Protein AF-A0A7R9LM58-F1 (afdb_monomer_lite)

pLDDT: mean 76.87, std 23.6, range [22.11, 98.81]

InterPro domains:
  IPR003010 Carbon-nitrogen hydrolase [PF00795] (322-573)
  IPR003010 Carbon-nitrogen hydrolase [PS50263] (308-575)
  IPR007281 Mre11, DNA-binding [PF04152] (4-121)
  IPR007281 Mre11, DNA-binding [SM01347] (1-124)
  IPR036526 Carbon-nitrogen hydrolase superfamily [G3DSA:3.60.110.10] (284-580)
  IPR036526 Carbon-nitrogen hydrolase superfamily [SSF56317] (322-577)
  IPR038487 Mre11, capping domain [G3DSA:3.30.110.110] (1-68)
  IPR040154 Biotinidase/VNN family [PTHR10609] (292-766)
  IPR043957 Vanin, C-terminal [PF19018] (619-766)

Organism: NCBI:txid334625

Secondary structure (DSSP, 8-state):
-HHHHHHT----TTS-SS----EEEEESSGGG---HHHHHHTTTTTSS-GGGSEEEEE---------S----HHHHHHHT-HHHHTT---HHHHHHHHHHH---TTTS-SSS-HHHHHHHHHHHHHH--TTHHHHHHHHHHHHHHHHHHTSTT--GGGHHHHHHHHHHT-TTSS-HHHHHHHHHHHHHHHHHTSS-PPP-----------------------------------------------------------------------------------------------PPPPPEEEEEE-PPPS-TTTS-HHHHHHHHHHHHHHHHHHHHHTT-SEEEPPTT-SS---S-HHHHHHH-B----TTSS---TTT-GGGSTT-HHHHHHHHHHHHHT-EEEEEEEEEEE--TTT-TT--TTSEEEEEEEEEE-TTS-EEEEEE-SS-SS-TTSPPPSS----EEEETTEEEEE--GGGGGSIIIIIHHHHHH---EEEEE-----EETTB-HHHHHHHHHHHHT-EEEEE---BGGGTB---EEEEGGG-EEEE--TT--EEEEEEEE--S-TT---TT--TT--EEEEEEEEEE-------SEEPP-TT-EEEE--SSEEEEEEEETTEEEEEEEEEPTT--STT-EEEEEEEEEEEE-TTTTTS-EEEEEEEEEEESSTT--S--S--S---EEEEEEEEE-SSS-EEEEEE-GGGPBPPGGGEEEE--S-TTPEEEEEE-S--S--SEEEEEEE-GGGPPPP--

Radius of gyration: 34.8 Å; chains: 1; bounding box: 100×109×94 Å

Foldseek 3Di:
DLVVVVVVDPPPPPDDPAAAAADEDEDADPVPDDQQLVCLVVCVVRHPCSNHNYDYDYDDPPPDPPDPPPDPVVVVVVLVDPVNCVVPDDPLVSLVVRLVPDPDPVPHDQQDDSVQCRVLVCCCPVVVLPCSNVLSSVVSVVVLVVVQVPDPPDDPVCSSVVSVVVVVVCPPPPPPVVSVVSVVVSVVVVVVVPDDDDDDDDDDDDDDDDDDDDDDDDDDDDDDDDDDDDDDDDDDDDDDDDDDDDDDDDDDDDDDDDDDDDDDDDDDDDDDDDDDDDDDDDDDDDDDDDDPPPDPFFAKEKFWAAAQDDDPPPDDLVVSLVVLLVVVLVVLQVCLVVVHAEYAAAFCNSHNLPDALVVLQVVAEADDACVPDKDQCCVPVVVCVVPCPLNSQLVSLQVSLHWYKYWGKHKAFADVVPDVPQPPVRIFIFTWIWIAGNNSITFWIDGAQDDDPNVSHDHDPDQDFIWGADPLGIETEHEAPCLQACTPNVVNCVPVVGAEYRYHYADFDAPDQRQPLQSQQLSCQLSQHWYQYHWYQDQQRSTAKGFTAGHLQTTQDIDFQVPQFIKMKMWRYHSGSVPDDNPPSPDIDIDIDGPVVRGDPDHGDGNAYFDLPQKWKDWDFDAWDWDWIDGPRWIKIKTFGWDPPDTCVPWTKMWIFHFDWQQDVPSHQFTFGKGKIKIATAPDPVRRHFDQADDDATTQKMKMKIQAQALAKGWFWAFHRRHGDRSVQWDWDDPSDHRDMTMIMGHRGPTHTRMTMIMDGPNVRHPDNDD

Structure (mmCIF, N/CA/C/O backbone):
data_AF-A0A7R9LM58-F1
#
_entry.id   AF-A0A7R9LM58-F1
#
loop_
_atom_site.group_PDB
_atom_site.id
_atom_site.type_symbol
_atom_site.label_atom_id
_atom_site.label_alt_id
_atom_site.label_comp_id
_atom_site.label_asym_id
_atom_site.label_entity_id
_atom_site.label_seq_id
_atom_site.pdbx_PDB_ins_code
_atom_site.Cartn_x
_atom_site.Cartn_y
_atom_site.Cartn_z
_atom_site.occupancy
_atom_site.B_iso_or_equiv
_atom_site.auth_seq_id
_atom_site.auth_comp_id
_atom_site.auth_asym_id
_atom_site.auth_atom_id
_atom_site.pdbx_PDB_model_num
ATOM 1 N N . MET A 1 1 ? -22.266 -0.598 -29.395 1.00 76.75 1 MET A N 1
ATOM 2 C CA . MET A 1 1 ? -23.190 -1.474 -28.628 1.00 76.75 1 MET A CA 1
ATOM 3 C C . MET A 1 1 ? -23.821 -2.577 -29.479 1.00 76.75 1 MET A C 1
ATOM 5 O O . MET A 1 1 ? -23.605 -3.734 -29.160 1.00 76.75 1 MET A O 1
ATOM 9 N N . ILE A 1 2 ? -24.512 -2.275 -30.590 1.00 85.25 2 ILE A N 1
ATOM 10 C CA . ILE A 1 2 ? -25.140 -3.308 -31.455 1.00 85.25 2 ILE A CA 1
ATOM 11 C C . ILE A 1 2 ? -24.127 -4.348 -31.979 1.00 85.25 2 ILE A C 1
ATOM 13 O O . ILE A 1 2 ? -24.399 -5.542 -31.936 1.00 85.25 2 ILE A O 1
ATOM 17 N N . GLN A 1 3 ? -22.949 -3.919 -32.451 1.00 80.81 3 GLN A N 1
ATOM 18 C CA . GLN A 1 3 ? -21.893 -4.842 -32.905 1.00 80.81 3 GLN A CA 1
ATOM 19 C C . GLN A 1 3 ? -21.351 -5.719 -31.765 1.00 80.81 3 GLN A C 1
ATOM 21 O O . GLN A 1 3 ? -21.170 -6.913 -31.959 1.00 80.81 3 GLN A O 1
ATOM 26 N N . LYS A 1 4 ? -21.174 -5.151 -30.566 1.00 81.44 4 LYS A N 1
ATOM 27 C CA . LYS A 1 4 ? -20.746 -5.884 -29.365 1.00 81.44 4 LYS A CA 1
ATOM 28 C C . LYS A 1 4 ? -21.762 -6.964 -28.972 1.00 81.44 4 LYS A C 1
ATOM 30 O O . LYS A 1 4 ? -21.387 -8.116 -28.818 1.00 81.44 4 LYS A O 1
ATOM 35 N N . ALA A 1 5 ? -23.053 -6.630 -28.955 1.00 82.25 5 ALA A N 1
ATOM 36 C CA . ALA A 1 5 ? -24.108 -7.599 -28.654 1.00 82.25 5 ALA A CA 1
ATOM 37 C C . ALA A 1 5 ? -24.200 -8.742 -29.685 1.00 82.25 5 ALA A C 1
ATOM 39 O O . ALA A 1 5 ? -24.588 -9.853 -29.341 1.00 82.25 5 ALA A O 1
ATOM 40 N N . ARG A 1 6 ? -23.814 -8.502 -30.948 1.00 79.56 6 ARG A N 1
ATOM 41 C CA . ARG A 1 6 ? -23.709 -9.571 -31.959 1.00 79.56 6 ARG A CA 1
ATOM 42 C C . ARG A 1 6 ? -22.559 -10.539 -31.679 1.00 79.56 6 ARG A C 1
ATOM 44 O O . ARG A 1 6 ? -22.700 -11.716 -31.985 1.00 79.56 6 ARG A O 1
ATOM 51 N N . LEU A 1 7 ? -21.451 -10.058 -31.114 1.00 79.94 7 LEU A N 1
ATOM 52 C CA . LEU A 1 7 ? -20.307 -10.896 -30.730 1.00 79.94 7 LEU A CA 1
ATOM 53 C C . LEU A 1 7 ? -20.609 -11.754 -29.491 1.00 79.94 7 LEU A C 1
ATOM 55 O O . LEU A 1 7 ? -20.027 -12.818 -29.328 1.00 79.94 7 LEU A O 1
ATOM 59 N N . GLU A 1 8 ? -21.543 -11.311 -28.650 1.00 78.19 8 GLU A N 1
ATOM 60 C CA . GLU A 1 8 ? -21.979 -11.997 -27.423 1.00 78.19 8 GLU A CA 1
ATOM 61 C C . GLU A 1 8 ? -23.139 -12.991 -27.663 1.00 78.19 8 GLU A C 1
ATOM 63 O O . GLU A 1 8 ? -23.679 -13.579 -26.722 1.00 78.19 8 GLU A O 1
ATOM 68 N N . HIS A 1 9 ? -23.549 -13.199 -28.920 1.00 79.50 9 HIS A N 1
ATOM 69 C CA . HIS A 1 9 ? -24.627 -14.121 -29.270 1.00 79.50 9 HIS A CA 1
ATOM 70 C C . HIS A 1 9 ? -24.141 -15.577 -29.168 1.00 79.50 9 HIS A C 1
ATOM 72 O O . HIS A 1 9 ? -23.249 -15.999 -29.902 1.00 79.50 9 HIS A O 1
ATOM 78 N N . THR A 1 10 ? -24.744 -16.370 -28.280 1.00 78.44 10 THR A N 1
ATOM 79 C CA . THR A 1 10 ? -24.301 -17.739 -27.959 1.00 78.44 10 THR A CA 1
ATOM 80 C C . THR A 1 10 ? -24.845 -18.782 -28.935 1.00 78.44 10 THR A C 1
ATOM 82 O O . THR A 1 10 ? -24.352 -19.906 -28.979 1.00 78.44 10 THR A O 1
ATOM 85 N N . GLY A 1 11 ? -25.853 -18.409 -29.734 1.00 76.94 11 GLY A N 1
ATOM 86 C CA . GLY A 1 11 ? -26.456 -19.271 -30.755 1.00 76.94 11 GLY A CA 1
ATOM 87 C C . GLY A 1 11 ? -27.589 -20.166 -30.240 1.00 76.94 11 GLY A C 1
ATOM 88 O O . GLY A 1 11 ? -28.092 -20.987 -31.005 1.00 76.94 11 GLY A O 1
ATOM 89 N N . ASP A 1 12 ? -28.018 -20.006 -28.980 1.00 82.19 12 ASP A N 1
ATOM 90 C CA . ASP A 1 12 ? -29.187 -20.712 -28.430 1.00 82.19 12 ASP A CA 1
ATOM 91 C C . ASP A 1 12 ? -30.472 -20.290 -29.187 1.00 82.19 12 ASP A C 1
ATOM 93 O O . ASP A 1 12 ? -30.725 -19.090 -29.333 1.00 82.19 12 ASP A O 1
ATOM 97 N N . PRO A 1 13 ? -31.321 -21.233 -29.647 1.00 78.00 13 PRO A N 1
ATOM 98 C CA . PRO A 1 13 ? -32.586 -20.932 -30.326 1.00 78.00 13 PRO A CA 1
ATOM 99 C C . PRO A 1 13 ? -33.567 -20.064 -29.524 1.00 78.00 13 PRO A C 1
ATOM 101 O O . PRO A 1 13 ? -34.447 -19.437 -30.115 1.00 78.00 13 PRO A O 1
ATOM 104 N N . ARG A 1 14 ? -33.447 -20.045 -28.191 1.00 80.56 14 ARG A N 1
ATOM 105 C CA . ARG A 1 14 ? -34.275 -19.244 -27.274 1.00 80.56 14 ARG A CA 1
ATOM 106 C C . ARG A 1 14 ? -33.698 -17.852 -27.012 1.00 80.56 14 ARG A C 1
ATOM 108 O O . ARG A 1 14 ? -34.366 -17.036 -26.379 1.00 80.56 14 ARG A O 1
ATOM 115 N N . GLN A 1 15 ? -32.477 -17.571 -27.471 1.00 80.00 15 GLN A N 1
ATOM 116 C CA . GLN A 1 15 ? -31.855 -16.264 -27.303 1.00 80.00 15 GLN A CA 1
ATOM 117 C C . GLN A 1 15 ? -32.515 -15.236 -28.245 1.00 80.00 15 GLN A C 1
ATOM 119 O O . GLN A 1 15 ? -32.692 -15.512 -29.437 1.00 80.00 15 GLN A O 1
ATOM 124 N N . PRO A 1 16 ? -32.890 -14.041 -27.748 1.00 80.06 16 PRO A N 1
ATOM 125 C CA . PRO A 1 16 ? -33.459 -12.991 -28.585 1.00 80.06 16 PRO A CA 1
ATOM 126 C C . PRO A 1 16 ? -32.496 -12.556 -29.695 1.00 80.06 16 PRO A C 1
ATOM 128 O O . PRO A 1 16 ? -31.330 -12.263 -29.443 1.00 80.06 16 PRO A O 1
ATOM 131 N N . ARG A 1 17 ? -33.005 -12.455 -30.929 1.00 81.94 17 ARG A N 1
ATOM 132 C CA . ARG A 1 17 ? -32.196 -12.112 -32.116 1.00 81.94 17 ARG A CA 1
ATOM 133 C C . ARG A 1 17 ? -31.783 -10.642 -32.187 1.00 81.94 17 ARG A C 1
ATOM 135 O O . ARG A 1 17 ? -30.836 -10.309 -32.896 1.00 81.94 17 ARG A O 1
ATOM 142 N N . LEU A 1 18 ? -32.519 -9.762 -31.510 1.00 87.19 18 LEU A N 1
ATOM 143 C CA . LEU A 1 18 ? -32.242 -8.329 -31.466 1.00 87.19 18 LEU A CA 1
ATOM 144 C C . LEU A 1 18 ? -31.850 -7.919 -30.043 1.00 87.19 18 LEU A C 1
ATOM 146 O O . LEU A 1 18 ? -32.532 -8.317 -29.096 1.00 87.19 18 LEU A O 1
ATOM 150 N N . PRO A 1 19 ? -30.786 -7.116 -29.878 1.00 89.56 19 PRO A N 1
ATOM 151 C CA . PRO A 1 19 ? -30.361 -6.649 -28.569 1.00 89.56 19 PRO A CA 1
ATOM 152 C C . PRO A 1 19 ? -31.311 -5.579 -28.028 1.00 89.56 19 PRO A C 1
ATOM 154 O O . PRO A 1 19 ? -31.780 -4.712 -28.768 1.00 89.56 19 PRO A O 1
ATOM 157 N N . LEU A 1 20 ? -31.545 -5.613 -26.719 1.00 89.88 20 LEU A N 1
ATOM 158 C CA . LEU A 1 20 ? -32.228 -4.550 -25.988 1.00 89.88 20 LEU A CA 1
ATOM 159 C C . LEU A 1 20 ? -31.186 -3.523 -25.529 1.00 89.88 20 LEU A C 1
ATOM 161 O O . LEU A 1 20 ? -30.249 -3.876 -24.815 1.00 89.88 20 LEU A O 1
ATOM 165 N N . ILE A 1 21 ? -31.314 -2.270 -25.967 1.00 88.12 21 ILE A N 1
ATOM 166 C CA . ILE A 1 21 ? -30.329 -1.209 -25.707 1.00 88.12 21 ILE A CA 1
ATOM 167 C C . ILE A 1 21 ? -31.039 -0.012 -25.086 1.00 88.12 21 ILE A C 1
ATOM 169 O O . ILE A 1 21 ? -31.927 0.563 -25.706 1.00 88.12 21 ILE A O 1
ATOM 173 N N . ARG A 1 22 ? -30.620 0.384 -23.882 1.00 89.44 22 ARG A N 1
ATOM 174 C CA . ARG A 1 22 ? -31.128 1.563 -23.170 1.00 89.44 22 ARG A CA 1
ATOM 175 C C . ARG A 1 22 ? -29.976 2.513 -22.869 1.00 89.44 22 ARG A C 1
ATOM 177 O O . ARG A 1 22 ? -29.008 2.130 -22.219 1.00 89.44 22 ARG A O 1
ATOM 184 N N . LEU A 1 23 ? -30.088 3.739 -23.354 1.00 86.81 23 LEU A N 1
ATOM 185 C CA . LEU A 1 23 ? -29.156 4.836 -23.156 1.00 86.81 23 LEU A CA 1
ATOM 186 C C . LEU A 1 23 ? -29.764 5.787 -22.134 1.00 86.81 23 LEU A C 1
ATOM 188 O O . LEU A 1 23 ? -30.860 6.300 -22.339 1.00 86.81 23 LEU A O 1
ATOM 192 N N . ARG A 1 24 ? -29.059 6.018 -21.030 1.00 88.06 24 ARG A N 1
ATOM 193 C CA . ARG A 1 24 ? -29.444 7.023 -20.042 1.00 88.06 24 ARG A CA 1
ATOM 194 C C . ARG A 1 24 ? -28.730 8.327 -20.385 1.00 88.06 24 ARG A C 1
ATOM 196 O O . ARG A 1 24 ? -27.505 8.356 -20.361 1.00 88.06 24 ARG A O 1
ATOM 203 N N . LEU A 1 25 ? -29.487 9.368 -20.721 1.00 84.06 25 LEU A N 1
ATOM 204 C CA . LEU A 1 25 ? -28.963 10.703 -21.009 1.00 84.06 25 LEU A CA 1
ATOM 205 C C . LEU A 1 25 ? -29.299 11.633 -19.847 1.00 84.06 25 LEU A C 1
ATOM 207 O O . LEU A 1 25 ? -30.469 11.826 -19.512 1.00 84.06 25 LEU A O 1
ATOM 211 N N . GLU A 1 26 ? -28.267 12.187 -19.222 1.00 84.50 26 GLU A N 1
ATOM 212 C CA . GLU A 1 26 ? -28.423 13.183 -18.167 1.00 84.50 26 GLU A CA 1
ATOM 213 C C . GLU A 1 26 ? -28.413 14.574 -18.791 1.00 84.50 26 GLU A C 1
ATOM 215 O O . GLU A 1 26 ? -27.547 14.879 -19.609 1.00 84.50 26 GLU A O 1
ATOM 220 N N . PHE A 1 27 ? -29.392 15.398 -18.429 1.00 79.56 27 PHE A N 1
ATOM 221 C CA . PHE A 1 27 ? -29.527 16.753 -18.953 1.00 79.56 27 PHE A CA 1
ATOM 222 C C . PHE A 1 27 ? -29.689 17.750 -17.802 1.00 79.56 27 PHE A C 1
ATOM 224 O O . PHE A 1 27 ? -30.278 17.433 -16.761 1.00 79.56 27 PHE A O 1
ATOM 231 N N . THR A 1 28 ? -29.131 18.942 -17.993 1.00 71.00 28 THR A N 1
ATOM 232 C CA . THR A 1 28 ? -29.251 20.099 -17.093 1.00 71.00 28 THR A CA 1
ATOM 233 C C . THR A 1 28 ? -30.390 21.016 -17.536 1.00 71.00 28 THR A C 1
ATOM 235 O O . THR A 1 28 ? -31.189 21.435 -16.706 1.00 71.00 28 THR A O 1
ATOM 238 N N . ASP A 1 29 ? -30.522 21.230 -18.847 1.00 72.00 29 ASP A N 1
ATOM 239 C CA . ASP A 1 29 ? -31.594 22.006 -19.472 1.00 72.00 29 ASP A CA 1
ATOM 240 C C . ASP A 1 29 ? -32.537 21.103 -20.290 1.00 72.00 29 ASP A C 1
ATOM 242 O O . ASP A 1 29 ? -32.104 20.221 -21.037 1.00 72.00 29 ASP A O 1
ATOM 246 N N . GLU A 1 30 ? -33.844 21.312 -20.130 1.00 76.56 30 GLU A N 1
ATOM 247 C CA . GLU A 1 30 ? -34.900 20.595 -20.850 1.00 76.56 30 GLU A CA 1
ATOM 248 C C . GLU A 1 30 ? -34.888 20.901 -22.355 1.00 76.56 30 GLU A C 1
ATOM 250 O O . GLU A 1 30 ? -35.333 20.060 -23.139 1.00 76.56 30 GLU A O 1
ATOM 255 N N . SER A 1 31 ? -34.308 22.033 -22.775 1.00 76.75 31 SER A N 1
ATOM 256 C CA . SER A 1 31 ? -34.149 22.404 -24.191 1.00 76.75 31 SER A CA 1
ATOM 257 C C . SER A 1 31 ? -33.254 21.440 -24.989 1.00 76.75 31 SER A C 1
ATOM 259 O O . SER A 1 31 ? -33.397 21.319 -26.205 1.00 76.75 31 SER A O 1
ATOM 261 N N . HIS A 1 32 ? -32.373 20.695 -24.311 1.00 75.94 32 HIS A N 1
ATOM 262 C CA . HIS A 1 32 ? -31.478 19.707 -24.924 1.00 75.94 32 HIS A CA 1
ATOM 263 C C . HIS A 1 32 ? -32.138 18.336 -25.155 1.00 75.94 32 HIS A C 1
ATOM 265 O O . HIS A 1 32 ? -31.503 17.416 -25.685 1.00 75.94 32 HIS A O 1
ATOM 271 N N . GLN A 1 33 ? -33.402 18.157 -24.760 1.00 82.38 33 GLN A N 1
ATOM 272 C CA . GLN A 1 33 ? -34.136 16.928 -25.045 1.00 82.38 33 GLN A CA 1
ATOM 273 C C . GLN A 1 33 ? -34.591 16.891 -26.504 1.00 82.38 33 GLN A C 1
ATOM 275 O O . GLN A 1 33 ? -35.115 17.857 -27.051 1.00 82.38 33 GLN A O 1
ATOM 280 N N . PHE A 1 34 ? -34.451 15.727 -27.130 1.00 85.31 34 PHE A N 1
ATOM 281 C CA . PHE A 1 34 ? -34.932 15.473 -28.481 1.00 85.31 34 PHE A CA 1
ATOM 282 C C . PHE A 1 34 ? -35.879 14.274 -28.488 1.00 85.31 34 PHE A C 1
ATOM 284 O O . PHE A 1 34 ? -35.971 13.502 -27.534 1.00 85.31 34 PHE A O 1
ATOM 291 N N . HIS A 1 35 ? -36.633 14.113 -29.575 1.00 82.50 35 HIS A N 1
ATOM 292 C CA . HIS A 1 35 ? -37.684 13.105 -29.626 1.00 82.50 35 HIS A CA 1
ATOM 293 C C . HIS A 1 35 ? -37.091 11.685 -29.691 1.00 82.50 35 HIS A C 1
ATOM 295 O O . HIS A 1 35 ? -36.671 11.220 -30.757 1.00 82.50 35 HIS A O 1
ATOM 301 N N . SER A 1 36 ? -37.101 10.963 -28.564 1.00 82.00 36 SER A N 1
ATOM 302 C CA . SER A 1 36 ? -36.499 9.625 -28.421 1.00 82.00 36 SER A CA 1
ATOM 303 C C . SER A 1 36 ? -36.954 8.634 -29.493 1.00 82.00 36 SER A C 1
ATOM 305 O O . SER A 1 36 ? -36.148 7.853 -29.998 1.00 82.00 36 SER A O 1
ATOM 307 N N . ALA A 1 37 ? -38.224 8.691 -29.907 1.00 79.56 37 ALA A N 1
ATOM 308 C CA . ALA A 1 37 ? -38.743 7.792 -30.936 1.00 79.56 37 ALA A CA 1
ATOM 309 C C . ALA A 1 37 ? -38.213 8.110 -32.349 1.00 79.56 37 ALA A C 1
ATOM 311 O O . ALA A 1 37 ? -38.087 7.197 -33.161 1.00 79.56 37 ALA A O 1
ATOM 312 N N . GLN A 1 38 ? -37.866 9.370 -32.653 1.00 83.31 38 GLN A N 1
ATOM 313 C CA . GLN A 1 38 ? -37.276 9.728 -33.953 1.00 83.31 38 GLN A CA 1
ATOM 314 C C . GLN A 1 38 ? -35.826 9.248 -34.043 1.00 83.31 38 GLN A C 1
ATOM 316 O O . GLN A 1 38 ? -35.422 8.688 -35.060 1.00 83.31 38 GLN A O 1
ATOM 321 N N . PHE A 1 39 ? -35.070 9.390 -32.952 1.00 86.75 39 PHE A N 1
ATOM 322 C CA . PHE A 1 39 ? -33.737 8.803 -32.836 1.00 86.75 39 PHE A CA 1
ATOM 323 C C . PHE A 1 39 ? -33.793 7.274 -32.949 1.00 86.75 39 PHE A C 1
ATOM 325 O O . PHE A 1 39 ? -33.058 6.657 -33.718 1.00 86.75 39 PHE A O 1
ATOM 332 N N . GLY A 1 40 ? -34.733 6.666 -32.229 1.00 84.62 40 GLY A N 1
ATOM 333 C CA . GLY A 1 40 ? -35.002 5.236 -32.236 1.00 84.62 40 GLY A CA 1
ATOM 334 C C . GLY A 1 40 ? -35.360 4.642 -33.598 1.00 84.62 40 GLY A C 1
ATOM 335 O O . GLY A 1 40 ? -34.926 3.535 -33.927 1.00 84.62 40 GLY A O 1
ATOM 336 N N . ALA A 1 41 ? -36.103 5.392 -34.419 1.00 84.94 41 ALA A N 1
ATOM 337 C CA . ALA A 1 41 ? -36.551 4.958 -35.741 1.00 84.94 41 ALA A CA 1
ATOM 338 C C . ALA A 1 41 ? -35.389 4.602 -36.685 1.00 84.94 41 ALA A C 1
ATOM 340 O O . ALA A 1 41 ? -35.525 3.689 -37.502 1.00 84.94 41 ALA A O 1
ATOM 341 N N . GLN A 1 42 ? -34.224 5.242 -36.526 1.00 86.00 42 GLN A N 1
ATOM 342 C CA . GLN A 1 42 ? -33.009 4.950 -37.303 1.00 86.00 42 GLN A CA 1
ATOM 343 C C . GLN A 1 42 ? -32.438 3.545 -37.028 1.00 86.00 42 GLN A C 1
ATOM 345 O O . GLN A 1 42 ? -31.606 3.036 -37.783 1.00 86.00 42 GLN A O 1
ATOM 350 N N . TYR A 1 43 ? -32.898 2.895 -35.956 1.00 87.56 43 TYR A N 1
ATOM 351 C CA . TYR A 1 43 ? -32.439 1.583 -35.504 1.00 87.56 43 TYR A CA 1
ATOM 352 C C . TYR A 1 43 ? -33.548 0.521 -35.520 1.00 87.56 43 TYR A C 1
ATOM 354 O O . TYR A 1 43 ? -33.372 -0.568 -34.961 1.00 87.56 43 TYR A O 1
ATOM 362 N N . ASN A 1 44 ? -34.666 0.791 -36.201 1.00 84.81 44 ASN A N 1
ATOM 363 C CA . ASN A 1 44 ? -35.736 -0.183 -36.397 1.00 84.81 44 ASN A CA 1
ATOM 364 C C . ASN A 1 44 ? -35.210 -1.481 -37.030 1.00 84.81 44 ASN A C 1
ATOM 366 O O . ASN A 1 44 ? -34.431 -1.470 -37.982 1.00 84.81 44 ASN A O 1
ATOM 370 N N . GLY A 1 45 ? -35.600 -2.620 -36.452 1.00 83.31 45 GLY A N 1
ATOM 371 C CA . GLY A 1 45 ? -35.120 -3.942 -36.870 1.00 83.31 45 GLY A CA 1
ATOM 372 C C . GLY A 1 45 ? -33.663 -4.251 -36.497 1.00 83.31 45 GLY A C 1
ATOM 373 O O . GLY A 1 45 ? -33.175 -5.331 -36.821 1.00 83.31 45 GLY A O 1
ATOM 374 N N . ARG A 1 46 ? -32.957 -3.340 -35.807 1.00 87.25 46 ARG A N 1
ATOM 375 C CA . ARG A 1 46 ? -31.590 -3.553 -35.291 1.00 87.25 46 ARG A CA 1
ATOM 376 C C . ARG A 1 46 ? -31.523 -3.636 -33.767 1.00 87.25 46 ARG A C 1
ATOM 378 O O . ARG A 1 46 ? -30.558 -4.199 -33.254 1.00 87.25 46 ARG A O 1
ATOM 385 N N . VAL A 1 47 ? -32.521 -3.100 -33.068 1.00 89.44 47 VAL A N 1
ATOM 386 C CA . VAL A 1 47 ? -32.687 -3.172 -31.608 1.00 89.44 47 VAL A CA 1
ATOM 387 C C . VAL A 1 47 ? -34.105 -3.622 -31.260 1.00 89.44 47 VAL A C 1
ATOM 389 O O . VAL A 1 47 ? -35.027 -3.428 -32.050 1.00 89.44 47 VAL A O 1
ATOM 392 N N . ALA A 1 48 ? -34.277 -4.237 -30.092 1.00 89.62 48 ALA A N 1
ATOM 393 C CA . ALA A 1 48 ? -35.567 -4.762 -29.641 1.00 89.62 48 ALA A CA 1
ATOM 394 C C . ALA A 1 48 ? -36.522 -3.679 -29.096 1.00 89.62 48 ALA A C 1
ATOM 396 O O . ALA A 1 48 ? -37.724 -3.909 -29.035 1.00 89.62 48 ALA A O 1
ATOM 397 N N . ASN A 1 49 ? -36.006 -2.505 -28.717 1.00 90.62 49 ASN A N 1
ATOM 398 C CA . ASN A 1 49 ? -36.756 -1.416 -28.078 1.00 90.62 49 ASN A CA 1
ATOM 399 C C . ASN A 1 49 ? -36.576 -0.058 -28.794 1.00 90.62 49 ASN A C 1
ATOM 401 O O . ASN A 1 49 ? -36.168 0.908 -28.153 1.00 90.62 49 ASN A O 1
ATOM 405 N N . PRO A 1 50 ? -36.857 0.059 -30.107 1.00 86.06 50 PRO A N 1
ATOM 406 C CA . PRO A 1 50 ? -36.548 1.268 -30.875 1.00 86.06 50 PRO A CA 1
ATOM 407 C C . PRO A 1 50 ? -37.218 2.527 -30.307 1.00 86.06 50 PRO A C 1
ATOM 409 O O . PRO A 1 50 ? -36.582 3.566 -30.241 1.00 86.06 50 PRO A O 1
ATOM 412 N N . SER A 1 51 ? -38.450 2.450 -29.803 1.00 82.50 51 SER A N 1
ATOM 413 C CA . SER A 1 51 ? -39.153 3.618 -29.244 1.00 82.50 51 SER A CA 1
ATOM 414 C C . SER A 1 51 ? -38.657 4.063 -27.861 1.00 82.50 51 SER A C 1
ATOM 416 O O . SER A 1 51 ? -38.975 5.168 -27.434 1.00 82.50 51 SER A O 1
ATOM 418 N N . GLU A 1 52 ? -37.868 3.234 -27.174 1.00 85.25 52 GLU A N 1
ATOM 419 C CA . GLU A 1 52 ? -37.419 3.444 -25.789 1.00 85.25 52 GLU A CA 1
ATOM 420 C C . GLU A 1 52 ? -35.896 3.292 -25.661 1.00 85.25 52 GLU A C 1
ATOM 422 O O . GLU A 1 52 ? -35.379 2.797 -24.658 1.00 85.25 52 GLU A O 1
ATOM 427 N N . VAL A 1 53 ? -35.148 3.653 -26.706 1.00 87.81 53 VAL A N 1
ATOM 428 C CA . VAL A 1 53 ? -33.680 3.573 -26.660 1.00 87.81 53 VAL A CA 1
ATOM 429 C C . VAL A 1 53 ? -33.105 4.612 -25.699 1.00 87.81 53 VAL A C 1
ATOM 431 O O . VAL A 1 53 ? -32.059 4.359 -25.118 1.00 87.81 53 VAL A O 1
ATOM 434 N N . ILE A 1 54 ? -33.768 5.754 -25.502 1.00 90.00 54 ILE A N 1
ATOM 435 C CA . ILE A 1 54 ? -33.261 6.870 -24.693 1.00 90.00 54 ILE A CA 1
ATOM 436 C C . ILE A 1 54 ? -34.142 7.098 -23.464 1.00 90.00 54 ILE A C 1
ATOM 438 O O . ILE A 1 54 ? -35.350 7.293 -23.585 1.00 90.00 54 ILE A O 1
ATOM 442 N N . HIS A 1 55 ? -33.503 7.151 -22.298 1.00 86.62 55 HIS A N 1
ATOM 443 C CA . HIS A 1 55 ? -34.082 7.533 -21.017 1.00 86.62 55 HIS A CA 1
ATOM 444 C C . HIS A 1 55 ? -33.427 8.820 -20.518 1.00 86.62 55 HIS A C 1
ATOM 446 O O . HIS A 1 55 ? -32.248 8.824 -20.162 1.00 86.62 55 HIS A O 1
ATOM 452 N N . TYR A 1 56 ? -34.199 9.901 -20.466 1.00 85.94 56 TYR A N 1
ATOM 453 C CA . TYR A 1 56 ? -33.739 11.173 -19.925 1.00 85.94 56 TYR A CA 1
ATOM 454 C C . TYR A 1 56 ? -33.815 11.178 -18.398 1.00 85.94 56 TYR A C 1
ATOM 456 O O . TYR A 1 56 ? -34.824 10.780 -17.815 1.00 85.94 56 TYR A O 1
ATOM 464 N N . VAL A 1 57 ? -32.753 11.646 -17.746 1.00 84.19 57 VAL A N 1
ATOM 465 C CA . VAL A 1 57 ? -32.712 11.847 -16.295 1.00 84.19 57 VAL A CA 1
ATOM 466 C C . VAL A 1 57 ? -32.314 13.290 -16.019 1.00 84.19 57 VAL A C 1
ATOM 468 O O . VAL A 1 57 ? -31.206 13.707 -16.352 1.00 84.19 57 VAL A O 1
ATOM 471 N N . LYS A 1 58 ? -33.231 14.055 -15.416 1.00 73.69 58 LYS A N 1
ATOM 472 C CA . LYS A 1 58 ? -32.968 15.440 -15.017 1.00 73.69 58 LYS A CA 1
ATOM 473 C C . LYS A 1 58 ? -31.922 15.433 -13.912 1.00 73.69 58 LYS A C 1
ATOM 475 O O . LYS A 1 58 ? -32.149 14.833 -12.855 1.00 73.69 58 LYS A O 1
ATOM 480 N N . ARG A 1 59 ? -30.788 16.090 -14.143 1.00 63.88 59 ARG A N 1
ATOM 481 C CA . ARG A 1 59 ? -29.799 16.308 -13.091 1.00 63.88 59 ARG A CA 1
ATOM 482 C C . ARG A 1 59 ? -30.434 17.265 -12.081 1.00 63.88 59 ARG A C 1
ATOM 484 O O . ARG A 1 59 ? -30.789 18.384 -12.430 1.00 63.88 59 ARG A O 1
ATOM 491 N N . LYS A 1 60 ? -30.660 16.809 -10.846 1.00 48.69 60 LYS A N 1
ATOM 492 C CA . LYS A 1 60 ? -30.970 17.734 -9.752 1.00 48.69 60 LYS A CA 1
ATOM 493 C C . LYS A 1 60 ? -29.693 18.519 -9.505 1.00 48.69 60 LYS A C 1
ATOM 495 O O . LYS A 1 60 ? -28.678 17.894 -9.201 1.00 48.69 60 LYS A O 1
ATOM 500 N N . ASP A 1 61 ? -29.741 19.837 -9.659 1.00 40.53 61 ASP A N 1
ATOM 501 C CA . ASP A 1 61 ? -28.682 20.679 -9.124 1.00 40.53 61 ASP A CA 1
ATOM 502 C C . ASP A 1 61 ? -28.554 20.342 -7.645 1.00 40.53 61 ASP A C 1
ATOM 504 O O . ASP A 1 61 ? -29.494 20.495 -6.855 1.00 40.53 61 ASP A O 1
ATOM 508 N N . ASN A 1 62 ? -27.400 19.786 -7.289 1.00 35.19 62 ASN A N 1
ATOM 509 C CA . ASN A 1 62 ? -26.998 19.722 -5.905 1.00 35.19 62 ASN A CA 1
ATOM 510 C C . ASN A 1 62 ? -26.990 21.172 -5.439 1.00 35.19 62 ASN A C 1
ATOM 512 O O . ASN A 1 62 ? -26.182 21.964 -5.919 1.00 35.19 62 ASN A O 1
ATOM 516 N N . ARG A 1 63 ? -27.899 21.518 -4.523 1.00 32.03 63 ARG A N 1
ATOM 517 C CA . ARG A 1 63 ? -27.683 22.669 -3.657 1.00 32.03 63 ARG A CA 1
ATOM 518 C C . ARG A 1 63 ? -26.329 22.436 -3.005 1.00 32.03 63 ARG A C 1
ATOM 520 O O . ARG A 1 63 ? -26.190 21.561 -2.152 1.00 32.03 63 ARG A O 1
ATOM 527 N N . ILE A 1 64 ? -25.333 23.147 -3.511 1.00 30.98 64 ILE A N 1
ATOM 528 C CA . ILE A 1 64 ? -24.059 23.337 -2.849 1.00 30.98 64 ILE A CA 1
ATOM 529 C C . ILE A 1 64 ? -24.440 23.959 -1.507 1.00 30.98 64 ILE A C 1
ATOM 531 O O . ILE A 1 64 ? -25.174 24.946 -1.470 1.00 30.98 64 ILE A O 1
ATOM 535 N N . TYR A 1 65 ? -24.054 23.305 -0.412 1.00 30.45 65 TYR A N 1
ATOM 536 C CA . TYR A 1 65 ? -24.029 23.982 0.874 1.00 30.45 65 TYR A CA 1
ATOM 537 C C . TYR A 1 65 ? -23.112 25.181 0.678 1.00 30.45 65 TYR A C 1
ATOM 539 O O . TYR A 1 65 ? -21.940 24.985 0.362 1.00 30.45 65 TYR A O 1
ATOM 547 N N . GLU A 1 66 ? -23.687 26.379 0.764 1.00 30.22 66 GLU A N 1
ATOM 548 C CA . GLU A 1 66 ? -22.955 27.634 0.856 1.00 30.22 66 GLU A CA 1
ATOM 549 C C . GLU A 1 66 ? -21.922 27.459 1.969 1.00 30.22 66 GLU A C 1
ATOM 551 O O . GLU A 1 66 ? -22.250 27.400 3.154 1.00 30.22 66 GLU A O 1
ATOM 556 N N . ASP A 1 67 ? -20.678 27.250 1.552 1.00 32.72 67 ASP A N 1
ATOM 557 C CA . ASP A 1 67 ? -19.524 27.505 2.387 1.00 32.72 67 ASP A CA 1
ATOM 558 C C . ASP A 1 67 ? -19.578 29.004 2.687 1.00 32.72 67 ASP A C 1
ATOM 560 O O . ASP A 1 67 ? -19.824 29.805 1.780 1.00 32.72 67 ASP A O 1
ATOM 564 N N . GLU A 1 68 ? -19.398 29.402 3.943 1.00 35.94 68 GLU A N 1
ATOM 565 C CA . GLU A 1 68 ? -19.327 30.813 4.344 1.00 35.94 68 GLU A CA 1
ATOM 566 C C . GLU A 1 68 ? -17.998 31.445 3.871 1.00 35.94 68 GLU A C 1
ATOM 568 O O . GLU A 1 68 ? -17.249 32.054 4.631 1.00 35.94 68 GLU A O 1
ATOM 573 N N . GLY A 1 69 ? -17.692 31.294 2.584 1.00 45.69 69 GLY A N 1
ATOM 574 C CA . GLY A 1 69 ? -16.669 32.003 1.843 1.00 45.69 69 GLY A CA 1
ATOM 575 C C . GLY A 1 69 ? -17.347 32.683 0.661 1.00 45.69 69 GLY A C 1
ATOM 576 O O . GLY A 1 69 ? -17.661 32.029 -0.327 1.00 45.69 69 GLY A O 1
ATOM 577 N N . ASN A 1 70 ? -17.587 33.991 0.786 1.00 50.06 70 ASN A N 1
ATOM 578 C CA . ASN A 1 70 ? -18.219 34.878 -0.200 1.00 50.06 70 ASN A CA 1
ATOM 579 C C . ASN A 1 70 ? -17.436 34.961 -1.540 1.00 50.06 70 ASN A C 1
ATOM 581 O O . ASN A 1 70 ? -17.001 36.031 -1.935 1.00 50.06 70 ASN A O 1
ATOM 585 N N . ILE A 1 71 ? -17.202 33.875 -2.266 1.00 56.25 71 ILE A N 1
ATOM 586 C CA . ILE A 1 71 ? -16.672 33.939 -3.634 1.00 56.25 71 ILE A CA 1
ATOM 587 C C . ILE A 1 71 ? -17.774 33.434 -4.554 1.00 56.25 71 ILE A C 1
ATOM 589 O O . ILE A 1 71 ? -18.178 32.275 -4.453 1.00 56.25 71 ILE A O 1
ATOM 593 N N . ASP A 1 72 ? -18.278 34.303 -5.434 1.00 60.72 72 ASP A N 1
ATOM 594 C CA . ASP A 1 72 ? -19.290 33.920 -6.417 1.00 60.72 72 ASP A CA 1
ATOM 595 C C . ASP A 1 72 ? -18.651 33.032 -7.495 1.00 60.72 72 ASP A C 1
ATOM 597 O O . ASP A 1 72 ? -18.151 33.471 -8.535 1.00 60.72 72 ASP A O 1
ATOM 601 N N . LEU A 1 73 ? -18.641 31.732 -7.202 1.00 57.16 73 LEU A N 1
ATOM 602 C CA . LEU A 1 73 ? -18.108 30.692 -8.071 1.00 57.16 73 LEU A CA 1
ATOM 603 C C . LEU A 1 73 ? -18.829 30.632 -9.422 1.00 57.16 73 LEU A C 1
ATOM 605 O O . LEU A 1 73 ? -18.254 30.097 -10.367 1.00 57.16 73 LEU A O 1
ATOM 609 N N . ASN A 1 74 ? -20.055 31.155 -9.541 1.00 59.59 74 ASN A N 1
ATOM 610 C CA . ASN A 1 74 ? -20.779 31.174 -10.811 1.00 59.59 74 ASN A CA 1
ATOM 611 C C . ASN A 1 74 ? -20.242 32.274 -11.729 1.00 59.59 74 ASN A C 1
ATOM 613 O O . ASN A 1 74 ? -20.088 32.046 -12.929 1.00 59.59 74 ASN A O 1
ATOM 617 N N . GLU A 1 75 ? -19.882 33.426 -11.167 1.00 61.28 75 GLU A N 1
ATOM 618 C CA . GLU A 1 75 ? -19.313 34.544 -11.918 1.00 61.28 75 GLU A CA 1
ATOM 619 C C . GLU A 1 75 ? -17.878 34.242 -12.387 1.00 61.28 75 GLU A C 1
ATOM 621 O O . GLU A 1 75 ? -17.542 34.470 -13.552 1.00 61.28 75 GLU A O 1
ATOM 626 N N . MET A 1 76 ? -17.060 33.591 -11.544 1.00 57.81 76 MET A N 1
ATOM 627 C CA . MET A 1 76 ? -15.749 33.059 -11.959 1.00 57.81 76 MET A CA 1
ATOM 628 C C . MET A 1 76 ? -15.864 32.033 -13.092 1.00 57.81 76 MET A C 1
ATOM 630 O O . MET A 1 76 ? -15.020 31.995 -13.985 1.00 57.81 76 MET A O 1
ATOM 634 N N . ARG A 1 77 ? -16.906 31.194 -13.072 1.00 61.28 77 ARG A N 1
ATOM 635 C CA . ARG A 1 77 ? -17.134 30.179 -14.108 1.00 61.28 77 ARG A CA 1
ATOM 636 C C . ARG A 1 77 ? -17.577 30.800 -15.429 1.00 61.28 77 ARG A C 1
ATOM 638 O O . ARG A 1 77 ? -17.146 30.330 -16.472 1.00 61.28 77 ARG A O 1
ATOM 645 N N . ALA A 1 78 ? -18.376 31.867 -15.376 1.00 63.16 78 ALA A N 1
ATOM 646 C CA . ALA A 1 78 ? -18.793 32.629 -16.551 1.00 63.16 78 ALA A CA 1
ATOM 647 C C . ALA A 1 78 ? -17.622 33.373 -17.223 1.00 63.16 78 ALA A C 1
ATOM 649 O O . ALA A 1 78 ? -17.621 33.557 -18.437 1.00 63.16 78 ALA A O 1
ATOM 650 N N . LEU A 1 79 ? -16.604 33.777 -16.454 1.00 58.34 79 LEU A N 1
ATOM 651 C CA . LEU A 1 79 ? -15.377 34.392 -16.981 1.00 58.34 79 LEU A CA 1
ATOM 652 C C . LEU A 1 79 ? -14.401 33.383 -17.616 1.00 58.34 79 LEU A C 1
ATOM 654 O O . LEU A 1 79 ? -13.511 33.795 -18.358 1.00 58.34 79 LEU A O 1
ATOM 658 N N . LEU A 1 80 ? -14.562 32.088 -17.329 1.00 57.97 80 LEU A N 1
ATOM 659 C CA . LEU A 1 80 ? -13.707 30.990 -17.799 1.00 57.97 80 LEU A CA 1
ATOM 660 C C . LEU A 1 80 ? -14.402 30.097 -18.846 1.00 57.97 80 LEU A C 1
ATOM 662 O O . LEU A 1 80 ? -13.917 29.004 -19.123 1.00 57.97 80 LEU A O 1
ATOM 666 N N . ASP A 1 81 ? -15.540 30.533 -19.394 1.00 64.25 81 ASP A N 1
ATOM 667 C CA . ASP A 1 81 ? -16.284 29.787 -20.412 1.00 64.25 81 ASP A CA 1
ATOM 668 C C . ASP A 1 81 ? -15.565 29.833 -21.778 1.00 64.25 81 ASP A C 1
ATOM 670 O O . ASP A 1 81 ? -15.113 30.892 -22.229 1.00 64.25 81 ASP A O 1
ATOM 674 N N . ASP A 1 82 ? -15.462 28.682 -22.446 1.00 52.25 82 ASP A N 1
ATOM 675 C CA . ASP A 1 82 ? -14.629 28.472 -23.642 1.00 52.25 82 ASP A CA 1
ATOM 676 C C . ASP A 1 82 ? -15.115 29.286 -24.861 1.00 52.25 82 ASP A C 1
ATOM 678 O O . ASP A 1 82 ? -14.304 29.697 -25.694 1.00 52.25 82 ASP A O 1
ATOM 682 N N . GLU A 1 83 ? -16.418 29.593 -24.957 1.00 53.44 83 GLU A N 1
ATOM 683 C CA . GLU A 1 83 ? -16.965 30.493 -25.995 1.00 53.44 83 GLU A CA 1
ATOM 684 C C . GLU A 1 83 ? -16.539 31.958 -25.793 1.00 53.44 83 GLU A C 1
ATOM 686 O O . GLU A 1 83 ? -16.417 32.711 -26.759 1.00 53.44 83 GLU A O 1
ATOM 691 N N . VAL A 1 84 ? -16.275 32.365 -24.548 1.00 50.97 84 VAL A N 1
ATOM 692 C CA . VAL A 1 84 ? -15.925 33.741 -24.161 1.00 50.97 84 VAL A CA 1
ATOM 693 C C . VAL A 1 84 ? -14.406 33.966 -24.181 1.00 50.97 84 VAL A C 1
ATOM 695 O O . VAL A 1 84 ? -13.942 35.082 -24.435 1.00 50.97 84 VAL A O 1
ATOM 698 N N . LEU A 1 85 ? -13.618 32.909 -23.963 1.00 51.53 85 LEU A N 1
ATOM 699 C CA . LEU A 1 85 ? -12.151 32.925 -24.012 1.00 51.53 85 LEU A CA 1
ATOM 700 C C . LEU A 1 85 ? -11.589 33.063 -25.439 1.00 51.53 85 LEU A C 1
ATOM 702 O O . LEU A 1 85 ? -10.495 33.600 -25.608 1.00 51.53 85 LEU A O 1
ATOM 706 N N . GLY A 1 86 ? -12.347 32.666 -26.468 1.00 52.47 86 GLY A N 1
ATOM 707 C CA . GLY A 1 86 ? -11.935 32.763 -27.877 1.00 52.47 86 GLY A CA 1
ATOM 708 C C . GLY A 1 86 ? -11.648 34.190 -28.374 1.00 52.47 86 GLY A C 1
ATOM 709 O O . GLY A 1 86 ? -10.841 34.365 -29.286 1.00 52.47 86 GLY A O 1
ATOM 710 N N . GLU A 1 87 ? -12.242 35.215 -27.752 1.00 50.34 87 GLU A N 1
ATOM 711 C CA . GLU A 1 87 ? -11.956 36.634 -28.035 1.00 50.34 87 GLU A CA 1
ATOM 712 C C . GLU A 1 87 ? -10.962 37.274 -27.035 1.00 50.34 87 GLU A C 1
ATOM 714 O O . GLU A 1 87 ? -10.469 38.380 -27.272 1.00 50.34 87 GLU A O 1
ATOM 719 N N . ARG A 1 88 ? -10.623 36.606 -25.919 1.00 51.88 88 ARG A N 1
ATOM 720 C CA . ARG A 1 88 ? -9.872 37.189 -24.786 1.00 51.88 88 ARG A CA 1
ATOM 721 C C . ARG A 1 88 ? -8.461 36.611 -24.679 1.00 51.88 88 ARG A C 1
ATOM 723 O O . ARG A 1 88 ? -8.203 35.652 -23.966 1.00 51.88 88 ARG A O 1
ATOM 730 N N . VAL A 1 89 ? -7.512 37.256 -25.349 1.00 52.97 89 VAL A N 1
ATOM 731 C CA . VAL A 1 89 ? -6.146 36.729 -25.551 1.00 52.97 89 VAL A CA 1
ATOM 732 C C . VAL A 1 89 ? -5.181 36.966 -24.363 1.00 52.97 89 VAL A C 1
ATOM 734 O O . VAL A 1 89 ? -4.011 36.617 -24.457 1.00 52.97 89 VAL A O 1
ATOM 737 N N . ASN A 1 90 ? -5.593 37.537 -23.220 1.00 59.50 90 ASN A N 1
ATOM 738 C CA . ASN A 1 90 ? -4.637 37.808 -22.129 1.00 59.50 90 ASN A CA 1
ATOM 739 C C . ASN A 1 90 ? -5.241 37.712 -20.712 1.00 59.50 90 ASN A C 1
ATOM 741 O O . ASN A 1 90 ? -6.204 38.414 -20.399 1.00 59.50 90 ASN A O 1
ATOM 745 N N . ILE A 1 91 ? -4.611 36.908 -19.838 1.00 60.34 91 ILE A N 1
ATOM 746 C CA . ILE A 1 91 ? -4.948 36.720 -18.407 1.00 60.34 91 ILE A CA 1
ATOM 747 C C . ILE A 1 91 ? -5.009 38.054 -17.639 1.00 60.34 91 ILE A C 1
ATOM 749 O O . ILE A 1 91 ? -5.780 38.210 -16.693 1.00 60.34 91 ILE A O 1
ATOM 753 N N . THR A 1 92 ? -4.261 39.048 -18.131 1.00 59.34 92 THR A N 1
ATOM 754 C CA . THR A 1 92 ? -4.223 40.441 -17.664 1.00 59.34 92 THR A CA 1
ATOM 755 C C . THR A 1 92 ? -5.603 41.105 -17.653 1.00 59.34 92 THR A C 1
ATOM 757 O O . THR A 1 92 ? -5.903 41.888 -16.753 1.00 59.34 92 THR A O 1
ATOM 760 N N . ASN A 1 93 ? -6.461 40.791 -18.629 1.00 62.22 93 ASN A N 1
ATOM 761 C CA . ASN A 1 93 ? -7.792 41.393 -18.734 1.00 62.22 93 ASN A CA 1
ATOM 762 C C . ASN A 1 93 ? -8.806 40.698 -17.816 1.00 62.22 93 ASN A C 1
ATOM 764 O O . ASN A 1 93 ? -9.716 41.348 -17.315 1.00 62.22 93 ASN A O 1
ATOM 768 N N . ILE A 1 94 ? -8.612 39.404 -17.540 1.00 69.06 94 ILE A N 1
ATOM 769 C CA . ILE A 1 94 ? -9.535 38.583 -16.743 1.00 69.06 94 ILE A CA 1
ATOM 770 C C . ILE A 1 94 ? -9.487 38.984 -15.263 1.00 69.06 94 ILE A C 1
ATOM 772 O O . ILE A 1 94 ? -10.531 39.138 -14.635 1.00 69.06 94 ILE A O 1
ATOM 776 N N . ILE A 1 95 ? -8.287 39.203 -14.710 1.00 70.12 95 ILE A N 1
ATOM 777 C CA . ILE A 1 95 ? -8.110 39.570 -13.292 1.00 70.12 95 ILE A CA 1
ATOM 778 C C . ILE A 1 95 ? -8.714 40.949 -13.002 1.00 70.12 95 ILE A C 1
ATOM 780 O O . ILE A 1 95 ? -9.420 41.112 -12.009 1.00 70.12 95 ILE A O 1
ATOM 784 N N . LYS A 1 96 ? -8.474 41.930 -13.879 1.00 66.62 96 LYS A N 1
ATOM 785 C CA . LYS A 1 96 ? -9.051 43.276 -13.743 1.00 66.62 96 LYS A CA 1
ATOM 786 C C . LYS A 1 96 ? -10.569 43.251 -13.856 1.00 66.62 96 LYS A C 1
ATOM 788 O O . LYS A 1 96 ? -11.259 43.757 -12.984 1.00 66.62 96 LYS A O 1
ATOM 793 N N . GLU A 1 97 ? -11.095 42.583 -14.879 1.00 68.88 97 GLU A N 1
ATOM 794 C CA . GLU A 1 97 ? -12.537 42.520 -15.117 1.00 68.88 97 GLU A CA 1
ATOM 795 C C . GLU A 1 97 ? -13.292 41.792 -13.994 1.00 68.88 97 GLU A C 1
ATOM 797 O O . GLU A 1 97 ? -14.422 42.163 -13.682 1.00 68.88 97 GLU A O 1
ATOM 802 N N . TYR A 1 98 ? -12.663 40.805 -13.348 1.00 74.62 98 TYR A N 1
ATOM 803 C CA . TYR A 1 98 ? -13.208 40.161 -12.154 1.00 74.62 98 TYR A CA 1
ATOM 804 C C . TYR A 1 98 ? -13.358 41.152 -10.987 1.00 74.62 98 TYR A C 1
ATOM 806 O O . TYR A 1 98 ? -14.450 41.301 -10.443 1.00 74.62 98 TYR A O 1
ATOM 814 N N . PHE A 1 99 ? -12.299 41.883 -10.621 1.00 73.06 99 PHE A N 1
ATOM 815 C CA . PHE A 1 99 ? -12.351 42.816 -9.484 1.00 73.06 99 PHE A CA 1
ATOM 816 C C . PHE A 1 99 ? -13.106 44.126 -9.778 1.00 73.06 99 PHE A C 1
ATOM 818 O O . PHE A 1 99 ? -13.631 44.752 -8.845 1.00 73.06 99 PHE A O 1
ATOM 825 N N . ASP A 1 100 ? -13.236 44.506 -11.051 1.00 70.00 100 ASP A N 1
ATOM 826 C CA . ASP A 1 100 ? -14.069 45.628 -11.492 1.00 70.00 100 ASP A CA 1
ATOM 827 C C . ASP A 1 100 ? -15.568 45.316 -11.378 1.00 70.00 100 ASP A C 1
ATOM 829 O O . ASP A 1 100 ? -16.332 46.181 -10.942 1.00 70.00 100 ASP A O 1
ATOM 833 N N . LYS A 1 101 ? -15.991 44.087 -11.711 1.00 68.56 101 LYS A N 1
ATOM 834 C CA . LYS A 1 101 ? -17.407 43.668 -11.682 1.00 68.56 101 LYS A CA 1
ATOM 835 C C . LYS A 1 101 ? -17.948 43.362 -10.290 1.00 68.56 101 LYS A C 1
ATOM 837 O O . LYS A 1 101 ? -19.149 43.480 -10.071 1.00 68.56 101 LYS A O 1
ATOM 842 N N . ILE A 1 102 ? -17.079 43.022 -9.341 1.00 73.81 102 ILE A N 1
ATOM 843 C CA . ILE A 1 102 ? -17.485 42.783 -7.955 1.00 73.81 102 ILE A CA 1
ATOM 844 C C . ILE A 1 102 ? -18.028 44.081 -7.335 1.00 73.81 102 ILE A C 1
ATOM 846 O O . ILE A 1 102 ? -17.289 45.049 -7.129 1.00 73.81 102 ILE A O 1
ATOM 850 N N . GLU A 1 103 ? -19.315 44.085 -6.983 1.00 61.00 103 GLU A N 1
ATOM 851 C CA . GLU A 1 103 ? -19.963 45.204 -6.281 1.00 61.00 103 GLU A CA 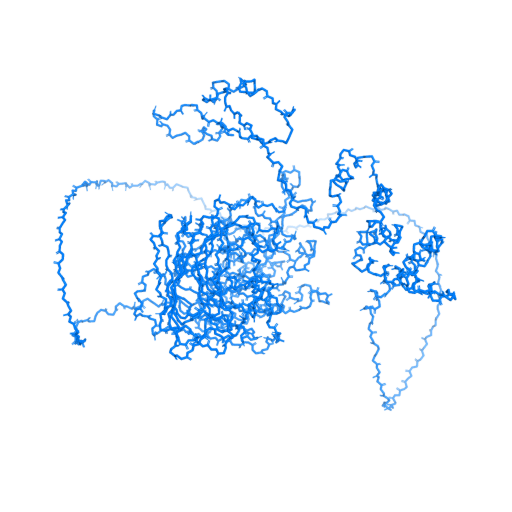1
ATOM 852 C C . GLU A 1 103 ? -19.679 45.189 -4.763 1.00 61.00 103 GLU A C 1
ATOM 854 O O . GLU A 1 103 ? -19.633 46.247 -4.126 1.00 61.00 103 GLU A O 1
ATOM 859 N N . ASP A 1 104 ? -19.425 44.012 -4.171 1.00 68.25 104 ASP A N 1
ATOM 860 C CA . ASP A 1 104 ? -19.134 43.880 -2.738 1.00 68.25 104 ASP A CA 1
ATOM 861 C C . ASP A 1 104 ? -17.703 44.339 -2.394 1.00 68.25 104 ASP A C 1
ATOM 863 O O . ASP A 1 104 ? -16.695 43.696 -2.697 1.00 68.25 104 ASP A O 1
ATOM 867 N N . GLN A 1 105 ? -17.617 45.447 -1.659 1.00 63.34 105 GLN A N 1
ATOM 868 C CA . GLN A 1 105 ? -16.370 46.033 -1.157 1.00 63.34 105 GLN A CA 1
ATOM 869 C C . GLN A 1 105 ? -15.561 45.109 -0.229 1.00 63.34 105 GLN A C 1
ATOM 871 O O . GLN A 1 105 ? -14.384 45.380 0.013 1.00 63.34 105 GLN A O 1
ATOM 876 N N . LYS A 1 106 ? -16.153 44.042 0.323 1.00 63.44 106 LYS A N 1
ATOM 877 C CA . LYS A 1 106 ? -15.433 43.046 1.137 1.00 63.44 106 LYS A CA 1
ATOM 878 C C . LYS A 1 106 ? -14.636 42.043 0.303 1.00 63.44 106 LYS A C 1
ATOM 880 O O . LYS A 1 106 ? -13.734 41.412 0.846 1.00 63.44 106 LYS A O 1
ATOM 885 N N . LEU A 1 107 ? -14.968 41.907 -0.980 1.00 64.94 107 LEU A N 1
ATOM 886 C CA . LEU A 1 107 ? -14.369 40.942 -1.907 1.00 64.94 107 LEU A CA 1
ATOM 887 C C . LEU A 1 107 ? -13.321 41.555 -2.826 1.00 64.94 107 LEU A C 1
ATOM 889 O O . LEU A 1 107 ? -12.543 40.838 -3.456 1.00 64.94 107 LEU A O 1
ATOM 893 N N . LYS A 1 108 ? -13.249 42.886 -2.859 1.00 70.19 108 LYS A N 1
ATOM 894 C CA . LYS A 1 108 ? -12.135 43.588 -3.487 1.00 70.19 108 LYS A CA 1
ATOM 895 C C . LYS A 1 108 ? -10.863 43.388 -2.670 1.00 70.19 108 LYS A C 1
ATOM 897 O O . LYS A 1 108 ? -10.886 43.353 -1.438 1.00 70.19 108 LYS A O 1
ATOM 902 N N . LEU A 1 109 ? -9.731 43.300 -3.365 1.00 74.62 109 LEU A N 1
ATOM 903 C CA . LEU A 1 109 ? -8.422 43.197 -2.724 1.00 74.62 109 LEU A CA 1
ATOM 904 C C . LEU A 1 109 ? -8.236 44.367 -1.744 1.00 74.62 109 LEU A C 1
ATOM 906 O O . LEU A 1 109 ? -8.422 45.525 -2.114 1.00 74.62 109 LEU A O 1
ATOM 910 N N . GLY A 1 110 ? -7.879 44.085 -0.492 1.00 71.06 110 GLY A N 1
ATOM 911 C CA . GLY A 1 110 ? -7.704 45.130 0.523 1.00 71.06 110 GLY A CA 1
ATOM 912 C C . GLY A 1 110 ? -6.356 45.839 0.407 1.00 71.06 110 GLY A C 1
ATOM 913 O O . GLY A 1 110 ? -6.297 47.048 0.211 1.00 71.06 110 GLY A O 1
ATOM 914 N N . LEU A 1 111 ? -5.276 45.063 0.517 1.00 73.31 111 LEU A N 1
ATOM 915 C CA . LEU A 1 111 ? -3.897 45.557 0.526 1.00 73.31 111 LEU A CA 1
ATOM 916 C C . LEU A 1 111 ? -3.239 45.477 -0.856 1.00 73.31 111 LEU A C 1
ATOM 918 O O . LEU A 1 111 ? -2.567 46.415 -1.271 1.00 73.31 111 LEU A O 1
ATOM 922 N N . LEU A 1 112 ? -3.459 44.368 -1.569 1.00 73.56 112 LEU A N 1
ATOM 923 C CA . LEU A 1 112 ? -2.816 44.112 -2.853 1.00 73.56 112 LEU A CA 1
ATOM 924 C C . LEU A 1 112 ? -3.473 44.932 -3.979 1.00 73.56 112 LEU A C 1
ATOM 926 O O . LEU A 1 112 ? -4.705 45.042 -4.034 1.00 73.56 112 LEU A O 1
ATOM 930 N N . SER A 1 113 ? -2.677 45.508 -4.882 1.00 75.81 113 SER A N 1
ATOM 931 C CA . SER A 1 113 ? -3.202 46.140 -6.101 1.00 75.81 113 SER A CA 1
ATOM 932 C C . SER A 1 113 ? -3.423 45.110 -7.213 1.00 75.81 113 SER A C 1
ATOM 934 O O . SER A 1 113 ? -2.689 44.131 -7.333 1.00 75.81 113 SER A O 1
ATOM 936 N N . GLU A 1 114 ? -4.431 45.333 -8.055 1.00 74.94 114 GLU A N 1
ATOM 937 C CA . GLU A 1 114 ? -4.778 44.414 -9.152 1.00 74.94 114 GLU A CA 1
ATOM 938 C C . GLU A 1 114 ? -3.635 44.273 -10.165 1.00 74.94 114 GLU A C 1
ATOM 940 O O . GLU A 1 114 ? -3.345 43.173 -10.635 1.00 74.94 114 GLU A O 1
ATOM 945 N N . ASN A 1 115 ? -2.918 45.368 -10.442 1.00 72.31 115 ASN A N 1
ATOM 946 C CA . ASN A 1 115 ? -1.728 45.349 -11.294 1.00 72.31 115 ASN A CA 1
ATOM 947 C C . ASN A 1 115 ? -0.598 44.503 -10.684 1.00 72.31 115 ASN A C 1
ATOM 949 O O . ASN A 1 115 ? 0.049 43.747 -11.403 1.00 72.31 115 ASN A O 1
ATOM 953 N N . ALA A 1 116 ? -0.371 44.595 -9.371 1.00 73.19 116 ALA A N 1
ATOM 954 C CA . ALA A 1 116 ? 0.680 43.829 -8.710 1.00 73.19 116 ALA A CA 1
ATOM 955 C C . ALA A 1 116 ? 0.345 42.338 -8.632 1.00 73.19 116 ALA A C 1
ATOM 957 O O . ALA A 1 116 ? 1.213 41.507 -8.885 1.00 73.19 116 ALA A O 1
ATOM 958 N N . LEU A 1 117 ? -0.923 41.999 -8.377 1.00 79.12 117 LEU A N 1
ATOM 959 C CA . LEU A 1 117 ? -1.396 40.619 -8.470 1.00 79.12 117 LEU A CA 1
ATOM 960 C C . LEU A 1 117 ? -1.200 40.064 -9.882 1.00 79.12 117 LEU A C 1
ATOM 962 O O . LEU A 1 117 ? -0.721 38.947 -10.047 1.00 79.12 117 LEU A O 1
ATOM 966 N N . THR A 1 118 ? -1.524 40.863 -10.898 1.00 74.31 118 THR A N 1
ATOM 967 C CA . THR A 1 118 ? -1.371 40.465 -12.299 1.00 74.31 118 THR A CA 1
ATOM 968 C C . THR A 1 118 ? 0.090 40.172 -12.641 1.00 74.31 118 THR A C 1
ATOM 970 O O . THR A 1 118 ? 0.385 39.120 -13.200 1.00 74.31 118 THR A O 1
ATOM 973 N N . LEU A 1 119 ? 1.021 41.049 -12.254 1.00 72.38 119 LEU A N 1
ATOM 974 C CA . LEU A 1 119 ? 2.454 40.845 -12.494 1.00 72.38 119 LEU A CA 1
ATOM 975 C C . LEU A 1 119 ? 3.015 39.647 -11.718 1.00 72.38 119 LEU A C 1
ATOM 977 O O . LEU A 1 119 ? 3.810 38.886 -12.265 1.00 72.38 119 LEU A O 1
ATOM 981 N N . ALA A 1 120 ? 2.570 39.439 -10.478 1.00 76.75 120 ALA A N 1
ATOM 982 C CA . ALA A 1 120 ? 2.981 38.289 -9.680 1.00 76.75 120 ALA A CA 1
ATOM 983 C C . ALA A 1 120 ? 2.507 36.960 -10.288 1.00 76.75 120 ALA A C 1
ATOM 985 O O . ALA A 1 120 ? 3.252 35.984 -10.287 1.00 76.75 120 ALA A O 1
ATOM 986 N N . VAL A 1 121 ? 1.288 36.927 -10.837 1.00 77.06 121 VAL A N 1
ATOM 987 C CA . VAL A 1 121 ? 0.740 35.747 -11.521 1.00 77.06 121 VAL A CA 1
ATOM 988 C C . VAL A 1 121 ? 1.454 35.498 -12.848 1.00 77.06 121 VAL A C 1
ATOM 990 O O . VAL A 1 121 ? 1.773 34.352 -13.145 1.00 77.06 121 VAL A O 1
ATOM 993 N N . ILE A 1 122 ? 1.758 36.543 -13.622 1.00 72.75 122 ILE A N 1
ATOM 994 C CA . ILE A 1 122 ? 2.549 36.402 -14.854 1.00 72.75 122 ILE A CA 1
ATOM 995 C C . ILE A 1 122 ? 3.938 35.839 -14.531 1.00 72.75 122 ILE A C 1
ATOM 997 O O . ILE A 1 122 ? 4.363 34.889 -15.173 1.00 72.75 122 ILE A O 1
ATOM 1001 N N . GLU A 1 123 ? 4.633 36.350 -13.511 1.00 71.94 123 GLU A N 1
ATOM 1002 C CA . GLU A 1 123 ? 5.955 35.829 -13.133 1.00 71.94 123 GLU A CA 1
ATOM 1003 C C . GLU A 1 123 ? 5.882 34.394 -12.578 1.00 71.94 123 GLU A C 1
ATOM 1005 O O . GLU A 1 123 ? 6.762 33.580 -12.861 1.00 71.94 123 GLU A O 1
ATOM 1010 N N . LEU A 1 124 ? 4.825 34.061 -11.830 1.00 76.31 124 LEU A N 1
ATOM 1011 C CA . LEU A 1 124 ? 4.568 32.698 -11.367 1.00 76.31 124 LEU A CA 1
ATOM 1012 C C . LEU A 1 124 ? 4.368 31.736 -12.545 1.00 76.31 124 LEU A C 1
ATOM 1014 O O . LEU A 1 124 ? 4.916 30.644 -12.527 1.00 76.31 124 LEU A O 1
ATOM 1018 N N . VAL A 1 125 ? 3.590 32.130 -13.555 1.00 72.81 125 VAL A N 1
ATOM 1019 C CA . VAL A 1 125 ? 3.192 31.243 -14.660 1.00 72.81 125 VAL A CA 1
ATOM 1020 C C . VAL A 1 125 ? 4.243 31.191 -15.768 1.00 72.81 125 VAL A C 1
ATOM 1022 O O . VAL A 1 125 ? 4.570 30.113 -16.253 1.00 72.81 125 VAL A O 1
ATOM 1025 N N . GLU A 1 126 ? 4.785 32.333 -16.189 1.00 72.69 126 GLU A N 1
ATOM 1026 C CA . GLU A 1 126 ? 5.753 32.394 -17.290 1.00 72.69 126 GLU A CA 1
ATOM 1027 C C . GLU A 1 126 ? 7.180 32.056 -16.846 1.00 72.69 126 GLU A C 1
ATOM 1029 O O . GLU A 1 126 ? 7.979 31.598 -17.665 1.00 72.69 126 GLU A O 1
ATOM 1034 N N . LYS A 1 127 ? 7.528 32.307 -15.575 1.00 66.06 127 LYS A N 1
ATOM 1035 C CA . LYS A 1 127 ? 8.899 32.135 -15.058 1.00 66.06 127 LYS A CA 1
ATOM 1036 C C . LYS A 1 127 ? 9.010 31.174 -13.873 1.00 66.06 127 LYS A C 1
ATOM 1038 O O . LYS A 1 127 ? 10.093 31.078 -13.297 1.00 66.06 127 LYS A O 1
ATOM 1043 N N . ASP A 1 128 ? 7.929 30.465 -13.541 1.00 61.97 128 ASP A N 1
ATOM 1044 C CA . ASP A 1 128 ? 7.870 29.394 -12.530 1.00 61.97 128 ASP A CA 1
ATOM 1045 C C . ASP A 1 128 ? 8.357 29.826 -11.127 1.00 61.97 128 ASP A C 1
ATOM 1047 O O . ASP A 1 128 ? 8.851 29.029 -10.327 1.00 61.97 128 ASP A O 1
ATOM 1051 N N . SER A 1 129 ? 8.241 31.123 -10.808 1.00 75.81 129 SER A N 1
ATOM 1052 C CA . SER A 1 129 ? 8.667 31.672 -9.517 1.00 75.81 129 SER A CA 1
ATOM 1053 C C . SER A 1 129 ? 7.579 31.473 -8.460 1.00 75.81 129 SER A C 1
ATOM 1055 O O . SER A 1 129 ? 6.669 32.293 -8.318 1.00 75.81 129 SER A O 1
ATOM 1057 N N . THR A 1 130 ? 7.681 30.388 -7.688 1.00 73.19 130 THR A N 1
ATOM 1058 C CA . THR A 1 130 ? 6.695 30.006 -6.657 1.00 73.19 130 THR A CA 1
ATOM 1059 C C . THR A 1 130 ? 6.533 31.037 -5.539 1.00 73.19 130 THR A C 1
ATOM 1061 O O . THR A 1 130 ? 5.499 31.065 -4.875 1.00 73.19 130 THR A O 1
ATOM 1064 N N . GLU A 1 131 ? 7.533 31.899 -5.331 1.00 77.00 131 GLU A N 1
ATOM 1065 C CA . GLU A 1 131 ? 7.534 32.931 -4.286 1.00 77.00 131 GLU A CA 1
ATOM 1066 C C . GLU A 1 131 ? 7.065 34.308 -4.787 1.00 77.00 131 GLU A C 1
ATOM 1068 O O . GLU A 1 131 ? 6.865 35.213 -3.977 1.00 77.00 131 GLU A O 1
ATOM 1073 N N . ALA A 1 132 ? 6.800 34.475 -6.092 1.00 78.38 132 ALA A N 1
ATOM 1074 C CA . ALA A 1 132 ? 6.484 35.775 -6.696 1.00 78.38 132 ALA A CA 1
ATOM 1075 C C . ALA A 1 132 ? 5.277 36.478 -6.051 1.00 78.38 132 ALA A C 1
ATOM 1077 O O . ALA A 1 132 ? 5.305 37.686 -5.821 1.00 78.38 132 ALA A O 1
ATO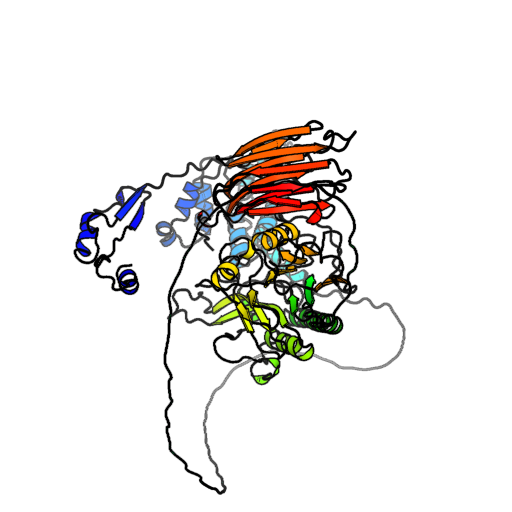M 1078 N N . ILE A 1 133 ? 4.223 35.729 -5.715 1.00 80.81 133 ILE A N 1
ATOM 1079 C CA . ILE A 1 133 ? 3.027 36.288 -5.065 1.00 80.81 133 ILE A CA 1
ATOM 1080 C C . ILE A 1 133 ? 3.330 36.713 -3.622 1.00 80.81 133 ILE A C 1
ATOM 1082 O O . ILE A 1 133 ? 2.875 37.772 -3.189 1.00 80.81 133 ILE A O 1
ATOM 1086 N N . ALA A 1 134 ? 4.114 35.920 -2.888 1.00 80.25 134 ALA A N 1
ATOM 1087 C CA . ALA A 1 134 ? 4.477 36.216 -1.504 1.00 80.25 134 ALA A CA 1
ATOM 1088 C C . ALA A 1 134 ? 5.414 37.433 -1.410 1.00 80.25 134 ALA A C 1
ATOM 1090 O O . ALA A 1 134 ? 5.176 38.324 -0.595 1.00 80.25 134 ALA A O 1
ATOM 1091 N N . ASP A 1 135 ? 6.420 37.511 -2.285 1.00 78.62 135 ASP A N 1
ATOM 1092 C CA . ASP A 1 135 ? 7.353 38.639 -2.369 1.00 78.62 135 ASP A CA 1
ATOM 1093 C C . ASP A 1 135 ? 6.624 39.952 -2.694 1.00 78.62 135 ASP A C 1
ATOM 1095 O O . ASP A 1 135 ? 6.837 40.975 -2.038 1.00 78.62 135 ASP A O 1
ATOM 1099 N N . VAL A 1 136 ? 5.721 39.928 -3.681 1.00 79.19 136 VAL A N 1
ATOM 1100 C CA . VAL A 1 136 ? 4.938 41.110 -4.071 1.00 79.19 136 VAL A CA 1
ATOM 1101 C C . VAL A 1 136 ? 3.985 41.539 -2.952 1.00 79.19 136 VAL A C 1
ATOM 1103 O O . VAL A 1 136 ? 3.833 42.737 -2.697 1.00 79.19 136 VAL A O 1
ATOM 1106 N N . TYR A 1 137 ? 3.378 40.584 -2.244 1.00 82.12 137 TYR A N 1
ATOM 1107 C CA . TYR A 1 137 ? 2.532 40.872 -1.089 1.00 82.12 137 TYR A CA 1
ATOM 1108 C C . TYR A 1 137 ? 3.312 41.538 0.052 1.00 82.12 137 TYR A C 1
ATOM 1110 O O . TYR A 1 137 ? 2.891 42.585 0.551 1.00 82.12 137 TYR A O 1
ATOM 1118 N N . GLU A 1 138 ? 4.457 40.978 0.452 1.00 79.00 138 GLU A N 1
ATOM 1119 C CA . GLU A 1 138 ? 5.267 41.541 1.539 1.00 79.00 138 GLU A CA 1
ATOM 1120 C C . GLU A 1 138 ? 5.844 42.914 1.171 1.00 79.00 138 GLU A C 1
ATOM 1122 O O . GLU A 1 138 ? 5.859 43.821 2.006 1.00 79.00 138 GLU A O 1
ATOM 1127 N N . ALA A 1 139 ? 6.217 43.130 -0.092 1.00 75.81 139 ALA A N 1
ATOM 1128 C CA . ALA A 1 139 ? 6.650 44.440 -0.563 1.00 75.81 139 ALA A CA 1
ATOM 1129 C C . ALA A 1 139 ? 5.546 45.504 -0.456 1.00 75.81 139 ALA A C 1
ATOM 1131 O O . ALA A 1 139 ? 5.781 46.598 0.064 1.00 75.81 139 ALA A O 1
ATOM 1132 N N . GLN A 1 140 ? 4.324 45.193 -0.904 1.00 76.38 140 GLN A N 1
ATOM 1133 C CA . GLN A 1 140 ? 3.206 46.136 -0.799 1.00 76.38 140 GLN A CA 1
ATOM 1134 C C . GLN A 1 140 ? 2.795 46.383 0.651 1.00 76.38 140 GLN A C 1
ATOM 1136 O O . GLN A 1 140 ? 2.467 47.513 1.017 1.00 76.38 140 GLN A O 1
ATOM 1141 N N . LYS A 1 141 ? 2.878 45.358 1.500 1.00 80.31 141 LYS A N 1
ATOM 1142 C CA . LYS A 1 141 ? 2.643 45.470 2.939 1.00 80.31 141 LYS A CA 1
ATOM 1143 C C . LYS A 1 141 ? 3.639 46.405 3.618 1.00 80.31 141 LYS A C 1
ATOM 1145 O O . LYS A 1 141 ? 3.215 47.282 4.370 1.00 80.31 141 LYS A O 1
ATOM 1150 N N . GLU A 1 142 ? 4.935 46.265 3.347 1.00 74.00 142 GLU A N 1
ATOM 1151 C CA . GLU A 1 142 ? 5.952 47.106 3.986 1.00 74.00 142 GLU A CA 1
ATOM 1152 C C . GLU A 1 142 ? 5.894 48.553 3.481 1.00 74.00 142 GLU A C 1
ATOM 1154 O O . GLU A 1 142 ? 6.008 49.492 4.269 1.00 74.00 142 GLU A O 1
ATOM 1159 N N . SER A 1 143 ? 5.629 48.759 2.191 1.00 72.94 143 SER A N 1
ATOM 1160 C CA . SER A 1 143 ? 5.405 50.095 1.632 1.00 72.94 143 SER A CA 1
ATOM 1161 C C . SER A 1 143 ? 4.147 50.759 2.201 1.00 72.94 143 SER A C 1
ATOM 1163 O O . SER A 1 143 ? 4.209 51.916 2.615 1.00 72.94 143 SER A O 1
ATOM 1165 N N . MET A 1 144 ? 3.034 50.025 2.330 1.00 75.38 144 MET A N 1
ATOM 1166 C CA . MET A 1 144 ? 1.815 50.533 2.973 1.00 75.38 144 MET A CA 1
ATOM 1167 C C . MET A 1 144 ? 2.079 50.919 4.433 1.00 75.38 144 MET A C 1
ATOM 1169 O O . MET A 1 144 ? 1.668 51.983 4.887 1.00 75.38 144 MET A O 1
ATOM 1173 N N . LYS A 1 145 ? 2.829 50.091 5.164 1.00 76.19 145 LYS A N 1
ATOM 1174 C CA . LYS A 1 145 ? 3.230 50.368 6.546 1.00 76.19 145 LYS A CA 1
ATOM 1175 C C . LYS A 1 145 ? 4.085 51.633 6.660 1.00 76.19 145 LYS A C 1
ATOM 1177 O O . LYS A 1 145 ? 3.849 52.421 7.570 1.00 76.19 145 LYS A O 1
ATOM 1182 N N . ARG A 1 146 ? 5.031 51.872 5.741 1.00 74.69 146 ARG A N 1
ATOM 1183 C CA . ARG A 1 146 ? 5.804 53.130 5.710 1.00 74.69 146 ARG A CA 1
ATOM 1184 C C . ARG A 1 146 ? 4.912 54.345 5.469 1.00 74.69 146 ARG A C 1
ATOM 1186 O O . ARG A 1 146 ? 5.075 55.337 6.169 1.00 74.69 146 ARG A O 1
ATOM 1193 N N . CYS A 1 147 ? 3.968 54.263 4.530 1.00 73.00 147 CYS A N 1
ATOM 1194 C CA . CYS A 1 147 ? 3.026 55.354 4.267 1.00 73.00 147 CYS A CA 1
ATOM 1195 C C . CYS A 1 147 ? 2.157 55.664 5.492 1.00 73.00 147 CYS A C 1
ATOM 1197 O O . CYS A 1 147 ? 2.005 56.827 5.845 1.00 73.00 147 CYS A O 1
ATOM 1199 N N . LEU A 1 148 ? 1.655 54.637 6.184 1.00 75.62 148 LEU A N 1
ATOM 1200 C CA . LEU A 1 148 ? 0.859 54.816 7.402 1.00 75.62 148 LEU A CA 1
ATOM 1201 C C . LEU A 1 148 ? 1.670 55.428 8.554 1.00 75.62 148 LEU A C 1
ATOM 1203 O O . LEU A 1 148 ? 1.141 56.243 9.299 1.00 75.62 148 LEU A O 1
ATOM 1207 N N . LEU A 1 149 ? 2.951 55.067 8.690 1.00 76.62 149 LEU A N 1
ATOM 1208 C CA . LEU A 1 149 ? 3.848 55.628 9.710 1.00 76.62 149 LEU A CA 1
ATOM 1209 C C . LEU A 1 149 ? 4.281 57.074 9.419 1.00 76.62 149 LEU A C 1
ATOM 1211 O O . LEU A 1 149 ? 4.769 57.745 10.324 1.00 76.62 149 LEU A O 1
ATOM 1215 N N . ALA A 1 150 ? 4.131 57.545 8.178 1.00 75.38 150 ALA A N 1
ATOM 1216 C CA . ALA A 1 150 ? 4.441 58.918 7.779 1.00 75.38 150 ALA A CA 1
ATOM 1217 C C . ALA A 1 150 ? 3.279 59.901 8.022 1.00 75.38 150 ALA A C 1
ATOM 1219 O O . ALA A 1 150 ? 3.452 61.104 7.831 1.00 75.38 150 ALA A O 1
ATOM 1220 N N . LEU A 1 151 ? 2.104 59.406 8.422 1.00 79.38 151 LEU A N 1
ATOM 1221 C CA . LEU A 1 151 ? 0.953 60.233 8.773 1.00 79.38 151 LEU A CA 1
ATOM 1222 C C . LEU A 1 151 ? 1.030 60.629 10.252 1.00 79.38 151 LEU A C 1
ATOM 1224 O O . LEU A 1 151 ? 1.070 59.770 11.133 1.00 79.38 151 LEU A O 1
ATOM 1228 N N . GLU A 1 152 ? 1.030 61.932 10.528 1.00 68.12 152 GLU A N 1
ATOM 1229 C CA . GLU A 1 152 ? 0.885 62.447 11.892 1.00 68.12 152 GLU A CA 1
ATOM 1230 C C . GLU A 1 152 ? -0.588 62.311 12.340 1.00 68.12 152 GLU A C 1
ATOM 1232 O O . GLU A 1 152 ? -1.506 62.573 11.563 1.00 68.12 152 GLU A O 1
ATOM 1237 N N . ASP A 1 153 ? -0.807 61.868 13.584 1.00 66.56 153 ASP A N 1
ATOM 1238 C CA . ASP A 1 153 ? -2.119 61.707 14.244 1.00 66.56 153 ASP A CA 1
ATOM 1239 C C . ASP A 1 153 ? -3.078 60.619 13.699 1.00 66.56 153 ASP A C 1
ATOM 1241 O O . ASP A 1 153 ? -4.302 60.770 13.740 1.00 66.56 153 ASP A O 1
ATOM 1245 N N . LEU A 1 154 ? -2.559 59.461 13.268 1.00 76.00 154 LEU A N 1
ATOM 1246 C CA . LEU A 1 154 ? -3.394 58.321 12.858 1.00 76.00 154 LEU A CA 1
ATOM 1247 C C . LEU A 1 154 ? -4.008 57.570 14.061 1.00 76.00 154 LEU A C 1
ATOM 1249 O O . LEU A 1 154 ? -3.297 56.964 14.866 1.00 76.00 154 LEU A O 1
ATOM 1253 N N . GLN A 1 155 ? -5.340 57.552 14.162 1.00 74.38 155 GLN A N 1
ATOM 1254 C CA . GLN A 1 155 ? -6.072 56.747 15.148 1.00 74.38 155 GLN A CA 1
ATOM 1255 C C . GLN A 1 155 ? -6.262 55.301 14.660 1.00 74.38 155 GLN A C 1
ATOM 1257 O O . GLN A 1 155 ? -6.416 55.044 13.466 1.00 74.38 155 GLN A O 1
ATOM 1262 N N . VAL A 1 156 ? -6.287 54.337 15.590 1.00 69.38 156 VAL A N 1
ATOM 1263 C CA . VAL A 1 156 ? -6.343 52.890 15.280 1.00 69.38 156 VAL A CA 1
ATOM 1264 C C . VAL A 1 156 ? -7.581 52.509 14.458 1.00 69.38 156 VAL A C 1
ATOM 1266 O O . VAL A 1 156 ? -7.497 51.655 13.573 1.00 69.38 156 VAL A O 1
ATOM 1269 N N . ASP A 1 157 ? -8.709 53.174 14.705 1.00 72.75 157 ASP A N 1
ATOM 1270 C CA . ASP A 1 157 ? -9.976 52.899 14.020 1.00 72.75 157 ASP A CA 1
ATOM 1271 C C . ASP A 1 157 ? -10.001 53.420 12.569 1.00 72.75 157 ASP A C 1
ATOM 1273 O O . ASP A 1 157 ? -10.744 52.896 11.734 1.00 72.75 157 ASP A O 1
ATOM 1277 N N . ASP A 1 158 ? -9.124 54.371 12.230 1.00 75.69 158 ASP A N 1
ATOM 1278 C CA . ASP A 1 158 ? -9.057 55.001 10.906 1.00 75.69 158 ASP A CA 1
ATOM 1279 C C . ASP A 1 158 ? -8.084 54.300 9.945 1.00 75.69 158 ASP A C 1
ATOM 1281 O O . ASP A 1 158 ? -8.152 54.504 8.730 1.00 75.69 158 ASP A O 1
ATOM 1285 N N . ILE A 1 159 ? -7.244 53.384 10.449 1.00 76.38 159 ILE A N 1
ATOM 1286 C CA . ILE A 1 159 ? -6.217 52.664 9.672 1.00 76.38 159 ILE A CA 1
ATOM 1287 C C . ILE A 1 159 ? -6.809 51.985 8.427 1.00 76.38 159 ILE A C 1
ATOM 1289 O O . ILE A 1 159 ? -6.229 52.037 7.345 1.00 76.38 159 ILE A O 1
ATOM 1293 N N . LYS A 1 160 ? -7.982 51.347 8.544 1.00 75.56 160 LYS A N 1
ATOM 1294 C CA . LYS A 1 160 ? -8.610 50.638 7.411 1.00 75.56 160 LYS A CA 1
ATOM 1295 C C . LYS A 1 160 ? -9.094 51.585 6.314 1.00 75.56 160 LYS A C 1
ATOM 1297 O O . LYS A 1 160 ? -9.037 51.227 5.137 1.00 75.56 160 LYS A O 1
ATOM 1302 N N . ASN A 1 161 ? -9.588 52.760 6.693 1.00 75.44 161 ASN A N 1
ATOM 1303 C CA . ASN A 1 161 ? -10.042 53.770 5.741 1.00 75.44 161 ASN A CA 1
ATOM 1304 C C . ASN A 1 161 ? -8.843 54.422 5.053 1.00 75.44 161 ASN A C 1
ATOM 1306 O O . ASN A 1 161 ? -8.870 54.635 3.842 1.00 75.44 161 ASN A O 1
ATOM 1310 N N . GLU A 1 162 ? -7.762 54.623 5.801 1.00 76.31 162 GLU A N 1
ATOM 1311 C CA . GLU A 1 162 ? -6.525 55.195 5.295 1.00 76.31 162 GLU A CA 1
ATOM 1312 C C . GLU A 1 162 ? -5.803 54.259 4.314 1.00 76.31 162 GLU A C 1
ATOM 1314 O O . GLU A 1 162 ? -5.407 54.690 3.236 1.00 76.31 162 GLU A O 1
ATOM 1319 N N . ILE A 1 163 ? -5.752 52.948 4.592 1.00 76.56 163 ILE A N 1
ATOM 1320 C CA . ILE A 1 163 ? -5.245 51.935 3.643 1.00 76.56 163 ILE A CA 1
ATOM 1321 C C . ILE A 1 163 ? -6.008 51.988 2.313 1.00 76.56 163 ILE A C 1
ATOM 1323 O O . ILE A 1 163 ? -5.403 51.899 1.244 1.00 76.56 163 ILE A O 1
ATOM 1327 N N . ARG A 1 164 ? -7.338 52.152 2.357 1.00 73.56 164 ARG A N 1
ATOM 1328 C CA . ARG A 1 164 ? -8.169 52.267 1.147 1.00 73.56 164 ARG A CA 1
ATOM 1329 C C . ARG A 1 164 ? -7.912 53.572 0.399 1.00 73.56 164 ARG A C 1
ATOM 1331 O O . ARG A 1 164 ? -7.844 53.548 -0.827 1.00 73.56 164 ARG A O 1
ATOM 1338 N N . ARG A 1 165 ? -7.754 54.687 1.120 1.00 75.69 165 ARG A N 1
ATOM 1339 C CA . ARG A 1 165 ? -7.418 55.992 0.536 1.00 75.69 165 ARG A CA 1
ATOM 1340 C C . ARG A 1 165 ? -6.069 55.934 -0.175 1.00 75.69 165 ARG A C 1
ATOM 1342 O O . ARG A 1 165 ? -6.019 56.185 -1.374 1.00 75.69 165 ARG A O 1
ATOM 1349 N N . ILE A 1 166 ? -5.028 55.485 0.528 1.00 71.25 166 ILE A N 1
ATOM 1350 C CA . ILE A 1 166 ? -3.672 55.322 -0.006 1.00 71.25 166 ILE A CA 1
ATOM 1351 C C . ILE A 1 166 ? -3.694 54.374 -1.205 1.00 71.25 166 ILE A C 1
ATOM 1353 O O . ILE A 1 166 ? -3.114 54.689 -2.230 1.00 71.25 166 ILE A O 1
ATOM 1357 N N . LYS A 1 167 ? -4.411 53.245 -1.150 1.00 71.75 167 LYS A N 1
ATOM 1358 C CA . LYS A 1 167 ? -4.530 52.340 -2.304 1.00 71.75 167 LYS A CA 1
ATOM 1359 C C . LYS A 1 167 ? -5.155 53.024 -3.535 1.00 71.75 167 LYS A C 1
ATOM 1361 O O . LYS A 1 167 ? -4.667 52.817 -4.645 1.00 71.75 167 LYS A O 1
ATOM 1366 N N . ASN A 1 168 ? -6.206 53.825 -3.351 1.00 66.50 168 ASN A N 1
ATOM 1367 C CA . ASN A 1 168 ? -6.935 54.482 -4.445 1.00 66.50 168 ASN A CA 1
ATOM 1368 C C . ASN A 1 168 ? -6.214 55.717 -5.010 1.00 66.50 168 ASN A C 1
ATOM 1370 O O . ASN A 1 168 ? -6.363 56.019 -6.190 1.00 66.50 168 ASN A O 1
ATOM 1374 N N . GLU A 1 169 ? -5.407 56.405 -4.199 1.00 64.00 169 GLU A N 1
ATOM 1375 C CA . GLU A 1 169 ? -4.541 57.518 -4.627 1.00 64.00 169 GLU A CA 1
ATOM 1376 C C . GLU A 1 169 ? -3.310 57.044 -5.428 1.00 64.00 169 GLU A C 1
ATOM 1378 O O . GLU A 1 169 ? -2.540 57.850 -5.945 1.00 64.00 169 GLU A O 1
ATOM 1383 N N . ASN A 1 170 ? -3.177 55.726 -5.608 1.00 59.19 170 ASN A N 1
ATOM 1384 C CA . ASN A 1 170 ? -2.242 55.053 -6.505 1.00 59.19 170 ASN A CA 1
ATOM 1385 C C . ASN A 1 170 ? -0.731 55.349 -6.296 1.00 59.19 170 ASN A C 1
ATOM 1387 O O . ASN A 1 170 ? -0.003 55.484 -7.280 1.00 59.19 170 ASN A O 1
ATOM 1391 N N . PRO A 1 171 ? -0.191 55.350 -5.060 1.00 52.50 171 PRO A N 1
ATOM 1392 C CA . PRO A 1 171 ? 1.246 55.483 -4.804 1.00 52.50 171 PRO A CA 1
ATOM 1393 C C . PRO A 1 171 ? 2.043 54.255 -5.276 1.00 52.50 171 PRO A C 1
ATOM 1395 O O . PRO A 1 171 ? 3.262 54.301 -5.359 1.00 52.50 171 PRO A O 1
ATOM 1398 N N . PHE A 1 172 ? 1.355 53.159 -5.613 1.00 53.09 172 PHE A N 1
ATOM 1399 C CA . PHE A 1 172 ? 1.930 51.919 -6.144 1.00 53.09 172 PHE A CA 1
ATOM 1400 C C . PHE A 1 172 ? 1.872 51.823 -7.676 1.00 53.09 172 PHE A C 1
ATOM 1402 O O . PHE A 1 172 ? 2.268 50.803 -8.238 1.00 53.09 172 PHE A O 1
ATOM 1409 N N . GLY A 1 173 ? 1.311 52.833 -8.352 1.00 48.97 173 GLY A N 1
ATOM 1410 C CA . GLY A 1 173 ? 0.936 52.760 -9.765 1.00 48.97 173 GLY A CA 1
ATOM 1411 C C . GLY A 1 173 ? 1.757 53.601 -10.734 1.00 48.97 173 GLY A C 1
ATOM 1412 O O . GLY A 1 173 ? 1.354 53.698 -11.891 1.00 48.97 173 GLY A O 1
ATOM 1413 N N . SER A 1 174 ? 2.885 54.179 -10.317 1.00 42.81 174 SER A N 1
ATOM 1414 C CA . SER A 1 174 ? 3.817 54.855 -11.237 1.00 42.81 174 SER A CA 1
ATOM 1415 C C . SER A 1 174 ? 5.255 54.336 -11.209 1.00 42.81 174 SER A C 1
ATOM 1417 O O . SER A 1 174 ? 5.967 54.571 -12.181 1.00 42.81 174 SER A O 1
ATOM 1419 N N . ASP A 1 175 ? 5.662 53.546 -10.212 1.00 50.50 175 ASP A N 1
ATOM 1420 C CA . ASP A 1 175 ? 7.013 52.971 -10.177 1.00 50.50 175 ASP A CA 1
ATOM 1421 C C . ASP A 1 175 ? 6.964 51.474 -10.505 1.00 50.50 175 ASP A C 1
ATOM 1423 O O . ASP A 1 175 ? 7.215 50.615 -9.660 1.00 50.50 175 ASP A O 1
ATOM 1427 N N . SER A 1 176 ? 6.669 51.135 -11.772 1.00 53.72 176 SER A N 1
ATOM 1428 C CA . SER A 1 176 ? 6.864 49.754 -12.271 1.00 53.72 176 SER A CA 1
ATOM 1429 C C . SER A 1 176 ? 8.299 49.271 -12.019 1.00 53.72 176 SER A C 1
ATOM 1431 O O . SER A 1 176 ? 8.529 48.079 -11.851 1.00 53.72 176 SER A O 1
ATOM 1433 N N . GLN A 1 177 ? 9.244 50.209 -11.902 1.00 55.41 177 GLN A N 1
ATOM 1434 C CA . GLN A 1 177 ? 10.649 49.956 -11.611 1.00 55.41 177 GLN A CA 1
ATOM 1435 C C . GLN A 1 177 ? 10.886 49.306 -10.244 1.00 55.41 177 GLN A C 1
ATOM 1437 O O . GLN A 1 177 ? 11.762 48.453 -10.157 1.00 55.41 177 GLN A O 1
ATOM 1442 N N . ASP A 1 178 ? 10.119 49.642 -9.200 1.00 60.31 178 ASP A N 1
ATOM 1443 C CA . ASP A 1 178 ? 10.308 49.039 -7.873 1.00 60.31 178 ASP A CA 1
ATOM 1444 C C . ASP A 1 178 ? 9.756 47.612 -7.825 1.00 60.31 178 ASP A C 1
ATOM 1446 O O . ASP A 1 178 ? 10.401 46.722 -7.273 1.00 60.31 178 ASP A O 1
ATOM 1450 N N . LEU A 1 179 ? 8.611 47.354 -8.468 1.00 63.06 179 LEU A N 1
ATOM 1451 C CA . LEU A 1 179 ? 8.049 46.003 -8.551 1.00 63.06 179 LEU A CA 1
ATOM 1452 C C . LEU A 1 179 ? 8.918 45.089 -9.430 1.00 63.06 179 LEU A C 1
ATOM 1454 O O . LEU A 1 179 ? 9.214 43.962 -9.036 1.00 63.06 179 LEU A O 1
ATOM 1458 N N . ASP A 1 180 ? 9.394 45.594 -10.573 1.00 63.22 180 ASP A N 1
ATOM 1459 C CA . ASP A 1 180 ? 10.335 44.881 -11.444 1.00 63.22 180 ASP A CA 1
ATOM 1460 C C . ASP A 1 180 ? 11.677 44.640 -10.748 1.00 63.22 180 ASP A C 1
ATOM 1462 O O . ASP A 1 180 ? 12.285 43.583 -10.927 1.00 63.22 180 ASP A O 1
ATOM 1466 N N . ARG A 1 181 ? 12.131 45.584 -9.915 1.00 66.25 181 ARG A N 1
ATOM 1467 C CA . ARG A 1 181 ? 13.336 45.437 -9.097 1.00 66.25 181 ARG A CA 1
ATOM 1468 C C . ARG A 1 181 ? 13.153 44.410 -7.987 1.00 66.25 181 ARG A C 1
ATOM 1470 O O . ARG A 1 181 ? 14.045 43.594 -7.818 1.00 66.25 181 ARG A O 1
ATOM 1477 N N . ILE A 1 182 ? 12.025 44.386 -7.280 1.00 65.25 182 ILE A N 1
ATOM 1478 C CA . ILE A 1 182 ? 11.725 43.372 -6.252 1.00 65.25 182 ILE A CA 1
ATOM 1479 C C . ILE A 1 182 ? 11.654 41.977 -6.879 1.00 65.25 182 ILE A C 1
ATOM 1481 O O . ILE A 1 182 ? 12.258 41.030 -6.370 1.00 65.25 182 ILE A O 1
ATOM 1485 N N . LEU A 1 183 ? 10.988 41.859 -8.030 1.00 66.12 183 LEU A N 1
ATOM 1486 C CA . LEU A 1 183 ? 10.941 40.617 -8.798 1.00 66.12 183 LEU A CA 1
ATOM 1487 C C . LEU A 1 183 ? 12.337 40.242 -9.333 1.00 66.12 183 LEU A C 1
ATOM 1489 O O . LEU A 1 183 ? 12.705 39.071 -9.316 1.00 66.12 183 LEU A O 1
ATOM 1493 N N . ALA A 1 184 ? 13.177 41.206 -9.729 1.00 65.19 184 ALA A N 1
ATOM 1494 C CA . ALA A 1 184 ? 14.568 40.959 -10.125 1.00 65.19 184 ALA A CA 1
ATOM 1495 C C . ALA A 1 184 ? 15.494 40.601 -8.944 1.00 65.19 184 ALA A C 1
ATOM 1497 O O . ALA A 1 184 ? 16.383 39.764 -9.093 1.00 65.19 184 ALA A O 1
ATOM 1498 N N . GLU A 1 185 ? 15.281 41.178 -7.764 1.00 62.19 185 GLU A N 1
ATOM 1499 C CA . GLU A 1 185 ? 16.010 40.866 -6.534 1.00 62.19 185 GLU A CA 1
ATOM 1500 C C . GLU A 1 185 ? 15.633 39.466 -6.025 1.00 62.19 185 GLU A C 1
ATOM 1502 O O . GLU A 1 185 ? 16.505 38.708 -5.593 1.00 62.19 185 GLU A O 1
ATOM 1507 N N . SER A 1 186 ? 14.365 39.067 -6.181 1.00 57.59 186 SER A N 1
ATOM 1508 C CA . SER A 1 186 ? 13.898 37.684 -6.009 1.00 57.59 186 SER A CA 1
ATOM 1509 C C . SER A 1 186 ? 14.635 36.718 -6.957 1.00 57.59 186 SER A C 1
ATOM 1511 O O . SER A 1 186 ? 15.203 35.716 -6.512 1.00 57.59 186 SER A O 1
ATOM 1513 N N . ARG A 1 187 ? 14.820 37.090 -8.239 1.00 60.41 187 ARG A N 1
ATOM 1514 C CA . ARG A 1 187 ? 15.671 36.327 -9.185 1.00 60.41 187 ARG A CA 1
ATOM 1515 C C . ARG A 1 187 ? 17.131 36.222 -8.725 1.00 60.41 187 ARG A C 1
ATOM 1517 O O . ARG A 1 187 ? 17.769 35.197 -8.966 1.00 60.41 187 ARG A O 1
ATOM 1524 N N . THR A 1 188 ? 17.687 37.252 -8.075 1.00 56.00 188 THR A N 1
ATOM 1525 C CA . THR A 1 188 ? 19.061 37.198 -7.539 1.00 56.00 188 THR A CA 1
ATOM 1526 C C . THR A 1 188 ? 19.181 36.407 -6.244 1.00 56.00 188 THR A C 1
ATOM 1528 O O . THR A 1 188 ? 20.195 35.746 -6.077 1.00 56.00 188 THR A O 1
ATOM 1531 N N . ARG A 1 189 ? 18.168 36.373 -5.369 1.00 58.28 189 ARG A N 1
ATOM 1532 C CA . ARG A 1 189 ? 18.154 35.470 -4.203 1.00 58.28 189 ARG A CA 1
ATOM 1533 C C . ARG A 1 189 ? 18.164 34.002 -4.646 1.00 58.28 189 ARG A C 1
ATOM 1535 O O . ARG A 1 189 ? 18.961 33.224 -4.128 1.00 58.28 189 ARG A O 1
ATOM 1542 N N . ASN A 1 190 ? 17.437 33.683 -5.718 1.00 49.69 190 ASN A N 1
ATOM 1543 C CA . ASN A 1 190 ? 17.475 32.361 -6.351 1.00 49.69 190 ASN A CA 1
ATOM 1544 C C . ASN A 1 190 ? 18.786 32.057 -7.108 1.00 49.69 190 ASN A C 1
ATOM 1546 O O . ASN A 1 190 ? 19.158 30.893 -7.234 1.00 49.69 190 ASN A O 1
ATOM 1550 N N . ARG A 1 191 ? 19.534 33.071 -7.578 1.00 43.16 191 ARG A N 1
ATOM 1551 C CA . ARG A 1 191 ? 20.875 32.888 -8.185 1.00 43.16 191 ARG A CA 1
ATOM 1552 C C . ARG A 1 191 ? 22.025 32.867 -7.170 1.00 43.16 191 ARG A C 1
ATOM 1554 O O . ARG A 1 191 ? 23.014 32.185 -7.412 1.00 43.16 191 ARG A O 1
ATOM 1561 N N . SER A 1 192 ? 21.917 33.582 -6.054 1.00 38.47 192 SER A N 1
ATOM 1562 C CA . SER A 1 192 ? 22.948 33.673 -5.006 1.00 38.47 192 SER A CA 1
ATOM 1563 C C . SER A 1 192 ? 22.971 32.458 -4.077 1.00 38.47 192 SER A C 1
ATOM 1565 O O . SER A 1 192 ? 23.971 32.238 -3.405 1.00 38.47 192 SER A O 1
ATOM 1567 N N . ALA A 1 193 ? 21.934 31.616 -4.102 1.00 40.34 193 ALA A N 1
ATOM 1568 C CA . ALA A 1 193 ? 21.988 30.264 -3.540 1.00 40.34 193 ALA A CA 1
ATOM 1569 C C . ALA A 1 193 ? 22.903 29.312 -4.348 1.00 40.34 193 ALA A C 1
ATOM 1571 O O . ALA A 1 193 ? 23.160 28.188 -3.923 1.00 40.34 193 ALA A O 1
ATOM 1572 N N . VAL A 1 194 ? 23.433 29.764 -5.496 1.00 40.34 194 VAL A N 1
ATOM 1573 C CA . VAL A 1 194 ? 24.415 29.050 -6.322 1.00 40.34 194 VAL A CA 1
ATOM 1574 C C . VAL A 1 194 ? 25.651 29.936 -6.522 1.00 40.34 194 VAL A C 1
ATOM 1576 O O . VAL A 1 194 ? 25.880 30.475 -7.603 1.00 40.34 194 VAL A O 1
ATOM 1579 N N . LYS A 1 195 ? 26.465 30.105 -5.473 1.00 28.58 195 LYS A N 1
ATOM 1580 C CA . LYS A 1 195 ? 27.917 30.346 -5.583 1.00 28.58 195 LYS A CA 1
ATOM 1581 C C . LYS A 1 195 ? 28.625 30.019 -4.260 1.00 28.58 195 LYS A C 1
ATOM 1583 O O . LYS A 1 195 ? 28.289 30.548 -3.212 1.00 28.58 195 LYS A O 1
ATOM 1588 N N . THR A 1 196 ? 29.597 29.122 -4.388 1.00 32.84 196 THR A N 1
ATOM 1589 C CA . THR A 1 196 ? 30.627 28.658 -3.444 1.00 32.84 196 THR A CA 1
ATOM 1590 C C . THR A 1 196 ? 31.185 29.730 -2.505 1.00 32.84 196 THR A C 1
ATOM 1592 O O . THR A 1 196 ? 31.632 30.777 -2.978 1.00 32.84 196 THR A O 1
ATOM 1595 N N . GLU A 1 197 ? 31.256 29.416 -1.207 1.00 26.08 197 GLU A N 1
ATOM 1596 C CA . GLU A 1 197 ? 32.105 30.140 -0.253 1.00 26.08 197 GLU A CA 1
ATOM 1597 C C . GLU A 1 197 ? 33.604 29.920 -0.559 1.00 26.08 197 GLU A C 1
ATOM 1599 O O . GLU A 1 197 ? 33.975 28.840 -1.035 1.00 26.08 197 GLU A O 1
ATOM 1604 N N . PRO A 1 198 ? 34.477 30.916 -0.308 1.00 27.16 198 PRO A N 1
ATOM 1605 C CA . PRO A 1 198 ? 35.922 30.755 -0.388 1.00 27.16 198 PRO A CA 1
ATOM 1606 C C . PRO A 1 198 ? 36.497 30.115 0.883 1.00 27.16 198 PRO A C 1
ATOM 1608 O O . PRO A 1 198 ? 36.011 30.320 1.991 1.00 27.16 198 PRO A O 1
ATOM 1611 N N . ILE A 1 199 ? 37.573 29.359 0.683 1.00 30.59 199 ILE A N 1
ATOM 1612 C CA . ILE A 1 199 ? 38.419 28.753 1.712 1.00 30.59 199 ILE A CA 1
ATOM 1613 C C . ILE A 1 199 ? 39.310 29.848 2.319 1.00 30.59 199 ILE A C 1
ATOM 1615 O O . ILE A 1 199 ? 40.086 30.465 1.589 1.00 30.59 199 ILE A O 1
ATOM 1619 N N . ASP A 1 200 ? 39.227 30.048 3.635 1.00 26.73 200 ASP A N 1
ATOM 1620 C CA . ASP A 1 200 ? 40.247 30.741 4.429 1.00 26.73 200 ASP A CA 1
ATOM 1621 C C . ASP A 1 200 ? 41.307 29.718 4.876 1.00 26.73 200 ASP A C 1
ATOM 1623 O O . ASP A 1 200 ? 41.017 28.819 5.667 1.00 26.73 200 ASP A O 1
ATOM 1627 N N . GLU A 1 201 ? 42.544 29.858 4.392 1.00 28.50 201 GLU A N 1
ATOM 1628 C CA . GLU A 1 201 ? 43.727 29.247 5.011 1.00 28.50 201 GLU A CA 1
ATOM 1629 C C . GLU A 1 201 ? 44.627 30.349 5.581 1.00 28.50 201 GLU A C 1
ATOM 1631 O O . GLU A 1 201 ? 45.121 31.222 4.866 1.00 28.50 201 GLU A O 1
ATOM 1636 N N . ASP A 1 202 ? 44.810 30.292 6.900 1.00 27.34 202 ASP A N 1
ATOM 1637 C CA . ASP A 1 202 ? 45.741 31.113 7.665 1.00 27.34 202 ASP A CA 1
ATOM 1638 C C . ASP A 1 202 ? 47.197 30.649 7.461 1.00 27.34 202 ASP A C 1
ATOM 1640 O O . ASP A 1 202 ? 47.502 29.498 7.146 1.00 27.34 202 ASP A O 1
ATOM 1644 N N . ASN A 1 203 ? 48.093 31.608 7.655 1.00 28.44 203 ASN A N 1
ATOM 1645 C CA . ASN A 1 203 ? 49.507 31.645 7.328 1.00 28.44 203 ASN A CA 1
ATOM 1646 C C . ASN A 1 203 ? 50.346 30.465 7.849 1.00 28.44 203 ASN A C 1
ATOM 1648 O O . ASN A 1 203 ? 50.477 30.241 9.053 1.00 28.44 203 ASN A O 1
ATOM 1652 N N . GLY A 1 204 ? 51.090 29.843 6.931 1.00 26.41 204 GLY A N 1
ATOM 1653 C CA . GLY A 1 204 ? 52.204 28.942 7.217 1.00 26.41 204 GLY A CA 1
ATOM 1654 C C . GLY A 1 204 ? 53.362 29.161 6.244 1.00 26.41 204 GLY A C 1
ATOM 1655 O O . GLY A 1 204 ? 53.385 28.609 5.154 1.00 26.41 204 GLY A O 1
ATOM 1656 N N . ASN A 1 205 ? 54.304 30.003 6.663 1.00 26.00 205 ASN A N 1
ATOM 1657 C CA . ASN A 1 205 ? 55.654 30.243 6.147 1.00 26.00 205 ASN A CA 1
ATOM 1658 C C . ASN A 1 205 ? 56.279 29.217 5.157 1.00 26.00 205 ASN A C 1
ATOM 1660 O O . ASN A 1 205 ? 56.525 28.069 5.515 1.00 26.00 205 ASN A O 1
ATOM 1664 N N . GLN A 1 206 ? 56.769 29.771 4.033 1.00 26.17 206 GLN A N 1
ATOM 1665 C CA . GLN A 1 206 ? 58.183 29.767 3.593 1.00 26.17 206 GLN A CA 1
ATOM 1666 C C . GLN A 1 206 ? 58.571 29.000 2.312 1.00 26.17 206 GLN A C 1
ATOM 1668 O O . GLN A 1 206 ? 58.458 27.782 2.224 1.00 26.17 206 GLN A O 1
ATOM 1673 N N . SER A 1 207 ? 59.209 29.784 1.420 1.00 26.45 207 SER A N 1
ATOM 1674 C CA . SER A 1 207 ? 60.152 29.458 0.327 1.00 26.45 207 SER A CA 1
ATOM 1675 C C . SER A 1 207 ? 59.617 28.638 -0.857 1.00 26.45 207 SER A C 1
ATOM 1677 O O . SER A 1 207 ? 59.001 27.605 -0.666 1.00 26.45 207 SER A O 1
ATOM 1679 N N . ASP A 1 208 ? 59.864 28.961 -2.125 1.00 26.42 208 ASP A N 1
ATOM 1680 C CA . ASP A 1 208 ? 60.723 29.970 -2.747 1.00 26.42 208 ASP A CA 1
ATOM 1681 C C . ASP A 1 208 ? 60.411 30.009 -4.266 1.00 26.42 208 ASP A C 1
ATOM 1683 O O . ASP A 1 208 ? 60.169 28.963 -4.863 1.00 26.42 208 ASP A O 1
ATOM 1687 N N . ILE A 1 209 ? 60.514 31.210 -4.861 1.00 26.20 209 ILE A N 1
ATOM 1688 C CA . ILE A 1 209 ? 61.204 31.490 -6.148 1.00 26.20 209 ILE A CA 1
ATOM 1689 C C . ILE A 1 209 ? 60.495 31.005 -7.438 1.00 26.20 209 ILE A C 1
ATOM 1691 O O . ILE A 1 209 ? 60.523 29.836 -7.797 1.00 26.20 209 ILE A O 1
ATOM 1695 N N . GLU A 1 210 ? 59.775 31.904 -8.136 1.00 24.67 210 GLU A N 1
ATOM 1696 C CA . GLU A 1 210 ? 60.209 32.634 -9.364 1.00 24.67 210 GLU A CA 1
ATOM 1697 C C . GLU A 1 210 ? 59.544 32.026 -10.624 1.00 24.67 210 GLU A C 1
ATOM 1699 O O . GLU A 1 210 ? 59.327 30.828 -10.687 1.00 24.67 210 GLU A O 1
ATOM 1704 N N . PHE A 1 211 ? 59.176 32.718 -11.705 1.00 22.77 211 PHE A N 1
ATOM 1705 C CA . PHE A 1 211 ? 59.203 34.123 -12.093 1.00 22.77 211 PHE A CA 1
ATOM 1706 C C . PHE A 1 211 ? 58.456 34.241 -13.439 1.00 22.77 211 PHE A C 1
ATOM 1708 O O . PHE A 1 211 ? 58.589 33.391 -14.312 1.00 22.77 211 PHE A O 1
ATOM 1715 N N . MET A 1 212 ? 57.741 35.356 -13.570 1.00 26.48 212 MET A N 1
ATOM 1716 C CA . MET A 1 212 ? 57.408 36.137 -14.769 1.00 26.48 212 MET A CA 1
ATOM 1717 C C . MET A 1 212 ? 56.539 35.641 -15.934 1.00 26.48 212 MET A C 1
ATOM 1719 O O . MET A 1 212 ? 56.898 34.772 -16.718 1.00 26.48 212 MET A O 1
ATOM 1723 N N . GLY A 1 213 ? 55.554 36.517 -16.189 1.00 25.70 213 GLY A N 1
ATOM 1724 C CA . GLY A 1 213 ? 55.403 37.236 -17.462 1.00 25.70 213 GLY A CA 1
ATOM 1725 C C . GLY A 1 213 ? 54.144 36.807 -18.199 1.00 25.70 213 GLY A C 1
ATOM 1726 O O . GLY A 1 213 ? 54.114 35.719 -18.749 1.00 25.70 213 GLY A O 1
ATOM 1727 N N . GLY A 1 214 ? 53.035 37.553 -18.158 1.00 25.98 214 GLY A N 1
ATOM 1728 C CA . GLY A 1 214 ? 52.887 38.895 -18.746 1.00 25.98 214 GLY A CA 1
ATOM 1729 C C . GLY A 1 214 ? 52.598 38.736 -20.248 1.00 25.98 214 GLY A C 1
ATOM 1730 O O . GLY A 1 214 ? 53.251 37.942 -20.904 1.00 25.98 214 GLY A O 1
ATOM 1731 N N . SER A 1 215 ? 51.663 39.397 -20.917 1.00 26.22 215 SER A N 1
ATOM 1732 C CA . SER A 1 215 ? 50.699 40.448 -20.615 1.00 26.22 215 SER A CA 1
ATOM 1733 C C . SER A 1 215 ? 49.752 40.530 -21.828 1.00 26.22 215 SER A C 1
ATOM 1735 O O . SER A 1 215 ? 50.151 40.184 -22.933 1.00 26.22 215 SER A O 1
ATOM 1737 N N . ASN A 1 216 ? 48.570 41.109 -21.602 1.00 25.98 216 ASN A N 1
ATOM 1738 C CA . ASN A 1 216 ? 47.788 41.956 -22.516 1.00 25.98 216 ASN A CA 1
ATOM 1739 C C . ASN A 1 216 ? 47.257 41.415 -23.860 1.00 25.98 216 ASN A C 1
ATOM 1741 O O . ASN A 1 216 ? 48.006 41.067 -24.761 1.00 25.98 216 ASN A O 1
ATOM 1745 N N . GLY A 1 217 ? 45.961 41.683 -24.072 1.00 25.39 217 GLY A N 1
ATOM 1746 C CA . GLY A 1 217 ? 45.584 42.579 -25.174 1.00 25.39 217 GLY A CA 1
ATOM 1747 C C . GLY A 1 217 ? 44.531 42.076 -26.164 1.00 25.39 217 GLY A C 1
ATOM 1748 O O . GLY A 1 217 ? 44.874 41.442 -27.146 1.00 25.39 217 GLY A O 1
ATOM 1749 N N . MET A 1 218 ? 43.280 42.481 -25.913 1.00 26.73 218 MET A N 1
ATOM 1750 C CA . MET A 1 218 ? 42.322 43.115 -26.844 1.00 26.73 218 MET A CA 1
ATOM 1751 C C . MET A 1 218 ? 42.022 42.544 -28.253 1.00 26.73 218 MET A C 1
ATOM 1753 O O . MET A 1 218 ? 42.877 42.482 -29.122 1.00 26.73 218 MET A O 1
ATOM 1757 N N . ASN A 1 219 ? 40.705 42.389 -28.468 1.00 25.00 219 ASN A N 1
ATOM 1758 C CA . ASN A 1 219 ? 39.871 42.780 -29.622 1.00 25.00 219 ASN A CA 1
ATOM 1759 C C . ASN A 1 219 ? 40.176 42.284 -31.053 1.00 25.00 219 ASN A C 1
ATOM 1761 O O . ASN A 1 219 ? 41.093 42.767 -31.701 1.00 25.00 219 ASN A O 1
ATOM 1765 N N . GLY A 1 220 ? 39.186 41.570 -31.611 1.00 24.83 220 GLY A N 1
ATOM 1766 C CA . GLY A 1 220 ? 38.252 42.166 -32.585 1.00 24.83 220 GLY A CA 1
ATOM 1767 C C . GLY A 1 220 ? 38.404 41.801 -34.070 1.00 24.83 220 GLY A C 1
ATOM 1768 O O . GLY A 1 220 ? 39.502 41.865 -34.609 1.00 24.83 220 GLY A O 1
ATOM 1769 N N . SER A 1 221 ? 37.239 41.590 -34.714 1.00 27.12 221 SER A N 1
ATOM 1770 C CA . SER A 1 221 ? 36.930 41.623 -36.169 1.00 27.12 221 SER A CA 1
ATOM 1771 C C . SER A 1 221 ? 37.563 40.532 -37.050 1.00 27.12 221 SER A C 1
ATOM 1773 O O . SER A 1 221 ? 38.659 40.074 -36.767 1.00 27.12 221 SER A O 1
ATOM 1775 N N . ASP A 1 222 ? 37.003 40.071 -38.168 1.00 26.47 222 ASP A N 1
ATOM 1776 C CA . ASP A 1 222 ? 35.686 40.128 -38.826 1.00 26.47 222 ASP A CA 1
ATOM 1777 C C . ASP A 1 222 ? 35.753 39.132 -40.014 1.00 26.47 222 ASP A C 1
ATOM 1779 O O . ASP A 1 222 ? 36.851 38.815 -40.466 1.00 26.47 222 ASP A O 1
ATOM 1783 N N . ALA A 1 223 ? 34.579 38.700 -40.500 1.00 27.67 223 ALA A N 1
ATOM 1784 C CA . ALA A 1 223 ? 34.202 38.351 -41.889 1.00 27.67 223 ALA A CA 1
ATOM 1785 C C . ALA A 1 223 ? 35.063 37.358 -42.724 1.00 27.67 223 ALA A C 1
ATOM 1787 O O . ALA A 1 223 ? 36.246 37.554 -42.963 1.00 27.67 223 ALA A O 1
ATOM 1788 N N . GLU A 1 224 ? 34.505 36.194 -43.090 1.00 26.09 224 GLU A N 1
ATOM 1789 C CA . GLU A 1 224 ? 33.818 35.876 -44.374 1.00 26.09 224 GLU A CA 1
ATOM 1790 C C . GLU A 1 224 ? 34.764 35.322 -45.462 1.00 26.09 224 GLU A C 1
ATOM 1792 O O . GLU A 1 224 ? 35.698 35.992 -45.876 1.00 26.09 224 GLU A O 1
ATOM 1797 N N . GLU A 1 225 ? 34.532 34.082 -45.919 1.00 25.44 225 GLU A N 1
ATOM 1798 C CA . GLU A 1 225 ? 34.094 33.769 -47.298 1.00 25.44 225 GLU A CA 1
ATOM 1799 C C . GLU A 1 225 ? 34.097 32.256 -47.601 1.00 25.44 225 GLU A C 1
ATOM 1801 O O . GLU A 1 225 ? 34.821 31.446 -47.018 1.00 25.44 225 GLU A O 1
ATOM 1806 N N . GLU A 1 226 ? 33.192 31.909 -48.513 1.00 25.20 226 GLU A N 1
ATOM 1807 C CA . GLU A 1 226 ? 32.801 30.600 -49.025 1.00 25.20 226 GLU A CA 1
ATOM 1808 C C . GLU A 1 226 ? 33.886 29.914 -49.887 1.00 25.20 226 GLU A C 1
ATOM 1810 O O . GLU A 1 226 ? 34.717 30.560 -50.509 1.00 25.20 226 GLU A O 1
ATOM 1815 N N . GLU A 1 227 ? 33.852 28.580 -50.002 1.00 27.20 227 GLU A N 1
ATOM 1816 C CA . GLU A 1 227 ? 33.244 27.871 -51.150 1.00 27.20 227 GLU A CA 1
ATOM 1817 C C . GLU A 1 227 ? 33.811 26.440 -51.359 1.00 27.20 227 GLU A C 1
ATOM 1819 O O . GLU A 1 227 ? 35.007 26.178 -51.427 1.00 27.20 227 GLU A O 1
ATOM 1824 N N . SER A 1 228 ? 32.862 25.508 -51.468 1.00 26.36 228 SER A N 1
ATOM 1825 C CA . SER A 1 228 ? 32.786 24.228 -52.197 1.00 26.36 228 SER A CA 1
ATOM 1826 C C . SER A 1 228 ? 34.023 23.531 -52.839 1.00 26.36 228 SER A C 1
ATOM 1828 O O . SER A 1 228 ? 34.730 24.089 -53.668 1.00 26.36 228 SER A O 1
ATOM 1830 N N . ARG A 1 229 ? 34.146 22.197 -52.641 1.00 25.89 229 ARG A N 1
ATOM 1831 C CA . ARG A 1 229 ? 33.827 21.126 -53.640 1.00 25.89 229 ARG A CA 1
ATOM 1832 C C . ARG A 1 229 ? 34.387 19.729 -53.290 1.00 25.89 229 ARG A C 1
ATOM 1834 O O . ARG A 1 229 ? 35.579 19.468 -53.326 1.00 25.89 229 ARG A O 1
ATOM 1841 N N . GLN A 1 230 ? 33.449 18.820 -53.025 1.00 28.45 230 GLN A N 1
ATOM 1842 C CA . GLN A 1 230 ? 33.213 17.502 -53.648 1.00 28.45 230 GLN A CA 1
ATOM 1843 C C . GLN A 1 230 ? 34.356 16.578 -54.171 1.00 28.45 230 GLN A C 1
ATOM 1845 O O . GLN A 1 230 ? 34.994 16.833 -55.184 1.00 28.45 230 GLN A O 1
ATOM 1850 N N . THR A 1 231 ? 34.319 15.350 -53.615 1.00 26.88 231 THR A N 1
ATOM 1851 C CA . THR A 1 231 ? 34.278 14.001 -54.260 1.00 26.88 231 THR A CA 1
ATOM 1852 C C . THR A 1 231 ? 35.518 13.329 -54.875 1.00 26.88 231 THR A C 1
ATOM 1854 O O . THR A 1 231 ? 36.118 13.850 -55.804 1.00 26.88 231 THR A O 1
ATOM 1857 N N . ALA A 1 232 ? 35.759 12.067 -54.455 1.00 26.81 232 ALA A N 1
ATOM 1858 C CA . ALA A 1 232 ? 35.735 10.807 -55.254 1.00 26.81 232 ALA A CA 1
ATOM 1859 C C . ALA A 1 232 ? 36.606 9.708 -54.575 1.00 26.81 232 ALA A C 1
ATOM 1861 O O . ALA A 1 232 ? 37.796 9.895 -54.379 1.00 26.81 232 ALA A O 1
ATOM 1862 N N . THR A 1 233 ? 36.058 8.638 -53.977 1.00 27.81 233 THR A N 1
ATOM 1863 C CA . THR A 1 233 ? 35.706 7.286 -54.503 1.00 27.81 233 THR A CA 1
ATOM 1864 C C . THR A 1 233 ? 36.810 6.351 -55.057 1.00 27.81 233 THR A C 1
ATOM 1866 O O . THR A 1 233 ? 37.428 6.662 -56.066 1.00 27.81 233 THR A O 1
ATOM 1869 N N . ARG A 1 234 ? 36.776 5.099 -54.526 1.00 31.42 234 ARG A N 1
ATOM 1870 C CA . ARG A 1 234 ? 37.193 3.753 -55.051 1.00 31.42 234 ARG A CA 1
ATOM 1871 C C . ARG A 1 234 ? 38.698 3.389 -55.053 1.00 31.42 234 ARG A C 1
ATOM 1873 O O . ARG A 1 234 ? 39.510 4.182 -55.482 1.00 31.42 234 ARG A O 1
ATOM 1880 N N . GLY A 1 235 ? 39.142 2.163 -54.715 1.00 29.27 235 GLY A N 1
ATOM 1881 C CA . GLY A 1 235 ? 38.481 0.927 -54.248 1.00 29.27 235 GLY A CA 1
ATOM 1882 C C . GLY A 1 235 ? 39.362 -0.350 -54.363 1.00 29.27 235 GLY A C 1
ATOM 1883 O O . GLY A 1 235 ? 40.435 -0.286 -54.943 1.00 29.27 235 GLY A O 1
ATOM 1884 N N . ARG A 1 236 ? 38.805 -1.505 -53.915 1.00 34.44 236 ARG A N 1
ATOM 1885 C CA . ARG A 1 236 ? 39.114 -2.947 -54.226 1.00 34.44 236 ARG A CA 1
ATOM 1886 C C . ARG A 1 236 ? 40.494 -3.537 -53.816 1.00 34.44 236 ARG A C 1
ATOM 1888 O O . ARG A 1 236 ? 41.503 -2.885 -53.978 1.00 34.44 236 ARG A O 1
ATOM 1895 N N . GLY A 1 237 ? 40.638 -4.808 -53.392 1.00 30.12 237 GLY A N 1
ATOM 1896 C CA . GLY A 1 237 ? 39.698 -5.935 -53.231 1.00 30.12 237 GLY A CA 1
ATOM 1897 C C . GLY A 1 237 ? 40.365 -7.318 -52.949 1.00 30.12 237 GLY A C 1
ATOM 1898 O O . GLY A 1 237 ? 41.570 -7.440 -53.096 1.00 30.12 237 GLY A O 1
ATOM 1899 N N . ARG A 1 238 ? 39.512 -8.340 -52.671 1.00 36.59 238 ARG A N 1
ATOM 1900 C CA . ARG A 1 238 ? 39.612 -9.833 -52.867 1.00 36.59 238 ARG A CA 1
ATOM 1901 C C . ARG A 1 238 ? 40.700 -10.678 -52.140 1.00 36.59 238 ARG A C 1
ATOM 1903 O O . ARG A 1 238 ? 41.838 -10.266 -52.078 1.00 36.59 238 ARG A O 1
ATOM 1910 N N . GLY A 1 239 ? 40.456 -11.934 -51.701 1.00 30.75 239 GLY A N 1
ATOM 1911 C CA . GLY A 1 239 ? 39.272 -12.824 -51.785 1.00 30.75 239 GLY A CA 1
ATOM 1912 C C . GLY A 1 239 ? 39.475 -14.291 -51.273 1.00 30.75 239 GLY A C 1
ATOM 1913 O O . GLY A 1 239 ? 40.591 -14.652 -50.936 1.00 30.75 239 GLY A O 1
ATOM 1914 N N . ARG A 1 240 ? 38.386 -15.108 -51.352 1.00 36.72 240 ARG A N 1
ATOM 1915 C CA . ARG A 1 240 ? 38.215 -16.609 -51.475 1.00 36.72 240 ARG A CA 1
ATOM 1916 C C . ARG A 1 240 ? 38.687 -17.556 -50.333 1.00 36.72 240 ARG A C 1
ATOM 1918 O O . ARG A 1 240 ? 39.775 -17.376 -49.831 1.00 36.72 240 ARG A O 1
ATOM 1925 N N . GLY A 1 241 ? 38.004 -18.660 -49.953 1.00 30.31 241 GLY A N 1
ATOM 1926 C CA . GLY A 1 241 ? 36.719 -19.294 -50.340 1.00 30.31 241 GLY A CA 1
ATOM 1927 C C . GLY A 1 241 ? 36.511 -20.744 -49.786 1.00 30.31 241 GLY A C 1
ATOM 1928 O O . GLY A 1 241 ? 37.441 -21.301 -49.221 1.00 30.31 241 GLY A O 1
ATOM 1929 N N . ARG A 1 242 ? 35.324 -21.344 -50.085 1.00 35.28 242 ARG A N 1
ATOM 1930 C CA . ARG A 1 242 ? 34.843 -22.779 -50.030 1.00 35.28 242 ARG A CA 1
ATOM 1931 C C . ARG A 1 242 ? 34.542 -23.424 -48.645 1.00 35.28 242 ARG A C 1
ATOM 1933 O O . ARG A 1 242 ? 35.327 -23.246 -47.739 1.00 35.28 242 ARG A O 1
ATOM 1940 N N . GLY A 1 243 ? 33.505 -24.253 -48.395 1.00 28.84 243 GLY A N 1
ATOM 1941 C CA . GLY A 1 243 ? 32.343 -24.782 -49.148 1.00 28.84 243 GLY A CA 1
ATOM 1942 C C . GLY A 1 243 ? 31.717 -26.063 -48.501 1.00 28.84 243 GLY A C 1
ATOM 1943 O O . GLY A 1 243 ? 32.404 -26.751 -47.757 1.00 28.84 243 GLY A O 1
ATOM 1944 N N . SER A 1 244 ? 30.457 -26.391 -48.871 1.00 33.12 244 SER A N 1
ATOM 1945 C CA . SER A 1 244 ? 29.643 -27.653 -48.735 1.00 33.12 244 SER A CA 1
ATOM 1946 C C . SER A 1 244 ? 28.408 -27.513 -47.808 1.00 33.12 244 SER A C 1
ATOM 1948 O O . SER A 1 244 ? 28.549 -27.107 -46.669 1.00 33.12 244 SER A O 1
ATOM 1950 N N . ARG A 1 245 ? 27.137 -27.515 -48.267 1.00 33.06 245 ARG A N 1
ATOM 1951 C CA . ARG A 1 245 ? 26.224 -28.521 -48.888 1.00 33.06 245 ARG A CA 1
ATOM 1952 C C . ARG A 1 245 ? 25.805 -29.694 -47.978 1.00 33.06 245 ARG A C 1
ATOM 1954 O O . ARG A 1 245 ? 26.551 -30.648 -47.831 1.00 33.06 245 ARG A O 1
ATOM 1961 N N . GLY A 1 246 ? 24.531 -29.682 -47.562 1.00 28.66 246 GLY A N 1
ATOM 1962 C CA . GLY A 1 246 ? 23.752 -30.848 -47.125 1.00 28.66 246 GLY A CA 1
ATOM 1963 C C . GLY A 1 246 ? 22.246 -30.538 -47.110 1.00 28.66 246 GLY A C 1
ATOM 1964 O O . GLY A 1 246 ? 21.795 -29.707 -46.335 1.00 28.66 246 GLY A O 1
ATOM 1965 N N . ARG A 1 247 ? 21.481 -31.162 -48.017 1.00 34.75 247 ARG A N 1
ATOM 1966 C CA . ARG A 1 247 ? 20.005 -31.144 -48.121 1.00 34.75 247 ARG A CA 1
ATOM 1967 C C . ARG A 1 247 ? 19.419 -32.316 -47.319 1.00 34.75 247 ARG A C 1
ATOM 1969 O O . ARG A 1 247 ? 19.976 -33.405 -47.390 1.00 34.75 247 ARG A O 1
ATOM 1976 N N . GLY A 1 248 ? 18.229 -32.143 -46.739 1.00 26.66 248 GLY A N 1
ATOM 1977 C CA . GLY A 1 248 ? 17.348 -33.240 -46.315 1.00 26.66 248 GLY A CA 1
ATOM 1978 C C . GLY A 1 248 ? 15.934 -32.742 -45.992 1.00 26.66 248 GLY A C 1
ATOM 1979 O O . GLY A 1 248 ? 15.772 -31.864 -45.155 1.00 26.66 248 GLY A O 1
ATOM 1980 N N . ARG A 1 249 ? 14.920 -33.268 -46.692 1.00 28.48 249 ARG A N 1
ATOM 1981 C CA . ARG A 1 249 ? 13.478 -32.967 -46.570 1.00 28.48 249 ARG A CA 1
ATOM 1982 C C . ARG A 1 249 ? 12.720 -34.280 -46.313 1.00 28.48 249 ARG A C 1
ATOM 1984 O O . ARG A 1 249 ? 13.098 -35.288 -46.900 1.00 28.48 249 ARG A O 1
ATOM 1991 N N . ALA A 1 250 ? 11.594 -34.170 -45.590 1.00 26.97 250 ALA A N 1
ATOM 1992 C CA . ALA A 1 250 ? 10.514 -35.155 -45.346 1.00 26.97 250 ALA A CA 1
ATOM 1993 C C . ALA A 1 250 ? 10.817 -36.192 -44.234 1.00 26.97 250 ALA A C 1
ATOM 1995 O O . ALA A 1 250 ? 11.950 -36.623 -44.109 1.00 26.97 250 ALA A O 1
ATOM 1996 N N . THR A 1 251 ? 9.899 -36.596 -43.342 1.00 26.89 251 THR A N 1
ATOM 1997 C CA . THR A 1 251 ? 8.466 -36.927 -43.504 1.00 26.89 251 THR A CA 1
ATOM 1998 C C . THR A 1 251 ? 7.655 -36.849 -42.195 1.00 26.89 251 THR A C 1
ATOM 2000 O O . THR A 1 251 ? 8.152 -37.125 -41.110 1.00 26.89 251 THR A O 1
ATOM 2003 N N . VAL A 1 252 ? 6.356 -36.593 -42.374 1.00 27.73 252 VAL A N 1
ATOM 2004 C CA . VAL A 1 252 ? 5.198 -36.791 -41.480 1.00 27.73 252 VAL A CA 1
ATOM 2005 C C . VAL A 1 252 ? 5.045 -38.242 -40.980 1.00 27.73 252 VAL A C 1
ATOM 2007 O O . VAL A 1 252 ? 5.211 -39.163 -41.775 1.00 27.73 252 VAL A O 1
ATOM 2010 N N . LYS A 1 253 ? 4.597 -38.428 -39.724 1.00 24.17 253 LYS A N 1
ATOM 2011 C CA . LYS A 1 253 ? 3.714 -39.520 -39.22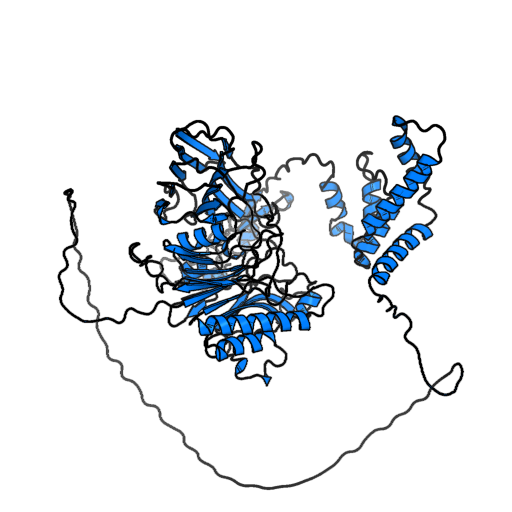3 1.00 24.17 253 LYS A CA 1
ATOM 2012 C C . LYS A 1 253 ? 3.129 -39.072 -37.866 1.00 24.17 253 LYS A C 1
ATOM 2014 O O . LYS A 1 253 ? 3.889 -38.787 -36.955 1.00 24.17 253 LYS A O 1
ATOM 2019 N N . ARG A 1 254 ? 1.859 -38.656 -37.802 1.00 24.42 254 ARG A N 1
ATOM 2020 C CA . ARG A 1 254 ? 0.628 -39.428 -37.497 1.00 24.42 254 ARG A CA 1
ATOM 2021 C C . ARG A 1 254 ? 0.613 -40.104 -36.112 1.00 24.42 254 ARG A C 1
ATOM 2023 O O . ARG A 1 254 ? 1.470 -40.919 -35.800 1.00 24.42 254 ARG A O 1
ATOM 2030 N N . SER A 1 255 ? -0.425 -39.727 -35.368 1.00 26.06 255 SER A N 1
ATOM 2031 C CA . SER A 1 255 ? -0.932 -40.160 -34.060 1.00 26.06 255 SER A CA 1
ATOM 2032 C C . SER A 1 255 ? -1.220 -41.670 -33.946 1.00 26.06 255 SER A C 1
ATOM 2034 O O . SER A 1 255 ? -1.126 -42.402 -34.934 1.00 26.06 255 SER A O 1
ATOM 2036 N N . PRO A 1 256 ? -1.619 -42.136 -32.747 1.00 28.78 256 PRO A N 1
ATOM 2037 C CA . PRO A 1 256 ? -3.048 -42.414 -32.588 1.00 28.78 256 PRO A CA 1
ATOM 2038 C C . PRO A 1 256 ? -3.656 -41.959 -31.252 1.00 28.78 256 PRO A C 1
ATOM 2040 O O . PRO A 1 256 ? -3.055 -42.050 -30.186 1.00 28.78 256 PRO A O 1
ATOM 2043 N N . GLU A 1 257 ? -4.906 -41.513 -31.357 1.00 25.61 257 GLU A N 1
ATOM 2044 C CA . GLU A 1 257 ? -5.889 -41.443 -30.279 1.00 25.61 257 GLU A CA 1
ATOM 2045 C C . GLU A 1 257 ? -6.287 -42.847 -29.788 1.00 25.61 257 GLU A C 1
ATOM 2047 O O . GLU A 1 257 ? -6.453 -43.773 -30.585 1.00 25.61 257 GLU A O 1
ATOM 2052 N N . SER A 1 258 ? -6.616 -42.953 -28.500 1.00 25.28 258 SER A N 1
ATOM 2053 C CA . SER A 1 258 ? -7.641 -43.873 -27.983 1.00 25.28 258 SER A CA 1
ATOM 2054 C C . SER A 1 258 ? -8.341 -43.180 -26.802 1.00 25.28 258 SER A C 1
ATOM 2056 O O . SER A 1 258 ? -7.691 -42.884 -25.808 1.00 25.28 258 SER A O 1
ATOM 2058 N N . LYS A 1 259 ? -9.551 -42.628 -26.951 1.00 24.22 259 LYS A N 1
ATOM 2059 C CA . LYS A 1 259 ? -10.889 -43.256 -26.917 1.00 24.22 259 LYS A CA 1
ATOM 2060 C C . LYS A 1 259 ? -11.334 -43.818 -25.547 1.00 24.22 259 LYS A C 1
ATOM 2062 O O . LYS A 1 259 ? -10.845 -44.856 -25.128 1.00 24.22 259 LYS A O 1
ATOM 2067 N N . TYR A 1 260 ? -12.427 -43.203 -25.051 1.00 22.11 260 TYR A N 1
ATOM 2068 C CA . TYR A 1 260 ? -13.508 -43.723 -24.178 1.00 22.11 260 TYR A CA 1
ATOM 2069 C C . TYR A 1 260 ? -13.155 -43.882 -22.677 1.00 22.11 260 TYR A C 1
ATOM 2071 O O . TYR A 1 260 ? -12.064 -44.308 -22.348 1.00 22.11 260 TYR A O 1
ATOM 2079 N N . ARG A 1 261 ? -14.010 -43.584 -21.683 1.00 23.75 261 ARG A N 1
ATOM 2080 C CA . ARG A 1 261 ? -15.479 -43.460 -21.624 1.00 23.75 261 ARG A CA 1
ATOM 2081 C C . ARG A 1 261 ? -15.897 -42.760 -20.315 1.00 23.75 261 ARG A C 1
ATOM 2083 O O . ARG A 1 261 ? -15.225 -42.903 -19.302 1.00 23.75 261 ARG A O 1
ATOM 2090 N N . ALA A 1 262 ? -17.046 -42.091 -20.345 1.00 25.53 262 ALA A N 1
ATOM 2091 C CA . ALA A 1 262 ? -17.789 -41.606 -19.183 1.00 25.53 262 ALA A CA 1
ATOM 2092 C C . ALA A 1 262 ? -18.661 -42.708 -18.533 1.00 25.53 262 ALA A C 1
ATOM 2094 O O . ALA A 1 262 ? -19.155 -43.588 -19.242 1.00 25.53 262 ALA A O 1
ATOM 2095 N N . SER A 1 263 ? -18.918 -42.593 -17.223 1.00 25.11 263 SER A N 1
ATOM 2096 C CA . SER A 1 263 ? -20.146 -43.043 -16.526 1.00 25.11 263 SER A CA 1
ATOM 2097 C C . SER A 1 263 ? -20.297 -42.214 -15.234 1.00 25.11 263 SER A C 1
ATOM 2099 O O . SER A 1 263 ? -19.367 -42.189 -14.435 1.00 25.11 263 SER A O 1
ATOM 2101 N N . THR A 1 264 ? -21.253 -41.291 -15.110 1.00 26.55 264 THR A N 1
ATOM 2102 C CA . THR A 1 264 ? -22.668 -41.430 -14.681 1.00 26.55 264 THR A CA 1
ATOM 2103 C C . THR A 1 264 ? -22.881 -41.743 -13.186 1.00 26.55 264 THR A C 1
ATOM 2105 O O . THR A 1 264 ? -22.626 -42.851 -12.739 1.00 26.55 264 THR A O 1
ATOM 2108 N N . GLN A 1 265 ? -23.366 -40.706 -12.481 1.00 27.61 265 GLN A N 1
ATOM 2109 C CA . GLN A 1 265 ? -24.342 -40.593 -11.370 1.00 27.61 265 GLN A CA 1
ATOM 2110 C C . GLN A 1 265 ? -24.680 -41.775 -10.434 1.00 27.61 265 GLN A C 1
ATOM 2112 O O . GLN A 1 265 ? -25.077 -42.835 -10.901 1.00 27.61 265 GLN A O 1
ATOM 2117 N N . GLN A 1 266 ? -24.752 -41.462 -9.126 1.00 24.72 266 GLN A N 1
ATOM 2118 C CA . GLN A 1 266 ? -25.890 -41.671 -8.185 1.00 24.72 266 GLN A CA 1
ATOM 2119 C C . GLN A 1 266 ? -25.491 -41.082 -6.804 1.00 24.72 266 GLN A C 1
ATOM 2121 O O . GLN A 1 266 ? -24.447 -41.444 -6.279 1.00 24.72 266 GLN A O 1
ATOM 2126 N N . THR A 1 267 ? -26.048 -39.960 -6.321 1.00 24.91 267 THR A N 1
ATOM 2127 C CA . THR A 1 267 ? -27.246 -39.779 -5.451 1.00 24.91 267 THR A CA 1
ATOM 2128 C C . THR A 1 267 ? -27.377 -40.735 -4.258 1.00 24.91 267 THR A C 1
ATOM 2130 O O . THR A 1 267 ? -27.577 -41.924 -4.488 1.00 24.91 267 THR A O 1
ATOM 2133 N N . LEU A 1 268 ? -27.377 -40.186 -3.027 1.00 24.98 268 LEU A N 1
ATOM 2134 C CA . LEU A 1 268 ? -28.431 -40.319 -1.991 1.00 24.98 268 LEU A CA 1
ATOM 2135 C C . LEU A 1 268 ? -28.041 -39.589 -0.673 1.00 24.98 268 LEU A C 1
ATOM 2137 O O . LEU A 1 268 ? -27.052 -39.933 -0.034 1.00 24.98 268 LEU A O 1
ATOM 2141 N N . ASP A 1 269 ? -28.799 -38.532 -0.357 1.00 23.52 269 ASP A N 1
ATOM 2142 C CA . ASP A 1 269 ? -29.503 -38.168 0.900 1.00 23.52 269 ASP A CA 1
ATOM 2143 C C . ASP A 1 269 ? -29.330 -39.060 2.168 1.00 23.52 269 ASP A C 1
ATOM 2145 O O . ASP A 1 269 ? -29.133 -40.259 2.030 1.00 23.52 269 ASP A O 1
ATOM 2149 N N . VAL A 1 270 ? -29.505 -38.675 3.454 1.00 25.89 270 VAL A N 1
ATOM 2150 C CA . VAL A 1 270 ? -29.931 -37.476 4.233 1.00 25.89 270 VAL A CA 1
ATOM 2151 C C . VAL A 1 270 ? -29.921 -37.871 5.750 1.00 25.89 270 VAL A C 1
ATOM 2153 O O . VAL A 1 270 ? -30.117 -39.044 6.047 1.00 25.89 270 VAL A O 1
ATOM 2156 N N . MET A 1 271 ? -29.809 -36.891 6.682 1.00 24.92 271 MET A N 1
ATOM 2157 C CA . MET A 1 271 ? -30.149 -36.904 8.148 1.00 24.92 271 MET A CA 1
ATOM 2158 C C . MET A 1 271 ? -29.353 -37.843 9.100 1.00 24.92 271 MET A C 1
ATOM 2160 O O . MET A 1 271 ? -29.019 -38.957 8.745 1.00 24.92 271 MET A O 1
ATOM 2164 N N . GLY A 1 272 ? -29.034 -37.535 10.368 1.00 23.28 272 GLY A N 1
ATOM 2165 C CA . GLY A 1 272 ? -29.304 -36.420 11.285 1.00 23.28 272 GLY A CA 1
ATOM 2166 C C . GLY A 1 272 ? -28.938 -36.815 12.744 1.00 23.28 272 GLY A C 1
ATOM 2167 O O . GLY A 1 272 ? -28.806 -37.997 13.043 1.00 23.28 272 GLY A O 1
ATOM 2168 N N . ALA A 1 273 ? -28.850 -35.808 13.627 1.00 23.64 273 ALA A N 1
ATOM 2169 C CA . ALA A 1 273 ? -28.953 -35.832 15.106 1.00 23.64 273 ALA A CA 1
ATOM 2170 C C . ALA A 1 273 ? -27.732 -36.140 16.030 1.00 23.64 273 ALA A C 1
ATOM 2172 O O . ALA A 1 273 ? -27.257 -37.260 16.168 1.00 23.64 273 ALA A O 1
ATOM 2173 N N . SER A 1 274 ? -27.323 -35.060 16.721 1.00 24.08 274 SER A N 1
ATOM 2174 C CA . SER A 1 274 ? -26.896 -34.854 18.126 1.00 24.08 274 SER A CA 1
ATOM 2175 C C . SER A 1 274 ? -26.441 -36.007 19.040 1.00 24.08 274 SER A C 1
ATOM 2177 O O . SER A 1 274 ? -27.217 -36.919 19.289 1.00 24.08 274 SER A O 1
ATOM 2179 N N . THR A 1 275 ? -25.339 -35.775 19.772 1.00 26.39 275 THR A N 1
ATOM 2180 C CA . THR A 1 275 ? -25.302 -35.766 21.259 1.00 26.39 275 THR A CA 1
ATOM 2181 C C . THR A 1 275 ? -24.043 -35.060 21.777 1.00 26.39 275 THR A C 1
ATOM 2183 O O . THR A 1 275 ? -22.960 -35.207 21.216 1.00 26.39 275 THR A O 1
ATOM 2186 N N . ALA A 1 276 ? -24.203 -34.305 22.865 1.00 25.17 276 ALA A N 1
ATOM 2187 C CA . ALA A 1 276 ? -23.140 -33.681 23.642 1.00 25.17 276 ALA A CA 1
ATOM 2188 C C . ALA A 1 276 ? -22.441 -34.694 24.566 1.00 25.17 276 ALA A C 1
ATOM 2190 O O . ALA A 1 276 ? -23.110 -35.524 25.175 1.00 25.17 276 ALA A O 1
ATOM 2191 N N . SER A 1 277 ? -21.127 -34.553 24.756 1.00 24.77 277 SER A N 1
ATOM 2192 C CA . SER A 1 277 ? -20.455 -34.996 25.984 1.00 24.77 277 SER A CA 1
ATOM 2193 C C . SER A 1 277 ? -19.115 -34.286 26.172 1.00 24.77 277 SER A C 1
ATOM 2195 O O . SER A 1 277 ? -18.196 -34.400 25.363 1.00 24.77 277 SER A O 1
ATOM 2197 N N . THR A 1 278 ? -19.028 -33.566 27.280 1.00 26.89 278 THR A N 1
ATOM 2198 C CA . THR A 1 278 ? -17.832 -33.065 27.953 1.00 26.89 278 THR A CA 1
ATOM 2199 C C . THR A 1 278 ? -16.908 -34.219 28.355 1.00 26.89 278 THR A C 1
ATOM 2201 O O . THR A 1 278 ? -17.354 -35.137 29.035 1.00 26.89 278 THR A O 1
ATOM 2204 N N . SER A 1 279 ? -15.610 -34.134 28.048 1.00 26.05 279 SER A N 1
ATOM 2205 C CA . SER A 1 279 ? -14.566 -34.758 28.876 1.00 26.05 279 SER A CA 1
ATOM 2206 C C . SER A 1 279 ? -13.188 -34.176 28.572 1.00 26.05 279 SER A C 1
ATOM 2208 O O . SER A 1 279 ? -12.703 -34.200 27.441 1.00 26.05 279 SER A O 1
ATOM 2210 N N . SER A 1 280 ? -12.572 -33.667 29.628 1.00 25.17 280 SER A N 1
ATOM 2211 C CA . SER A 1 280 ? -11.165 -33.330 29.752 1.00 25.17 280 SER A CA 1
ATOM 2212 C C . SER A 1 280 ? -10.256 -34.562 29.624 1.00 25.17 280 SER A C 1
ATOM 2214 O O . SER A 1 280 ? -10.687 -35.698 29.808 1.00 25.17 280 SER A O 1
ATOM 2216 N N . SER A 1 281 ? -8.964 -34.273 29.438 1.00 25.19 281 SER A N 1
ATOM 2217 C CA . SER A 1 281 ? -7.778 -35.079 29.777 1.00 25.19 281 SER A CA 1
ATOM 2218 C C . SER A 1 281 ? -7.002 -35.797 28.652 1.00 25.19 281 SER A C 1
ATOM 2220 O O . SER A 1 281 ? -7.506 -36.610 27.887 1.00 25.19 281 SER A O 1
ATOM 2222 N N . THR A 1 282 ? -5.710 -35.428 28.645 1.00 24.47 282 THR A N 1
ATOM 2223 C CA . THR A 1 282 ? -4.493 -36.230 28.421 1.00 24.47 282 THR A CA 1
ATOM 2224 C C . THR A 1 282 ? -4.197 -36.818 27.034 1.00 24.47 282 THR A C 1
ATOM 2226 O O . THR A 1 282 ? -4.681 -37.861 26.608 1.00 24.47 282 THR A O 1
ATOM 2229 N N . CYS A 1 283 ? -3.224 -36.180 26.371 1.00 22.88 283 CYS A N 1
ATOM 2230 C CA . CYS A 1 283 ? -2.537 -36.700 25.194 1.00 22.88 283 CYS A CA 1
ATOM 2231 C C . CYS A 1 283 ? -1.611 -37.857 25.609 1.00 22.88 283 CYS A C 1
ATOM 2233 O O . CYS A 1 283 ? -0.564 -37.639 26.220 1.00 22.88 283 CYS A O 1
ATOM 2235 N N . SER A 1 284 ? -2.002 -39.093 25.298 1.00 26.75 284 SER A N 1
ATOM 2236 C CA . SER A 1 284 ? -1.150 -40.275 25.428 1.00 26.75 284 SER A CA 1
ATOM 2237 C C . SER A 1 284 ? -0.477 -40.578 24.088 1.00 26.75 284 SER A C 1
ATOM 2239 O O . SER A 1 284 ? -1.113 -40.689 23.041 1.00 26.75 284 SER A O 1
ATOM 2241 N N . SER A 1 285 ? 0.851 -40.693 24.115 1.00 34.25 285 SER A N 1
ATOM 2242 C CA . SER A 1 285 ? 1.673 -41.010 22.952 1.00 34.25 285 SER A CA 1
ATOM 2243 C C . SER A 1 285 ? 1.467 -42.461 22.507 1.00 34.25 285 SER A C 1
ATOM 2245 O O . SER A 1 285 ? 1.803 -43.386 23.250 1.00 34.25 285 SER A O 1
ATOM 2247 N N . ARG A 1 286 ? 1.033 -42.685 21.263 1.00 27.30 286 ARG A N 1
ATOM 2248 C CA . ARG A 1 286 ? 1.250 -43.962 20.567 1.00 27.30 286 ARG A CA 1
ATOM 2249 C C . ARG A 1 286 ? 2.207 -43.761 19.395 1.00 27.30 286 ARG A C 1
ATOM 2251 O O . ARG A 1 286 ? 1.896 -43.086 18.422 1.00 27.30 286 ARG A O 1
ATOM 2258 N N . ARG A 1 287 ? 3.397 -44.351 19.541 1.00 33.72 287 ARG A N 1
ATOM 2259 C CA . ARG A 1 287 ? 4.418 -44.535 18.503 1.00 33.72 287 ARG A CA 1
ATOM 2260 C C . ARG A 1 287 ? 4.015 -45.672 17.558 1.00 33.72 287 ARG A C 1
ATOM 2262 O O . ARG A 1 287 ? 3.604 -46.722 18.042 1.00 33.72 287 ARG A O 1
ATOM 2269 N N . ASN A 1 288 ? 4.196 -45.429 16.255 1.00 30.11 288 ASN A N 1
ATOM 2270 C CA . ASN A 1 288 ? 4.538 -46.329 15.127 1.00 30.11 288 ASN A CA 1
ATOM 2271 C C . ASN A 1 288 ? 3.856 -45.748 13.870 1.00 30.11 288 ASN A C 1
ATOM 2273 O O . ASN A 1 288 ? 2.646 -45.586 13.867 1.00 30.11 288 ASN A O 1
ATOM 2277 N N . SER A 1 289 ? 4.512 -45.362 12.774 1.00 29.56 289 SER A N 1
ATOM 2278 C CA . SER A 1 289 ? 5.688 -45.906 12.078 1.00 29.56 289 SER A CA 1
ATOM 2279 C C . SER A 1 289 ? 6.260 -44.850 11.090 1.00 29.56 289 SER A C 1
ATOM 2281 O O . SER A 1 289 ? 5.578 -43.867 10.788 1.00 29.56 289 SER A O 1
ATOM 2283 N N . PRO A 1 290 ? 7.511 -44.985 10.596 1.00 37.56 290 PRO A N 1
ATOM 2284 C CA . PRO A 1 290 ? 8.216 -43.908 9.909 1.00 37.56 290 PRO A CA 1
ATOM 2285 C C . PRO A 1 290 ? 8.007 -43.949 8.387 1.00 37.56 290 PRO A C 1
ATOM 2287 O O . PRO A 1 290 ? 8.728 -44.619 7.655 1.00 37.56 290 PRO A O 1
ATOM 2290 N N . ARG A 1 291 ? 7.088 -43.125 7.886 1.00 31.61 291 ARG A N 1
ATOM 2291 C CA . ARG A 1 291 ? 7.289 -42.427 6.610 1.00 31.61 291 ARG A CA 1
ATOM 2292 C C . ARG A 1 291 ? 7.397 -40.947 6.939 1.00 31.61 291 ARG A C 1
ATOM 2294 O O . ARG A 1 291 ? 6.395 -40.247 7.024 1.00 31.61 291 ARG A O 1
ATOM 2301 N N . ARG A 1 292 ? 8.627 -40.478 7.174 1.00 33.72 292 ARG A N 1
ATOM 2302 C CA . ARG A 1 292 ? 8.948 -39.047 7.123 1.00 33.72 292 ARG A CA 1
ATOM 2303 C C . ARG A 1 292 ? 8.671 -38.598 5.686 1.00 33.72 292 ARG A C 1
ATOM 2305 O O . ARG A 1 292 ? 9.547 -38.674 4.833 1.00 33.72 292 ARG A O 1
ATOM 2312 N N . ALA A 1 293 ? 7.443 -38.165 5.409 1.00 33.75 293 ALA A N 1
ATOM 2313 C CA . ALA A 1 293 ? 7.245 -37.151 4.390 1.00 33.75 293 ALA A CA 1
ATOM 2314 C C . ALA A 1 293 ? 8.134 -35.985 4.832 1.00 33.75 293 ALA A C 1
ATOM 2316 O O . ALA A 1 293 ? 7.955 -35.461 5.934 1.00 33.75 293 ALA A O 1
ATOM 2317 N N . ALA A 1 294 ? 9.178 -35.682 4.061 1.00 33.72 294 ALA A N 1
ATOM 2318 C CA . ALA A 1 294 ? 9.962 -34.481 4.286 1.00 33.72 294 ALA A CA 1
ATOM 2319 C C . ALA A 1 294 ? 8.961 -33.321 4.322 1.00 33.72 294 ALA A C 1
ATOM 2321 O O . ALA A 1 294 ? 8.257 -33.094 3.340 1.00 33.72 294 ALA A O 1
ATOM 2322 N N . ALA A 1 295 ? 8.808 -32.676 5.481 1.00 43.41 295 ALA A N 1
ATOM 2323 C CA . ALA A 1 295 ? 7.942 -31.516 5.597 1.00 43.41 295 ALA A CA 1
ATOM 2324 C C . ALA A 1 295 ? 8.402 -30.516 4.531 1.00 43.41 295 ALA A C 1
ATOM 2326 O O . ALA A 1 295 ? 9.577 -30.144 4.522 1.00 43.41 295 ALA A O 1
ATOM 2327 N N . ALA A 1 296 ? 7.519 -30.161 3.594 1.00 52.72 296 ALA A N 1
ATOM 2328 C CA . ALA A 1 296 ? 7.839 -29.196 2.552 1.00 52.72 296 ALA A CA 1
ATOM 2329 C C . ALA A 1 296 ? 8.372 -27.928 3.231 1.00 52.72 296 ALA A C 1
ATOM 2331 O O . ALA A 1 296 ? 7.699 -27.346 4.087 1.00 52.72 296 ALA A O 1
ATOM 2332 N N . LYS A 1 297 ? 9.622 -27.563 2.926 1.00 64.62 297 LYS A N 1
ATOM 2333 C CA . LYS A 1 297 ? 10.280 -26.399 3.518 1.00 64.62 297 LYS A CA 1
ATOM 2334 C C . LYS A 1 297 ? 9.470 -25.167 3.110 1.00 64.62 297 LYS A C 1
ATOM 2336 O O . LYS A 1 297 ? 9.267 -24.945 1.919 1.00 64.62 297 LYS A O 1
ATOM 2341 N N . LYS A 1 298 ? 8.955 -24.423 4.091 1.00 81.69 298 LYS A N 1
ATOM 2342 C CA . LYS A 1 298 ? 8.228 -23.176 3.835 1.00 81.69 298 LYS A CA 1
ATOM 2343 C C . LYS A 1 298 ? 9.185 -22.187 3.160 1.00 81.69 298 LYS A C 1
ATOM 2345 O O . LYS A 1 298 ? 10.334 -22.108 3.603 1.00 81.69 298 LYS A O 1
ATOM 2350 N N . PRO A 1 299 ? 8.759 -21.478 2.105 1.00 90.38 299 PRO A N 1
ATOM 2351 C CA . PRO A 1 299 ? 9.595 -20.455 1.503 1.00 90.38 299 PRO A CA 1
ATOM 2352 C C . PRO A 1 299 ? 9.853 -19.303 2.473 1.00 90.38 299 PRO A C 1
ATOM 2354 O O . PRO A 1 299 ? 8.949 -18.869 3.190 1.00 90.38 299 PRO A O 1
ATOM 2357 N N . LYS A 1 300 ? 11.086 -18.796 2.469 1.00 94.81 300 LYS A N 1
ATOM 2358 C CA . LYS A 1 300 ? 11.447 -17.566 3.179 1.00 94.81 300 LYS A CA 1
ATOM 2359 C C . LYS A 1 300 ? 11.233 -16.367 2.269 1.00 94.81 300 LYS A C 1
ATOM 2361 O O . LYS A 1 300 ? 11.819 -16.302 1.189 1.00 94.81 300 LYS A O 1
ATOM 2366 N N . ALA A 1 301 ? 10.428 -15.422 2.724 1.00 97.12 301 ALA A N 1
ATOM 2367 C CA . ALA A 1 301 ? 10.207 -14.147 2.063 1.00 97.12 301 ALA A CA 1
ATOM 2368 C C . ALA A 1 301 ? 10.860 -13.018 2.851 1.00 97.12 301 ALA A C 1
ATOM 2370 O O . ALA A 1 301 ? 11.036 -13.131 4.068 1.00 97.12 301 ALA A O 1
ATOM 2371 N N . ALA A 1 302 ? 11.185 -11.934 2.155 1.00 98.38 302 ALA A N 1
ATOM 2372 C CA . ALA A 1 302 ? 11.658 -10.719 2.776 1.00 98.38 302 ALA A CA 1
ATOM 2373 C C . ALA A 1 302 ? 11.044 -9.460 2.157 1.00 98.38 302 ALA A C 1
ATOM 2375 O O . ALA A 1 302 ? 10.746 -9.417 0.963 1.00 98.38 302 ALA A O 1
ATOM 2376 N N . VAL A 1 303 ? 10.889 -8.437 2.990 1.00 98.50 303 VAL A N 1
ATOM 2377 C CA . VAL A 1 303 ? 10.489 -7.081 2.599 1.00 98.50 303 VAL A CA 1
ATOM 2378 C C . VAL A 1 303 ? 11.501 -6.098 3.173 1.00 98.50 303 VAL A C 1
ATOM 2380 O O . VAL A 1 303 ? 11.994 -6.296 4.291 1.00 98.50 303 VAL A O 1
ATOM 2383 N N . PHE A 1 304 ? 11.850 -5.076 2.401 1.00 97.12 304 PHE A N 1
ATOM 2384 C CA . PHE A 1 304 ? 12.797 -4.049 2.819 1.00 97.12 304 PHE A CA 1
ATOM 2385 C C . PHE A 1 304 ? 12.071 -2.731 3.062 1.00 97.12 304 PHE A C 1
ATOM 2387 O O . PHE A 1 304 ? 11.324 -2.290 2.198 1.00 97.12 304 PHE A O 1
ATOM 2394 N N . GLN A 1 305 ? 12.309 -2.119 4.222 1.00 94.31 305 GLN A N 1
ATOM 2395 C CA . GLN A 1 305 ? 11.797 -0.797 4.572 1.00 94.31 305 GLN A CA 1
ATOM 2396 C C . GLN A 1 305 ? 12.940 0.215 4.516 1.00 94.31 305 GLN A C 1
ATOM 2398 O O . GLN A 1 305 ? 13.923 0.065 5.247 1.00 94.31 305 GLN A O 1
ATOM 2403 N N . HIS A 1 306 ? 12.838 1.207 3.626 1.00 89.75 306 HIS A N 1
ATOM 2404 C CA . HIS A 1 306 ? 13.944 2.117 3.297 1.00 89.75 306 HIS A CA 1
ATOM 2405 C C . HIS A 1 306 ? 13.462 3.447 2.736 1.00 89.75 306 HIS A C 1
ATOM 2407 O O . HIS A 1 306 ? 12.450 3.485 2.045 1.00 89.75 306 HIS A O 1
ATOM 2413 N N . LEU A 1 307 ? 14.212 4.514 3.003 1.00 88.56 307 LEU A N 1
ATOM 2414 C CA . LEU A 1 307 ? 14.066 5.804 2.336 1.00 88.56 307 LEU A CA 1
ATOM 2415 C C . LEU A 1 307 ? 15.197 5.957 1.306 1.00 88.56 307 LEU A C 1
ATOM 2417 O O . LEU A 1 307 ? 16.362 5.866 1.699 1.00 88.56 307 LEU A O 1
ATOM 2421 N N . PRO A 1 308 ? 14.907 6.220 0.019 1.00 88.31 308 PRO A N 1
ATOM 2422 C CA . PRO A 1 308 ? 15.925 6.421 -0.998 1.00 88.31 308 PRO A CA 1
ATOM 2423 C C . PRO A 1 308 ? 16.909 7.511 -0.571 1.00 88.31 308 PRO A C 1
ATOM 2425 O O . PRO A 1 308 ? 16.531 8.598 -0.141 1.00 88.31 308 PRO A O 1
ATOM 2428 N N . LEU A 1 309 ? 18.193 7.210 -0.722 1.00 90.44 309 LEU A N 1
ATOM 2429 C CA . LEU A 1 309 ? 19.288 8.117 -0.428 1.00 90.44 309 LEU A CA 1
ATOM 2430 C C . LEU A 1 309 ? 19.467 9.125 -1.558 1.00 90.44 309 LEU A C 1
ATOM 2432 O O . LEU A 1 309 ? 19.494 8.740 -2.726 1.00 90.44 309 LEU A O 1
ATOM 2436 N N . GLY A 1 310 ? 19.751 10.370 -1.197 1.00 88.50 310 GLY A N 1
ATOM 2437 C CA . GLY A 1 310 ? 20.134 11.432 -2.123 1.00 88.50 310 GLY A CA 1
ATOM 2438 C C . GLY A 1 310 ? 19.185 12.622 -2.078 1.00 88.50 310 GLY A C 1
ATOM 2439 O O . GLY A 1 310 ? 18.006 12.487 -1.755 1.00 88.50 310 GLY A O 1
ATOM 2440 N N . ASN A 1 311 ? 19.711 13.798 -2.400 1.00 86.56 311 ASN A N 1
ATOM 2441 C CA . ASN A 1 311 ? 18.940 15.030 -2.443 1.00 86.56 311 ASN A CA 1
ATOM 2442 C C . ASN A 1 311 ? 18.500 15.349 -3.878 1.00 86.56 311 ASN A C 1
ATOM 2444 O O . ASN A 1 311 ? 19.324 15.652 -4.740 1.00 86.56 311 ASN A O 1
ATOM 2448 N N . LEU A 1 312 ? 17.185 15.330 -4.115 1.00 85.12 312 LEU A N 1
ATOM 2449 C CA . LEU A 1 312 ? 16.594 15.550 -5.437 1.00 85.12 312 LEU A CA 1
ATOM 2450 C C . LEU A 1 312 ? 16.879 16.942 -6.026 1.00 85.12 312 LEU A C 1
ATOM 2452 O O . LEU A 1 312 ? 16.777 17.098 -7.243 1.00 85.12 312 LEU A O 1
ATOM 2456 N N . THR A 1 313 ? 17.197 17.942 -5.193 1.00 85.31 313 THR A N 1
ATOM 2457 C CA . THR A 1 313 ? 17.429 19.327 -5.639 1.00 85.31 313 THR A CA 1
ATOM 2458 C C . THR A 1 313 ? 18.891 19.627 -5.950 1.00 85.31 313 THR A C 1
ATOM 2460 O O . THR A 1 313 ? 19.158 20.494 -6.778 1.00 85.31 313 THR A O 1
ATOM 2463 N N . SER A 1 314 ? 19.834 18.930 -5.310 1.00 88.56 314 SER A N 1
ATOM 2464 C CA . SER A 1 314 ? 21.268 19.232 -5.417 1.00 88.56 314 SER A CA 1
ATOM 2465 C C . SER A 1 314 ? 22.094 18.154 -6.114 1.00 88.56 314 SER A C 1
ATOM 2467 O O . SER A 1 314 ? 23.246 18.410 -6.454 1.00 88.56 314 SER A O 1
ATOM 2469 N N . GLU A 1 315 ? 21.553 16.952 -6.315 1.00 91.25 315 GLU A N 1
ATOM 2470 C CA . GLU A 1 315 ? 22.276 15.838 -6.930 1.00 91.25 315 GLU A CA 1
ATOM 2471 C C . GLU A 1 315 ? 21.663 15.406 -8.264 1.00 91.25 315 GLU A C 1
ATOM 2473 O O . GLU A 1 315 ? 20.448 15.419 -8.461 1.00 91.25 315 GLU A O 1
ATOM 2478 N N . GLU A 1 316 ? 22.521 14.956 -9.182 1.00 92.56 316 GLU A N 1
ATOM 2479 C CA . GLU A 1 316 ? 22.072 14.392 -10.452 1.00 92.56 316 GLU A CA 1
ATOM 2480 C C . GLU A 1 316 ? 21.327 13.060 -10.240 1.00 92.56 316 GLU A C 1
ATOM 2482 O O . GLU A 1 316 ? 21.834 12.175 -9.535 1.00 92.56 316 GLU A O 1
ATOM 2487 N N . PRO A 1 317 ? 20.177 12.836 -10.907 1.00 93.12 317 PRO A N 1
ATOM 2488 C CA . PRO A 1 317 ? 19.386 11.617 -10.732 1.00 93.12 317 PRO A CA 1
ATOM 2489 C C . PRO A 1 317 ? 20.152 10.319 -10.987 1.00 93.12 317 PRO A C 1
ATOM 2491 O O . PRO A 1 317 ? 19.906 9.316 -10.325 1.00 93.12 317 PRO A O 1
ATOM 2494 N N . SER A 1 318 ? 21.108 10.320 -11.919 1.00 93.44 318 SER A N 1
ATOM 2495 C CA . SER A 1 318 ? 21.930 9.142 -12.221 1.00 93.44 318 SER A CA 1
ATOM 2496 C C . SER A 1 318 ? 22.793 8.707 -11.030 1.00 93.44 318 SER A C 1
ATOM 2498 O O . SER A 1 318 ? 22.981 7.508 -10.810 1.00 93.44 318 SER A O 1
ATOM 2500 N N . VAL A 1 319 ? 23.273 9.663 -10.227 1.00 95.31 319 VAL A N 1
ATOM 2501 C CA . VAL A 1 319 ? 24.051 9.409 -9.007 1.00 95.31 319 VAL A CA 1
ATOM 2502 C C . VAL A 1 319 ? 23.150 8.820 -7.923 1.00 95.31 319 VAL A C 1
ATOM 2504 O O . VAL A 1 319 ? 23.509 7.811 -7.314 1.00 95.31 319 VAL A O 1
ATOM 2507 N N . ILE A 1 320 ? 21.961 9.400 -7.740 1.00 95.19 320 ILE A N 1
ATOM 2508 C CA . ILE A 1 320 ? 20.936 8.927 -6.798 1.00 95.19 320 ILE A CA 1
ATOM 2509 C C . ILE A 1 320 ? 20.520 7.487 -7.132 1.00 95.19 320 ILE A C 1
ATOM 2511 O O . ILE A 1 320 ? 20.602 6.602 -6.279 1.00 95.19 320 ILE A O 1
ATOM 2515 N N . ILE A 1 321 ? 20.156 7.227 -8.393 1.00 96.25 321 ILE A N 1
ATOM 2516 C CA . ILE A 1 321 ? 19.754 5.901 -8.884 1.00 96.25 321 ILE A CA 1
ATOM 2517 C C . ILE A 1 321 ? 20.858 4.878 -8.620 1.00 96.25 321 ILE A C 1
ATOM 2519 O O . ILE A 1 321 ? 20.593 3.806 -8.077 1.00 96.25 321 ILE A O 1
ATOM 2523 N N . LYS A 1 322 ? 22.109 5.198 -8.977 1.00 96.81 322 LYS A N 1
ATOM 2524 C CA . LYS A 1 322 ? 23.236 4.284 -8.766 1.00 96.81 322 LYS A CA 1
ATOM 2525 C C . LYS A 1 322 ? 23.413 3.951 -7.285 1.00 96.81 322 LYS A C 1
ATOM 2527 O O . LYS A 1 322 ? 23.526 2.774 -6.952 1.00 96.81 322 LYS A O 1
ATOM 2532 N N . ARG A 1 323 ? 23.378 4.964 -6.416 1.00 96.25 323 ARG A N 1
ATOM 2533 C CA . ARG A 1 323 ? 23.532 4.809 -4.965 1.00 96.25 323 ARG A CA 1
ATOM 2534 C C . ARG A 1 323 ? 22.444 3.919 -4.363 1.00 96.25 323 ARG A C 1
ATOM 2536 O O . ARG A 1 323 ? 22.759 3.022 -3.588 1.00 96.25 323 ARG A O 1
ATOM 2543 N N . ASN A 1 324 ? 21.180 4.121 -4.731 1.00 96.31 324 ASN A N 1
ATOM 2544 C CA . ASN A 1 324 ? 20.090 3.285 -4.221 1.00 96.31 324 ASN A CA 1
ATOM 2545 C C . ASN A 1 324 ? 20.131 1.859 -4.785 1.00 96.31 324 ASN A C 1
ATOM 2547 O O . ASN A 1 324 ? 19.868 0.907 -4.052 1.00 96.31 324 ASN A O 1
ATOM 2551 N N . LEU A 1 325 ? 20.557 1.674 -6.039 1.00 97.94 325 LEU A N 1
ATOM 2552 C CA . LEU A 1 325 ? 20.801 0.336 -6.588 1.00 97.94 325 LEU A CA 1
ATOM 2553 C C . LEU A 1 325 ? 21.959 -0.388 -5.876 1.00 97.94 325 LEU A C 1
ATOM 2555 O O . LEU A 1 325 ? 21.876 -1.601 -5.696 1.00 97.94 325 LEU A O 1
ATOM 2559 N N . ASP A 1 326 ? 22.997 0.326 -5.423 1.00 97.38 326 ASP A N 1
ATOM 2560 C CA . ASP A 1 326 ? 24.077 -0.253 -4.604 1.00 97.38 326 ASP A CA 1
ATOM 2561 C C . ASP A 1 326 ? 23.546 -0.736 -3.241 1.00 97.38 326 ASP A C 1
ATOM 2563 O O . ASP A 1 326 ? 23.909 -1.819 -2.768 1.00 97.38 326 ASP A O 1
ATOM 2567 N N . VAL A 1 327 ? 22.630 0.026 -2.626 1.00 96.44 327 VAL A N 1
ATOM 2568 C CA . VAL A 1 327 ? 21.911 -0.413 -1.418 1.00 96.44 327 VAL A CA 1
ATOM 2569 C C . VAL A 1 327 ? 21.096 -1.668 -1.724 1.00 96.44 327 VAL A C 1
ATOM 2571 O O . VAL A 1 327 ? 21.214 -2.658 -1.003 1.00 96.44 327 VAL A O 1
ATOM 2574 N N . PHE A 1 328 ? 20.318 -1.678 -2.809 1.00 97.88 328 PHE A N 1
ATOM 2575 C CA . PHE A 1 328 ? 19.493 -2.830 -3.175 1.00 97.88 328 PHE A CA 1
ATOM 2576 C C . PHE A 1 328 ? 20.349 -4.087 -3.367 1.00 97.88 328 PHE A C 1
ATOM 2578 O O . PHE A 1 328 ? 20.036 -5.121 -2.780 1.00 97.88 328 PHE A O 1
ATOM 2585 N N . GLU A 1 329 ? 21.467 -3.999 -4.087 1.00 98.19 329 GLU A N 1
ATOM 2586 C CA . GLU A 1 329 ? 22.407 -5.110 -4.288 1.00 98.19 329 GLU A CA 1
ATOM 2587 C C . GLU A 1 329 ? 22.938 -5.686 -2.967 1.00 98.19 329 GLU A C 1
ATOM 2589 O O . GLU A 1 329 ? 22.973 -6.909 -2.760 1.00 98.19 329 GLU A O 1
ATOM 2594 N N . ARG A 1 330 ? 23.311 -4.804 -2.031 1.00 97.44 330 ARG A N 1
ATOM 2595 C CA . ARG A 1 330 ? 23.751 -5.201 -0.691 1.00 97.44 330 ARG A CA 1
ATOM 2596 C C . ARG A 1 330 ? 22.637 -5.925 0.064 1.00 97.44 330 ARG A C 1
ATOM 2598 O O . ARG A 1 330 ? 22.902 -6.968 0.665 1.00 97.44 330 ARG A O 1
ATOM 2605 N N . ILE A 1 331 ? 21.406 -5.416 0.027 1.00 97.88 331 ILE A N 1
ATOM 2606 C CA . ILE A 1 331 ? 20.260 -6.049 0.698 1.00 97.88 331 ILE A CA 1
ATOM 2607 C C . ILE A 1 331 ? 19.927 -7.405 0.069 1.00 97.88 331 ILE A C 1
ATOM 2609 O O . ILE A 1 331 ? 19.709 -8.365 0.808 1.00 97.88 331 ILE A O 1
ATOM 2613 N N . ALA A 1 332 ? 19.982 -7.535 -1.259 1.00 98.50 332 ALA A N 1
ATOM 2614 C CA . ALA A 1 332 ? 19.815 -8.814 -1.949 1.00 98.50 332 ALA A CA 1
ATOM 2615 C C . ALA A 1 332 ? 20.870 -9.837 -1.491 1.00 98.50 332 ALA A C 1
ATOM 2617 O O . ALA A 1 332 ? 20.544 -10.986 -1.186 1.00 98.50 332 ALA A O 1
ATOM 2618 N N . SER A 1 333 ? 22.120 -9.396 -1.330 1.00 98.38 333 SER A N 1
ATOM 2619 C CA . SER A 1 333 ? 23.213 -10.230 -0.815 1.00 98.38 333 SER A CA 1
ATOM 2620 C C . SER A 1 333 ? 22.988 -10.681 0.632 1.00 98.38 333 SER A C 1
ATOM 2622 O O . SER A 1 333 ? 23.274 -11.829 0.982 1.00 98.38 333 SER A O 1
ATOM 2624 N N . ILE A 1 334 ? 22.470 -9.800 1.495 1.00 97.94 334 ILE A N 1
ATOM 2625 C CA . ILE A 1 334 ? 22.116 -10.140 2.883 1.00 97.94 334 ILE A CA 1
ATOM 2626 C C . ILE A 1 334 ? 20.946 -11.134 2.903 1.00 97.94 334 ILE A C 1
ATOM 2628 O O . ILE A 1 334 ? 21.027 -12.160 3.577 1.00 97.94 334 ILE A O 1
ATOM 2632 N N . ALA A 1 335 ? 19.893 -10.875 2.128 1.00 98.00 335 ALA A N 1
ATOM 2633 C CA . ALA A 1 335 ? 18.722 -11.740 2.030 1.00 98.00 335 ALA A CA 1
ATOM 2634 C C . ALA A 1 335 ? 19.096 -13.153 1.544 1.00 98.00 335 ALA A C 1
ATOM 2636 O O . ALA A 1 335 ? 18.678 -14.150 2.142 1.00 98.00 335 ALA A O 1
ATOM 2637 N N . SER A 1 336 ? 19.949 -13.252 0.521 1.00 97.81 336 SER A N 1
ATOM 2638 C CA . SER A 1 336 ? 20.447 -14.531 -0.000 1.00 97.81 336 SER A CA 1
ATOM 2639 C C . SER A 1 336 ? 21.177 -15.352 1.068 1.00 97.81 336 SER A C 1
ATOM 2641 O O . SER A 1 336 ? 20.894 -16.539 1.244 1.00 97.81 336 SER A O 1
ATOM 2643 N N . LYS A 1 337 ? 22.038 -14.713 1.877 1.00 97.56 337 LYS A N 1
ATOM 2644 C CA . LYS A 1 337 ? 22.749 -15.367 2.996 1.00 97.56 337 LYS A CA 1
ATOM 2645 C C . LYS A 1 337 ? 21.807 -15.920 4.071 1.00 97.56 337 LYS A C 1
ATOM 2647 O O . LYS A 1 337 ? 22.125 -16.929 4.696 1.00 97.56 337 LYS A O 1
ATOM 2652 N N . GLU A 1 338 ? 20.638 -15.311 4.265 1.00 96.69 338 GLU A N 1
ATOM 2653 C CA . GLU A 1 338 ? 19.601 -15.796 5.193 1.00 96.69 338 GLU A CA 1
ATOM 2654 C C . GLU A 1 338 ? 18.695 -16.889 4.584 1.00 96.69 338 GLU A C 1
ATOM 2656 O O . GLU A 1 338 ? 17.810 -17.443 5.260 1.00 96.69 338 GLU A O 1
ATOM 2661 N N . GLY A 1 339 ? 18.932 -17.241 3.315 1.00 96.00 339 GLY A N 1
ATOM 2662 C CA . GLY A 1 339 ? 18.172 -18.233 2.561 1.00 96.00 339 GLY A CA 1
ATOM 2663 C C . GLY A 1 339 ? 16.795 -17.740 2.127 1.00 96.00 339 GLY A C 1
ATOM 2664 O O . GLY A 1 339 ? 15.879 -18.556 2.005 1.00 96.00 339 GLY A O 1
ATOM 2665 N N . VAL A 1 340 ? 16.633 -16.425 1.957 1.00 97.44 340 VAL A N 1
ATOM 2666 C CA . VAL A 1 340 ? 15.439 -15.819 1.355 1.00 97.44 340 VAL A CA 1
ATOM 2667 C C . VAL A 1 340 ? 15.291 -16.321 -0.080 1.00 97.44 340 VAL A C 1
ATOM 2669 O O . VAL A 1 340 ? 16.278 -16.590 -0.755 1.00 97.44 340 VAL A O 1
ATOM 2672 N N . GLN A 1 341 ? 14.052 -16.483 -0.533 1.00 97.31 341 GLN A N 1
ATOM 2673 C CA . GLN A 1 341 ? 13.728 -16.866 -1.907 1.00 97.31 341 GLN A CA 1
ATOM 2674 C C . GLN A 1 341 ? 13.087 -15.722 -2.687 1.00 97.31 341 GLN A C 1
ATOM 2676 O O . GLN A 1 341 ? 13.239 -15.680 -3.900 1.00 97.31 341 GLN A O 1
ATOM 2681 N N . ILE A 1 342 ? 12.382 -14.809 -2.016 1.00 98.25 342 ILE A N 1
ATOM 2682 C CA . ILE A 1 342 ? 11.754 -13.643 -2.641 1.00 98.25 342 ILE A CA 1
ATOM 2683 C C . ILE A 1 342 ? 11.957 -12.393 -1.789 1.00 98.25 342 ILE A C 1
ATOM 2685 O O . ILE A 1 342 ? 11.780 -12.449 -0.572 1.00 98.25 342 ILE A O 1
ATOM 2689 N N . LEU A 1 343 ? 12.328 -11.291 -2.434 1.00 98.75 343 LEU A N 1
ATOM 2690 C CA . LEU A 1 343 ? 12.589 -9.997 -1.815 1.00 98.75 343 LEU A CA 1
ATOM 2691 C C . LEU A 1 343 ? 11.784 -8.903 -2.523 1.00 98.75 343 LEU A C 1
ATOM 2693 O O . LEU A 1 343 ? 11.865 -8.777 -3.745 1.00 98.75 343 LEU A O 1
ATOM 2697 N N . VAL A 1 344 ? 11.029 -8.122 -1.750 1.00 98.81 344 VAL A N 1
ATOM 2698 C CA . VAL A 1 344 ? 10.247 -6.977 -2.238 1.00 98.81 344 VAL A CA 1
ATOM 2699 C C . VAL A 1 344 ? 10.861 -5.676 -1.723 1.00 98.81 344 VAL A C 1
ATOM 2701 O O . VAL A 1 344 ? 11.121 -5.546 -0.523 1.00 98.81 344 VAL A O 1
ATOM 2704 N N . TYR A 1 345 ? 11.088 -4.738 -2.639 1.00 98.44 345 TYR A N 1
ATOM 2705 C CA . TYR A 1 345 ? 11.512 -3.367 -2.360 1.00 98.44 345 TYR A CA 1
ATOM 2706 C C . TYR A 1 345 ? 10.321 -2.396 -2.418 1.00 98.44 345 TYR A C 1
ATOM 2708 O O . TYR A 1 345 ? 9.323 -2.725 -3.066 1.00 98.44 345 TYR A O 1
ATOM 2716 N N . PRO A 1 346 ? 10.409 -1.220 -1.767 1.00 97.62 346 PRO A N 1
ATOM 2717 C CA . PRO A 1 346 ? 9.330 -0.240 -1.799 1.00 97.62 346 PRO A CA 1
ATOM 2718 C C . PRO A 1 346 ? 9.130 0.439 -3.151 1.00 97.62 346 PRO A C 1
ATOM 2720 O O . PRO A 1 346 ? 10.007 0.415 -4.016 1.00 97.62 346 PRO A O 1
ATOM 2723 N N . GLU A 1 347 ? 7.961 1.063 -3.284 1.00 97.31 347 GLU A N 1
ATOM 2724 C CA . GLU A 1 347 ? 7.644 2.010 -4.356 1.00 97.31 347 GLU A CA 1
ATOM 2725 C C . GLU A 1 347 ? 8.577 3.221 -4.279 1.00 97.31 347 GLU A C 1
ATOM 2727 O O . GLU A 1 347 ? 8.925 3.654 -3.178 1.00 97.31 347 GLU A O 1
ATOM 2732 N N . ASP A 1 348 ? 9.006 3.754 -5.426 1.00 93.88 348 ASP A N 1
ATOM 2733 C CA . ASP A 1 348 ? 9.856 4.954 -5.509 1.00 93.88 348 ASP A CA 1
ATOM 2734 C C . ASP A 1 348 ? 11.213 4.871 -4.768 1.00 93.88 348 ASP A C 1
ATOM 2736 O O . ASP A 1 348 ? 11.957 5.852 -4.663 1.00 93.88 348 ASP A O 1
ATOM 2740 N N . ALA A 1 349 ? 11.611 3.688 -4.290 1.00 93.56 349 ALA A N 1
ATOM 2741 C CA . ALA A 1 349 ? 12.799 3.520 -3.449 1.00 93.56 349 ALA A CA 1
ATOM 2742 C C . ALA A 1 349 ? 14.137 3.505 -4.214 1.00 93.56 349 ALA A C 1
ATOM 2744 O O . ALA A 1 349 ? 15.201 3.503 -3.591 1.00 93.56 349 ALA A O 1
ATOM 2745 N N . ILE A 1 350 ? 14.117 3.510 -5.552 1.00 94.62 350 ILE A N 1
ATOM 2746 C CA . ILE A 1 350 ? 15.322 3.743 -6.372 1.00 94.62 350 ILE A CA 1
ATOM 2747 C C . ILE A 1 350 ? 15.576 5.247 -6.517 1.00 94.62 350 ILE A C 1
ATOM 2749 O O . ILE A 1 350 ? 16.711 5.715 -6.392 1.00 94.62 350 ILE A O 1
ATOM 2753 N N . ILE A 1 351 ? 14.515 5.997 -6.798 1.00 89.25 351 ILE A N 1
ATOM 2754 C CA . ILE A 1 351 ? 14.514 7.450 -6.878 1.00 89.25 351 ILE A CA 1
ATOM 2755 C C . ILE A 1 351 ? 13.076 7.934 -6.705 1.00 89.25 351 ILE A C 1
ATOM 2757 O O . ILE A 1 351 ? 12.181 7.494 -7.418 1.00 89.25 351 ILE A O 1
ATOM 2761 N N . ASN A 1 352 ? 12.877 8.846 -5.759 1.00 74.56 352 ASN A N 1
ATOM 2762 C CA . ASN A 1 352 ? 11.580 9.458 -5.507 1.00 74.56 352 ASN A CA 1
ATOM 2763 C C . ASN A 1 352 ? 11.129 10.266 -6.737 1.00 74.56 352 ASN A C 1
ATOM 2765 O O . ASN A 1 352 ? 11.911 11.028 -7.313 1.00 74.56 352 ASN A O 1
ATOM 2769 N N . THR A 1 353 ? 9.864 10.112 -7.126 1.00 67.75 353 THR A N 1
ATOM 2770 C CA . THR A 1 353 ? 9.296 10.687 -8.351 1.00 67.75 353 THR A CA 1
ATOM 2771 C C . THR A 1 353 ? 8.773 12.122 -8.206 1.00 67.75 353 THR A C 1
ATOM 2773 O O . THR A 1 353 ? 8.038 12.616 -9.061 1.00 67.75 353 THR A O 1
ATOM 2776 N N . ARG A 1 354 ? 9.196 12.873 -7.179 1.00 78.25 354 ARG A N 1
ATOM 2777 C CA . ARG A 1 354 ? 8.916 14.321 -7.024 1.00 78.25 354 ARG A CA 1
ATOM 2778 C C . ARG A 1 354 ? 9.684 15.209 -8.017 1.00 78.25 354 ARG A C 1
ATOM 2780 O O . ARG A 1 354 ? 10.273 16.222 -7.649 1.00 78.25 354 ARG A O 1
ATOM 2787 N N . TYR A 1 355 ? 9.652 14.842 -9.289 1.00 86.06 355 TYR A N 1
ATOM 2788 C CA . TYR A 1 355 ? 10.168 15.614 -10.407 1.00 86.06 355 TYR A CA 1
ATOM 2789 C C . TYR A 1 355 ? 9.038 15.994 -11.370 1.00 86.06 355 TYR A C 1
ATOM 2791 O O . TYR A 1 355 ? 8.018 15.302 -11.444 1.00 86.06 355 TYR A O 1
ATOM 2799 N N . PRO A 1 356 ? 9.214 17.067 -12.163 1.00 90.44 356 PRO A N 1
ATOM 2800 C CA . PRO A 1 356 ? 8.314 17.338 -13.272 1.00 90.44 356 PRO A CA 1
ATOM 2801 C C . PRO A 1 356 ? 8.367 16.193 -14.288 1.00 90.44 356 PRO A C 1
ATOM 2803 O O . PRO A 1 356 ? 9.393 15.525 -14.455 1.00 90.44 356 PRO A O 1
ATOM 2806 N N . ARG A 1 357 ? 7.267 16.010 -15.024 1.00 93.69 357 ARG A N 1
ATOM 2807 C CA . ARG A 1 357 ? 7.101 14.936 -16.014 1.00 93.69 357 ARG A CA 1
ATOM 2808 C C . ARG A 1 357 ? 8.268 14.833 -17.001 1.00 93.69 357 ARG A C 1
ATOM 2810 O O . ARG A 1 357 ? 8.752 13.737 -17.259 1.00 93.69 357 ARG A O 1
ATOM 2817 N N . SER A 1 358 ? 8.775 15.966 -17.485 1.00 93.44 358 SER A N 1
ATOM 2818 C CA . SER A 1 358 ? 9.916 16.023 -18.409 1.00 93.44 358 SER A CA 1
ATOM 2819 C C . SER A 1 358 ? 11.196 15.409 -17.835 1.00 93.44 358 SER A C 1
ATOM 2821 O O . SER A 1 358 ? 11.958 14.778 -18.565 1.00 93.44 358 SER A O 1
ATOM 2823 N N . LYS A 1 359 ? 11.435 15.560 -16.529 1.00 91.69 359 LYS A N 1
ATOM 2824 C CA . LYS A 1 359 ? 12.595 14.986 -15.845 1.00 91.69 359 LYS A CA 1
ATOM 2825 C C . LYS A 1 359 ? 12.355 13.514 -15.498 1.00 91.69 359 LYS A C 1
ATOM 2827 O O . LYS A 1 359 ? 13.277 12.722 -15.667 1.00 91.69 359 LYS A O 1
ATOM 2832 N N . ILE A 1 360 ? 11.124 13.123 -15.140 1.00 93.56 360 ILE A N 1
ATOM 2833 C CA . ILE A 1 360 ? 10.738 11.702 -15.016 1.00 93.56 360 ILE A CA 1
ATOM 2834 C C . ILE A 1 360 ? 10.971 10.962 -16.341 1.00 93.56 360 ILE A C 1
ATOM 2836 O O . ILE A 1 360 ? 11.583 9.898 -16.348 1.00 93.56 360 ILE A O 1
ATOM 2840 N N . ALA A 1 361 ? 10.596 11.559 -17.473 1.00 94.75 361 ALA A N 1
ATOM 2841 C CA . ALA A 1 361 ? 10.792 10.981 -18.803 1.00 94.75 361 ALA A CA 1
ATOM 2842 C C . ALA A 1 361 ? 12.264 10.744 -19.187 1.00 94.75 361 ALA A C 1
ATOM 2844 O O . ALA A 1 361 ? 12.535 9.920 -20.061 1.00 94.75 361 ALA A O 1
ATOM 2845 N N . GLN A 1 362 ? 13.204 11.473 -18.572 1.00 93.25 362 GLN A N 1
ATOM 2846 C CA . GLN A 1 362 ? 14.649 11.301 -18.782 1.00 93.25 362 GLN A CA 1
ATOM 2847 C C . GLN A 1 362 ? 15.237 10.166 -17.940 1.00 93.25 362 GLN A C 1
ATOM 2849 O O . GLN A 1 362 ? 16.278 9.624 -18.296 1.00 93.25 362 GLN A O 1
ATOM 2854 N N . ILE A 1 363 ? 14.607 9.841 -16.808 1.00 94.25 363 ILE A N 1
ATOM 2855 C CA . ILE A 1 363 ? 15.107 8.829 -15.869 1.00 94.25 363 ILE A CA 1
ATOM 2856 C C . ILE A 1 363 ? 14.330 7.512 -15.946 1.00 94.25 363 ILE A C 1
ATOM 2858 O O . ILE A 1 363 ? 14.836 6.489 -15.484 1.00 94.25 363 ILE A O 1
ATOM 2862 N N . ALA A 1 364 ? 13.122 7.517 -16.513 1.00 95.88 364 ALA A N 1
ATOM 2863 C CA . ALA A 1 364 ? 12.346 6.321 -16.813 1.00 95.88 364 ALA A CA 1
ATOM 2864 C C . ALA A 1 364 ? 13.056 5.452 -17.864 1.00 95.88 364 ALA A C 1
ATOM 2866 O O . ALA A 1 364 ? 13.778 5.953 -18.724 1.00 95.88 364 ALA A O 1
ATOM 2867 N N . GLU A 1 365 ? 12.862 4.139 -17.784 1.00 96.62 365 GLU A N 1
ATOM 2868 C CA . GLU A 1 365 ? 13.415 3.181 -18.749 1.00 96.62 365 GLU A CA 1
ATOM 2869 C C . GLU A 1 365 ? 12.307 2.627 -19.638 1.00 96.62 365 GLU A C 1
ATOM 2871 O O . GLU A 1 365 ? 11.174 2.501 -19.197 1.00 96.62 365 GLU A O 1
ATOM 2876 N N . GLN A 1 366 ? 12.634 2.255 -20.876 1.00 96.62 366 GLN A N 1
ATOM 2877 C CA . GLN A 1 366 ? 11.722 1.460 -21.699 1.00 96.62 366 GLN A CA 1
ATOM 2878 C C . GLN A 1 366 ? 11.802 -0.001 -21.248 1.00 96.62 366 GLN A C 1
ATOM 2880 O O . GLN A 1 366 ? 12.736 -0.723 -21.619 1.00 96.62 366 GLN A O 1
ATOM 2885 N N . ILE A 1 367 ? 10.850 -0.432 -20.421 1.00 97.12 367 ILE A N 1
ATOM 2886 C CA . ILE A 1 367 ? 10.834 -1.785 -19.865 1.00 97.12 367 ILE A CA 1
ATOM 2887 C C . ILE A 1 367 ? 10.144 -2.724 -20.867 1.00 97.12 367 ILE A C 1
ATOM 2889 O O . ILE A 1 367 ? 8.987 -2.483 -21.241 1.00 97.12 367 ILE A O 1
ATOM 2893 N N . PRO A 1 368 ? 10.792 -3.821 -21.303 1.00 94.75 368 PRO A N 1
ATOM 2894 C CA . PRO A 1 368 ? 10.174 -4.744 -22.248 1.00 94.75 368 PRO A CA 1
ATOM 2895 C C . PRO A 1 368 ? 8.937 -5.434 -21.655 1.00 94.75 368 PRO A C 1
ATOM 2897 O O . PRO A 1 368 ? 8.807 -5.586 -20.440 1.00 94.75 368 PRO A O 1
ATOM 2900 N N . ASP A 1 369 ? 8.022 -5.867 -22.522 1.00 93.69 369 ASP A N 1
ATOM 2901 C CA . ASP A 1 369 ? 6.866 -6.665 -22.113 1.00 93.69 369 ASP A CA 1
ATOM 2902 C C . ASP A 1 369 ? 7.284 -8.140 -21.948 1.00 93.69 369 ASP A C 1
ATOM 2904 O O . ASP A 1 369 ? 7.625 -8.785 -22.944 1.00 93.69 369 ASP A O 1
ATOM 2908 N N . PRO A 1 370 ? 7.236 -8.716 -20.731 1.00 93.81 370 PRO A N 1
ATOM 2909 C CA . PRO A 1 370 ? 7.613 -10.112 -20.504 1.00 93.81 370 PRO A CA 1
ATOM 2910 C C . PRO A 1 370 ? 6.695 -11.127 -21.207 1.00 93.81 370 PRO A C 1
ATOM 2912 O O . PRO A 1 370 ? 7.045 -12.302 -21.304 1.00 93.81 370 PRO A O 1
ATOM 2915 N N . LEU A 1 371 ? 5.526 -10.712 -21.710 1.00 89.31 371 LEU A N 1
ATOM 2916 C CA . LEU A 1 371 ? 4.658 -11.561 -22.529 1.00 89.31 371 LEU A CA 1
ATOM 2917 C C . LEU A 1 371 ? 5.121 -11.639 -23.992 1.00 89.31 371 LEU A C 1
ATOM 2919 O O . LEU A 1 371 ? 4.694 -12.540 -24.721 1.00 89.31 371 LEU A O 1
ATOM 2923 N N . ILE A 1 372 ? 5.988 -10.721 -24.433 1.00 90.25 372 ILE A N 1
ATOM 2924 C CA . ILE A 1 372 ? 6.449 -10.596 -25.820 1.00 90.25 372 ILE A CA 1
ATOM 2925 C C . ILE A 1 372 ? 7.941 -10.926 -25.907 1.00 90.25 372 ILE A C 1
ATOM 2927 O O . ILE A 1 372 ? 8.781 -10.084 -26.199 1.00 90.25 372 ILE A O 1
ATOM 2931 N N . GLY A 1 373 ? 8.259 -12.207 -25.737 1.00 86.94 373 GLY A N 1
ATOM 2932 C CA . GLY A 1 373 ? 9.628 -12.715 -25.830 1.00 86.94 373 GLY A CA 1
ATOM 2933 C C . GLY A 1 373 ? 10.207 -13.085 -24.470 1.00 86.94 373 GLY A C 1
ATOM 2934 O O . GLY A 1 373 ? 9.563 -12.942 -23.438 1.00 86.94 373 GLY A O 1
ATOM 2935 N N . ASN A 1 374 ? 11.419 -13.638 -24.481 1.00 90.75 374 ASN A N 1
ATOM 2936 C CA . ASN A 1 374 ? 12.131 -13.969 -23.252 1.00 90.75 374 ASN A CA 1
ATOM 2937 C C . ASN A 1 374 ? 13.190 -12.900 -22.992 1.00 90.75 374 ASN A C 1
ATOM 2939 O O . ASN A 1 374 ? 14.169 -12.813 -23.733 1.00 90.75 374 ASN A O 1
ATOM 2943 N N . HIS A 1 375 ? 12.991 -12.107 -21.945 1.00 96.25 375 HIS A N 1
ATOM 2944 C CA . HIS A 1 375 ? 13.873 -11.004 -21.591 1.00 96.25 375 HIS A CA 1
ATOM 2945 C C . HIS A 1 375 ? 14.725 -11.394 -20.389 1.00 96.25 375 HIS A C 1
ATOM 2947 O O . HIS A 1 375 ? 14.219 -11.523 -19.277 1.00 96.25 375 HIS A O 1
ATOM 2953 N N . ASN A 1 376 ? 16.031 -11.556 -20.602 1.00 97.25 376 ASN A N 1
ATOM 2954 C CA . ASN A 1 376 ? 17.002 -11.719 -19.523 1.00 97.25 376 ASN A CA 1
ATOM 2955 C C . ASN A 1 376 ? 18.066 -10.619 -19.637 1.00 97.25 376 ASN A C 1
ATOM 2957 O O . ASN A 1 376 ? 19.047 -10.799 -20.364 1.00 97.25 376 ASN A O 1
ATOM 2961 N N . PRO A 1 377 ? 17.855 -9.466 -18.977 1.00 97.50 377 PRO A N 1
ATOM 2962 C CA . PRO A 1 377 ? 18.777 -8.341 -19.061 1.00 97.50 377 PRO A CA 1
ATOM 2963 C C . PRO A 1 377 ? 20.206 -8.689 -18.635 1.00 97.50 377 PRO A C 1
ATOM 2965 O O . PRO A 1 377 ? 21.152 -8.262 -19.291 1.00 97.50 377 PRO A O 1
ATOM 2968 N N . CYS A 1 378 ? 20.380 -9.510 -17.594 1.00 97.62 378 CYS A N 1
ATOM 2969 C CA . CYS A 1 378 ? 21.710 -9.861 -17.099 1.00 97.62 378 CYS A CA 1
ATOM 2970 C C . CYS A 1 378 ? 22.525 -10.707 -18.089 1.00 97.62 378 CYS A C 1
ATOM 2972 O O . CYS A 1 378 ? 23.741 -10.552 -18.178 1.00 97.62 378 CYS A O 1
ATOM 2974 N N . ASP A 1 379 ? 21.867 -11.581 -18.856 1.00 97.50 379 ASP A N 1
ATOM 2975 C CA . ASP A 1 379 ? 22.533 -12.394 -19.882 1.00 97.50 379 ASP A CA 1
ATOM 2976 C C . ASP A 1 379 ? 22.772 -11.652 -21.201 1.00 97.50 379 ASP A C 1
ATOM 2978 O O . ASP A 1 379 ? 23.552 -12.121 -22.031 1.00 97.50 379 ASP A O 1
ATOM 2982 N N . ASN A 1 380 ? 22.134 -10.495 -21.397 1.00 96.44 380 ASN A N 1
ATOM 2983 C CA . ASN A 1 380 ? 22.192 -9.731 -22.644 1.00 96.44 380 ASN A CA 1
ATOM 2984 C C . ASN A 1 380 ? 22.590 -8.262 -22.395 1.00 96.44 380 ASN A C 1
ATOM 2986 O O . ASN A 1 380 ? 21.869 -7.360 -22.818 1.00 96.44 380 ASN A O 1
ATOM 2990 N N . PRO A 1 381 ? 23.737 -7.978 -21.745 1.00 95.25 381 PRO A N 1
ATOM 2991 C CA . PRO A 1 381 ? 24.099 -6.629 -21.293 1.00 95.25 381 PRO A CA 1
ATOM 2992 C C . PRO A 1 381 ? 24.093 -5.572 -22.407 1.00 95.25 381 PRO A C 1
ATOM 2994 O O . PRO A 1 381 ? 23.719 -4.431 -22.162 1.00 95.25 381 PRO A O 1
ATOM 2997 N N . SER A 1 382 ? 24.450 -5.942 -23.641 1.00 94.75 382 SER A N 1
ATOM 2998 C CA . SER A 1 382 ? 24.474 -5.019 -24.783 1.00 94.75 382 SER A CA 1
ATOM 2999 C C . SER A 1 382 ? 23.096 -4.481 -25.188 1.00 94.75 382 SER A C 1
ATOM 3001 O O . SER A 1 382 ? 23.021 -3.424 -25.798 1.00 94.75 382 SER A O 1
ATOM 3003 N N . GLU A 1 383 ? 22.003 -5.189 -24.883 1.00 93.44 383 GLU A N 1
ATOM 3004 C CA . GLU A 1 383 ? 20.632 -4.732 -25.189 1.00 93.44 383 GLU A CA 1
ATOM 3005 C C . GLU A 1 383 ? 20.065 -3.784 -24.112 1.00 93.44 383 GLU A C 1
ATOM 3007 O O . GLU A 1 383 ? 19.055 -3.103 -24.330 1.00 93.44 383 GLU A O 1
ATOM 3012 N N . TYR A 1 384 ? 20.718 -3.734 -22.946 1.00 94.81 384 TYR A N 1
ATOM 3013 C CA . TYR A 1 384 ? 20.268 -3.012 -21.752 1.00 94.81 384 TYR A CA 1
ATOM 3014 C C . TYR A 1 384 ? 21.334 -2.036 -21.227 1.00 94.81 384 TYR A C 1
ATOM 3016 O O . TYR A 1 384 ? 21.274 -1.636 -20.066 1.00 94.81 384 TYR A O 1
ATOM 3024 N N . GLU A 1 385 ? 22.297 -1.637 -22.064 1.00 90.00 385 GLU A N 1
ATOM 3025 C CA . GLU A 1 385 ? 23.386 -0.717 -21.695 1.00 90.00 385 GLU A CA 1
ATOM 3026 C C . GLU A 1 385 ? 22.855 0.637 -21.185 1.00 90.00 385 GLU A C 1
ATOM 3028 O O . GLU A 1 385 ? 23.402 1.214 -20.247 1.00 90.00 385 GLU A O 1
ATOM 3033 N N . ASP A 1 386 ? 21.733 1.098 -21.741 1.00 91.56 386 ASP A N 1
ATOM 3034 C CA . ASP A 1 386 ? 21.016 2.319 -21.364 1.00 91.56 386 ASP A CA 1
ATOM 3035 C C . ASP A 1 386 ? 19.929 2.103 -20.290 1.00 91.56 386 ASP A C 1
ATOM 3037 O O . ASP A 1 386 ? 19.302 3.060 -19.839 1.00 91.56 386 ASP A O 1
ATOM 3041 N N . LYS A 1 387 ? 19.707 0.858 -19.846 1.00 95.75 387 LYS A N 1
ATOM 3042 C CA . LYS A 1 387 ? 18.635 0.463 -18.913 1.00 95.75 387 LYS A CA 1
ATOM 3043 C C . LYS A 1 387 ? 19.215 -0.037 -17.593 1.00 95.75 387 LYS A C 1
ATOM 3045 O O . LYS A 1 387 ? 19.078 -1.206 -17.222 1.00 95.75 387 LYS A O 1
ATOM 3050 N N . VAL A 1 388 ? 19.913 0.857 -16.893 1.00 96.62 388 VAL A N 1
ATOM 3051 C CA . VAL A 1 388 ? 20.700 0.526 -15.695 1.00 96.62 388 VAL A CA 1
ATOM 3052 C C . VAL A 1 388 ? 19.871 -0.129 -14.585 1.00 96.62 388 VAL A C 1
ATOM 3054 O O . VAL A 1 388 ? 20.361 -1.063 -13.951 1.00 96.62 388 VAL A O 1
ATOM 3057 N N . LYS A 1 389 ? 18.627 0.311 -14.351 1.00 97.75 389 LYS A N 1
ATOM 3058 C CA . LYS A 1 389 ? 17.741 -0.249 -13.317 1.00 97.75 389 LYS A CA 1
ATOM 3059 C C . LYS A 1 389 ? 17.347 -1.672 -13.694 1.00 97.75 389 LYS A C 1
ATOM 3061 O O . LYS A 1 389 ? 17.596 -2.598 -12.921 1.00 97.75 389 LYS A O 1
ATOM 3066 N N . THR A 1 390 ? 16.824 -1.854 -14.906 1.00 98.06 390 THR A N 1
ATOM 3067 C CA . THR A 1 390 ? 16.402 -3.153 -15.449 1.00 98.06 390 THR A CA 1
ATOM 3068 C C . THR A 1 390 ? 17.553 -4.166 -15.453 1.00 98.06 390 THR A C 1
ATOM 3070 O O . THR A 1 390 ? 17.404 -5.290 -14.969 1.00 98.06 390 THR A O 1
ATOM 3073 N N . TYR A 1 391 ? 18.723 -3.759 -15.955 1.00 98.31 391 TYR A N 1
ATOM 3074 C CA . TYR A 1 391 ? 19.920 -4.597 -16.024 1.00 98.31 391 TYR A CA 1
ATOM 3075 C C . TYR A 1 391 ? 20.415 -5.014 -14.636 1.00 98.31 391 TYR A C 1
ATOM 3077 O O . TYR A 1 391 ? 20.597 -6.205 -14.363 1.00 98.31 391 TYR A O 1
ATOM 3085 N N . ARG A 1 392 ? 20.604 -4.047 -13.729 1.00 98.25 392 ARG A N 1
ATOM 3086 C CA . ARG A 1 392 ? 21.154 -4.324 -12.399 1.00 98.25 392 ARG A CA 1
ATOM 3087 C C . ARG A 1 392 ? 20.221 -5.202 -11.570 1.00 98.25 392 ARG A C 1
ATOM 3089 O O . ARG A 1 392 ? 20.688 -6.191 -11.015 1.00 98.25 392 ARG A O 1
ATOM 3096 N N . LEU A 1 393 ? 18.916 -4.922 -11.552 1.00 98.50 393 LEU A N 1
ATOM 3097 C CA . LEU A 1 393 ? 17.934 -5.739 -10.825 1.00 98.50 393 LEU A CA 1
ATOM 3098 C C . LEU A 1 393 ? 17.909 -7.195 -11.315 1.00 98.50 393 LEU A C 1
ATOM 3100 O O . LEU A 1 393 ? 17.923 -8.117 -10.496 1.00 98.50 393 LEU A O 1
ATOM 3104 N N . SER A 1 394 ? 17.955 -7.408 -12.635 1.00 98.69 394 SER A N 1
ATOM 3105 C CA . SER A 1 394 ? 18.090 -8.740 -13.238 1.00 98.69 394 SER A CA 1
ATOM 3106 C C . SER A 1 394 ? 19.360 -9.456 -12.758 1.00 98.69 394 SER A C 1
ATOM 3108 O O . SER A 1 394 ? 19.306 -10.615 -12.336 1.00 98.69 394 SER A O 1
ATOM 3110 N N . CYS A 1 395 ? 20.503 -8.763 -12.733 1.00 98.56 395 CYS A N 1
ATOM 3111 C CA . CYS A 1 395 ? 21.753 -9.352 -12.257 1.00 98.56 395 CYS A CA 1
ATOM 3112 C C . CYS A 1 395 ? 21.778 -9.620 -10.755 1.00 98.56 395 CYS A C 1
ATOM 3114 O O . CYS A 1 395 ? 22.342 -10.633 -10.333 1.00 98.56 395 CYS A O 1
ATOM 3116 N N . PHE A 1 396 ? 21.149 -8.775 -9.939 1.00 96.81 396 PHE A N 1
ATOM 3117 C CA . PHE A 1 396 ? 21.026 -9.019 -8.503 1.00 96.81 396 PHE A CA 1
ATOM 3118 C C . PHE A 1 396 ? 20.201 -10.273 -8.242 1.00 96.81 396 PHE A C 1
ATOM 3120 O O . PHE A 1 396 ? 20.609 -11.098 -7.425 1.00 96.81 396 PHE A O 1
ATOM 3127 N N . ALA A 1 397 ? 19.088 -10.435 -8.964 1.00 98.69 397 ALA A N 1
ATOM 3128 C CA . ALA A 1 397 ? 18.213 -11.596 -8.861 1.00 98.69 397 ALA A CA 1
ATOM 3129 C C . ALA A 1 397 ? 18.977 -12.878 -9.211 1.00 98.69 397 ALA A C 1
ATOM 3131 O O . ALA A 1 397 ? 19.008 -13.821 -8.416 1.00 98.69 397 ALA A O 1
ATOM 3132 N N . LYS A 1 398 ? 19.696 -12.861 -10.341 1.00 98.62 398 LYS A N 1
ATOM 3133 C CA . LYS A 1 398 ? 20.508 -13.987 -10.810 1.00 98.62 398 LYS A CA 1
ATOM 3134 C C . LYS A 1 398 ? 21.651 -14.347 -9.863 1.00 98.62 398 LYS A C 1
ATOM 3136 O O . LYS A 1 398 ? 21.795 -15.498 -9.461 1.00 98.62 398 LYS A O 1
ATOM 3141 N N . THR A 1 399 ? 22.461 -13.361 -9.484 1.00 98.38 399 THR A N 1
ATOM 3142 C CA . THR A 1 399 ? 23.665 -13.563 -8.656 1.00 98.38 399 THR A CA 1
ATOM 3143 C C . THR A 1 399 ? 23.314 -14.089 -7.269 1.00 98.38 399 THR A C 1
ATOM 3145 O O . THR A 1 399 ? 24.039 -14.907 -6.707 1.00 98.38 399 THR A O 1
ATOM 3148 N N . ASN A 1 400 ? 22.179 -13.646 -6.727 1.00 98.50 400 ASN A N 1
ATOM 3149 C CA . ASN A 1 400 ? 21.731 -14.011 -5.390 1.00 98.50 400 ASN A CA 1
ATOM 3150 C C . ASN A 1 400 ? 20.735 -15.178 -5.371 1.00 98.50 400 ASN A C 1
ATOM 3152 O O . ASN A 1 400 ? 20.357 -15.612 -4.280 1.00 98.50 400 ASN A O 1
ATOM 3156 N N . ASN A 1 401 ? 20.339 -15.699 -6.542 1.00 98.12 401 ASN A N 1
ATOM 3157 C CA . ASN A 1 401 ? 19.323 -16.742 -6.705 1.00 98.12 401 ASN A CA 1
ATOM 3158 C C . ASN A 1 401 ? 18.002 -16.375 -5.991 1.00 98.12 401 ASN A C 1
ATOM 3160 O O . ASN A 1 401 ? 17.455 -17.153 -5.205 1.00 98.12 401 ASN A O 1
ATOM 3164 N N . LEU A 1 402 ? 17.517 -15.157 -6.251 1.00 98.00 402 LEU A N 1
ATOM 3165 C CA . LEU A 1 402 ? 16.329 -14.561 -5.638 1.00 98.00 402 LEU A CA 1
ATOM 3166 C C . LEU A 1 402 ? 15.278 -14.215 -6.689 1.00 98.00 402 LEU A C 1
ATOM 3168 O O . LEU A 1 402 ? 15.607 -13.755 -7.776 1.00 98.00 402 LEU A O 1
ATOM 3172 N N . TYR A 1 403 ? 14.008 -14.328 -6.311 1.00 98.69 403 TYR A N 1
ATOM 3173 C CA . TYR A 1 403 ? 12.968 -13.519 -6.935 1.00 98.69 403 TYR A CA 1
ATOM 3174 C C . TYR A 1 403 ? 13.066 -12.097 -6.374 1.00 98.69 403 TYR A C 1
ATOM 3176 O O . TYR A 1 403 ? 13.031 -11.919 -5.155 1.00 98.69 403 TYR A O 1
ATOM 3184 N N . ILE A 1 404 ? 13.197 -11.092 -7.236 1.00 98.69 404 ILE A N 1
ATOM 3185 C CA . ILE A 1 404 ? 13.274 -9.681 -6.829 1.00 98.69 404 ILE A CA 1
ATOM 3186 C C . ILE A 1 404 ? 12.076 -8.931 -7.387 1.00 98.69 404 ILE A C 1
ATOM 3188 O O . ILE A 1 404 ? 11.769 -9.062 -8.568 1.00 98.69 404 ILE A O 1
ATOM 3192 N N . VAL A 1 405 ? 11.434 -8.132 -6.538 1.00 98.75 405 VAL A N 1
ATOM 3193 C CA . VAL A 1 405 ? 10.350 -7.221 -6.909 1.00 98.75 405 VAL A CA 1
ATOM 3194 C C . VAL A 1 405 ? 10.776 -5.805 -6.572 1.00 98.75 405 VAL A C 1
ATOM 3196 O O . VAL A 1 405 ? 11.155 -5.540 -5.433 1.00 98.75 405 VAL A O 1
ATOM 3199 N N . ALA A 1 406 ? 10.717 -4.913 -7.550 1.00 98.38 406 ALA A N 1
ATOM 3200 C CA . ALA A 1 406 ? 11.078 -3.511 -7.392 1.00 98.38 406 ALA A CA 1
ATOM 3201 C C . ALA A 1 406 ? 10.165 -2.636 -8.249 1.00 98.38 406 ALA A C 1
ATOM 3203 O O . ALA A 1 406 ? 9.466 -3.143 -9.126 1.00 98.38 406 ALA A O 1
ATOM 3204 N N . ASP A 1 407 ? 10.211 -1.337 -7.993 1.00 98.00 407 ASP A N 1
ATOM 3205 C CA . ASP A 1 407 ? 9.362 -0.337 -8.622 1.00 98.00 407 ASP A CA 1
ATOM 3206 C C . ASP A 1 407 ? 10.195 0.831 -9.178 1.00 98.00 407 ASP A C 1
ATOM 3208 O O . ASP A 1 407 ? 11.188 1.237 -8.562 1.00 98.00 407 ASP A O 1
ATOM 3212 N N . TYR A 1 408 ? 9.854 1.290 -10.387 1.00 97.12 408 TYR A N 1
ATOM 3213 C CA . TYR A 1 408 ? 10.427 2.473 -11.042 1.00 97.12 408 TYR A CA 1
ATOM 3214 C C . TYR A 1 408 ? 9.610 2.892 -12.278 1.00 97.12 408 TYR A C 1
ATOM 3216 O O . TYR A 1 408 ? 8.741 2.167 -12.749 1.00 97.12 408 TYR A O 1
ATOM 3224 N N . GLY A 1 409 ? 9.910 4.065 -12.846 1.00 96.75 409 GLY A N 1
ATOM 3225 C CA . GLY A 1 409 ? 9.211 4.579 -14.029 1.00 96.75 409 GLY A CA 1
ATOM 3226 C C . GLY A 1 409 ? 9.478 3.798 -15.325 1.00 96.75 409 GLY A C 1
ATOM 3227 O O . GLY A 1 409 ? 10.638 3.655 -15.726 1.00 96.75 409 GLY A O 1
ATOM 3228 N N . ASP A 1 410 ? 8.404 3.391 -16.008 1.00 97.56 410 ASP A N 1
ATOM 3229 C CA . ASP A 1 410 ? 8.408 2.889 -17.392 1.00 97.56 410 ASP A CA 1
ATOM 3230 C C . ASP A 1 410 ? 8.080 4.026 -18.362 1.00 97.56 410 ASP A C 1
ATOM 3232 O O . ASP A 1 410 ? 7.241 4.886 -18.075 1.00 97.56 410 ASP A O 1
ATOM 3236 N N . ARG A 1 411 ? 8.730 4.015 -19.522 1.00 96.44 411 ARG A N 1
ATOM 3237 C CA . ARG A 1 411 ? 8.480 4.934 -20.629 1.00 96.44 411 ARG A CA 1
ATOM 3238 C C . ARG A 1 411 ? 8.065 4.140 -21.857 1.00 96.44 411 ARG A C 1
ATOM 3240 O O . ARG A 1 411 ? 8.796 3.268 -22.317 1.00 96.44 411 ARG A O 1
ATOM 3247 N N . VAL A 1 412 ? 6.919 4.487 -22.432 1.00 96.25 412 VAL A N 1
ATOM 3248 C CA . VAL A 1 412 ? 6.387 3.828 -23.629 1.00 96.25 412 VAL A CA 1
ATOM 3249 C C . VAL A 1 412 ? 6.140 4.879 -24.701 1.00 96.25 412 VAL A C 1
ATOM 3251 O O . VAL A 1 412 ? 5.244 5.705 -24.555 1.00 96.25 412 VAL A O 1
ATOM 3254 N N . GLU A 1 413 ? 6.930 4.861 -25.776 1.00 96.00 413 GLU A N 1
ATOM 3255 C CA . GLU A 1 413 ? 6.712 5.776 -26.904 1.00 96.00 413 GLU A CA 1
ATOM 3256 C C . GLU A 1 413 ? 5.350 5.513 -27.557 1.00 96.00 413 GLU A C 1
ATOM 3258 O O . GLU A 1 413 ? 4.931 4.362 -27.719 1.00 96.00 413 GLU A O 1
ATOM 3263 N N . CYS A 1 414 ? 4.682 6.584 -27.972 1.00 95.12 414 CYS A N 1
ATOM 3264 C CA . CYS A 1 414 ? 3.429 6.523 -28.709 1.00 95.12 414 CYS A CA 1
ATOM 3265 C C . CYS A 1 414 ? 3.416 7.555 -29.840 1.00 95.12 414 CYS A C 1
ATOM 3267 O O . CYS A 1 414 ? 4.135 8.550 -29.829 1.00 95.12 414 CYS A O 1
ATOM 3269 N N . ASP A 1 415 ? 2.609 7.295 -30.864 1.00 94.94 415 ASP A N 1
ATOM 3270 C CA . ASP A 1 415 ? 2.458 8.197 -32.000 1.00 94.94 415 ASP A CA 1
ATOM 3271 C C . ASP A 1 415 ? 1.183 9.023 -31.822 1.00 94.94 415 ASP A C 1
ATOM 3273 O O . ASP A 1 415 ? 0.073 8.490 -31.871 1.00 94.94 415 ASP A O 1
ATOM 3277 N N . THR A 1 416 ? 1.352 10.334 -31.651 1.00 92.62 416 THR A N 1
ATOM 3278 C CA . THR A 1 416 ? 0.262 11.296 -31.430 1.00 92.62 416 THR A CA 1
ATOM 3279 C C . THR A 1 416 ? -0.716 11.391 -32.601 1.00 92.62 416 THR A C 1
ATOM 3281 O O . THR A 1 416 ? -1.813 11.922 -32.442 1.00 92.62 416 THR A O 1
ATOM 3284 N N . THR A 1 417 ? -0.354 10.873 -33.779 1.00 93.25 417 THR A N 1
ATOM 3285 C CA . THR A 1 417 ? -1.235 10.862 -34.953 1.00 93.25 417 THR A CA 1
ATOM 3286 C C . THR A 1 417 ? -2.126 9.624 -35.030 1.00 93.25 417 THR A C 1
ATOM 3288 O O . THR A 1 417 ? -3.205 9.690 -35.624 1.00 93.25 417 THR A O 1
ATOM 3291 N N . SER A 1 418 ? -1.703 8.501 -34.443 1.00 93.50 418 SER A N 1
ATOM 3292 C CA . SER A 1 418 ? -2.401 7.214 -34.552 1.00 93.50 418 SER A CA 1
ATOM 3293 C C . SER A 1 418 ? -3.014 6.730 -33.238 1.00 93.50 418 SER A C 1
ATOM 3295 O O . SER A 1 418 ? -4.055 6.065 -33.267 1.00 93.50 418 SER A O 1
ATOM 3297 N N . ASP A 1 419 ? -2.436 7.094 -32.095 1.00 92.44 419 ASP A N 1
ATOM 3298 C CA . ASP A 1 419 ? -2.990 6.835 -30.770 1.00 92.44 419 ASP A CA 1
ATOM 3299 C C . ASP A 1 419 ? -3.659 8.096 -30.210 1.00 92.44 419 ASP A C 1
ATOM 3301 O O . ASP A 1 419 ? -3.007 9.044 -29.782 1.00 92.44 419 ASP A O 1
ATOM 3305 N N . VAL A 1 420 ? -4.994 8.073 -30.183 1.00 90.38 420 VAL A N 1
ATOM 3306 C CA . VAL A 1 420 ? -5.844 9.181 -29.714 1.00 90.38 420 VAL A CA 1
ATOM 3307 C C . VAL A 1 420 ? -5.587 9.542 -28.246 1.00 90.38 420 VAL A C 1
ATOM 3309 O O . VAL A 1 420 ? -5.863 10.670 -27.848 1.00 90.38 420 VAL A O 1
ATOM 3312 N N . ASN A 1 421 ? -5.077 8.607 -27.441 1.00 90.94 421 ASN A N 1
ATOM 3313 C CA . ASN A 1 421 ? -4.789 8.844 -26.027 1.00 90.94 421 ASN A CA 1
ATOM 3314 C C . ASN A 1 421 ? -3.315 9.181 -25.769 1.00 90.94 421 ASN A C 1
ATOM 3316 O O . ASN A 1 421 ? -2.954 9.423 -24.615 1.00 90.94 421 ASN A O 1
ATOM 3320 N N . CYS A 1 422 ? -2.470 9.186 -26.807 1.00 94.44 422 CYS A N 1
ATOM 3321 C CA . CYS A 1 422 ? -1.055 9.486 -26.658 1.00 94.44 422 CYS A CA 1
ATOM 3322 C C . CYS A 1 422 ? -0.885 10.914 -26.122 1.00 94.44 422 CYS A C 1
ATOM 3324 O O . CYS A 1 422 ? -1.414 11.858 -26.720 1.00 94.44 422 CYS A O 1
ATOM 3326 N N . PRO A 1 423 ? -0.159 11.096 -25.006 1.00 94.25 423 PRO A N 1
ATOM 3327 C CA . PRO A 1 423 ? 0.153 12.418 -24.492 1.00 94.25 423 PRO A CA 1
ATOM 3328 C C . PRO A 1 423 ? 0.843 13.295 -25.543 1.00 94.25 423 PRO A C 1
ATOM 3330 O O . PRO A 1 423 ? 1.530 12.808 -26.441 1.00 94.25 423 PRO A O 1
ATOM 3333 N N . THR A 1 424 ? 0.690 14.614 -25.420 1.00 94.06 424 THR A N 1
ATOM 3334 C CA . THR A 1 424 ? 1.227 15.583 -26.393 1.00 94.06 424 THR A CA 1
ATOM 3335 C C . THR A 1 424 ? 2.753 15.562 -26.502 1.00 94.06 424 THR A C 1
ATOM 3337 O O . THR A 1 424 ? 3.295 16.003 -27.513 1.00 94.06 424 THR A O 1
ATOM 3340 N N . ASP A 1 425 ? 3.443 15.023 -25.496 1.00 94.69 425 ASP A N 1
ATOM 3341 C CA . ASP A 1 425 ? 4.889 14.802 -25.476 1.00 94.69 425 ASP A CA 1
ATOM 3342 C C . ASP A 1 425 ? 5.325 13.459 -26.101 1.00 94.69 425 ASP A C 1
ATOM 3344 O O . ASP A 1 425 ? 6.507 13.114 -26.055 1.00 94.69 425 ASP A O 1
ATOM 3348 N N . GLY A 1 426 ? 4.404 12.718 -26.728 1.00 96.19 426 GLY A N 1
ATOM 3349 C CA . GLY A 1 426 ? 4.702 11.559 -27.578 1.00 96.19 426 GLY A CA 1
ATOM 3350 C C . GLY A 1 426 ? 5.049 10.272 -26.831 1.00 96.19 426 GLY A C 1
ATOM 3351 O O . GLY A 1 426 ? 5.580 9.337 -27.427 1.00 96.19 426 GLY A O 1
ATOM 3352 N N . HIS A 1 427 ? 4.793 10.201 -25.527 1.00 96.56 427 HIS A N 1
ATOM 3353 C CA . HIS A 1 427 ? 5.067 8.998 -24.750 1.00 96.56 427 HIS A CA 1
ATOM 3354 C C . HIS A 1 427 ? 4.150 8.890 -23.534 1.00 96.56 427 HIS A C 1
ATOM 3356 O O . HIS A 1 427 ? 3.697 9.884 -22.976 1.00 96.56 427 HIS A O 1
ATOM 3362 N N . TYR A 1 428 ? 3.913 7.667 -23.080 1.00 97.25 428 TYR A N 1
ATOM 3363 C CA . TYR A 1 428 ? 3.354 7.400 -21.765 1.00 97.25 428 TYR A CA 1
ATOM 3364 C C . TYR A 1 428 ? 4.472 7.224 -20.742 1.00 97.25 428 TYR A C 1
ATOM 3366 O O . TYR A 1 428 ? 5.538 6.685 -21.053 1.00 97.25 428 TYR A O 1
ATOM 3374 N N . LEU A 1 429 ? 4.198 7.641 -19.511 1.00 97.25 429 LEU A N 1
ATOM 3375 C CA . LEU A 1 429 ? 5.011 7.327 -18.344 1.00 97.25 429 LEU A CA 1
ATOM 3376 C C . LEU A 1 429 ? 4.141 6.576 -17.348 1.00 97.25 429 LEU A C 1
ATOM 3378 O O . LEU A 1 429 ? 3.039 7.036 -17.053 1.00 97.25 429 LEU A O 1
ATOM 3382 N N . PHE A 1 430 ? 4.646 5.488 -16.781 1.00 97.25 430 PHE A N 1
ATOM 3383 C CA . PHE A 1 430 ? 3.912 4.693 -15.798 1.00 97.25 430 PHE A CA 1
ATOM 3384 C C . PHE A 1 430 ? 4.751 4.440 -14.545 1.00 97.25 430 PHE A C 1
ATOM 3386 O O . PHE A 1 430 ? 5.928 4.088 -14.648 1.00 97.25 430 PHE A O 1
ATOM 3393 N N . ASN A 1 431 ? 4.130 4.552 -13.369 1.00 97.69 431 ASN A N 1
ATOM 3394 C CA . ASN A 1 431 ? 4.636 3.921 -12.149 1.00 97.69 431 ASN A CA 1
ATOM 3395 C C . ASN A 1 431 ? 4.556 2.399 -12.357 1.00 97.69 431 ASN A C 1
ATOM 3397 O O . ASN A 1 431 ? 3.491 1.896 -12.736 1.00 97.69 431 ASN A O 1
ATOM 3401 N N . THR A 1 432 ? 5.682 1.694 -12.215 1.00 98.31 432 THR A N 1
ATOM 3402 C CA . THR A 1 432 ? 5.815 0.322 -12.712 1.00 98.31 432 THR A CA 1
ATOM 3403 C C . THR A 1 432 ? 6.548 -0.600 -11.752 1.00 98.31 432 THR A C 1
ATOM 3405 O O . THR A 1 432 ? 7.766 -0.520 -11.587 1.00 98.31 432 THR A O 1
ATOM 3408 N N . ALA A 1 433 ? 5.826 -1.608 -11.261 1.00 98.38 433 ALA A N 1
ATOM 3409 C CA . ALA A 1 433 ? 6.414 -2.726 -10.544 1.00 98.38 433 ALA A CA 1
ATOM 3410 C C . ALA A 1 433 ? 6.843 -3.825 -11.518 1.00 98.38 433 ALA A C 1
ATOM 3412 O O . ALA A 1 433 ? 6.091 -4.246 -12.403 1.00 98.38 433 ALA A O 1
ATOM 3413 N N . VAL A 1 434 ? 8.043 -4.356 -11.303 1.00 98.56 434 VAL A N 1
ATOM 3414 C CA . VAL A 1 434 ? 8.600 -5.475 -12.065 1.00 98.56 434 VAL A CA 1
ATOM 3415 C C . VAL A 1 434 ? 8.996 -6.623 -11.149 1.00 98.56 434 VAL A C 1
ATOM 3417 O O . VAL A 1 434 ? 9.382 -6.410 -9.999 1.00 98.56 434 VAL A O 1
ATOM 3420 N N . ALA A 1 435 ? 8.945 -7.851 -11.670 1.00 98.62 435 ALA A N 1
ATOM 3421 C CA . ALA A 1 435 ? 9.496 -9.023 -10.995 1.00 98.62 435 ALA A CA 1
ATOM 3422 C C . ALA A 1 435 ? 10.559 -9.708 -11.852 1.00 98.62 435 ALA A C 1
ATOM 3424 O O . ALA A 1 435 ? 10.312 -10.011 -13.019 1.00 98.62 435 ALA A O 1
ATOM 3425 N N . PHE A 1 436 ? 11.701 -10.022 -11.245 1.00 98.75 436 PHE A N 1
ATOM 3426 C CA . PHE A 1 436 ? 12.763 -10.823 -11.845 1.00 98.75 436 PHE A CA 1
ATOM 3427 C C . PHE A 1 436 ? 12.846 -12.201 -11.193 1.00 98.75 436 PHE A C 1
ATOM 3429 O O . PHE A 1 436 ? 12.669 -12.340 -9.980 1.00 98.75 436 PHE A O 1
ATOM 3436 N N . GLY A 1 437 ? 13.120 -13.219 -12.004 1.00 98.31 437 GLY A N 1
ATOM 3437 C CA . GLY A 1 437 ? 13.364 -14.585 -11.564 1.00 98.31 437 GLY A CA 1
ATOM 3438 C C . GLY A 1 437 ? 14.795 -14.808 -11.068 1.00 98.31 437 GLY A C 1
ATOM 3439 O O . GLY A 1 437 ? 15.689 -14.014 -11.362 1.00 98.31 437 GLY A O 1
ATOM 3440 N N . PRO A 1 438 ? 15.046 -15.929 -10.366 1.00 98.19 438 PRO A N 1
ATOM 3441 C CA . PRO A 1 438 ? 16.373 -16.286 -9.856 1.00 98.19 438 PRO A CA 1
ATOM 3442 C C . PRO A 1 438 ? 17.401 -16.594 -10.956 1.00 98.19 438 PRO A C 1
ATOM 3444 O O . PRO A 1 438 ? 18.578 -16.767 -10.665 1.00 98.19 438 PRO A O 1
ATOM 3447 N N . ASP A 1 439 ? 16.973 -16.688 -12.213 1.00 98.00 439 ASP A N 1
ATOM 3448 C CA . ASP A 1 439 ? 17.818 -16.803 -13.401 1.00 98.00 439 ASP A CA 1
ATOM 3449 C C . ASP A 1 439 ? 18.106 -15.446 -14.072 1.00 98.00 439 ASP A C 1
ATOM 3451 O O . ASP A 1 439 ? 18.864 -15.396 -15.041 1.00 98.00 439 ASP A O 1
ATOM 3455 N N . GLY A 1 440 ? 17.528 -14.355 -13.559 1.00 98.12 440 GLY A N 1
ATOM 3456 C CA . GLY A 1 440 ? 17.609 -13.004 -14.111 1.00 98.12 440 GLY A CA 1
ATOM 3457 C C . GLY A 1 440 ? 16.512 -12.660 -15.123 1.00 98.12 440 GLY A C 1
ATOM 3458 O O . GLY A 1 440 ? 16.487 -11.530 -15.609 1.00 98.12 440 GLY A O 1
ATOM 3459 N N . ALA A 1 441 ? 15.594 -13.574 -15.448 1.00 98.19 441 ALA A N 1
ATOM 3460 C CA . ALA A 1 441 ? 14.531 -13.293 -16.412 1.00 98.19 441 ALA A CA 1
ATOM 3461 C C . ALA A 1 441 ? 13.506 -12.288 -15.857 1.00 98.19 441 ALA A C 1
ATOM 3463 O O . ALA A 1 441 ? 13.134 -12.365 -14.687 1.00 98.19 441 ALA A O 1
ATOM 3464 N N . LEU A 1 442 ? 13.020 -11.366 -16.691 1.00 98.50 442 LEU A N 1
ATOM 3465 C CA . LEU A 1 442 ? 11.883 -10.502 -16.366 1.00 98.50 442 LEU A CA 1
ATOM 3466 C C . LEU A 1 442 ? 10.592 -11.332 -16.448 1.00 98.50 442 LEU A C 1
ATOM 3468 O O . LEU A 1 442 ? 10.228 -11.816 -17.516 1.00 98.50 442 LEU A O 1
ATOM 3472 N N . LEU A 1 443 ? 9.912 -11.512 -15.316 1.00 98.19 443 LEU A N 1
ATOM 3473 C CA . LEU A 1 443 ? 8.732 -12.375 -15.178 1.00 98.19 443 LEU A CA 1
ATOM 3474 C C . LEU A 1 443 ? 7.412 -11.606 -15.226 1.00 98.19 443 LEU A C 1
ATOM 3476 O O . LEU A 1 443 ? 6.389 -12.163 -15.617 1.00 98.19 443 LEU A O 1
ATOM 3480 N N . ALA A 1 444 ? 7.418 -10.355 -14.771 1.00 97.75 444 ALA A N 1
ATOM 3481 C CA . ALA A 1 444 ? 6.224 -9.529 -14.688 1.00 97.75 444 ALA A CA 1
ATOM 3482 C C . ALA A 1 444 ? 6.575 -8.048 -14.818 1.00 97.75 444 ALA A C 1
ATOM 3484 O O . ALA A 1 444 ? 7.625 -7.613 -14.345 1.00 97.75 444 ALA A O 1
ATOM 3485 N N . LYS A 1 445 ? 5.650 -7.302 -15.420 1.00 97.75 445 LYS A N 1
ATOM 3486 C CA . LYS A 1 445 ? 5.617 -5.845 -15.500 1.00 97.75 445 LYS A CA 1
ATOM 3487 C C . LYS A 1 445 ? 4.176 -5.414 -15.250 1.00 97.75 445 LYS A C 1
ATOM 3489 O O . LYS A 1 445 ? 3.291 -5.947 -15.912 1.00 97.75 445 LYS A O 1
ATOM 3494 N N . TYR A 1 446 ? 3.954 -4.536 -14.282 1.00 98.25 446 TYR A N 1
ATOM 3495 C CA . TYR A 1 446 ? 2.636 -4.037 -13.895 1.00 98.25 446 TYR A CA 1
ATOM 3496 C C . TYR A 1 446 ? 2.670 -2.519 -13.772 1.00 98.25 446 TYR A C 1
ATOM 3498 O O . TYR A 1 446 ? 3.489 -1.996 -13.018 1.00 98.25 446 TYR A O 1
ATOM 3506 N N . HIS A 1 447 ? 1.767 -1.837 -14.470 1.00 97.88 447 HIS A N 1
ATOM 3507 C CA . HIS A 1 447 ? 1.580 -0.395 -14.355 1.00 97.88 447 HIS A CA 1
ATOM 3508 C C . HIS A 1 447 ? 0.510 -0.058 -13.313 1.00 97.88 447 HIS A C 1
ATOM 3510 O O . HIS A 1 447 ? -0.601 -0.589 -13.359 1.00 97.88 447 HIS A O 1
ATOM 3516 N N . LYS A 1 448 ? 0.827 0.855 -12.388 1.00 97.12 448 LYS A N 1
ATOM 3517 C CA . LYS A 1 448 ? -0.082 1.284 -11.316 1.00 97.1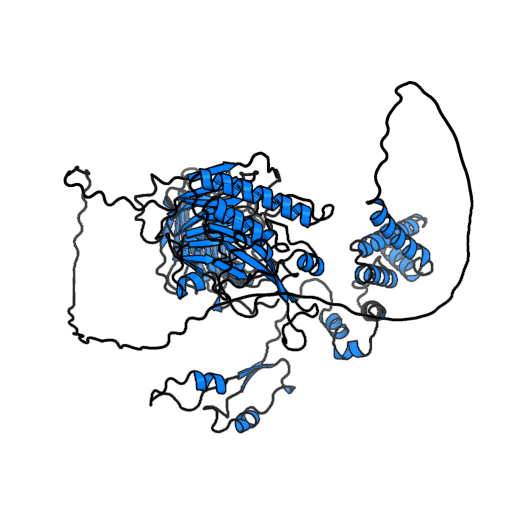2 448 LYS A CA 1
ATOM 3518 C C . LYS A 1 448 ? -1.403 1.803 -11.881 1.00 97.12 448 LYS A C 1
ATOM 3520 O O . LYS A 1 448 ? -1.433 2.736 -12.682 1.00 97.12 448 LYS A O 1
ATOM 3525 N N . MET A 1 449 ? -2.508 1.216 -11.430 1.00 92.75 449 MET A N 1
ATOM 3526 C CA . MET A 1 449 ? -3.850 1.557 -11.905 1.00 92.75 449 MET A CA 1
ATOM 3527 C C . MET A 1 449 ? -4.459 2.734 -11.141 1.00 92.75 449 MET A C 1
ATOM 3529 O O . MET A 1 449 ? -5.268 3.473 -11.701 1.00 92.75 449 MET A O 1
ATOM 3533 N N . GLN A 1 450 ? -4.111 2.890 -9.862 1.00 91.75 450 GLN A N 1
ATOM 3534 C CA . GLN A 1 450 ? -4.688 3.892 -8.967 1.00 91.75 450 GLN A CA 1
ATOM 3535 C C . GLN A 1 450 ? -3.596 4.852 -8.495 1.00 91.75 450 GLN A C 1
ATOM 3537 O O . GLN A 1 450 ? -2.927 4.599 -7.497 1.00 91.75 450 GLN A O 1
ATOM 3542 N N . LEU A 1 451 ? -3.396 5.954 -9.221 1.00 91.75 451 LEU A N 1
ATOM 3543 C CA . LEU A 1 451 ? -2.371 6.947 -8.882 1.00 91.75 451 LEU A CA 1
ATOM 3544 C C . LEU A 1 451 ? -2.757 7.760 -7.639 1.00 91.75 451 LEU A C 1
ATOM 3546 O O . LEU A 1 451 ? -3.928 8.109 -7.461 1.00 91.75 451 LEU A O 1
ATOM 3550 N N . PHE A 1 452 ? -1.764 8.121 -6.824 1.00 88.94 452 PHE A N 1
ATOM 3551 C CA . PHE A 1 452 ? -1.927 8.940 -5.620 1.00 88.94 452 PHE A CA 1
ATOM 3552 C C . PHE A 1 452 ? -0.950 10.122 -5.630 1.00 88.94 452 PHE A C 1
ATOM 3554 O O . PHE A 1 452 ? 0.177 10.032 -5.162 1.00 88.94 452 PHE A O 1
ATOM 3561 N N . HIS A 1 453 ? -1.403 11.255 -6.173 1.00 86.56 453 HIS A N 1
ATOM 3562 C CA . HIS A 1 453 ? -0.630 12.495 -6.352 1.00 86.56 453 HIS A CA 1
ATOM 3563 C C . HIS A 1 453 ? 0.562 12.386 -7.326 1.00 86.56 453 HIS A C 1
ATOM 3565 O O . HIS A 1 453 ? 1.408 13.275 -7.384 1.00 86.56 453 HIS A O 1
ATOM 3571 N N . GLU A 1 454 ? 0.581 11.351 -8.164 1.00 89.81 454 GLU A N 1
ATOM 3572 C CA . GLU A 1 454 ? 1.617 11.096 -9.172 1.00 89.81 454 GLU A CA 1
ATOM 3573 C C . GLU A 1 454 ? 1.241 11.694 -10.535 1.00 89.81 454 GLU A C 1
ATOM 3575 O O . GLU A 1 454 ? 1.094 10.997 -11.536 1.00 89.81 454 GLU A O 1
ATOM 3580 N N . PHE A 1 455 ? 1.042 13.012 -10.591 1.00 87.94 455 PHE A N 1
ATOM 3581 C CA . PHE A 1 455 ? 0.516 13.692 -11.789 1.00 87.94 455 PHE A CA 1
ATOM 3582 C C . PHE A 1 455 ? 1.425 13.607 -13.023 1.00 87.94 455 PHE A C 1
ATOM 3584 O O . PHE A 1 455 ? 0.996 13.905 -14.135 1.00 87.94 455 PHE A O 1
ATOM 3591 N N . HIS A 1 456 ? 2.683 13.217 -12.836 1.00 90.75 456 HIS A N 1
ATOM 3592 C CA . HIS A 1 456 ? 3.622 12.979 -13.924 1.00 90.75 456 HIS A CA 1
ATOM 3593 C C . HIS A 1 456 ? 3.395 11.625 -14.620 1.00 90.75 456 HIS A C 1
ATOM 3595 O O . HIS A 1 456 ? 3.876 11.462 -15.742 1.00 90.75 456 HIS A O 1
ATOM 3601 N N . TYR A 1 457 ? 2.672 10.683 -14.005 1.00 94.12 457 TYR A N 1
ATOM 3602 C CA . TYR A 1 457 ? 2.351 9.378 -14.581 1.00 94.12 457 TYR A CA 1
ATOM 3603 C C . TYR A 1 457 ? 0.962 9.338 -15.226 1.00 94.12 457 TYR A C 1
ATOM 3605 O O . TYR A 1 457 ? 0.039 10.080 -14.890 1.00 94.12 457 TYR A O 1
ATOM 3613 N N . ASN A 1 458 ? 0.823 8.442 -16.196 1.00 94.75 458 ASN A N 1
ATOM 3614 C CA . ASN A 1 458 ? -0.417 8.123 -16.877 1.00 94.75 458 ASN A CA 1
ATOM 3615 C C . ASN A 1 458 ? -1.079 6.914 -16.207 1.00 94.75 458 ASN A C 1
ATOM 3617 O O . ASN A 1 458 ? -0.398 6.034 -15.687 1.00 94.75 458 ASN A O 1
ATOM 3621 N N . VAL A 1 459 ? -2.409 6.849 -16.255 1.00 92.56 459 VAL A N 1
ATOM 3622 C CA . VAL A 1 459 ? -3.148 5.633 -15.894 1.00 92.56 459 VAL A CA 1
ATOM 3623 C C . VAL A 1 459 ? -3.188 4.696 -17.105 1.00 92.56 459 VAL A C 1
ATOM 3625 O O . VAL A 1 459 ? -3.464 5.161 -18.218 1.00 92.56 459 VAL A O 1
ATOM 3628 N N . PRO A 1 460 ? -2.949 3.384 -16.935 1.00 91.38 460 PRO A N 1
ATOM 3629 C CA . PRO A 1 460 ? -3.046 2.429 -18.031 1.00 91.38 460 PRO A CA 1
ATOM 3630 C C . PRO A 1 460 ? -4.435 2.450 -18.684 1.00 91.38 460 PRO A C 1
ATOM 3632 O O . PRO A 1 460 ? -5.457 2.431 -17.991 1.00 91.38 460 PRO A O 1
ATOM 3635 N N . PRO A 1 461 ? -4.523 2.421 -20.027 1.00 85.12 461 PRO A N 1
ATOM 3636 C CA . PRO A 1 461 ? -5.804 2.502 -20.732 1.00 85.12 461 PRO A CA 1
ATOM 3637 C C . PRO A 1 461 ? -6.673 1.251 -20.538 1.00 85.12 461 PRO A C 1
ATOM 3639 O O . PRO A 1 461 ? -7.863 1.250 -20.869 1.00 85.12 461 PRO A O 1
ATOM 3642 N N . LYS A 1 462 ? -6.085 0.152 -20.054 1.00 86.12 462 LYS A N 1
ATOM 3643 C CA . LYS A 1 462 ? -6.770 -1.110 -19.782 1.00 86.12 462 LYS A CA 1
ATOM 3644 C C . LYS A 1 462 ? -6.353 -1.636 -18.413 1.00 86.12 462 LYS A C 1
ATOM 3646 O O . LYS A 1 462 ? -5.179 -1.542 -18.083 1.00 86.12 462 LYS A O 1
ATOM 3651 N N . PRO A 1 463 ? -7.279 -2.262 -17.668 1.00 86.50 463 PRO A N 1
ATOM 3652 C CA . PRO A 1 463 ? -6.940 -2.958 -16.437 1.00 86.50 463 PRO A CA 1
ATOM 3653 C C . PRO A 1 463 ? -5.873 -4.034 -16.638 1.00 86.50 463 PRO A C 1
ATOM 3655 O O . PRO A 1 463 ? -6.068 -4.959 -17.434 1.00 86.50 463 PRO A O 1
ATOM 3658 N N . GLU A 1 464 ? -4.798 -3.950 -15.863 1.00 92.25 464 GLU A N 1
ATOM 3659 C CA . GLU A 1 464 ? -3.717 -4.932 -15.860 1.00 92.25 464 GLU A CA 1
ATOM 3660 C C . GLU A 1 464 ? -3.856 -5.884 -14.666 1.00 92.25 464 GLU A C 1
ATOM 3662 O O . GLU A 1 464 ? -3.855 -5.474 -13.510 1.00 92.25 464 GLU A O 1
ATOM 3667 N N . LEU A 1 465 ? -4.003 -7.186 -14.936 1.00 94.88 465 LEU A N 1
ATOM 3668 C CA . LEU A 1 465 ? -4.106 -8.234 -13.910 1.00 94.88 465 LEU A CA 1
ATOM 3669 C C . LEU A 1 465 ? -2.880 -9.150 -13.988 1.00 94.88 465 LEU A C 1
ATOM 3671 O O . LEU A 1 465 ? -2.949 -10.300 -14.437 1.00 94.88 465 LEU A O 1
ATOM 3675 N N . ILE A 1 466 ? -1.742 -8.606 -13.565 1.00 96.38 466 ILE A N 1
ATOM 3676 C CA . ILE A 1 466 ? -0.424 -9.216 -13.738 1.00 96.38 466 ILE A CA 1
ATOM 3677 C C . ILE A 1 466 ? -0.117 -10.217 -12.624 1.00 96.38 466 ILE A C 1
ATOM 3679 O O . ILE A 1 466 ? -0.242 -9.939 -11.429 1.00 96.38 466 ILE A O 1
ATOM 3683 N N . HIS A 1 467 ? 0.292 -11.414 -13.036 1.00 96.69 467 HIS A N 1
ATOM 3684 C CA . HIS A 1 467 ? 0.648 -12.515 -12.154 1.00 96.69 467 HIS A CA 1
ATOM 3685 C C . HIS A 1 467 ? 1.670 -13.433 -12.826 1.00 96.69 467 HIS A C 1
ATOM 3687 O O . HIS A 1 467 ? 1.738 -13.509 -14.051 1.00 96.69 467 HIS A O 1
ATOM 3693 N N . PHE A 1 468 ? 2.433 -14.163 -12.017 1.00 96.44 468 PHE A N 1
ATOM 3694 C CA . PHE A 1 468 ? 3.396 -15.158 -12.486 1.00 96.44 468 PHE A CA 1
ATOM 3695 C C . PHE A 1 468 ? 3.491 -16.329 -11.503 1.00 96.44 468 PHE A C 1
ATOM 3697 O O . PHE A 1 468 ? 3.116 -16.218 -10.333 1.00 96.44 468 PHE A O 1
ATOM 3704 N N . ASP A 1 469 ? 3.971 -17.475 -11.980 1.00 95.31 469 ASP A N 1
ATOM 3705 C CA . ASP A 1 469 ? 4.071 -18.695 -11.181 1.00 95.31 469 ASP A CA 1
ATOM 3706 C C . ASP A 1 469 ? 5.498 -18.898 -10.647 1.00 95.31 469 ASP A C 1
ATOM 3708 O O . ASP A 1 469 ? 6.488 -18.671 -11.340 1.00 95.31 469 ASP A O 1
ATOM 3712 N N . THR A 1 470 ? 5.600 -19.361 -9.400 1.00 94.88 470 THR A N 1
ATOM 3713 C CA . THR A 1 470 ? 6.859 -19.755 -8.748 1.00 94.88 470 THR A CA 1
ATOM 3714 C C . THR A 1 470 ? 6.737 -21.179 -8.190 1.00 94.88 470 THR A C 1
ATOM 3716 O O . THR A 1 470 ? 5.617 -21.673 -8.009 1.00 94.88 470 THR A O 1
ATOM 3719 N N . PRO A 1 471 ? 7.846 -21.846 -7.808 1.00 92.38 471 PRO A N 1
ATOM 3720 C CA . PRO A 1 471 ? 7.793 -23.150 -7.141 1.00 92.38 471 PRO A CA 1
ATOM 3721 C C . PRO A 1 471 ? 6.996 -23.174 -5.828 1.00 92.38 471 PRO A C 1
ATOM 3723 O O . PRO A 1 471 ? 6.666 -24.250 -5.334 1.00 92.38 471 PRO A O 1
ATOM 3726 N N . PHE A 1 472 ? 6.709 -22.010 -5.242 1.00 89.38 472 PHE A N 1
ATOM 3727 C CA . PHE A 1 472 ? 5.986 -21.874 -3.980 1.00 89.38 472 PHE A CA 1
ATOM 3728 C C . PHE A 1 472 ? 4.655 -21.120 -4.121 1.00 89.38 472 PHE A C 1
ATOM 3730 O O . PHE A 1 472 ? 4.083 -20.684 -3.1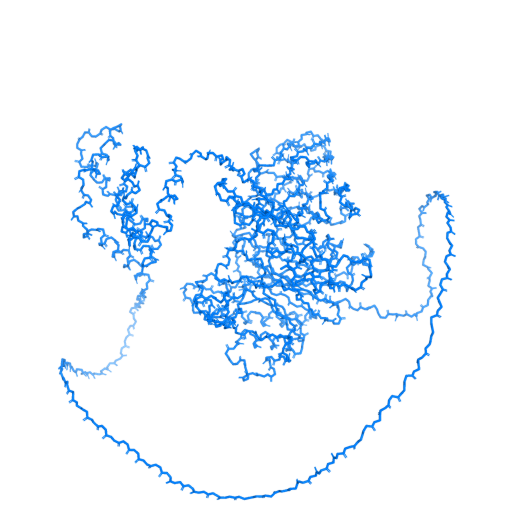23 1.00 89.38 472 PHE A O 1
ATOM 3737 N N . GLY A 1 473 ? 4.127 -21.032 -5.345 1.00 90.88 473 GLY A N 1
ATOM 3738 C CA . GLY A 1 473 ? 2.773 -20.563 -5.623 1.00 90.88 473 GLY A CA 1
ATOM 3739 C C . GLY A 1 473 ? 2.708 -19.444 -6.655 1.00 90.88 473 GLY A C 1
ATOM 3740 O O . GLY A 1 473 ? 3.725 -18.909 -7.103 1.00 90.88 473 GLY A O 1
ATOM 3741 N N . ARG A 1 474 ? 1.474 -19.101 -7.024 1.00 94.75 474 ARG A N 1
ATOM 3742 C CA . ARG A 1 474 ? 1.172 -17.988 -7.919 1.00 94.75 474 ARG A CA 1
ATOM 3743 C C . ARG A 1 474 ? 1.248 -16.658 -7.181 1.00 94.75 474 ARG A C 1
ATOM 3745 O O . ARG A 1 474 ? 0.595 -16.492 -6.144 1.00 94.75 474 ARG A O 1
ATOM 3752 N N . MET A 1 475 ? 1.991 -15.735 -7.773 1.00 96.44 475 MET A N 1
ATOM 3753 C CA . MET A 1 475 ? 2.242 -14.386 -7.287 1.00 96.44 475 MET A CA 1
ATOM 3754 C C . MET A 1 475 ? 1.429 -13.380 -8.095 1.00 96.44 475 MET A C 1
ATOM 3756 O O . MET A 1 475 ? 1.330 -13.522 -9.311 1.00 96.44 475 MET A O 1
ATOM 3760 N N . GLY A 1 476 ? 0.867 -12.372 -7.437 1.00 97.44 476 GLY A N 1
ATOM 3761 C CA . GLY A 1 476 ? 0.254 -11.208 -8.083 1.00 97.44 476 GLY A CA 1
ATOM 3762 C C . GLY A 1 476 ? 0.946 -9.929 -7.634 1.00 97.44 476 GLY A C 1
ATOM 3763 O O . GLY A 1 476 ? 1.511 -9.901 -6.540 1.00 97.44 476 GLY A O 1
ATOM 3764 N N . LEU A 1 477 ? 0.903 -8.893 -8.468 1.00 96.50 477 LEU A N 1
ATOM 3765 C CA . LEU A 1 477 ? 1.497 -7.590 -8.171 1.00 96.50 477 LEU A CA 1
ATOM 3766 C C . LEU A 1 477 ? 0.425 -6.499 -8.198 1.00 96.50 477 LEU A C 1
ATOM 3768 O O . LEU A 1 477 ? -0.466 -6.529 -9.045 1.00 96.50 477 LEU A O 1
ATOM 3772 N N . PHE A 1 478 ? 0.527 -5.556 -7.268 1.00 97.81 478 PHE A N 1
ATOM 3773 C CA . PHE A 1 478 ? -0.128 -4.248 -7.320 1.00 97.81 478 PHE A CA 1
ATOM 3774 C C . PHE A 1 478 ? 0.677 -3.256 -6.476 1.00 97.81 478 PHE A C 1
ATOM 3776 O O . PHE A 1 478 ? 1.566 -3.679 -5.734 1.00 97.81 478 PHE A O 1
ATOM 3783 N N . ILE A 1 479 ? 0.384 -1.960 -6.585 1.00 98.31 479 ILE A N 1
ATOM 3784 C CA . ILE A 1 479 ? 1.230 -0.908 -6.014 1.00 98.31 479 ILE A CA 1
ATOM 3785 C C . ILE A 1 479 ? 0.398 0.043 -5.157 1.00 98.31 479 ILE A C 1
ATOM 3787 O O . ILE A 1 479 ? -0.639 0.547 -5.589 1.00 98.31 479 ILE A O 1
ATOM 3791 N N . CYS A 1 480 ? 0.867 0.285 -3.932 1.00 97.06 480 CYS A N 1
ATOM 3792 C CA . CYS A 1 480 ? 0.313 1.237 -2.966 1.00 97.06 480 CYS A CA 1
ATOM 3793 C C . CYS A 1 480 ? -1.226 1.380 -3.003 1.00 97.06 480 CYS A C 1
ATOM 3795 O O . CYS A 1 480 ? -1.979 0.486 -2.608 1.00 97.06 480 CYS A O 1
ATOM 3797 N N . PHE A 1 481 ? -1.713 2.506 -3.515 1.00 95.12 481 PHE A N 1
ATOM 3798 C CA . PHE A 1 481 ? -3.114 2.897 -3.460 1.00 95.12 481 PHE A CA 1
ATOM 3799 C C . PHE A 1 481 ? -4.080 1.892 -4.114 1.00 95.12 481 PHE A C 1
ATOM 3801 O O . PHE A 1 481 ? -5.242 1.826 -3.709 1.00 95.12 481 PHE A O 1
ATOM 3808 N N . ASP A 1 482 ? -3.596 1.023 -5.012 1.00 96.31 482 ASP A N 1
ATOM 3809 C CA . ASP A 1 482 ? -4.356 -0.087 -5.601 1.00 96.31 482 ASP A CA 1
ATOM 3810 C C . ASP A 1 482 ? -5.047 -0.986 -4.557 1.00 96.31 482 ASP A C 1
ATOM 3812 O O . ASP A 1 482 ? -6.111 -1.545 -4.836 1.00 96.31 482 ASP A O 1
ATOM 3816 N N . ILE A 1 483 ? -4.487 -1.122 -3.345 1.00 96.88 483 ILE A N 1
ATOM 3817 C CA . ILE A 1 483 ? -5.038 -1.984 -2.281 1.00 96.88 483 ILE A CA 1
ATOM 3818 C C . ILE A 1 483 ? -6.472 -1.601 -1.880 1.00 96.88 483 ILE A C 1
ATOM 3820 O O . ILE A 1 483 ? -7.259 -2.457 -1.461 1.00 96.88 483 ILE A O 1
ATOM 3824 N N . LEU A 1 484 ? -6.833 -0.320 -2.031 1.00 94.12 484 LEU A N 1
ATOM 3825 C CA . LEU A 1 484 ? -8.152 0.216 -1.689 1.00 94.12 484 LEU A CA 1
ATOM 3826 C C . LEU A 1 484 ? -9.194 0.031 -2.793 1.00 94.12 484 LEU A C 1
ATOM 3828 O O . LEU A 1 484 ? -10.345 0.443 -2.603 1.00 94.12 484 LEU A O 1
ATOM 3832 N N . PHE A 1 485 ? -8.830 -0.595 -3.913 1.00 92.44 485 PHE A N 1
ATOM 3833 C CA . PHE A 1 485 ? -9.687 -0.769 -5.078 1.00 92.44 485 PHE A CA 1
ATOM 3834 C C . PHE A 1 485 ? -9.855 -2.240 -5.439 1.00 92.44 485 PHE A C 1
ATOM 3836 O O . PHE A 1 485 ? -9.029 -3.107 -5.153 1.00 92.44 485 PHE A O 1
ATOM 3843 N N . LYS A 1 486 ? -10.975 -2.538 -6.099 1.00 91.06 486 LYS A N 1
ATOM 3844 C CA . LYS A 1 486 ? -11.276 -3.902 -6.536 1.00 91.06 486 LYS A CA 1
ATOM 3845 C C . LYS A 1 486 ? -10.267 -4.391 -7.574 1.00 91.06 486 LYS A C 1
ATOM 3847 O O . LYS A 1 486 ? -9.837 -5.546 -7.519 1.00 91.06 486 LYS A O 1
ATOM 3852 N N . ASN A 1 487 ? -9.924 -3.507 -8.509 1.00 90.25 487 ASN A N 1
ATOM 3853 C CA . ASN A 1 487 ? -9.028 -3.763 -9.621 1.00 90.25 487 ASN A CA 1
ATOM 3854 C C . ASN A 1 487 ? -7.724 -2.957 -9.440 1.00 90.25 487 ASN A C 1
ATOM 3856 O O . ASN A 1 487 ? -7.822 -1.741 -9.277 1.00 90.25 487 ASN A O 1
ATOM 3860 N N . PRO A 1 488 ? -6.551 -3.615 -9.466 1.00 92.00 488 PRO A N 1
ATOM 3861 C CA . PRO A 1 488 ? -6.348 -5.052 -9.708 1.00 92.00 488 PRO A CA 1
ATOM 3862 C C . PRO A 1 488 ? -6.475 -5.945 -8.459 1.00 92.00 488 PRO A C 1
ATOM 3864 O O . PRO A 1 488 ? -6.607 -7.164 -8.596 1.00 92.00 488 PRO A O 1
ATOM 3867 N N . ALA A 1 489 ? -6.436 -5.370 -7.253 1.00 90.69 489 ALA A N 1
ATOM 3868 C CA . ALA A 1 489 ? -6.073 -6.086 -6.028 1.00 90.69 489 ALA A CA 1
ATOM 3869 C C . ALA A 1 489 ? -6.926 -7.342 -5.750 1.00 90.69 489 ALA A C 1
ATOM 3871 O O . ALA A 1 489 ? -6.408 -8.458 -5.675 1.00 90.69 489 ALA A O 1
ATOM 3872 N N . THR A 1 490 ? -8.247 -7.199 -5.626 1.00 89.75 490 THR A N 1
ATOM 3873 C CA . THR A 1 490 ? -9.141 -8.340 -5.328 1.00 89.75 490 THR A CA 1
ATOM 3874 C C . THR A 1 490 ? -9.462 -9.197 -6.563 1.00 89.75 490 THR A C 1
ATOM 3876 O O . THR A 1 490 ? -9.751 -10.397 -6.454 1.00 89.75 490 THR A O 1
ATOM 3879 N N . ASP A 1 491 ? -9.387 -8.607 -7.757 1.00 93.38 491 ASP A N 1
ATOM 3880 C CA . ASP A 1 491 ? -9.617 -9.293 -9.030 1.00 93.38 491 ASP A CA 1
ATOM 3881 C C . ASP A 1 491 ? -8.524 -10.336 -9.319 1.00 93.38 491 ASP A C 1
ATOM 3883 O O . ASP A 1 491 ? -8.836 -11.430 -9.793 1.00 93.38 491 ASP A O 1
ATOM 3887 N N . LEU A 1 492 ? -7.264 -10.051 -8.969 1.00 95.12 492 LEU A N 1
ATOM 3888 C CA . LEU A 1 492 ? -6.148 -10.999 -9.083 1.00 95.12 492 LEU A CA 1
ATOM 3889 C C . LEU A 1 492 ? -6.414 -12.299 -8.310 1.00 95.12 492 LEU A C 1
ATOM 3891 O O . LEU A 1 492 ? -6.189 -13.405 -8.807 1.00 95.12 492 LEU A O 1
ATOM 3895 N N . ILE A 1 493 ? -6.973 -12.179 -7.110 1.00 93.62 493 ILE A N 1
ATOM 3896 C CA . ILE A 1 493 ? -7.268 -13.324 -6.247 1.00 93.62 493 ILE A CA 1
ATOM 3897 C C . ILE A 1 493 ? -8.457 -14.110 -6.793 1.00 93.62 493 ILE A C 1
ATOM 3899 O O . ILE A 1 493 ? -8.375 -15.327 -6.971 1.00 93.62 493 ILE A O 1
ATOM 3903 N N . SER A 1 494 ? -9.566 -13.421 -7.064 1.00 91.31 494 SER A N 1
ATOM 3904 C CA . SER A 1 494 ? -10.821 -14.067 -7.455 1.00 91.31 494 SER A CA 1
ATOM 3905 C C . SER A 1 494 ? -10.773 -14.686 -8.855 1.00 91.31 494 SER A C 1
ATOM 3907 O O . SER A 1 494 ? -11.352 -15.754 -9.056 1.00 91.31 494 SER A O 1
ATOM 3909 N N . LYS A 1 495 ? -10.065 -14.067 -9.811 1.00 94.44 495 LYS A N 1
ATOM 3910 C CA . LYS A 1 495 ? -10.008 -14.529 -11.209 1.00 94.44 495 LYS A CA 1
ATOM 3911 C C . LYS A 1 495 ? -8.838 -15.468 -11.494 1.00 94.44 495 LYS A C 1
ATOM 3913 O O . LYS A 1 495 ? -8.996 -16.382 -12.299 1.00 94.44 495 LYS A O 1
ATOM 3918 N N . TYR A 1 496 ? -7.689 -15.275 -10.840 1.00 94.88 496 TYR A N 1
ATOM 3919 C CA . TYR A 1 496 ? -6.462 -16.029 -11.146 1.00 94.88 496 TYR A CA 1
ATOM 3920 C C . TYR A 1 496 ? -5.980 -16.932 -10.011 1.00 94.88 496 TYR A C 1
ATOM 3922 O O . TYR A 1 496 ? -4.997 -17.656 -10.189 1.00 94.88 496 TYR A O 1
ATOM 3930 N N . GLY A 1 497 ? -6.672 -16.935 -8.867 1.00 92.06 497 GLY A N 1
ATOM 3931 C CA . GLY A 1 497 ? -6.355 -17.809 -7.739 1.00 92.06 497 GLY A CA 1
ATOM 3932 C C . GLY A 1 497 ? -5.026 -17.475 -7.062 1.00 92.06 497 GLY A C 1
ATOM 3933 O O . GLY A 1 497 ? -4.429 -18.366 -6.454 1.00 92.06 497 GLY A O 1
ATOM 3934 N N . VAL A 1 498 ? -4.563 -16.224 -7.181 1.00 94.25 498 VAL A N 1
ATOM 3935 C CA . VAL A 1 498 ? -3.325 -15.743 -6.558 1.00 94.25 498 VAL A CA 1
ATOM 3936 C C . VAL A 1 498 ? -3.356 -16.002 -5.049 1.00 94.25 498 VAL A C 1
ATOM 3938 O O . VAL A 1 498 ? -4.380 -15.807 -4.390 1.00 94.25 498 VAL A O 1
ATOM 3941 N N . LYS A 1 499 ? -2.232 -16.485 -4.509 1.00 89.69 499 LYS A N 1
ATOM 3942 C CA . LYS A 1 499 ? -2.087 -16.845 -3.086 1.00 89.69 499 LYS A CA 1
ATOM 3943 C C . LYS A 1 499 ? -1.167 -15.917 -2.314 1.00 89.69 499 LYS A C 1
ATOM 3945 O O . LYS A 1 499 ? -1.291 -15.835 -1.094 1.00 89.69 499 LYS A O 1
ATOM 3950 N N . THR A 1 500 ? -0.284 -15.226 -3.021 1.00 96.06 500 THR A N 1
ATOM 3951 C CA . THR A 1 500 ? 0.671 -14.291 -2.446 1.00 96.06 500 THR A CA 1
ATOM 3952 C C . THR A 1 500 ? 0.682 -13.027 -3.292 1.00 96.06 500 THR A C 1
ATOM 3954 O O . THR A 1 500 ? 0.887 -13.093 -4.503 1.00 96.06 500 THR A O 1
ATOM 3957 N N . MET A 1 501 ? 0.448 -11.890 -2.649 1.00 97.88 501 MET A N 1
ATOM 3958 C CA . MET A 1 501 ? 0.522 -10.572 -3.265 1.00 97.88 501 MET A CA 1
ATOM 3959 C C . MET A 1 501 ? 1.859 -9.923 -2.921 1.00 97.88 501 MET A C 1
ATOM 3961 O O . MET A 1 501 ? 2.289 -9.946 -1.765 1.00 97.88 501 MET A O 1
ATOM 3965 N N . LEU A 1 502 ? 2.503 -9.365 -3.936 1.00 98.50 502 LEU A N 1
ATOM 3966 C CA . LEU A 1 502 ? 3.748 -8.617 -3.856 1.00 98.50 502 LEU A CA 1
ATOM 3967 C C . LEU A 1 502 ? 3.379 -7.141 -3.936 1.00 98.50 502 LEU A C 1
ATOM 3969 O O . LEU A 1 502 ? 2.729 -6.736 -4.900 1.00 98.50 502 LEU A O 1
ATOM 3973 N N . TYR A 1 503 ? 3.737 -6.380 -2.908 1.00 98.62 503 TYR A N 1
ATOM 3974 C CA . TYR A 1 503 ? 3.174 -5.056 -2.688 1.00 98.62 503 TYR A CA 1
ATOM 3975 C C . TYR A 1 503 ? 4.271 -4.039 -2.342 1.00 98.62 503 TYR A C 1
ATOM 3977 O O . TYR A 1 503 ? 4.538 -3.797 -1.163 1.00 98.62 503 TYR A O 1
ATOM 3985 N N . PRO A 1 504 ? 4.946 -3.475 -3.360 1.00 98.50 504 PRO A N 1
ATOM 3986 C CA . PRO A 1 504 ? 5.691 -2.228 -3.223 1.00 98.50 504 PRO A CA 1
ATOM 3987 C C . PRO A 1 504 ? 4.726 -1.092 -2.879 1.00 98.50 504 PRO A C 1
ATOM 3989 O O . PRO A 1 504 ? 3.648 -0.984 -3.474 1.00 98.50 504 PRO A O 1
ATOM 3992 N N . LEU A 1 505 ? 5.085 -0.256 -1.908 1.00 96.44 505 LEU A N 1
ATOM 3993 C CA . LEU A 1 505 ? 4.257 0.883 -1.540 1.00 96.44 505 LEU A CA 1
ATOM 3994 C C . LEU A 1 505 ? 5.064 2.051 -0.973 1.00 96.44 505 LEU A C 1
ATOM 3996 O O . LEU A 1 505 ? 6.110 1.863 -0.357 1.00 96.44 505 LEU A O 1
ATOM 4000 N N . TRP A 1 506 ? 4.519 3.247 -1.153 1.00 94.88 506 TRP A N 1
ATOM 4001 C CA . TRP A 1 506 ? 4.815 4.442 -0.386 1.00 94.88 506 TRP A CA 1
ATOM 4002 C C . TRP A 1 506 ? 3.496 4.965 0.188 1.00 94.88 506 TRP A C 1
ATOM 4004 O O . TRP A 1 506 ? 2.788 5.776 -0.409 1.00 94.88 506 TRP A O 1
ATOM 4014 N N . TRP A 1 507 ? 3.122 4.407 1.336 1.00 94.69 507 TRP A N 1
ATOM 4015 C CA . TRP A 1 507 ? 1.845 4.690 1.987 1.00 94.69 507 TRP A CA 1
ATOM 4016 C C . TRP A 1 507 ? 1.934 5.878 2.932 1.00 94.69 507 TRP A C 1
ATOM 4018 O O . TRP A 1 507 ? 2.950 6.049 3.589 1.00 94.69 507 TRP A O 1
ATOM 4028 N N . PHE A 1 508 ? 0.842 6.625 3.069 1.00 92.69 508 PHE A N 1
ATOM 4029 C CA . PHE A 1 508 ? 0.722 7.765 3.972 1.00 92.69 508 PHE A CA 1
ATOM 4030 C C . PHE A 1 508 ? -0.388 7.488 4.990 1.00 92.69 508 PHE A C 1
ATOM 4032 O O . PHE A 1 508 ? -1.555 7.369 4.613 1.00 92.69 508 PHE A O 1
ATOM 4039 N N . ASP A 1 509 ? -0.037 7.366 6.270 1.00 93.44 509 ASP A N 1
ATOM 4040 C CA . ASP A 1 509 ? -0.996 6.988 7.311 1.00 93.44 509 ASP A CA 1
ATOM 4041 C C . ASP A 1 509 ? -2.121 8.027 7.491 1.00 93.44 509 ASP A C 1
ATOM 4043 O O . ASP A 1 509 ? -1.874 9.193 7.818 1.00 93.44 509 ASP A O 1
ATOM 4047 N N . GLU A 1 510 ? -3.372 7.570 7.341 1.00 92.06 510 GLU A N 1
ATOM 4048 C CA . GLU A 1 510 ? -4.588 8.282 7.759 1.00 92.06 510 GLU A CA 1
ATOM 4049 C C . GLU A 1 510 ? -5.156 7.615 9.019 1.00 92.06 510 GLU A C 1
ATOM 4051 O O . GLU A 1 510 ? -5.719 6.515 8.978 1.00 92.06 510 GLU A O 1
ATOM 4056 N N . LEU A 1 511 ? -4.999 8.269 10.169 1.00 92.69 511 LEU A N 1
ATOM 4057 C CA . LEU A 1 511 ? -5.453 7.716 11.446 1.00 92.69 511 LEU A CA 1
ATOM 4058 C C . LEU A 1 511 ? -6.951 7.944 11.664 1.00 92.69 511 LEU A C 1
ATOM 4060 O O . LEU A 1 511 ? -7.475 8.962 11.228 1.00 92.69 511 LEU A O 1
ATOM 4064 N N . PRO A 1 512 ? -7.658 7.031 12.350 1.00 90.12 512 PRO A N 1
ATOM 4065 C CA . PRO A 1 512 ? -7.143 5.867 13.075 1.00 90.12 512 PRO A CA 1
ATOM 4066 C C . PRO A 1 512 ? -7.400 4.538 12.348 1.00 90.12 512 PRO A C 1
ATOM 4068 O O . PRO A 1 512 ? -7.258 3.480 12.950 1.00 90.12 512 PRO A O 1
ATOM 4071 N N . PHE A 1 513 ? -7.866 4.575 11.097 1.00 87.81 513 PHE A N 1
ATOM 4072 C CA . PHE A 1 513 ? -8.346 3.393 10.369 1.00 87.81 513 PHE A CA 1
ATOM 4073 C C . PHE A 1 513 ? -7.402 2.915 9.269 1.00 87.81 513 PHE A C 1
ATOM 4075 O O . PHE A 1 513 ? -7.466 1.750 8.876 1.00 87.81 513 PHE A O 1
ATOM 4082 N N . LYS A 1 514 ? -6.582 3.815 8.725 1.00 91.94 514 LYS A N 1
ATOM 4083 C CA . LYS A 1 514 ? -5.788 3.578 7.520 1.00 91.94 514 LYS A CA 1
ATOM 4084 C C . LYS A 1 514 ? -4.304 3.838 7.757 1.00 91.94 514 LYS A C 1
ATOM 4086 O O . LYS A 1 514 ? -3.622 4.378 6.884 1.00 91.94 514 LYS A O 1
ATOM 4091 N N . SER A 1 515 ? -3.793 3.419 8.917 1.00 94.56 515 SER A N 1
ATOM 4092 C CA . SER A 1 515 ? -2.354 3.162 8.996 1.00 94.56 515 SER A CA 1
ATOM 4093 C C . SER A 1 515 ? -1.985 1.997 8.074 1.00 94.56 515 SER A C 1
ATOM 4095 O O . SER A 1 515 ? -2.802 1.094 7.846 1.00 94.56 515 SER A O 1
ATOM 4097 N N . ALA A 1 516 ? -0.766 2.002 7.543 1.00 95.31 516 ALA A N 1
ATOM 4098 C CA . ALA A 1 516 ? -0.315 1.023 6.564 1.00 95.31 516 ALA A CA 1
ATOM 4099 C C . ALA A 1 516 ? -0.519 -0.412 7.084 1.00 95.31 516 ALA A C 1
ATOM 4101 O O . ALA A 1 516 ? -1.134 -1.235 6.404 1.00 95.31 516 ALA A O 1
ATOM 4102 N N . ASN A 1 517 ? -0.119 -0.676 8.333 1.00 94.12 517 ASN A N 1
ATOM 4103 C CA . ASN A 1 517 ? -0.275 -1.980 8.981 1.00 94.12 517 ASN A CA 1
ATOM 4104 C C . ASN A 1 517 ? -1.745 -2.426 9.080 1.00 94.12 517 ASN A C 1
ATOM 4106 O O . ASN A 1 517 ? -2.045 -3.587 8.802 1.00 94.12 517 ASN A O 1
ATOM 4110 N N . GLN A 1 518 ? -2.673 -1.523 9.430 1.00 95.19 518 GLN A N 1
ATOM 4111 C CA . GLN A 1 518 ? -4.100 -1.860 9.541 1.00 95.19 518 GLN A CA 1
ATOM 4112 C C . GLN A 1 518 ? -4.695 -2.263 8.195 1.00 95.19 518 GLN A C 1
ATOM 4114 O O . GLN A 1 518 ? -5.405 -3.268 8.100 1.00 95.19 518 GLN A O 1
ATOM 4119 N N . VAL A 1 519 ? -4.402 -1.486 7.147 1.00 96.62 519 VAL A N 1
ATOM 4120 C CA . VAL A 1 519 ? -4.907 -1.766 5.797 1.00 96.62 519 VAL A CA 1
ATOM 4121 C C . VAL A 1 519 ? -4.324 -3.082 5.294 1.00 96.62 519 VAL A C 1
ATOM 4123 O O . VAL A 1 519 ? -5.064 -3.931 4.800 1.00 96.62 519 VAL A O 1
ATOM 4126 N N . GLN A 1 520 ? -3.017 -3.282 5.459 1.00 97.38 520 GLN A N 1
ATOM 4127 C CA . GLN A 1 520 ? -2.316 -4.476 4.994 1.00 97.38 520 GLN A CA 1
ATOM 4128 C C . GLN A 1 520 ? -2.795 -5.750 5.703 1.00 97.38 520 GLN A C 1
ATOM 4130 O O . GLN A 1 520 ? -3.143 -6.727 5.031 1.00 97.38 520 GLN A O 1
ATOM 4135 N N . GLU A 1 521 ? -2.869 -5.748 7.039 1.00 95.69 521 GLU A N 1
ATOM 4136 C CA . GLU A 1 521 ? -3.327 -6.908 7.808 1.00 95.69 521 GLU A CA 1
ATOM 4137 C C . GLU A 1 521 ? -4.797 -7.216 7.508 1.00 95.69 521 GLU A C 1
ATOM 4139 O O . GLU A 1 521 ? -5.125 -8.349 7.140 1.00 95.69 521 GLU A O 1
ATOM 4144 N N . GLY A 1 522 ? -5.676 -6.212 7.595 1.00 96.00 522 GLY A N 1
ATOM 4145 C CA . GLY A 1 522 ? -7.106 -6.384 7.350 1.00 96.00 522 GLY A CA 1
ATOM 4146 C C . GLY A 1 522 ? -7.390 -6.892 5.937 1.00 96.00 522 GLY A C 1
ATOM 4147 O O . GLY A 1 522 ? -8.216 -7.797 5.744 1.00 96.00 522 GLY A O 1
ATOM 4148 N N . TRP A 1 523 ? -6.664 -6.377 4.939 1.00 97.19 523 TRP A N 1
ATOM 4149 C CA . TRP A 1 523 ? -6.773 -6.811 3.549 1.00 97.19 523 TRP A CA 1
ATOM 4150 C C . TRP A 1 523 ? -6.296 -8.250 3.349 1.00 97.19 523 TRP A C 1
ATOM 4152 O O . TRP A 1 523 ? -7.023 -9.057 2.754 1.00 97.19 523 TRP A O 1
ATOM 4162 N N . ALA A 1 524 ? -5.126 -8.611 3.885 1.00 96.25 524 ALA A N 1
ATOM 4163 C CA . ALA A 1 524 ? -4.607 -9.975 3.813 1.00 96.25 524 ALA A CA 1
ATOM 4164 C C . ALA A 1 524 ? -5.546 -10.965 4.520 1.00 96.25 524 ALA A C 1
ATOM 4166 O O . ALA A 1 524 ? -5.883 -12.010 3.951 1.00 96.25 524 ALA A O 1
ATOM 4167 N N . PHE A 1 525 ? -6.027 -10.612 5.717 1.00 94.25 525 PHE A N 1
ATOM 4168 C CA . PHE A 1 525 ? -6.968 -11.389 6.524 1.00 94.25 525 PHE A CA 1
ATOM 4169 C C . PHE A 1 525 ? -8.244 -11.719 5.745 1.00 94.25 525 PHE A C 1
ATOM 4171 O O . PHE A 1 525 ? -8.640 -12.883 5.630 1.00 94.25 525 PHE A O 1
ATOM 4178 N N . THR A 1 526 ? -8.861 -10.692 5.165 1.00 93.69 526 THR A N 1
ATOM 4179 C CA . THR A 1 526 ? -10.157 -10.786 4.480 1.00 93.69 526 THR A CA 1
ATOM 4180 C C . THR A 1 526 ? -10.068 -11.611 3.209 1.00 93.69 526 THR A C 1
ATOM 4182 O O . THR A 1 526 ? -10.936 -12.449 2.945 1.00 93.69 526 THR A O 1
ATOM 4185 N N . ASN A 1 527 ? -9.003 -11.399 2.437 1.00 93.62 527 ASN A N 1
ATOM 4186 C CA . ASN A 1 527 ? -8.778 -12.092 1.176 1.00 93.62 527 ASN A CA 1
ATOM 4187 C C . ASN A 1 527 ? -8.123 -13.475 1.350 1.00 93.62 527 ASN A C 1
ATOM 4189 O O . ASN A 1 527 ? -8.093 -14.266 0.406 1.00 93.62 527 ASN A O 1
ATOM 4193 N N . GLN A 1 528 ? -7.652 -13.797 2.559 1.00 91.81 528 GLN A N 1
ATOM 4194 C CA . GLN A 1 528 ? -6.972 -15.047 2.906 1.00 91.81 528 GLN A CA 1
ATOM 4195 C C . GLN A 1 528 ? -5.770 -15.333 1.997 1.00 91.81 528 GLN A C 1
ATOM 4197 O O . GLN A 1 528 ? -5.634 -16.435 1.460 1.00 91.81 528 GLN A O 1
ATOM 4202 N N . VAL A 1 529 ? -4.893 -14.349 1.827 1.00 93.94 529 VAL A N 1
ATOM 4203 C CA . VAL A 1 529 ? -3.656 -14.459 1.038 1.00 93.94 529 VAL A CA 1
ATOM 4204 C C . VAL A 1 529 ? -2.448 -14.062 1.873 1.00 93.94 529 VAL A C 1
ATOM 4206 O O . VAL A 1 529 ? -2.584 -13.422 2.917 1.00 93.94 529 VAL A O 1
ATOM 4209 N N . ASN A 1 530 ? -1.261 -14.453 1.419 1.00 96.00 530 ASN A N 1
ATOM 4210 C CA . ASN A 1 530 ? -0.043 -13.822 1.897 1.00 96.00 530 ASN A CA 1
ATOM 4211 C C . ASN A 1 530 ? 0.096 -12.434 1.254 1.00 96.00 530 ASN A C 1
ATOM 4213 O O . ASN A 1 530 ? -0.239 -12.265 0.081 1.00 96.00 530 ASN A O 1
ATOM 4217 N N . LEU A 1 531 ? 0.617 -11.468 2.000 1.00 97.94 531 LEU A N 1
ATOM 4218 C CA . LEU A 1 531 ? 0.915 -10.122 1.514 1.00 97.94 531 LEU A CA 1
ATOM 4219 C C . LEU A 1 531 ? 2.334 -9.758 1.950 1.00 97.94 531 LEU A C 1
ATOM 4221 O O . LEU A 1 531 ? 2.629 -9.783 3.144 1.00 97.94 531 LEU A O 1
ATOM 4225 N N . LEU A 1 532 ? 3.208 -9.476 0.984 1.00 98.44 532 LEU A N 1
ATOM 4226 C CA . LEU A 1 532 ? 4.579 -9.019 1.209 1.00 98.44 532 LEU A CA 1
ATOM 4227 C C . LEU A 1 532 ? 4.600 -7.521 0.916 1.00 98.44 532 LEU A C 1
ATOM 4229 O O . LEU A 1 532 ? 4.698 -7.128 -0.246 1.00 98.44 532 LEU A O 1
ATOM 4233 N N . ALA A 1 533 ? 4.450 -6.722 1.967 1.00 98.44 533 ALA A N 1
ATOM 4234 C CA . ALA A 1 533 ? 4.341 -5.276 1.897 1.00 98.44 533 ALA A CA 1
ATOM 4235 C C . ALA A 1 533 ? 5.679 -4.616 2.247 1.00 98.44 533 ALA A C 1
ATOM 4237 O O . ALA A 1 533 ? 6.168 -4.763 3.371 1.00 98.44 533 ALA A O 1
ATOM 4238 N N . ALA A 1 534 ? 6.267 -3.910 1.285 1.00 98.25 534 ALA A N 1
ATOM 4239 C CA . ALA A 1 534 ? 7.521 -3.178 1.444 1.00 98.25 534 ALA A CA 1
ATOM 4240 C C . ALA A 1 534 ? 7.250 -1.676 1.319 1.00 98.25 534 ALA A C 1
ATOM 4242 O O . ALA A 1 534 ? 7.091 -1.163 0.217 1.00 98.25 534 ALA A O 1
ATOM 4243 N N . ASN A 1 535 ? 7.131 -1.001 2.455 1.00 96.19 535 ASN A N 1
ATOM 4244 C CA . ASN A 1 535 ? 6.865 0.425 2.560 1.00 96.19 535 ASN A CA 1
ATOM 4245 C C . ASN A 1 535 ? 8.158 1.232 2.726 1.00 96.19 535 ASN A C 1
ATOM 4247 O O . ASN A 1 535 ? 9.207 0.717 3.116 1.00 96.19 535 ASN A O 1
ATOM 4251 N N . MET A 1 536 ? 8.062 2.527 2.472 1.00 91.88 536 MET A N 1
ATOM 4252 C CA . MET A 1 536 ? 9.112 3.498 2.754 1.00 91.88 536 MET A CA 1
ATOM 4253 C C . MET A 1 536 ? 9.345 3.672 4.266 1.00 91.88 536 MET A C 1
ATOM 4255 O O . MET A 1 536 ? 8.487 3.343 5.085 1.00 91.88 536 MET A O 1
ATOM 4259 N N . GLN A 1 537 ? 10.518 4.200 4.631 1.00 89.25 537 GLN A N 1
ATOM 4260 C CA . GLN A 1 537 ? 10.868 4.620 5.998 1.00 89.25 537 GLN A CA 1
ATOM 4261 C C . GLN A 1 537 ? 10.900 6.153 6.064 1.00 89.25 537 GLN A C 1
ATOM 4263 O O . GLN A 1 537 ? 11.971 6.745 6.075 1.00 89.25 537 GLN A O 1
ATOM 4268 N N . PHE A 1 538 ? 9.743 6.815 6.075 1.00 88.75 538 PHE A N 1
ATOM 4269 C CA . PHE A 1 538 ? 9.664 8.279 6.157 1.00 88.75 538 PHE A CA 1
ATOM 4270 C C . PHE A 1 538 ? 8.633 8.753 7.205 1.00 88.75 538 PHE A C 1
ATOM 4272 O O . PHE A 1 538 ? 7.533 9.207 6.847 1.00 88.75 538 PHE A O 1
ATOM 4279 N N . PRO A 1 539 ? 8.975 8.656 8.511 1.00 88.56 539 PRO A N 1
ATOM 4280 C CA . PRO A 1 539 ? 8.061 8.910 9.629 1.00 88.56 539 PRO A CA 1
ATOM 4281 C C . PRO A 1 539 ? 7.349 10.270 9.607 1.00 88.56 539 PRO A C 1
ATOM 4283 O O . PRO A 1 539 ? 6.171 10.332 9.955 1.00 88.56 539 PRO A O 1
ATOM 4286 N N . GLN A 1 540 ? 8.003 11.344 9.147 1.00 87.31 540 GLN A N 1
ATOM 4287 C CA . GLN A 1 540 ? 7.414 12.699 9.095 1.00 87.31 540 GLN A CA 1
ATOM 4288 C C . GLN A 1 540 ? 6.191 12.837 8.182 1.00 87.31 540 GLN A C 1
ATOM 4290 O O . GLN A 1 540 ? 5.480 13.836 8.253 1.00 87.31 540 GLN A O 1
ATOM 4295 N N . SER A 1 541 ? 5.968 11.865 7.303 1.00 87.25 541 SER A N 1
ATOM 4296 C CA . SER A 1 541 ? 4.815 11.823 6.402 1.00 87.25 541 SER A CA 1
ATOM 4297 C C . SER A 1 541 ? 3.859 10.673 6.719 1.00 87.25 541 SER A C 1
ATOM 4299 O O . SER A 1 541 ? 2.979 10.365 5.922 1.00 87.25 541 SER A O 1
ATOM 4301 N N . GLY A 1 542 ? 4.070 9.979 7.838 1.00 89.62 542 GLY A N 1
ATOM 4302 C CA . GLY A 1 542 ? 3.311 8.786 8.191 1.00 89.62 542 GLY A CA 1
ATOM 4303 C C . GLY A 1 542 ? 3.622 7.610 7.270 1.00 89.62 542 GLY A C 1
ATOM 4304 O O . GLY A 1 542 ? 2.812 6.697 7.168 1.00 89.62 542 GLY A O 1
ATOM 4305 N N . SER A 1 543 ? 4.764 7.636 6.572 1.00 91.88 543 SER A N 1
ATOM 4306 C CA . SER A 1 543 ? 5.190 6.546 5.696 1.00 91.88 543 SER A CA 1
ATOM 4307 C C . SER A 1 543 ? 6.039 5.557 6.469 1.00 91.88 543 SER A C 1
ATOM 4309 O O . SER A 1 543 ? 7.264 5.644 6.492 1.00 91.88 543 SER A O 1
ATOM 4311 N N . ILE A 1 544 ? 5.367 4.640 7.148 1.00 90.00 544 ILE A N 1
ATOM 4312 C CA . ILE A 1 544 ? 5.974 3.510 7.844 1.00 90.00 544 ILE A CA 1
ATOM 4313 C C . ILE A 1 544 ? 5.004 2.324 7.792 1.00 90.00 544 ILE A C 1
ATOM 4315 O O . ILE A 1 544 ? 3.864 2.477 7.361 1.00 90.00 544 ILE A O 1
ATOM 4319 N N . GLY A 1 545 ? 5.428 1.123 8.180 1.00 92.62 545 GLY A N 1
ATOM 4320 C CA . GLY A 1 545 ? 4.537 -0.037 8.239 1.00 92.62 545 GLY A CA 1
ATOM 4321 C C . GLY A 1 545 ? 4.707 -0.970 7.047 1.00 92.62 545 GLY A C 1
ATOM 4322 O O . GLY A 1 545 ? 3.796 -1.153 6.248 1.00 92.62 545 GLY A O 1
ATOM 4323 N N . SER A 1 546 ? 5.897 -1.544 6.899 1.00 96.31 546 SER A N 1
ATOM 4324 C CA . SER A 1 546 ? 6.124 -2.764 6.121 1.00 96.31 546 SER A CA 1
ATOM 4325 C C . SER A 1 546 ? 5.753 -3.996 6.940 1.00 96.31 546 SER A C 1
ATOM 4327 O O . SER A 1 546 ? 5.836 -3.988 8.175 1.00 96.31 546 SER A O 1
ATOM 4329 N N . GLY A 1 547 ? 5.469 -5.102 6.257 1.00 96.12 547 GLY A N 1
ATOM 4330 C CA . GLY A 1 547 ? 5.194 -6.369 6.917 1.00 96.12 547 GLY A CA 1
ATOM 4331 C C . GLY A 1 547 ? 5.007 -7.548 5.969 1.00 96.12 547 GLY A C 1
ATOM 4332 O O . GLY A 1 547 ? 4.868 -7.413 4.753 1.00 96.12 547 GLY A O 1
ATOM 4333 N N . ILE A 1 548 ? 5.016 -8.743 6.555 1.00 97.50 548 ILE A N 1
ATOM 4334 C CA . ILE A 1 548 ? 4.669 -9.994 5.882 1.00 97.50 548 ILE A CA 1
ATOM 4335 C C . ILE A 1 548 ? 3.454 -10.570 6.598 1.00 97.50 548 ILE A C 1
ATOM 4337 O O . ILE A 1 548 ? 3.564 -11.061 7.722 1.00 97.50 548 ILE A O 1
ATOM 4341 N N . TYR A 1 549 ? 2.306 -10.557 5.933 1.00 95.25 549 TYR A N 1
ATOM 4342 C CA . TYR A 1 549 ? 1.027 -11.008 6.486 1.00 95.25 549 TYR A CA 1
ATOM 4343 C C . TYR A 1 549 ? 0.611 -12.324 5.842 1.00 95.25 549 TYR A C 1
ATOM 4345 O O . TYR A 1 549 ? 0.927 -12.582 4.681 1.00 95.25 549 TYR A O 1
ATOM 4353 N N . SER A 1 550 ? -0.099 -13.176 6.583 1.00 92.56 550 SER A N 1
ATOM 4354 C CA . SER A 1 550 ? -0.532 -14.486 6.083 1.00 92.56 550 SER A CA 1
ATOM 4355 C C . SER A 1 550 ? -1.988 -14.780 6.431 1.00 92.56 550 SER A C 1
ATOM 4357 O O . SER A 1 550 ? -2.291 -15.628 7.274 1.00 92.56 550 SER A O 1
ATOM 4359 N N . GLY A 1 551 ? -2.911 -14.093 5.757 1.00 90.06 551 GLY A N 1
ATOM 4360 C CA . GLY A 1 551 ? -4.345 -14.280 5.952 1.00 90.06 551 GLY A CA 1
ATOM 4361 C C . GLY A 1 551 ? -4.755 -14.214 7.424 1.00 90.06 551 GLY A C 1
ATOM 4362 O O . GLY A 1 551 ? -4.329 -13.340 8.172 1.00 90.06 551 GLY A O 1
ATOM 4363 N N . GLN A 1 552 ? -5.541 -15.196 7.861 1.00 87.69 552 GLN A N 1
ATOM 4364 C CA . GLN A 1 552 ? -6.002 -15.304 9.250 1.00 87.69 552 GLN A CA 1
ATOM 4365 C C . GLN A 1 552 ? -4.913 -15.753 10.241 1.00 87.69 552 GLN A C 1
ATOM 4367 O O . GLN A 1 552 ? -5.183 -15.865 11.432 1.00 87.69 552 GLN A O 1
ATOM 4372 N N . ASN A 1 553 ? -3.683 -16.018 9.783 1.00 84.56 553 ASN A N 1
ATOM 4373 C CA . ASN A 1 553 ? -2.550 -16.204 10.690 1.00 84.56 553 ASN A CA 1
ATOM 4374 C C . ASN A 1 553 ? -2.000 -14.873 11.231 1.00 84.56 553 ASN A C 1
ATOM 4376 O O . ASN A 1 553 ? -1.140 -14.925 12.108 1.00 84.56 553 ASN A O 1
ATOM 4380 N N . GLY A 1 554 ? -2.439 -13.727 10.696 1.00 88.25 554 GLY A N 1
ATOM 4381 C CA . GLY A 1 554 ? -1.950 -12.404 11.088 1.00 88.25 554 GLY A CA 1
ATOM 4382 C C . GLY A 1 554 ? -0.569 -12.053 10.515 1.00 88.25 554 GLY A C 1
ATOM 4383 O O . GLY A 1 554 ? -0.109 -12.701 9.558 1.00 88.25 554 GLY A O 1
ATOM 4384 N N . PRO A 1 555 ? 0.101 -11.033 11.080 1.00 91.69 555 PRO A N 1
ATOM 4385 C CA . PRO A 1 555 ? 1.461 -10.644 10.742 1.00 91.69 555 PRO A CA 1
ATOM 4386 C C . PRO A 1 555 ? 2.447 -11.727 11.175 1.00 91.69 555 PRO A C 1
ATOM 4388 O O . PRO A 1 555 ? 2.471 -12.180 12.319 1.00 91.69 555 PRO A O 1
ATOM 4391 N N . MET A 1 556 ? 3.297 -12.149 10.246 1.00 90.75 556 MET A N 1
ATOM 4392 C CA . MET A 1 556 ? 4.462 -12.988 10.539 1.00 90.75 556 MET A CA 1
ATOM 4393 C C . MET A 1 556 ? 5.600 -12.157 11.123 1.00 90.75 556 MET A C 1
ATOM 4395 O O . MET A 1 556 ? 6.362 -12.626 11.973 1.00 90.75 556 MET A O 1
ATOM 4399 N N . ILE A 1 557 ? 5.703 -10.932 10.616 1.00 93.50 557 ILE A N 1
ATOM 4400 C CA . ILE A 1 557 ? 6.584 -9.861 11.046 1.00 93.50 557 ILE A CA 1
ATOM 4401 C C . ILE A 1 557 ? 6.011 -8.555 10.480 1.00 93.50 557 ILE A C 1
ATOM 4403 O O . ILE A 1 557 ? 5.506 -8.546 9.358 1.00 93.50 557 ILE A O 1
ATOM 4407 N N . GLU A 1 558 ? 6.076 -7.479 11.249 1.00 93.50 558 GLU A N 1
ATOM 4408 C CA . GLU A 1 558 ? 5.660 -6.135 10.842 1.00 93.50 558 GLU A CA 1
ATOM 4409 C C . GLU A 1 558 ? 6.568 -5.102 11.509 1.00 93.50 558 GLU A C 1
ATOM 4411 O O . GLU A 1 558 ? 7.215 -5.401 12.519 1.00 93.50 558 GLU A O 1
ATOM 4416 N N . SER A 1 559 ? 6.636 -3.911 10.930 1.00 92.12 559 SER A N 1
ATOM 4417 C CA . SER A 1 559 ? 7.291 -2.744 11.528 1.00 92.12 559 SER A CA 1
ATOM 4418 C C . SER A 1 559 ? 6.277 -1.896 12.301 1.00 92.12 559 SER A C 1
ATOM 4420 O O . SER A 1 559 ? 5.068 -2.092 12.189 1.00 92.12 559 SER A O 1
ATOM 4422 N N . ASN A 1 560 ? 6.756 -0.965 13.117 1.00 87.75 560 ASN A N 1
ATOM 4423 C CA . ASN A 1 560 ? 5.927 -0.028 13.880 1.00 87.75 560 ASN A CA 1
ATOM 4424 C C . ASN A 1 560 ? 6.663 1.310 14.032 1.00 87.75 560 ASN A C 1
ATOM 4426 O O . ASN A 1 560 ? 7.847 1.398 13.707 1.00 87.75 560 ASN A O 1
ATOM 4430 N N . ILE A 1 561 ? 5.982 2.333 14.558 1.00 85.94 561 ILE A N 1
ATOM 4431 C CA . ILE A 1 561 ? 6.520 3.706 14.622 1.00 85.94 561 ILE A CA 1
ATOM 4432 C C . ILE A 1 561 ? 7.776 3.855 15.491 1.00 85.94 561 ILE A C 1
ATOM 4434 O O . ILE A 1 561 ? 8.486 4.842 15.344 1.00 85.94 561 ILE A O 1
ATOM 4438 N N . SER A 1 562 ? 8.074 2.902 16.382 1.00 79.94 562 SER A N 1
ATOM 4439 C CA . SER A 1 562 ? 9.289 2.953 17.211 1.00 79.94 562 SER A CA 1
ATOM 4440 C C . SER A 1 562 ? 10.560 2.545 16.452 1.00 79.94 562 SER A C 1
ATOM 4442 O O . SER A 1 562 ? 11.671 2.672 16.965 1.00 79.94 562 SER A O 1
ATOM 4444 N N . GLU A 1 563 ? 10.416 2.031 15.230 1.00 79.00 563 GLU A N 1
ATOM 4445 C CA . GLU A 1 563 ? 11.515 1.523 14.418 1.00 79.00 563 GLU A CA 1
ATOM 4446 C C . GLU A 1 563 ? 11.996 2.610 13.452 1.00 79.00 563 GLU A C 1
ATOM 4448 O O . GLU A 1 563 ? 11.526 2.713 12.325 1.00 79.00 563 GLU A O 1
ATOM 4453 N N . GLU A 1 564 ? 12.950 3.426 13.901 1.00 69.50 564 GLU A N 1
ATOM 4454 C CA . GLU A 1 564 ? 13.434 4.625 13.186 1.00 69.50 564 GLU A CA 1
ATOM 4455 C C . GLU A 1 564 ? 14.461 4.341 12.070 1.00 69.50 564 GLU A C 1
ATOM 4457 O O . GLU A 1 564 ? 14.840 5.235 11.321 1.00 69.50 564 GLU A O 1
ATOM 4462 N N . LYS A 1 565 ? 14.950 3.104 11.940 1.00 82.44 565 LYS A N 1
ATOM 4463 C CA . LYS A 1 565 ? 16.031 2.746 11.002 1.00 82.44 565 LYS A CA 1
ATOM 4464 C C . LYS A 1 565 ? 15.530 1.896 9.847 1.00 82.44 565 LYS A C 1
ATOM 4466 O O . LYS A 1 565 ? 14.611 1.099 10.032 1.00 82.44 565 LYS A O 1
ATOM 4471 N N . ALA A 1 566 ? 16.207 1.970 8.699 1.00 89.31 566 ALA A N 1
ATOM 4472 C CA . ALA A 1 566 ? 15.957 1.044 7.599 1.00 89.31 566 ALA A CA 1
ATOM 4473 C C . ALA A 1 566 ? 16.221 -0.404 8.038 1.00 89.31 566 ALA A C 1
ATOM 4475 O O . ALA A 1 566 ? 17.178 -0.697 8.768 1.00 89.31 566 ALA A O 1
ATOM 4476 N N . HIS A 1 567 ? 15.373 -1.331 7.602 1.00 91.88 567 HIS A N 1
ATOM 4477 C CA . HIS A 1 567 ? 15.479 -2.717 8.039 1.00 91.88 567 HIS A CA 1
ATOM 4478 C C . HIS A 1 567 ? 14.904 -3.717 7.036 1.00 91.88 567 HIS A C 1
ATOM 4480 O O . HIS A 1 567 ? 13.924 -3.471 6.335 1.00 91.88 567 HIS A O 1
ATOM 4486 N N . LEU A 1 568 ? 15.531 -4.891 6.999 1.00 96.19 568 LEU A N 1
ATOM 4487 C CA . LEU A 1 568 ? 15.082 -6.060 6.255 1.00 96.19 568 LEU A CA 1
ATOM 4488 C C . LEU A 1 568 ? 14.293 -6.977 7.193 1.00 96.19 568 LEU A C 1
ATOM 4490 O O . LEU A 1 568 ? 14.816 -7.419 8.222 1.00 96.19 568 LEU A O 1
ATOM 4494 N N . MET A 1 569 ? 13.053 -7.293 6.831 1.00 96.56 569 MET A N 1
ATOM 4495 C CA . MET A 1 569 ? 12.202 -8.224 7.572 1.00 96.56 569 MET A CA 1
ATOM 4496 C C . MET A 1 569 ? 12.069 -9.527 6.816 1.00 96.56 569 MET A C 1
ATOM 4498 O O . MET A 1 569 ? 11.699 -9.527 5.649 1.00 96.56 569 MET A O 1
ATOM 4502 N N . ILE A 1 570 ? 12.359 -10.635 7.493 1.00 97.62 570 ILE A N 1
ATOM 4503 C CA . ILE A 1 570 ? 12.379 -11.974 6.913 1.00 97.62 570 ILE A CA 1
ATOM 4504 C C . ILE A 1 570 ? 11.408 -12.856 7.683 1.00 97.62 570 ILE A C 1
ATOM 4506 O O . ILE A 1 570 ? 11.467 -12.898 8.914 1.00 97.62 570 ILE A O 1
ATOM 4510 N N . ALA A 1 571 ? 10.568 -13.604 6.969 1.00 94.94 571 ALA A N 1
ATOM 4511 C CA . ALA A 1 571 ? 9.682 -14.594 7.569 1.00 94.94 571 ALA A CA 1
ATOM 4512 C C . ALA A 1 571 ? 9.440 -15.812 6.666 1.00 94.94 571 ALA A C 1
ATOM 4514 O O . ALA A 1 571 ? 9.457 -15.717 5.437 1.00 94.94 571 ALA A O 1
ATOM 4515 N N . ASP A 1 572 ? 9.160 -16.961 7.286 1.00 91.94 572 ASP A N 1
ATOM 4516 C CA . ASP A 1 572 ? 8.615 -18.125 6.581 1.00 91.94 572 ASP A CA 1
ATOM 4517 C C . ASP A 1 572 ? 7.142 -17.884 6.207 1.00 91.94 572 ASP A C 1
ATOM 4519 O O . ASP A 1 572 ? 6.299 -17.690 7.091 1.00 91.94 572 ASP A O 1
ATOM 4523 N N . ILE A 1 573 ? 6.797 -18.000 4.921 1.00 88.88 573 ILE A N 1
ATOM 4524 C CA . ILE A 1 573 ? 5.406 -17.897 4.450 1.00 88.88 573 ILE A CA 1
ATOM 4525 C C . ILE A 1 573 ? 4.837 -19.282 4.102 1.00 88.88 573 ILE A C 1
ATOM 4527 O O . ILE A 1 573 ? 5.533 -20.124 3.530 1.00 88.88 573 ILE A O 1
ATOM 4531 N N . PRO A 1 574 ? 3.579 -19.591 4.459 1.00 85.75 574 PRO A N 1
ATOM 4532 C CA . PRO A 1 574 ? 2.936 -20.823 4.018 1.00 85.75 574 PRO A CA 1
ATOM 4533 C C . PRO A 1 574 ? 2.589 -20.746 2.525 1.00 85.75 574 PRO A C 1
ATOM 4535 O O . PRO A 1 574 ? 2.128 -19.716 2.043 1.00 85.75 574 PRO A O 1
ATOM 4538 N N . ILE A 1 575 ? 2.746 -21.861 1.805 1.00 80.81 575 ILE A N 1
ATOM 4539 C CA . ILE A 1 575 ? 2.343 -21.969 0.388 1.00 80.81 575 ILE A CA 1
ATOM 4540 C C . ILE A 1 575 ? 0.817 -21.824 0.240 1.00 80.81 575 ILE A C 1
ATOM 4542 O O . ILE A 1 575 ? 0.338 -21.235 -0.724 1.00 80.81 575 ILE A O 1
ATOM 4546 N N . ASP A 1 576 ? 0.054 -22.335 1.213 1.00 71.69 576 ASP A N 1
ATOM 4547 C CA . ASP A 1 576 ? -1.394 -22.144 1.302 1.00 71.69 576 ASP A CA 1
ATOM 4548 C C . ASP A 1 576 ? -1.760 -21.466 2.626 1.00 71.69 576 ASP A C 1
ATOM 4550 O O . ASP A 1 576 ? -1.664 -22.060 3.705 1.00 71.69 576 ASP A O 1
ATOM 4554 N N . SER A 1 577 ? -2.190 -20.212 2.526 1.00 64.88 577 SER A N 1
ATOM 4555 C CA . SER A 1 577 ? -2.677 -19.378 3.627 1.00 64.88 577 SER A CA 1
ATOM 4556 C C . SER A 1 577 ? -3.978 -19.899 4.250 1.00 64.88 577 SER A C 1
ATOM 4558 O O . SER A 1 577 ? -4.273 -19.555 5.392 1.00 64.88 577 SER A O 1
ATOM 4560 N N . LYS A 1 578 ? -4.754 -20.740 3.543 1.00 63.47 578 LYS A N 1
ATOM 4561 C CA . LYS A 1 578 ? -6.075 -21.214 3.999 1.00 63.47 578 LYS A CA 1
ATOM 4562 C C . LYS A 1 578 ? -6.028 -22.435 4.919 1.00 63.47 578 LYS A C 1
ATOM 4564 O O . LYS A 1 578 ? -7.027 -22.741 5.562 1.00 63.47 578 LYS A O 1
ATOM 4569 N N . ASN A 1 579 ? -4.902 -23.151 4.973 1.00 48.84 579 ASN A N 1
ATOM 4570 C CA . ASN A 1 579 ? -4.857 -24.521 5.503 1.00 48.84 579 ASN A CA 1
ATOM 4571 C C . ASN A 1 579 ? -4.003 -24.714 6.764 1.00 48.84 579 ASN A C 1
ATOM 4573 O O . ASN A 1 579 ? -3.714 -25.841 7.173 1.00 48.84 579 ASN A O 1
ATOM 4577 N N . THR A 1 580 ? -3.589 -23.637 7.423 1.00 51.28 580 THR A N 1
ATOM 4578 C CA . THR A 1 580 ? -2.891 -23.747 8.703 1.00 51.28 580 THR A CA 1
ATOM 4579 C C . THR A 1 580 ? -3.908 -23.721 9.831 1.00 51.28 580 THR A C 1
ATOM 4581 O O . THR A 1 580 ? -4.273 -22.658 10.324 1.00 51.28 580 THR A O 1
ATOM 4584 N N . GLY A 1 581 ? -4.349 -24.899 10.286 1.00 46.47 581 GLY A N 1
ATOM 4585 C CA . GLY A 1 581 ? -4.968 -24.998 11.607 1.00 46.47 581 GLY A CA 1
ATOM 4586 C C . GLY A 1 581 ? -4.086 -24.252 12.615 1.00 46.47 581 GLY A C 1
ATOM 4587 O O . GLY A 1 581 ? -2.870 -24.459 12.630 1.00 46.47 581 GLY A O 1
ATOM 4588 N N . ALA A 1 582 ? -4.686 -23.378 13.427 1.00 44.06 582 ALA A N 1
ATOM 4589 C CA . ALA A 1 582 ? -4.035 -22.408 14.323 1.00 44.06 582 ALA A CA 1
ATOM 4590 C C . ALA A 1 582 ? -3.000 -22.988 15.325 1.00 44.06 582 ALA A C 1
ATOM 4592 O O . ALA A 1 582 ? -2.414 -22.265 16.122 1.00 44.06 582 ALA A O 1
ATOM 4593 N N . LYS A 1 583 ? -2.738 -24.299 15.289 1.00 41.97 583 LYS A N 1
ATOM 4594 C CA . LYS A 1 583 ? -1.849 -25.049 16.183 1.00 41.97 583 LYS A CA 1
ATOM 4595 C C . LYS A 1 583 ? -0.373 -25.108 15.748 1.00 41.97 583 LYS A C 1
ATOM 4597 O O . LYS A 1 583 ? 0.429 -25.671 16.484 1.00 41.97 583 LYS A O 1
ATOM 4602 N N . CYS A 1 584 ? 0.026 -24.534 14.606 1.00 41.50 584 CYS A N 1
ATOM 4603 C CA . CYS A 1 584 ? 1.425 -24.560 14.126 1.00 41.50 584 CYS A CA 1
ATOM 4604 C C . CYS A 1 584 ? 2.053 -23.164 13.925 1.00 41.50 584 CYS A C 1
ATOM 4606 O O . CYS A 1 584 ? 2.746 -22.921 12.934 1.00 41.50 584 CYS A O 1
ATOM 4608 N N . LEU A 1 585 ? 1.814 -22.233 14.853 1.00 52.62 585 LEU A N 1
ATOM 4609 C CA . LEU A 1 585 ? 2.470 -20.913 14.887 1.00 52.62 585 LEU A CA 1
ATOM 4610 C C . LEU A 1 585 ? 3.800 -20.903 15.670 1.00 52.62 585 LEU A C 1
ATOM 4612 O O . LEU A 1 585 ? 4.642 -20.057 15.407 1.00 52.62 585 LEU A O 1
ATOM 4616 N N . ALA A 1 586 ? 4.046 -21.889 16.539 1.00 42.22 586 ALA A N 1
ATOM 4617 C CA . ALA A 1 586 ? 5.138 -21.875 17.524 1.00 42.22 586 ALA A CA 1
ATOM 4618 C C . ALA A 1 586 ? 6.579 -22.094 16.992 1.00 42.22 586 ALA A C 1
ATOM 4620 O O . ALA A 1 586 ? 7.510 -22.055 17.783 1.00 42.22 586 ALA A O 1
ATOM 4621 N N . ASN A 1 587 ? 6.784 -22.322 15.686 1.00 49.75 587 ASN A N 1
ATOM 4622 C CA . ASN A 1 587 ? 8.102 -22.627 15.088 1.00 49.75 587 ASN A CA 1
ATOM 4623 C C . ASN A 1 587 ? 8.390 -21.804 13.811 1.00 49.75 587 ASN A C 1
ATOM 4625 O O . ASN A 1 587 ? 8.976 -22.331 12.864 1.00 49.75 587 ASN A O 1
ATOM 4629 N N . ARG A 1 588 ? 7.909 -20.558 13.708 1.00 65.62 588 ARG A N 1
ATOM 4630 C CA . ARG A 1 588 ? 8.160 -19.725 12.515 1.00 65.62 588 ARG A CA 1
ATOM 4631 C C . ARG A 1 588 ? 9.485 -18.983 12.669 1.00 65.62 588 ARG A C 1
ATOM 4633 O O . ARG A 1 588 ? 9.713 -18.360 13.698 1.00 65.62 588 ARG A O 1
ATOM 4640 N N . TYR A 1 589 ? 10.354 -19.071 11.661 1.00 72.62 589 TYR A N 1
ATOM 4641 C CA . TYR A 1 589 ? 11.535 -18.219 11.597 1.00 72.62 589 TYR A CA 1
ATOM 4642 C C . TYR A 1 589 ? 11.087 -16.813 11.205 1.00 72.62 589 TYR A C 1
ATOM 4644 O O . TYR A 1 589 ? 10.500 -16.620 10.139 1.00 72.62 589 TYR A O 1
ATOM 4652 N N . ASN A 1 590 ? 11.373 -15.848 12.065 1.00 85.69 590 ASN A N 1
ATOM 4653 C CA . ASN A 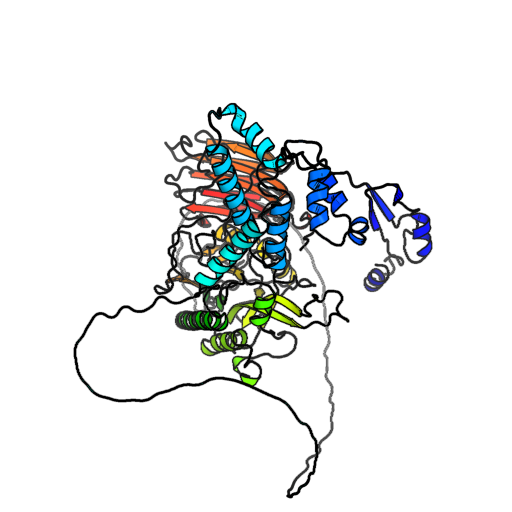1 590 ? 11.249 -14.430 11.794 1.00 85.69 590 ASN A CA 1
ATOM 4654 C C . ASN A 1 590 ? 12.519 -13.722 12.268 1.00 85.69 590 ASN A C 1
ATOM 4656 O O . ASN A 1 590 ? 13.045 -13.992 13.347 1.00 85.69 590 ASN A O 1
ATOM 4660 N N . LYS A 1 591 ? 13.055 -12.853 11.413 1.00 91.69 591 LYS A N 1
ATOM 4661 C CA . LYS A 1 591 ? 14.286 -12.115 11.685 1.00 91.69 591 LYS A CA 1
ATOM 4662 C C . LYS A 1 591 ? 14.161 -10.712 11.128 1.00 91.69 591 LYS A C 1
ATOM 4664 O O . LYS A 1 591 ? 13.768 -10.531 9.978 1.00 91.69 591 LYS A O 1
ATOM 4669 N N . ARG A 1 592 ? 14.546 -9.738 11.946 1.00 93.25 592 ARG A N 1
ATOM 4670 C CA . ARG A 1 592 ? 14.747 -8.357 11.526 1.00 93.25 592 ARG A CA 1
ATOM 4671 C C . ARG A 1 592 ? 16.238 -8.068 11.489 1.00 93.25 592 ARG A C 1
ATOM 4673 O O . ARG A 1 592 ? 16.957 -8.431 12.419 1.00 93.25 592 ARG A O 1
ATOM 4680 N N . ILE A 1 593 ? 16.692 -7.442 10.413 1.00 93.06 593 ILE A N 1
ATOM 4681 C CA . ILE A 1 593 ? 18.072 -6.987 10.258 1.00 93.06 593 ILE A CA 1
ATOM 4682 C C . ILE A 1 593 ? 18.022 -5.480 10.055 1.00 93.06 593 ILE A C 1
ATOM 4684 O O . ILE A 1 593 ? 17.552 -5.011 9.022 1.00 93.06 593 ILE A O 1
ATOM 4688 N N . VAL A 1 594 ? 18.478 -4.743 11.061 1.00 90.69 594 VAL A N 1
ATOM 4689 C CA . VAL A 1 594 ? 18.622 -3.287 11.001 1.00 90.69 594 VAL A CA 1
ATOM 4690 C C . VAL A 1 594 ? 19.856 -2.948 10.170 1.00 90.69 594 VAL A C 1
ATOM 4692 O O . VAL A 1 594 ? 20.889 -3.606 10.300 1.00 90.69 594 VAL A O 1
ATOM 4695 N N . ILE A 1 595 ? 19.742 -1.943 9.306 1.00 90.19 595 ILE A N 1
ATOM 4696 C CA . ILE A 1 595 ? 20.838 -1.460 8.469 1.00 90.19 595 ILE A CA 1
ATOM 4697 C C . ILE A 1 595 ? 21.341 -0.150 9.075 1.00 90.19 595 ILE A C 1
ATOM 4699 O O . ILE A 1 595 ? 20.832 0.924 8.777 1.00 90.19 595 ILE A O 1
ATOM 4703 N N . ASP A 1 596 ? 22.298 -0.259 10.000 1.00 81.44 596 ASP A N 1
ATOM 4704 C CA . ASP A 1 596 ? 22.692 0.841 10.896 1.00 81.44 596 ASP A CA 1
ATOM 4705 C C . ASP A 1 596 ? 23.242 2.088 10.197 1.00 81.44 596 ASP A C 1
ATOM 4707 O O . ASP A 1 596 ? 23.166 3.176 10.759 1.00 81.44 596 ASP A O 1
ATOM 4711 N N . ASP A 1 597 ? 23.791 1.942 8.994 1.00 82.44 597 ASP A N 1
ATOM 4712 C CA . ASP A 1 597 ? 24.335 3.038 8.191 1.00 82.44 597 ASP A CA 1
ATOM 4713 C C . ASP A 1 597 ? 23.269 3.804 7.385 1.00 82.44 597 ASP A C 1
ATOM 4715 O O . ASP A 1 597 ? 23.582 4.807 6.749 1.00 82.44 597 ASP A O 1
ATOM 4719 N N . LEU A 1 598 ? 22.010 3.360 7.437 1.00 79.19 598 LEU A N 1
ATOM 4720 C CA . LEU A 1 598 ? 20.861 3.999 6.799 1.00 79.19 598 LEU A CA 1
ATOM 4721 C C . LEU A 1 598 ? 19.934 4.550 7.892 1.00 79.19 598 LEU A C 1
ATOM 4723 O O . LEU A 1 598 ? 19.047 3.855 8.397 1.00 79.19 598 LEU A O 1
ATOM 4727 N N . VAL A 1 599 ? 20.188 5.795 8.296 1.00 65.38 599 VAL A N 1
ATOM 4728 C CA . VAL A 1 599 ? 19.462 6.474 9.378 1.00 65.38 599 VAL A CA 1
ATOM 4729 C C . VAL A 1 599 ? 18.574 7.567 8.805 1.00 65.38 599 VAL A C 1
ATOM 4731 O O . VAL A 1 599 ? 19.058 8.444 8.096 1.00 65.38 599 VAL A O 1
ATOM 4734 N N . ASP A 1 600 ? 17.306 7.552 9.203 1.00 60.66 600 ASP A N 1
ATOM 4735 C CA . ASP A 1 600 ? 16.448 8.731 9.180 1.00 60.66 600 ASP A CA 1
ATOM 4736 C C . ASP A 1 600 ? 15.703 8.798 10.521 1.00 60.66 600 ASP A C 1
ATOM 4738 O O . ASP A 1 600 ? 14.637 8.208 10.693 1.00 60.66 600 ASP A O 1
ATOM 4742 N N . SER A 1 601 ? 16.317 9.444 11.522 1.00 59.09 601 SER A N 1
ATOM 4743 C CA . SER A 1 601 ? 15.653 9.667 12.809 1.00 59.09 601 SER A CA 1
ATOM 4744 C C . SER A 1 601 ? 14.773 10.898 12.677 1.00 59.09 601 SER A C 1
ATOM 4746 O O . SER A 1 601 ? 15.220 12.039 12.841 1.00 59.09 601 SER A O 1
ATOM 4748 N N . SER A 1 602 ? 13.514 10.667 12.355 1.00 71.88 602 SER A N 1
ATOM 4749 C CA . SER A 1 602 ? 12.541 11.730 12.270 1.00 71.88 602 SER A CA 1
ATOM 4750 C C . SER A 1 602 ? 11.295 11.375 13.067 1.00 71.88 602 SER A C 1
ATOM 4752 O O . SER A 1 602 ? 10.896 10.215 13.162 1.00 71.88 602 SER A O 1
ATOM 4754 N N . GLU A 1 603 ? 10.722 12.380 13.727 1.00 84.12 603 GLU A N 1
ATOM 4755 C CA . GLU A 1 603 ? 9.526 12.186 14.538 1.00 84.12 603 GLU A CA 1
ATOM 4756 C C . GLU A 1 603 ? 8.363 11.744 13.644 1.00 84.12 603 GLU A C 1
ATOM 4758 O O . GLU A 1 603 ? 8.100 12.348 12.598 1.00 84.12 603 GLU A O 1
ATOM 4763 N N . TYR A 1 604 ? 7.663 10.693 14.069 1.00 89.62 604 TYR A N 1
ATOM 4764 C CA . TYR A 1 604 ? 6.477 10.211 13.378 1.00 89.62 604 TYR A CA 1
ATOM 4765 C C . TYR A 1 604 ? 5.370 11.269 13.391 1.00 89.62 604 TYR A C 1
ATOM 4767 O O . TYR A 1 604 ? 4.986 11.767 14.451 1.00 89.62 604 TYR A O 1
ATOM 4775 N N . LYS A 1 605 ? 4.807 11.558 12.216 1.00 89.75 605 LYS A N 1
ATOM 4776 C CA . LYS A 1 605 ? 3.626 12.410 12.055 1.00 89.75 605 LYS A CA 1
ATOM 4777 C C . LYS A 1 605 ? 2.686 11.771 11.041 1.00 89.75 605 LYS A C 1
ATOM 4779 O O . LYS A 1 605 ? 3.126 11.536 9.919 1.00 89.75 605 LYS A O 1
ATOM 4784 N N . PRO A 1 606 ? 1.417 11.486 11.390 1.00 89.38 606 PRO A N 1
ATOM 4785 C CA . PRO A 1 606 ? 0.468 10.964 10.415 1.00 89.38 606 PRO A CA 1
ATOM 4786 C C . PRO A 1 606 ? 0.260 11.989 9.297 1.00 89.38 606 PRO A C 1
ATOM 4788 O O . PRO A 1 606 ? 0.332 13.196 9.535 1.00 89.38 606 PRO A O 1
ATOM 4791 N N . PHE A 1 607 ? -0.025 11.517 8.086 1.00 88.44 607 PHE A N 1
ATOM 4792 C CA . PHE A 1 607 ? -0.267 12.407 6.952 1.00 88.44 607 PHE A CA 1
ATOM 4793 C C . PHE A 1 607 ? -1.533 13.236 7.158 1.00 88.44 607 PHE A C 1
ATOM 4795 O O . PHE A 1 607 ? -1.558 14.437 6.893 1.00 88.44 607 PHE A O 1
ATOM 4802 N N . VAL A 1 608 ? -2.590 12.586 7.647 1.00 88.44 608 VAL A N 1
ATOM 4803 C CA . VAL A 1 608 ? -3.874 13.227 7.921 1.00 88.44 608 VAL A CA 1
ATOM 4804 C C . VAL A 1 608 ? -4.645 12.440 8.984 1.00 88.44 608 VAL A C 1
ATOM 4806 O O . VAL A 1 608 ? -4.397 11.255 9.207 1.00 88.44 608 VAL A O 1
ATOM 4809 N N . SER A 1 609 ? -5.584 13.098 9.661 1.00 88.88 609 SER A N 1
ATOM 4810 C CA . SER A 1 609 ? -6.588 12.415 10.483 1.00 88.88 609 SER A CA 1
ATOM 4811 C C . SER A 1 609 ? -7.873 12.235 9.683 1.00 88.88 609 SER A C 1
ATOM 4813 O O . SER A 1 609 ? -8.242 13.098 8.886 1.00 88.88 609 SER A O 1
ATOM 4815 N N . LEU A 1 610 ? -8.547 11.109 9.896 1.00 87.00 610 LEU A N 1
ATOM 4816 C CA . LEU A 1 610 ? -9.793 10.763 9.234 1.00 87.00 610 LEU A CA 1
ATOM 4817 C C . LEU A 1 610 ? -10.812 11.879 9.439 1.00 87.00 610 LEU A C 1
ATOM 4819 O O . LEU A 1 610 ? -11.168 12.214 10.567 1.00 87.00 610 LEU A O 1
ATOM 4823 N N . ASP A 1 611 ? -11.331 12.404 8.335 1.00 84.81 611 ASP A N 1
ATOM 4824 C CA . ASP A 1 611 ? -12.423 13.364 8.394 1.00 84.81 611 ASP A CA 1
ATOM 4825 C C . ASP A 1 611 ? -13.673 12.700 8.966 1.00 84.81 611 ASP A C 1
ATOM 4827 O O . ASP A 1 611 ? -14.229 11.775 8.365 1.00 84.81 611 ASP A O 1
ATOM 4831 N N . LEU A 1 612 ? -14.132 13.181 10.119 1.00 87.69 612 LEU A N 1
ATOM 4832 C CA . LEU A 1 612 ? -15.321 12.657 10.782 1.00 87.69 612 LEU A CA 1
ATOM 4833 C C . LEU A 1 612 ? -16.620 13.318 10.303 1.00 87.69 612 LEU A C 1
ATOM 4835 O O . LEU A 1 612 ? -17.700 12.892 10.726 1.00 87.69 612 LEU A O 1
ATOM 4839 N N . LYS A 1 613 ? -16.569 14.298 9.387 1.00 85.75 613 LYS A N 1
ATOM 4840 C CA . LYS A 1 613 ? -17.784 14.852 8.775 1.00 85.75 613 LYS A CA 1
ATOM 4841 C C . LYS A 1 613 ? -18.609 13.741 8.120 1.00 85.75 613 LYS A C 1
ATOM 4843 O O . LYS A 1 613 ? -18.097 12.826 7.470 1.00 85.75 613 LYS A O 1
ATOM 4848 N N . GLY A 1 614 ? -19.920 13.808 8.338 1.00 85.94 614 GLY A N 1
ATOM 4849 C CA . GLY A 1 614 ? -20.861 12.795 7.862 1.00 85.94 614 GLY A CA 1
ATOM 4850 C C . GLY A 1 614 ? -20.833 11.471 8.635 1.00 85.94 614 GLY A C 1
ATOM 4851 O O . GLY A 1 614 ? -21.539 10.551 8.231 1.00 85.94 614 GLY A O 1
ATOM 4852 N N . SER A 1 615 ? -20.084 11.363 9.739 1.00 92.44 615 SER A N 1
ATOM 4853 C CA . SER A 1 615 ? -20.063 10.180 10.616 1.00 92.44 615 SER A CA 1
ATOM 4854 C C . SER A 1 615 ? -20.950 10.375 11.850 1.00 92.44 615 SER A C 1
ATOM 4856 O O . SER A 1 615 ? -21.186 11.499 12.291 1.00 92.44 615 SER A O 1
ATOM 4858 N N . ALA A 1 616 ? -21.446 9.282 12.429 1.00 95.50 616 ALA A N 1
ATOM 4859 C CA . ALA A 1 616 ? -22.086 9.280 13.742 1.00 95.50 616 ALA A CA 1
ATOM 4860 C C . ALA A 1 616 ? -21.054 8.934 14.824 1.00 95.50 616 ALA A C 1
ATOM 4862 O O . ALA A 1 616 ? -20.322 7.953 14.690 1.00 95.50 616 ALA A O 1
ATOM 4863 N N . LEU A 1 617 ? -21.014 9.732 15.893 1.00 94.38 617 LEU A N 1
ATOM 4864 C CA . LEU A 1 617 ? -20.082 9.573 17.007 1.00 94.38 617 LEU A CA 1
ATOM 4865 C C . LEU A 1 617 ? -20.847 9.285 18.300 1.00 94.38 617 LEU A C 1
ATOM 4867 O O . LEU A 1 617 ? -21.829 9.958 18.617 1.00 94.38 617 LEU A O 1
ATOM 4871 N N . TYR A 1 618 ? -20.365 8.322 19.081 1.00 93.81 618 TYR A N 1
ATOM 4872 C CA . TYR A 1 618 ? -20.908 7.998 20.398 1.00 93.81 618 TYR A CA 1
ATOM 4873 C C . TYR A 1 618 ? -19.790 7.821 21.421 1.00 93.81 618 TYR A C 1
ATOM 4875 O O . TYR A 1 618 ? -18.939 6.945 21.284 1.00 93.81 618 TYR A O 1
ATOM 4883 N N . ARG A 1 619 ? -19.800 8.648 22.470 1.00 92.56 619 ARG A N 1
ATOM 4884 C CA . ARG A 1 619 ? -18.796 8.605 23.540 1.00 92.56 619 ARG A CA 1
ATOM 4885 C C . ARG A 1 619 ? -19.086 7.467 24.512 1.00 92.56 619 ARG A C 1
ATOM 4887 O O . ARG A 1 619 ? -20.162 7.437 25.115 1.00 92.56 619 ARG A O 1
ATOM 4894 N N . LEU A 1 620 ? -18.110 6.589 24.725 1.00 91.38 620 LEU A N 1
ATOM 4895 C CA . LEU A 1 620 ? -18.220 5.491 25.686 1.00 91.38 620 LEU A CA 1
ATOM 4896 C C . LEU A 1 620 ? -18.167 6.038 27.124 1.00 91.38 620 LEU A C 1
ATOM 4898 O O . LEU A 1 620 ? -17.428 6.977 27.426 1.00 91.38 620 LEU A O 1
ATOM 4902 N N . LYS A 1 621 ? -18.976 5.466 28.027 1.00 86.88 621 LYS A N 1
ATOM 4903 C CA . LYS A 1 621 ? -19.105 5.896 29.434 1.00 86.88 621 LYS A CA 1
ATOM 4904 C C . LYS A 1 621 ? -19.360 4.707 30.363 1.00 86.88 621 LYS A C 1
ATOM 4906 O O . LYS A 1 621 ? -20.009 3.744 29.974 1.00 86.88 621 LYS A O 1
ATOM 4911 N N . GLY A 1 622 ? -18.924 4.812 31.617 1.00 82.69 622 GLY A N 1
ATOM 4912 C CA . GLY A 1 622 ? -19.137 3.766 32.628 1.00 82.69 622 GLY A CA 1
ATOM 4913 C C . GLY A 1 622 ? -18.192 2.569 32.481 1.00 82.69 622 GLY A C 1
ATOM 4914 O O . GLY A 1 622 ? -17.206 2.640 31.753 1.00 82.69 622 GLY A O 1
ATOM 4915 N N . GLU A 1 623 ? -18.482 1.493 33.213 1.00 78.25 623 GLU A N 1
ATOM 4916 C CA . GLU A 1 623 ? -17.617 0.302 33.312 1.00 78.25 623 GLU A CA 1
ATOM 4917 C C . GLU A 1 623 ? -18.034 -0.833 32.361 1.00 78.25 623 GLU A C 1
ATOM 4919 O O . GLU A 1 623 ? -17.206 -1.577 31.841 1.00 78.25 623 GLU A O 1
ATOM 4924 N N . GLN A 1 624 ? -19.325 -0.961 32.082 1.00 76.69 624 GLN A N 1
ATOM 4925 C CA . GLN A 1 624 ? -19.859 -1.915 31.118 1.00 76.69 624 GLN A CA 1
ATOM 4926 C C . GLN A 1 624 ? -21.075 -1.284 30.458 1.00 76.69 624 GLN A C 1
ATOM 4928 O O . GLN A 1 624 ? -21.919 -0.706 31.146 1.00 76.69 624 GLN A O 1
ATOM 4933 N N . ASN A 1 625 ? -21.157 -1.367 29.133 1.00 83.50 625 ASN A N 1
ATOM 4934 C CA . ASN A 1 625 ? -22.282 -0.809 28.397 1.00 83.50 625 ASN A CA 1
ATOM 4935 C C . ASN A 1 625 ? -22.487 -1.527 27.058 1.00 83.50 625 ASN A C 1
ATOM 4937 O O . ASN A 1 625 ? -21.589 -2.209 26.557 1.00 83.50 625 ASN A O 1
ATOM 4941 N N . SER A 1 626 ? -23.678 -1.344 26.496 1.00 92.44 626 SER A N 1
ATOM 4942 C CA . SER A 1 626 ? -24.025 -1.730 25.135 1.00 92.44 626 SER A CA 1
ATOM 4943 C C . SER A 1 626 ? -24.635 -0.523 24.424 1.00 92.44 626 SER A C 1
ATOM 4945 O O . SER A 1 626 ? -25.385 0.244 25.033 1.00 92.44 626 SER A O 1
ATOM 4947 N N . ALA A 1 627 ? -24.282 -0.313 23.161 1.00 94.19 627 ALA A N 1
ATOM 4948 C CA . ALA A 1 627 ? -24.766 0.811 22.370 1.00 94.19 627 ALA A CA 1
ATOM 4949 C C . ALA A 1 627 ? -25.044 0.382 20.931 1.00 94.19 627 ALA A C 1
ATOM 4951 O O . ALA A 1 627 ? -24.299 -0.409 20.358 1.00 94.19 627 ALA A O 1
ATOM 4952 N N . GLU A 1 628 ? -26.088 0.951 20.334 1.00 96.56 628 GLU A N 1
ATOM 4953 C CA . GLU A 1 628 ? -26.360 0.840 18.904 1.00 96.56 628 GLU A CA 1
ATOM 4954 C C . GLU A 1 628 ? -26.348 2.240 18.293 1.00 96.56 628 GLU A C 1
ATOM 4956 O O . GLU A 1 628 ? -27.050 3.140 18.758 1.00 96.56 628 GLU A O 1
ATOM 4961 N N . VAL A 1 629 ? -25.514 2.433 17.273 1.00 97.50 629 VAL A N 1
ATOM 4962 C CA . VAL A 1 629 ? -25.314 3.728 16.615 1.00 97.50 629 VAL A CA 1
ATOM 4963 C C . VAL A 1 629 ? -25.452 3.544 15.118 1.00 97.50 629 VAL A C 1
ATOM 4965 O O . VAL A 1 629 ? -24.867 2.627 14.544 1.00 97.50 629 VAL A O 1
ATOM 4968 N N . CYS A 1 630 ? -26.217 4.429 14.484 1.00 97.44 630 CYS A N 1
ATOM 4969 C CA . CYS A 1 630 ? -26.510 4.355 13.062 1.00 97.44 630 CYS A CA 1
ATOM 4970 C C . CYS A 1 630 ? -26.110 5.635 12.331 1.00 97.44 630 CYS A C 1
ATOM 4972 O O . CYS A 1 630 ? -26.275 6.741 12.843 1.00 97.44 630 CYS A O 1
ATOM 4974 N N . ASN A 1 631 ? -25.660 5.478 11.091 1.00 96.88 631 ASN A N 1
ATOM 4975 C CA . ASN A 1 631 ? -25.390 6.555 10.152 1.00 96.88 631 ASN A CA 1
ATOM 4976 C C . ASN A 1 631 ? -25.892 6.137 8.764 1.00 96.88 631 ASN A C 1
ATOM 4978 O O . ASN A 1 631 ? -25.542 5.062 8.285 1.00 96.88 631 ASN A O 1
ATOM 4982 N N . ASN A 1 632 ? -26.749 6.946 8.132 1.00 93.56 632 ASN A N 1
ATOM 4983 C CA . ASN A 1 632 ? -27.288 6.679 6.788 1.00 93.56 632 ASN A CA 1
ATOM 4984 C C . ASN A 1 632 ? -27.810 5.236 6.592 1.00 93.56 632 ASN A C 1
ATOM 4986 O O . ASN A 1 632 ? -27.511 4.574 5.599 1.00 93.56 632 ASN A O 1
ATOM 4990 N N . GLY A 1 633 ? -28.562 4.722 7.573 1.00 92.06 633 GLY A N 1
ATOM 4991 C CA . GLY A 1 633 ? -29.142 3.371 7.546 1.00 92.06 633 GLY A CA 1
ATOM 4992 C C . GLY A 1 633 ? -28.169 2.220 7.837 1.00 92.06 633 GLY A C 1
ATOM 4993 O O . GLY A 1 633 ? -28.614 1.081 7.954 1.00 92.06 633 GLY A O 1
ATOM 4994 N N . PHE A 1 634 ? -26.872 2.492 7.994 1.00 96.25 634 PHE A N 1
ATOM 4995 C CA . PHE A 1 634 ? -25.879 1.529 8.467 1.00 96.25 634 PHE A CA 1
ATOM 4996 C C . PHE A 1 634 ? -25.754 1.633 9.987 1.00 96.25 634 PHE A C 1
ATOM 4998 O O . PHE A 1 634 ? -25.466 2.709 10.508 1.00 96.25 634 PHE A O 1
ATOM 5005 N N . CYS A 1 635 ? -25.998 0.531 10.694 1.00 97.44 635 CYS A N 1
ATOM 5006 C CA . CYS A 1 635 ? -26.008 0.475 12.155 1.00 97.44 635 CYS A CA 1
ATOM 5007 C C . CYS A 1 635 ? -24.917 -0.454 12.674 1.00 97.44 635 CYS A C 1
ATOM 5009 O O . CYS A 1 635 ? -24.674 -1.521 12.104 1.00 97.44 635 CYS A O 1
ATOM 5011 N N . CYS A 1 636 ? -24.308 -0.053 13.784 1.00 98.12 636 CYS A N 1
ATOM 5012 C CA . CYS A 1 636 ? -23.309 -0.829 14.488 1.00 98.12 636 CYS A CA 1
ATOM 5013 C C . CYS A 1 636 ? -23.687 -1.012 15.952 1.00 98.12 636 CYS A C 1
ATOM 5015 O O . CYS A 1 636 ? -24.025 -0.045 16.639 1.00 98.12 636 CYS A O 1
ATOM 5017 N N . GLN A 1 637 ? -23.595 -2.253 16.413 1.00 97.75 637 GLN A N 1
ATOM 5018 C CA . GLN A 1 637 ? -23.767 -2.643 17.801 1.00 97.75 637 GLN A CA 1
ATOM 5019 C C . GLN A 1 637 ? -22.401 -2.780 18.463 1.00 97.75 637 GLN A C 1
ATOM 5021 O O . GLN A 1 637 ? -21.482 -3.366 17.893 1.00 97.75 637 GLN A O 1
ATOM 5026 N N . LEU A 1 638 ? -22.280 -2.248 19.671 1.00 97.69 638 LEU A N 1
ATOM 5027 C CA . LEU A 1 638 ? -21.089 -2.287 20.503 1.00 97.69 638 LEU A CA 1
ATOM 5028 C C . LEU A 1 638 ? -21.448 -2.898 21.853 1.00 97.69 638 LEU A C 1
ATOM 5030 O O . LEU A 1 638 ? -22.357 -2.414 22.515 1.00 97.69 638 LEU A O 1
ATOM 5034 N N . ASP A 1 639 ? -20.661 -3.873 22.295 1.00 96.31 639 ASP A N 1
ATOM 5035 C CA . ASP A 1 639 ? -20.645 -4.382 23.663 1.00 96.31 639 ASP A CA 1
ATOM 5036 C C . ASP A 1 639 ? -19.215 -4.274 24.212 1.00 96.31 639 ASP A C 1
ATOM 5038 O O . ASP A 1 639 ? -18.269 -4.740 23.573 1.00 96.31 639 ASP A O 1
ATOM 5042 N N . TYR A 1 640 ? -19.023 -3.699 25.401 1.00 94.75 640 TYR A N 1
ATOM 5043 C CA . TYR A 1 640 ? -17.700 -3.664 26.038 1.00 94.75 640 TYR A CA 1
ATOM 5044 C C . TYR A 1 640 ? -17.767 -3.805 27.557 1.00 94.75 640 TYR A C 1
ATOM 5046 O O . TYR A 1 640 ? -18.766 -3.472 28.196 1.00 94.75 640 TYR A O 1
ATOM 5054 N N . SER A 1 641 ? -16.659 -4.266 28.135 1.00 92.88 641 SER A N 1
ATOM 5055 C CA . SER A 1 641 ? -16.427 -4.316 29.580 1.00 92.88 641 SER A CA 1
ATOM 5056 C C . SER A 1 641 ? -15.022 -3.813 29.895 1.00 92.88 641 SER A C 1
ATOM 5058 O O . SER A 1 641 ? -14.065 -4.280 29.266 1.00 92.88 641 SER A O 1
ATOM 5060 N N . VAL A 1 642 ? -14.884 -2.916 30.868 1.00 90.38 642 VAL A N 1
ATOM 5061 C CA . VAL A 1 642 ? -13.583 -2.426 31.350 1.00 90.38 642 VAL A CA 1
ATOM 5062 C C . VAL A 1 642 ? -12.967 -3.377 32.381 1.00 90.38 642 VAL A C 1
ATOM 5064 O O . VAL A 1 642 ? -13.645 -4.250 32.929 1.00 90.38 642 VAL A O 1
ATOM 5067 N N . GLN A 1 643 ? -11.666 -3.243 32.628 1.00 86.06 643 GLN A N 1
ATOM 5068 C CA . GLN A 1 643 ? -10.984 -3.972 33.693 1.00 86.06 643 GLN A CA 1
ATOM 5069 C C . GLN A 1 643 ? -11.415 -3.463 35.080 1.00 86.06 643 GLN A C 1
ATOM 5071 O O . GLN A 1 643 ? -11.754 -2.294 35.259 1.00 86.06 643 GLN A O 1
ATOM 5076 N N . ASN A 1 644 ? -11.396 -4.347 36.081 1.00 81.12 644 ASN A N 1
ATOM 5077 C CA . ASN A 1 644 ? -11.872 -4.034 37.430 1.00 81.12 644 ASN A CA 1
ATOM 5078 C C . ASN A 1 644 ? -11.120 -2.841 38.041 1.00 81.12 644 ASN A C 1
ATOM 5080 O O . ASN A 1 644 ? -9.896 -2.869 38.146 1.00 81.12 644 ASN A O 1
ATOM 5084 N N . GLY A 1 645 ? -11.861 -1.837 38.513 1.00 75.62 645 GLY A N 1
ATOM 5085 C CA . GLY A 1 645 ? -11.294 -0.651 39.163 1.00 75.62 645 GLY A CA 1
ATOM 5086 C C . GLY A 1 645 ? -10.771 0.419 38.201 1.00 75.62 645 GLY A C 1
ATOM 5087 O O . GLY A 1 645 ? -10.367 1.482 38.669 1.00 75.62 645 GLY A O 1
ATOM 5088 N N . LEU A 1 646 ? -10.813 0.178 36.885 1.00 80.94 646 LEU A N 1
ATOM 5089 C CA . LEU A 1 646 ? -10.566 1.200 35.872 1.00 80.94 646 LEU A CA 1
ATOM 5090 C C . LEU A 1 646 ? -11.876 1.857 35.436 1.00 80.94 646 LEU A C 1
ATOM 5092 O O . LEU A 1 646 ? -12.961 1.284 35.522 1.00 80.94 646 LEU A O 1
ATOM 5096 N N . SER A 1 647 ? -11.770 3.086 34.945 1.00 72.25 647 SER A N 1
ATOM 5097 C CA . SER A 1 647 ? -12.893 3.842 34.408 1.00 72.25 647 SER A CA 1
ATOM 5098 C C . SER A 1 647 ? -12.471 4.535 33.123 1.00 72.25 647 SER A C 1
ATOM 5100 O O . SER A 1 647 ? -11.322 4.930 32.974 1.00 72.25 647 SER A O 1
ATOM 5102 N N . LEU A 1 648 ? -13.426 4.782 32.229 1.00 78.19 648 LEU A N 1
ATOM 5103 C CA . LEU A 1 648 ? -13.218 5.640 31.056 1.00 78.19 648 LEU A CA 1
ATOM 5104 C C . LEU A 1 648 ? -13.058 7.134 31.428 1.00 78.19 648 LEU A C 1
ATOM 5106 O O . LEU A 1 648 ? -12.950 7.989 30.555 1.00 78.19 648 LEU A O 1
ATOM 5110 N N . LYS A 1 649 ? -13.069 7.487 32.723 1.00 62.97 649 LYS A N 1
ATOM 5111 C CA . LYS A 1 649 ? -12.835 8.858 33.199 1.00 62.97 649 LYS A CA 1
ATOM 5112 C C . LYS A 1 649 ? -11.385 9.273 32.927 1.00 62.97 649 LYS A C 1
ATOM 5114 O O . LYS A 1 649 ? -10.486 8.818 33.617 1.00 62.97 649 LYS A O 1
ATOM 5119 N N . GLY A 1 650 ? -11.191 10.170 31.960 1.00 63.44 650 GLY A N 1
ATOM 5120 C CA . GLY A 1 650 ? -9.879 10.706 31.570 1.00 63.44 650 GLY A CA 1
ATOM 5121 C C . GLY A 1 650 ? -9.370 10.210 30.214 1.00 63.44 650 GLY A C 1
ATOM 5122 O O . GLY A 1 650 ? -8.452 10.813 29.677 1.00 63.44 650 GLY A O 1
ATOM 5123 N N . ASN A 1 651 ? -10.000 9.182 29.631 1.00 65.81 651 ASN A N 1
ATOM 5124 C CA . ASN A 1 651 ? -9.684 8.684 28.293 1.00 65.81 651 ASN A CA 1
ATOM 5125 C C . ASN A 1 651 ? -10.899 8.830 27.366 1.00 65.81 651 ASN A C 1
ATOM 5127 O O . ASN A 1 651 ? -11.990 8.341 27.671 1.00 65.81 651 ASN A O 1
ATOM 5131 N N . SER A 1 652 ? -10.720 9.491 26.224 1.00 83.56 652 SER A N 1
ATOM 5132 C CA . SER A 1 652 ? -11.814 9.780 25.294 1.00 83.56 652 SER A CA 1
ATOM 5133 C C . SER A 1 652 ? -11.954 8.675 24.255 1.00 83.56 652 SER A C 1
ATOM 5135 O O . SER A 1 652 ? -11.405 8.753 23.164 1.00 83.56 652 SER A O 1
ATOM 5137 N N . TYR A 1 653 ? -12.705 7.627 24.611 1.00 92.69 653 TYR A N 1
ATOM 5138 C CA . TYR A 1 653 ? -13.077 6.560 23.682 1.00 92.69 653 TYR A CA 1
ATOM 5139 C C . TYR A 1 653 ? -14.417 6.821 23.001 1.00 92.69 653 TYR A C 1
ATOM 5141 O O . TYR A 1 653 ? -15.415 7.153 23.652 1.00 92.69 653 TYR A O 1
ATOM 5149 N N . TRP A 1 654 ? -14.446 6.589 21.693 1.00 93.94 654 TRP A N 1
ATOM 5150 C CA . TRP A 1 654 ? -15.596 6.850 20.841 1.00 93.94 654 TRP A CA 1
ATOM 5151 C C . TRP A 1 654 ? -15.888 5.675 19.919 1.00 93.94 654 TRP A C 1
ATOM 5153 O O . TRP A 1 654 ? -14.985 5.098 19.320 1.00 93.94 654 TRP A O 1
ATOM 5163 N N . LEU A 1 655 ? -17.169 5.349 19.784 1.00 96.06 655 LEU A N 1
ATOM 5164 C CA . LEU A 1 655 ? -17.695 4.532 18.703 1.00 96.06 655 LEU A CA 1
ATOM 5165 C C . LEU A 1 655 ? -17.989 5.457 17.521 1.00 96.06 655 LEU A C 1
ATOM 5167 O O . LEU A 1 655 ? -18.788 6.387 17.654 1.00 96.06 655 LEU A O 1
ATOM 5171 N N . ILE A 1 656 ? -17.348 5.201 16.385 1.00 95.88 656 ILE A N 1
ATOM 5172 C CA . ILE A 1 656 ? -17.524 5.971 15.152 1.00 95.88 656 ILE A CA 1
ATOM 5173 C C . ILE A 1 656 ? -18.142 5.054 14.100 1.00 95.88 656 ILE A C 1
ATOM 5175 O O . ILE A 1 656 ? -17.627 3.964 13.846 1.00 95.88 656 ILE A O 1
ATOM 5179 N N . VAL A 1 657 ? -19.248 5.501 13.503 1.00 97.19 657 VAL A N 1
ATOM 5180 C CA . VAL A 1 657 ? -20.022 4.756 12.503 1.00 97.19 657 VAL A CA 1
ATOM 5181 C C . VAL A 1 657 ? -20.267 5.636 11.286 1.00 97.19 657 VAL A C 1
ATOM 5183 O O . VAL A 1 657 ? -20.790 6.743 11.418 1.00 97.19 657 VAL A O 1
ATOM 5186 N N . ALA A 1 658 ? -19.942 5.144 10.095 1.00 94.88 658 ALA A N 1
ATOM 5187 C CA . ALA A 1 658 ? -20.161 5.876 8.854 1.00 94.88 658 ALA A CA 1
ATOM 5188 C C . ALA A 1 658 ? -20.644 4.959 7.730 1.00 94.88 658 ALA A C 1
ATOM 5190 O O . ALA A 1 658 ? -20.133 3.856 7.552 1.00 94.88 658 ALA A O 1
ATOM 5191 N N . ASN A 1 659 ? -21.594 5.456 6.940 1.00 94.50 659 ASN A N 1
ATOM 5192 C CA . ASN A 1 659 ? -21.909 4.958 5.606 1.00 94.50 659 ASN A CA 1
ATOM 5193 C C . ASN A 1 659 ? -21.965 6.156 4.667 1.00 94.50 659 ASN A C 1
ATOM 5195 O O . ASN A 1 659 ? -22.900 6.962 4.714 1.00 94.50 659 ASN A O 1
ATOM 5199 N N . ARG A 1 660 ? -20.935 6.286 3.835 1.00 89.38 660 ARG A N 1
ATOM 5200 C CA . ARG A 1 660 ? -20.734 7.464 2.997 1.00 89.38 660 ARG A CA 1
ATOM 5201 C C . ARG A 1 660 ? -20.112 7.103 1.656 1.00 89.38 660 ARG A C 1
ATOM 5203 O O . ARG A 1 660 ? -19.428 6.094 1.501 1.00 89.38 660 ARG A O 1
ATOM 5210 N N . SER A 1 661 ? -20.370 7.942 0.664 1.00 83.62 661 SER A N 1
ATOM 5211 C CA . SER A 1 661 ? -19.799 7.832 -0.677 1.00 83.62 661 SER A CA 1
ATOM 5212 C C . SER A 1 661 ? -19.341 9.211 -1.116 1.00 83.62 661 SER A C 1
ATOM 5214 O O . SER A 1 661 ? -20.026 10.192 -0.839 1.00 83.62 661 SER A O 1
ATOM 5216 N N . GLY A 1 662 ? -18.184 9.291 -1.770 1.00 71.81 662 GLY A N 1
ATOM 5217 C CA . GLY A 1 662 ? -17.585 10.580 -2.126 1.00 71.81 662 GLY A CA 1
ATOM 5218 C C . GLY A 1 662 ? -16.555 11.097 -1.122 1.00 71.81 662 GLY A C 1
ATOM 5219 O O . GLY A 1 662 ? -15.968 12.143 -1.362 1.00 71.81 662 GLY A O 1
ATOM 5220 N N . HIS A 1 663 ? -16.307 10.364 -0.033 1.00 67.38 663 HIS A N 1
ATOM 5221 C CA . HIS A 1 663 ? -15.286 10.697 0.961 1.00 67.38 663 HIS A CA 1
ATOM 5222 C C . HIS A 1 663 ? -14.053 9.814 0.753 1.00 67.38 663 HIS A C 1
ATOM 5224 O O . HIS A 1 663 ? -14.174 8.651 0.383 1.00 67.38 663 HIS A O 1
ATOM 5230 N N . GLY A 1 664 ? -12.867 10.359 0.984 1.00 61.25 664 GLY A N 1
ATOM 5231 C CA . GLY A 1 664 ? -11.607 9.631 0.884 1.00 61.25 664 GLY A CA 1
ATOM 5232 C C . GLY A 1 664 ? -10.431 10.529 1.243 1.00 61.25 664 GLY A C 1
ATOM 5233 O O . GLY A 1 664 ? -10.631 11.680 1.649 1.00 61.25 664 GLY A O 1
ATOM 5234 N N . LEU A 1 665 ? -9.212 10.007 1.082 1.00 60.84 665 LEU A N 1
ATOM 5235 C CA . LEU A 1 665 ? -7.989 10.786 1.275 1.00 60.84 665 LEU A CA 1
ATOM 5236 C C . LEU A 1 665 ? -8.085 12.076 0.440 1.00 60.84 665 LEU A C 1
ATOM 5238 O O . LEU A 1 665 ? -8.391 12.034 -0.751 1.00 60.84 665 LEU A O 1
ATOM 5242 N N . SER A 1 666 ? -7.884 13.221 1.097 1.00 54.12 666 SER A N 1
ATOM 5243 C CA . SER A 1 666 ? -7.968 14.574 0.523 1.00 54.12 666 SER A CA 1
ATOM 5244 C C . SER A 1 666 ? -9.367 15.084 0.092 1.00 54.12 666 SER A C 1
ATOM 5246 O O . SER A 1 666 ? -9.431 15.980 -0.751 1.00 54.12 666 SER A O 1
ATOM 5248 N N . GLN A 1 667 ? -10.465 14.535 0.640 1.00 51.12 667 GLN A N 1
ATOM 5249 C CA . GLN A 1 667 ? -11.886 14.983 0.587 1.00 51.12 667 GLN A CA 1
ATOM 5250 C C . GLN A 1 667 ? -12.532 15.343 -0.777 1.00 51.12 667 GLN A C 1
ATOM 5252 O O . GLN A 1 667 ? -13.744 15.531 -0.824 1.00 51.12 667 GLN A O 1
ATOM 5257 N N . LEU A 1 668 ? -11.798 15.387 -1.893 1.00 51.56 668 LEU A N 1
ATOM 5258 C CA . LEU A 1 668 ? -12.321 15.734 -3.224 1.00 51.56 668 LEU A CA 1
ATOM 5259 C C . LEU A 1 668 ? -11.638 14.991 -4.388 1.00 51.56 668 LEU A C 1
ATOM 5261 O O . LEU A 1 668 ? -12.244 14.866 -5.449 1.00 51.56 668 LEU A O 1
ATOM 5265 N N . ARG A 1 669 ? -10.400 14.495 -4.224 1.00 64.25 669 ARG A N 1
ATOM 5266 C CA . ARG A 1 669 ? -9.616 13.918 -5.338 1.00 64.25 669 ARG A CA 1
ATOM 5267 C C . ARG A 1 669 ? -9.766 12.404 -5.481 1.00 64.25 669 ARG A C 1
ATOM 5269 O O . ARG A 1 669 ? -9.804 11.907 -6.600 1.00 64.25 669 ARG A O 1
ATOM 5276 N N . TYR A 1 670 ? -9.910 11.685 -4.368 1.00 75.62 670 TYR A N 1
ATOM 5277 C CA . TYR A 1 670 ? -10.056 10.226 -4.369 1.00 75.62 670 TYR A CA 1
ATOM 5278 C C . TYR A 1 670 ? -11.334 9.805 -3.652 1.00 75.62 670 TYR A C 1
ATOM 5280 O O . TYR A 1 670 ? -11.288 9.297 -2.532 1.00 75.62 670 TYR A O 1
ATOM 5288 N N . PRO A 1 671 ? -12.499 10.073 -4.251 1.00 78.38 671 PRO A N 1
ATOM 5289 C CA . PRO A 1 671 ? -13.765 9.754 -3.623 1.00 78.38 671 PRO A CA 1
ATOM 5290 C C . PRO A 1 671 ? -13.977 8.233 -3.547 1.00 78.38 671 PRO A C 1
ATOM 5292 O O . PRO A 1 671 ? -14.028 7.549 -4.566 1.00 78.38 671 PRO A O 1
ATOM 5295 N N . LEU A 1 672 ? -14.138 7.710 -2.331 1.00 87.75 672 LEU A N 1
ATOM 5296 C CA . LEU A 1 672 ? -14.374 6.296 -2.051 1.00 87.75 672 LEU A CA 1
ATOM 5297 C C . LEU A 1 672 ? -15.770 6.091 -1.450 1.00 87.75 672 LEU A C 1
ATOM 5299 O O . LEU A 1 672 ? -16.396 6.992 -0.882 1.00 87.75 672 LEU A O 1
ATOM 5303 N N . CYS A 1 673 ? -16.278 4.875 -1.597 1.00 91.31 673 CYS A N 1
ATOM 5304 C CA . CYS A 1 673 ? -17.434 4.375 -0.876 1.00 91.31 673 CYS A CA 1
ATOM 5305 C C . CYS A 1 673 ? -17.026 3.575 0.369 1.00 91.31 673 CYS A C 1
ATOM 5307 O O . CYS A 1 673 ? -16.476 2.474 0.272 1.00 91.31 673 CYS A O 1
ATOM 5309 N N . GLU A 1 674 ? -17.330 4.096 1.549 1.00 91.50 674 GLU A N 1
ATOM 5310 C CA . GLU A 1 674 ? -16.884 3.526 2.817 1.00 91.50 674 GLU A CA 1
ATOM 5311 C C . GLU A 1 674 ? -18.092 3.232 3.715 1.00 91.50 674 GLU A C 1
ATOM 5313 O O . GLU A 1 674 ? -18.945 4.095 3.943 1.00 91.50 674 GLU A O 1
ATOM 5318 N N . GLU A 1 675 ? -18.144 2.016 4.252 1.00 94.62 675 GLU A N 1
ATOM 5319 C CA . GLU A 1 675 ? -19.020 1.640 5.362 1.00 94.62 675 GLU A CA 1
ATOM 5320 C C . GLU A 1 675 ? -18.124 1.162 6.491 1.00 94.62 675 GLU A C 1
ATOM 5322 O O . GLU A 1 675 ? -17.443 0.161 6.317 1.00 94.62 675 GLU A O 1
ATOM 5327 N N . PHE A 1 676 ? -18.064 1.842 7.629 1.00 95.25 676 PHE A N 1
ATOM 5328 C CA . PHE A 1 676 ? -17.197 1.402 8.719 1.00 95.25 676 PHE A CA 1
ATOM 5329 C C . PHE A 1 676 ? -17.805 1.639 10.089 1.00 95.25 676 PHE A C 1
ATOM 5331 O O . PHE A 1 676 ? -18.598 2.556 10.305 1.00 95.25 676 PHE A O 1
ATOM 5338 N N . CYS A 1 677 ? -17.394 0.795 11.027 1.00 95.94 677 CYS A N 1
ATOM 5339 C CA . CYS A 1 677 ? -17.673 0.955 12.440 1.00 95.94 677 CYS A CA 1
ATOM 5340 C C . CYS A 1 677 ? -16.445 0.571 13.256 1.00 95.94 677 CYS A C 1
ATOM 5342 O O . CYS A 1 677 ? -15.841 -0.470 12.998 1.00 95.94 677 CYS A O 1
ATOM 5344 N N . GLY A 1 678 ? -16.104 1.362 14.268 1.00 96.88 678 GLY A N 1
ATOM 5345 C CA . GLY A 1 678 ? -15.067 0.975 15.214 1.00 96.88 678 GLY A CA 1
ATOM 5346 C C . GLY A 1 678 ? -15.036 1.810 16.482 1.00 96.88 678 GLY A C 1
ATOM 5347 O O . GLY A 1 678 ? -15.698 2.843 16.581 1.00 96.88 678 GLY A O 1
ATOM 5348 N N . VAL A 1 679 ? -14.264 1.329 17.451 1.00 96.06 679 VAL A N 1
ATOM 5349 C CA . VAL A 1 679 ? -13.965 1.999 18.714 1.00 96.06 679 VAL A CA 1
ATOM 5350 C C . VAL A 1 679 ? -12.557 2.578 18.635 1.00 96.06 679 VAL A C 1
ATOM 5352 O O . VAL A 1 679 ? -11.610 1.854 18.329 1.00 96.06 679 VAL A O 1
ATOM 5355 N N . PHE A 1 680 ? -12.426 3.868 18.934 1.00 94.88 680 PHE A N 1
ATOM 5356 C CA . PHE A 1 680 ? -11.175 4.620 18.835 1.00 94.88 680 PHE A CA 1
ATOM 5357 C C . PHE A 1 680 ? -10.911 5.395 20.109 1.00 94.88 680 PHE A C 1
ATOM 5359 O O . PHE A 1 680 ? -11.840 5.945 20.703 1.00 94.88 680 PHE A O 1
ATOM 5366 N N . GLN A 1 681 ? -9.646 5.466 20.498 1.00 93.94 681 GLN A N 1
ATOM 5367 C CA . GLN A 1 681 ? -9.175 6.473 21.432 1.00 93.94 681 GLN A CA 1
ATOM 5368 C C . GLN A 1 681 ? -8.932 7.773 20.662 1.00 93.94 681 GLN A C 1
ATOM 5370 O O . GLN A 1 681 ? -8.309 7.747 19.606 1.00 93.94 681 GLN A O 1
ATOM 5375 N N . CYS A 1 682 ? -9.397 8.899 21.191 1.00 92.12 682 CYS A N 1
ATOM 5376 C CA . CYS A 1 682 ? -9.070 10.228 20.681 1.00 92.12 682 CYS A CA 1
ATOM 5377 C C . CYS A 1 682 ? -8.266 10.997 21.735 1.00 92.12 682 CYS A C 1
ATOM 5379 O O . CYS A 1 682 ? -8.361 10.699 22.930 1.00 92.12 682 CYS A O 1
ATOM 5381 N N . GLU A 1 683 ? -7.460 11.964 21.295 1.00 89.62 683 GLU A N 1
ATOM 5382 C CA . GLU A 1 683 ? -6.618 12.753 22.210 1.00 89.62 683 GLU A CA 1
ATOM 5383 C C . GLU A 1 683 ? -7.455 13.648 23.129 1.00 89.62 683 GLU A C 1
ATOM 5385 O O . GLU A 1 683 ? -7.087 13.885 24.279 1.00 89.62 683 GLU A O 1
ATOM 5390 N N . ASP A 1 684 ? -8.606 14.106 22.636 1.00 86.19 684 ASP A N 1
ATOM 5391 C CA . ASP A 1 684 ? -9.523 14.975 23.357 1.00 86.19 684 ASP A CA 1
ATOM 5392 C C . ASP A 1 684 ? -11.005 14.668 23.051 1.00 86.19 684 ASP A C 1
ATOM 5394 O O . ASP A 1 684 ? -11.366 13.706 22.365 1.00 86.19 684 ASP A O 1
ATOM 5398 N N . ASP A 1 685 ? -11.894 15.496 23.601 1.00 84.25 685 ASP A N 1
ATOM 5399 C CA . ASP A 1 685 ? -13.345 15.381 23.425 1.00 84.25 685 ASP A CA 1
ATOM 5400 C C . ASP A 1 685 ? -13.849 15.849 22.050 1.00 84.25 685 ASP A C 1
ATOM 5402 O O . ASP A 1 685 ? -14.998 15.563 21.710 1.00 84.25 685 ASP A O 1
ATOM 5406 N N . SER A 1 686 ? -13.023 16.546 21.260 1.00 84.38 686 SER A N 1
ATOM 5407 C CA . SER A 1 686 ? -13.350 16.946 19.884 1.00 84.38 686 SER A CA 1
ATOM 5408 C C . SER A 1 686 ? -13.203 15.787 18.893 1.00 84.38 686 SER A C 1
ATOM 5410 O O . SER A 1 686 ? -13.822 15.803 17.825 1.00 84.38 686 SER A O 1
ATOM 5412 N N . CYS A 1 687 ? -12.394 14.789 19.265 1.00 87.62 687 CYS A N 1
ATOM 5413 C CA . CYS A 1 687 ? -12.040 13.623 18.466 1.00 87.62 687 CYS A CA 1
ATOM 5414 C C . CYS A 1 687 ? -11.600 13.975 17.031 1.00 87.62 687 CYS A C 1
ATOM 5416 O O . CYS A 1 687 ? -11.971 13.308 16.072 1.00 87.62 687 CYS A O 1
ATOM 5418 N N . GLN A 1 688 ? -10.829 15.054 16.873 1.00 87.19 688 GLN A N 1
ATOM 5419 C CA . GLN A 1 688 ? -10.232 15.428 15.583 1.00 87.19 688 GLN A CA 1
ATOM 5420 C C . GLN A 1 688 ? -8.835 14.826 15.378 1.00 87.19 688 GLN A C 1
ATOM 5422 O O . GLN A 1 688 ? -8.367 14.740 14.244 1.00 87.19 688 GLN A O 1
ATOM 5427 N N . SER A 1 689 ? -8.180 14.399 16.458 1.00 88.88 689 SER A N 1
ATOM 5428 C CA . SER A 1 689 ? -6.867 13.757 16.449 1.00 88.88 689 SER A CA 1
ATOM 5429 C C . SER A 1 689 ? -6.876 12.447 17.237 1.00 88.88 689 SER A C 1
ATOM 5431 O O . SER A 1 689 ? -7.697 12.222 18.138 1.00 88.88 689 SER A O 1
ATOM 5433 N N . PHE A 1 690 ? -5.943 11.566 16.877 1.00 92.31 690 PHE A N 1
ATOM 5434 C CA . PHE A 1 690 ? -5.850 10.205 17.393 1.00 92.31 690 PHE A CA 1
ATOM 5435 C C . PHE A 1 690 ? -4.443 9.947 17.941 1.00 92.31 690 PHE A C 1
ATOM 5437 O O . PHE A 1 690 ? -3.469 10.169 17.217 1.00 92.31 690 PHE A O 1
ATOM 5444 N N . PRO A 1 691 ? -4.315 9.453 19.184 1.00 92.38 691 PRO A N 1
ATOM 5445 C CA . PRO A 1 691 ? -3.021 9.194 19.785 1.00 92.38 691 PRO A CA 1
ATOM 5446 C C . PRO A 1 691 ? -2.380 7.937 19.190 1.00 92.38 691 PRO A C 1
ATOM 5448 O O . PRO A 1 691 ? -3.057 6.983 18.806 1.00 92.38 691 PRO A O 1
ATOM 5451 N N . THR A 1 692 ? -1.049 7.897 19.196 1.00 91.94 692 THR A N 1
ATOM 5452 C CA . THR A 1 692 ? -0.254 6.714 18.817 1.00 91.94 692 THR A CA 1
ATOM 5453 C C . THR A 1 692 ? 0.211 5.886 20.016 1.00 91.94 692 THR A C 1
ATOM 5455 O O . THR A 1 692 ? 0.773 4.801 19.849 1.00 91.94 692 THR A O 1
ATOM 5458 N N . LYS A 1 693 ? -0.018 6.384 21.236 1.00 91.62 693 LYS A N 1
ATOM 5459 C CA . LYS A 1 693 ? 0.322 5.726 22.500 1.00 91.62 693 LYS A CA 1
ATOM 5460 C C . LYS A 1 693 ? -0.749 5.981 23.546 1.00 91.62 693 LYS A C 1
ATOM 5462 O O . LYS A 1 693 ? -1.368 7.038 23.586 1.00 91.62 693 LYS A O 1
ATOM 5467 N N . SER A 1 694 ? -0.904 5.012 24.432 1.00 90.19 694 SER A N 1
ATOM 5468 C CA . SER A 1 694 ? -1.806 5.050 25.567 1.00 90.19 694 SER A CA 1
ATOM 5469 C C . SER A 1 694 ? -1.166 4.331 26.747 1.00 90.19 694 SER A C 1
ATOM 5471 O O . SER A 1 694 ? -0.484 3.314 26.587 1.00 90.19 694 SER A O 1
ATOM 5473 N N . ASN A 1 695 ? -1.353 4.883 27.942 1.00 81.88 695 ASN A N 1
ATOM 5474 C CA . ASN A 1 695 ? -0.689 4.403 29.155 1.00 81.88 695 ASN A CA 1
ATOM 5475 C C . ASN A 1 695 ? -1.516 3.352 29.911 1.00 81.88 695 ASN A C 1
ATOM 5477 O O . ASN A 1 695 ? -0.989 2.700 30.809 1.00 81.88 695 ASN A O 1
ATOM 5481 N N . GLU A 1 696 ? -2.793 3.172 29.561 1.00 82.38 696 GLU A N 1
ATOM 5482 C CA . GLU A 1 696 ? -3.726 2.316 30.298 1.00 82.38 696 GLU A CA 1
ATOM 5483 C C . GLU A 1 696 ? -4.425 1.310 29.373 1.00 82.38 696 GLU A C 1
ATOM 5485 O O . GLU A 1 696 ? -5.056 1.674 28.379 1.00 82.38 696 GLU A O 1
ATOM 5490 N N . SER A 1 697 ? -4.363 0.024 29.731 1.00 85.50 697 SER A N 1
ATOM 5491 C CA . SER A 1 697 ? -5.202 -1.015 29.124 1.00 85.50 697 SER A CA 1
ATOM 5492 C C . SER A 1 697 ? -6.555 -1.042 29.833 1.00 85.50 697 SER A C 1
ATOM 5494 O O . SER A 1 697 ? -6.714 -1.647 30.889 1.00 85.50 697 SER A O 1
ATOM 5496 N N . ILE A 1 698 ? -7.529 -0.314 29.286 1.00 87.75 698 ILE A N 1
ATOM 5497 C CA . ILE A 1 698 ? -8.819 -0.107 29.964 1.00 87.75 698 ILE A CA 1
ATOM 5498 C C . ILE A 1 698 ? -9.793 -1.251 29.724 1.00 87.75 698 ILE A C 1
ATOM 5500 O O . ILE A 1 698 ? -10.558 -1.617 30.616 1.00 87.75 698 ILE A O 1
ATOM 5504 N N . PHE A 1 699 ? -9.814 -1.805 28.518 1.00 92.25 699 PHE A N 1
ATOM 5505 C CA . PHE A 1 699 ? -10.801 -2.808 28.154 1.00 92.25 699 PHE A CA 1
ATOM 5506 C C . PHE A 1 699 ? -10.369 -4.197 28.609 1.00 92.25 699 PHE A C 1
ATOM 5508 O O . PHE A 1 699 ? -9.210 -4.572 28.488 1.00 92.25 699 PHE A O 1
ATOM 5515 N N . LYS A 1 700 ? -11.333 -4.980 29.094 1.00 91.88 700 LYS A N 1
ATOM 5516 C CA . LYS A 1 700 ? -11.202 -6.433 29.243 1.00 91.88 700 LYS A CA 1
ATOM 5517 C C . LYS A 1 700 ? -11.689 -7.146 27.984 1.00 91.88 700 LYS A C 1
ATOM 5519 O O . LYS A 1 700 ? -11.039 -8.067 27.504 1.00 91.88 700 LYS A O 1
ATOM 5524 N N . ASN A 1 701 ? -12.842 -6.711 27.468 1.00 94.00 701 ASN A N 1
ATOM 5525 C CA . ASN A 1 701 ? -13.454 -7.232 26.250 1.00 94.00 701 ASN A CA 1
ATOM 5526 C C . ASN A 1 701 ? -14.114 -6.095 25.467 1.00 94.00 701 ASN A C 1
ATOM 5528 O O . ASN A 1 701 ? -14.736 -5.214 26.067 1.00 94.00 701 ASN A O 1
ATOM 5532 N N . ILE A 1 702 ? -14.040 -6.174 24.141 1.00 96.12 702 ILE A N 1
ATOM 5533 C CA . ILE A 1 702 ? -14.761 -5.299 23.209 1.00 96.12 702 ILE A CA 1
ATOM 5534 C C . ILE A 1 702 ? -15.365 -6.184 22.122 1.00 96.12 702 ILE A C 1
ATOM 5536 O O . ILE A 1 702 ? -14.744 -7.148 21.670 1.00 96.12 702 ILE A O 1
ATOM 5540 N N . LYS A 1 703 ? -16.582 -5.882 21.692 1.00 97.62 703 LYS A N 1
ATOM 5541 C CA . LYS A 1 703 ? -17.251 -6.546 20.580 1.00 97.62 703 LYS A CA 1
ATOM 5542 C C . LYS A 1 703 ? -18.018 -5.511 19.777 1.00 97.62 703 LYS A C 1
ATOM 5544 O O . LYS A 1 703 ? -18.825 -4.783 20.338 1.00 97.62 703 LYS A O 1
ATOM 5549 N N . ILE A 1 704 ? -17.791 -5.499 18.471 1.00 98.06 704 ILE A N 1
ATOM 5550 C CA . ILE A 1 704 ? -18.576 -4.726 17.512 1.00 98.06 704 ILE A CA 1
ATOM 5551 C C . ILE A 1 704 ? -19.228 -5.662 16.499 1.00 98.06 704 ILE A C 1
ATOM 5553 O O . ILE A 1 704 ? -18.620 -6.658 16.089 1.00 98.06 704 ILE A O 1
ATOM 5557 N N . SER A 1 705 ? -20.453 -5.352 16.088 1.00 97.75 705 SER A N 1
ATOM 5558 C CA . SER A 1 705 ? -21.118 -6.032 14.979 1.00 97.75 705 SER A CA 1
ATOM 5559 C C . SER A 1 705 ? -21.923 -5.075 14.109 1.00 97.75 705 SER A C 1
ATOM 5561 O O . SER A 1 705 ? -22.514 -4.113 14.592 1.00 97.75 705 SER A O 1
ATOM 5563 N N . ALA A 1 706 ? -21.921 -5.318 12.799 1.00 97.38 706 ALA A N 1
ATOM 5564 C CA . ALA A 1 706 ? -22.653 -4.506 11.831 1.00 97.38 706 ALA A CA 1
ATOM 5565 C C . ALA A 1 706 ? -23.038 -5.330 10.595 1.00 97.38 706 ALA A C 1
ATOM 5567 O O . ALA A 1 706 ? -22.424 -6.357 10.295 1.00 97.38 706 ALA A O 1
ATOM 5568 N N . LYS A 1 707 ? -24.059 -4.875 9.862 1.00 96.62 707 LYS A N 1
ATOM 5569 C CA . LYS A 1 707 ? -24.502 -5.485 8.597 1.00 96.62 707 LYS A CA 1
ATOM 5570 C C . LYS A 1 707 ? -24.031 -4.635 7.426 1.00 96.62 707 LYS A C 1
ATOM 5572 O O . LYS A 1 707 ? -24.536 -3.534 7.225 1.00 96.62 707 LYS A O 1
ATOM 5577 N N . PHE A 1 708 ? -23.086 -5.158 6.656 1.00 95.62 708 PHE A N 1
ATOM 5578 C CA . PHE A 1 708 ? -22.475 -4.446 5.533 1.00 95.62 708 PHE A CA 1
ATOM 5579 C C . PHE A 1 708 ? -23.230 -4.701 4.227 1.00 95.62 708 PHE A C 1
ATOM 5581 O O . PHE A 1 708 ? -23.734 -5.804 3.983 1.00 95.62 708 PHE A O 1
ATOM 5588 N N . SER A 1 709 ? -23.258 -3.699 3.346 1.00 93.81 709 SER A N 1
ATOM 5589 C CA . SER A 1 709 ? -23.768 -3.846 1.974 1.00 93.81 709 SER A CA 1
ATOM 5590 C C . SER A 1 709 ? -22.761 -4.521 1.029 1.00 93.81 709 SER A C 1
ATOM 5592 O O . SER A 1 709 ? -23.046 -4.738 -0.148 1.00 93.81 709 SER A O 1
ATOM 5594 N N . THR A 1 710 ? -21.590 -4.888 1.551 1.00 92.44 710 THR A N 1
ATOM 5595 C CA . THR A 1 710 ? -20.452 -5.453 0.827 1.00 92.44 710 THR A CA 1
ATOM 5596 C C . THR A 1 710 ? -19.903 -6.697 1.530 1.00 92.44 710 THR A C 1
ATOM 5598 O O . THR A 1 710 ? -20.008 -6.834 2.746 1.00 92.44 710 THR A O 1
ATOM 5601 N N . ASN A 1 711 ? -19.267 -7.590 0.766 1.00 91.50 711 ASN A N 1
ATOM 5602 C CA . ASN A 1 711 ? -18.516 -8.738 1.298 1.00 91.50 711 ASN A CA 1
ATOM 5603 C C . ASN A 1 711 ? -17.034 -8.410 1.579 1.00 91.50 711 ASN A C 1
ATOM 5605 O O . ASN A 1 711 ? -16.276 -9.263 2.057 1.00 91.50 711 ASN A O 1
ATOM 5609 N N . TYR A 1 712 ? -16.611 -7.192 1.238 1.00 94.06 712 TYR A N 1
ATOM 5610 C CA . TYR A 1 712 ? -15.249 -6.694 1.388 1.00 94.06 712 TYR A CA 1
ATOM 5611 C C . TYR A 1 712 ? -15.145 -5.881 2.678 1.00 94.06 712 TYR A C 1
ATOM 5613 O O . TYR A 1 712 ? -15.175 -4.653 2.648 1.00 94.06 712 TYR A O 1
ATOM 5621 N N . VAL A 1 713 ? -15.094 -6.592 3.806 1.00 96.12 713 VAL A N 1
ATOM 5622 C CA . VAL A 1 713 ? -14.995 -6.021 5.155 1.00 96.12 713 VAL A CA 1
ATOM 5623 C C . VAL A 1 713 ? -13.662 -6.418 5.768 1.00 96.12 713 VAL A C 1
ATOM 5625 O O . VAL A 1 713 ? -13.382 -7.606 5.906 1.00 96.12 713 VAL A O 1
ATOM 5628 N N . TYR A 1 714 ? -12.872 -5.413 6.126 1.00 95.94 714 TYR A N 1
ATOM 5629 C CA . TYR A 1 714 ? -11.499 -5.503 6.597 1.00 95.94 714 TYR A CA 1
ATOM 5630 C C . TYR A 1 714 ? -11.452 -5.210 8.105 1.00 95.94 714 TYR A C 1
ATOM 5632 O O . TYR A 1 714 ? -11.647 -4.058 8.505 1.00 95.94 714 TYR A O 1
ATOM 5640 N N . PRO A 1 715 ? -11.260 -6.230 8.962 1.00 96.31 715 PRO A N 1
ATOM 5641 C CA . PRO A 1 715 ? -11.097 -6.023 10.395 1.00 96.31 715 PRO A CA 1
ATOM 5642 C C . PRO A 1 715 ? -9.684 -5.518 10.710 1.00 96.31 715 PRO A C 1
ATOM 5644 O O . PRO A 1 715 ? -8.721 -5.962 10.089 1.00 96.31 715 PRO A O 1
ATOM 5647 N N . SER A 1 716 ? -9.556 -4.633 11.696 1.00 96.00 716 SER A N 1
ATOM 5648 C CA . SER A 1 716 ? -8.262 -4.201 12.240 1.00 96.00 716 SER A CA 1
ATOM 5649 C C . SER A 1 716 ? -8.360 -3.905 13.736 1.00 96.00 716 SER A C 1
ATOM 5651 O O . SER A 1 716 ? -9.434 -3.536 14.227 1.00 96.00 716 SER A O 1
ATOM 5653 N N . ALA A 1 717 ? -7.253 -4.061 14.463 1.00 95.75 717 ALA A N 1
ATOM 5654 C CA . ALA A 1 717 ? -7.151 -3.634 15.854 1.00 95.75 717 ALA A CA 1
ATOM 5655 C C . ALA A 1 717 ? -5.705 -3.290 16.222 1.00 95.75 717 ALA A C 1
ATOM 5657 O O . ALA A 1 717 ? -4.812 -4.117 16.045 1.00 95.75 717 ALA A O 1
ATOM 5658 N N . THR A 1 718 ? -5.479 -2.100 16.778 1.00 95.25 718 THR A N 1
ATOM 5659 C CA . THR A 1 718 ? -4.139 -1.592 17.093 1.00 95.25 718 THR A CA 1
ATOM 5660 C C . THR A 1 718 ? -3.941 -1.272 18.564 1.00 95.25 718 THR A C 1
ATOM 5662 O O . THR A 1 718 ? -4.855 -0.843 19.272 1.00 95.25 718 THR A O 1
ATOM 5665 N N . THR A 1 719 ? -2.699 -1.456 18.999 1.00 94.50 719 THR A N 1
ATOM 5666 C CA . THR A 1 719 ? -2.169 -1.007 20.284 1.00 94.50 719 THR A CA 1
ATOM 5667 C C . THR A 1 719 ? -1.138 0.106 20.066 1.00 94.50 719 THR A C 1
ATOM 5669 O O . THR A 1 719 ? -1.017 0.648 18.965 1.00 94.50 719 THR A O 1
ATOM 5672 N N . ASN A 1 720 ? -0.399 0.446 21.121 1.00 93.38 720 ASN A N 1
ATOM 5673 C CA . ASN A 1 720 ? 0.702 1.400 21.109 1.00 93.38 720 ASN A CA 1
ATOM 5674 C C . ASN A 1 720 ? 1.641 1.202 19.918 1.00 93.38 720 ASN A C 1
ATOM 5676 O O . ASN A 1 720 ? 1.885 0.086 19.455 1.00 93.38 720 ASN A O 1
ATOM 5680 N N . ASP A 1 721 ? 2.168 2.326 19.444 1.00 91.75 721 ASP A N 1
ATOM 5681 C CA . ASP A 1 721 ? 3.064 2.396 18.298 1.00 91.75 721 ASP A CA 1
ATOM 5682 C C . ASP A 1 721 ? 2.423 1.928 16.976 1.00 91.75 721 ASP A C 1
ATOM 5684 O O . ASP A 1 721 ? 3.123 1.577 16.027 1.00 91.75 721 ASP A O 1
ATOM 5688 N N . LEU A 1 722 ? 1.082 1.930 16.911 1.00 91.06 722 LEU A N 1
ATOM 5689 C CA . LEU A 1 722 ? 0.272 1.447 15.781 1.00 91.06 722 LEU A CA 1
ATOM 5690 C C . LEU A 1 722 ? 0.552 -0.020 15.406 1.00 91.06 722 LEU A C 1
ATOM 5692 O O . LEU A 1 722 ? 0.314 -0.461 14.277 1.00 91.06 722 LEU A O 1
ATOM 5696 N N . LYS A 1 723 ? 1.048 -0.796 16.371 1.00 92.44 723 LYS A N 1
ATOM 5697 C CA . LYS A 1 723 ? 1.244 -2.238 16.236 1.00 92.44 723 LYS A CA 1
ATOM 5698 C C . LYS A 1 723 ? -0.106 -2.958 16.241 1.00 92.44 723 LYS A C 1
ATOM 5700 O O . LYS A 1 723 ? -1.018 -2.541 16.958 1.00 92.44 723 LYS A O 1
ATOM 5705 N N . GLN A 1 724 ? -0.239 -4.052 15.490 1.00 91.94 724 GLN A N 1
ATOM 5706 C CA . GLN A 1 724 ? -1.476 -4.833 15.502 1.00 91.94 724 GLN A CA 1
ATOM 5707 C C . GLN A 1 724 ? -1.604 -5.651 16.795 1.00 91.94 724 GLN A C 1
ATOM 5709 O O . GLN A 1 724 ? -0.648 -6.274 17.275 1.00 91.94 724 GLN A O 1
ATOM 5714 N N . ILE A 1 725 ? -2.811 -5.671 17.362 1.00 92.81 725 ILE A N 1
ATOM 5715 C CA . ILE A 1 725 ? -3.148 -6.554 18.480 1.00 92.81 725 ILE A CA 1
ATOM 5716 C C . ILE A 1 725 ? -3.142 -7.988 17.965 1.00 92.81 725 ILE A C 1
ATOM 5718 O O . ILE A 1 725 ? -3.756 -8.296 16.948 1.00 92.81 725 ILE A O 1
ATOM 5722 N N . SER A 1 726 ? -2.509 -8.894 18.710 1.00 89.50 726 SER A N 1
ATOM 5723 C CA . SER A 1 726 ? -2.385 -10.299 18.313 1.00 89.50 726 SER A CA 1
ATOM 5724 C C . SER A 1 726 ? -3.728 -10.933 17.931 1.00 89.50 726 SER A C 1
ATOM 5726 O O . SER A 1 726 ? -4.651 -11.001 18.746 1.00 89.50 726 SER A O 1
ATOM 5728 N N . MET A 1 727 ? -3.790 -11.505 16.724 1.00 87.69 727 MET A N 1
ATOM 5729 C CA . MET A 1 727 ? -4.945 -12.238 16.181 1.00 87.69 727 MET A CA 1
ATOM 5730 C C . MET A 1 727 ? -5.446 -13.378 17.083 1.00 87.69 727 MET A C 1
ATOM 5732 O O . MET A 1 727 ? -6.591 -13.804 16.971 1.00 87.69 727 MET A O 1
ATOM 5736 N N . HIS A 1 728 ? -4.630 -13.870 18.021 1.00 86.06 728 HIS A N 1
ATOM 5737 C CA . HIS A 1 728 ? -5.062 -14.852 19.022 1.00 86.06 728 HIS A CA 1
ATOM 5738 C C . HIS A 1 728 ? -6.141 -14.334 19.977 1.00 86.06 728 HIS A C 1
ATOM 5740 O O . HIS A 1 728 ? -6.881 -15.139 20.540 1.00 86.06 728 HIS A O 1
ATOM 5746 N N . LYS A 1 729 ? -6.233 -13.012 20.147 1.00 90.12 729 LYS A N 1
ATOM 5747 C CA . LYS A 1 729 ? -7.258 -12.344 20.957 1.00 90.12 729 LYS A CA 1
ATOM 5748 C C . LYS A 1 729 ? -8.525 -12.035 20.158 1.00 90.12 729 LYS A C 1
ATOM 5750 O O . LYS A 1 729 ? -9.506 -11.571 20.733 1.00 90.12 729 LYS A O 1
ATOM 5755 N N . TRP A 1 730 ? -8.509 -12.268 18.842 1.00 92.69 730 TRP A N 1
ATOM 5756 C CA . TRP A 1 730 ? -9.594 -11.901 17.943 1.00 92.69 730 TRP A CA 1
ATOM 5757 C C . TRP A 1 730 ? -10.585 -13.051 17.790 1.00 92.69 730 TRP A C 1
ATOM 5759 O O . TRP A 1 730 ? -10.230 -14.200 17.529 1.00 92.69 730 TRP A O 1
ATOM 5769 N N . ILE A 1 731 ? -11.865 -12.712 17.849 1.00 93.75 731 ILE A N 1
ATOM 5770 C CA . ILE A 1 731 ? -12.965 -13.564 17.423 1.00 93.75 731 ILE A CA 1
ATOM 5771 C C . ILE A 1 731 ? -13.693 -12.820 16.314 1.00 93.75 731 ILE A C 1
ATOM 5773 O O . ILE A 1 731 ? -14.473 -11.902 16.566 1.00 93.75 731 ILE A O 1
ATOM 5777 N N . HIS A 1 732 ? -13.431 -13.238 15.079 1.00 93.62 732 HIS A N 1
ATOM 5778 C CA . HIS A 1 732 ? -14.062 -12.683 13.890 1.00 93.62 732 HIS A CA 1
ATOM 5779 C C . HIS A 1 732 ? -15.075 -13.670 13.304 1.00 93.62 732 HIS A C 1
ATOM 5781 O O . HIS A 1 732 ? -14.767 -14.850 13.107 1.00 93.62 732 HIS A O 1
ATOM 5787 N N . ARG A 1 733 ? -16.287 -13.196 13.008 1.00 93.06 733 ARG A N 1
ATOM 5788 C CA . ARG A 1 733 ? -17.336 -13.976 12.336 1.00 93.06 733 ARG A CA 1
ATOM 5789 C C . ARG A 1 733 ? -17.866 -13.195 11.149 1.00 93.06 733 ARG A C 1
ATOM 5791 O O . ARG A 1 733 ? -18.335 -12.077 11.311 1.00 93.06 733 ARG A O 1
ATOM 5798 N N . ASP A 1 734 ? -17.813 -13.821 9.983 1.00 90.19 734 ASP A N 1
ATOM 5799 C CA . ASP A 1 734 ? -18.299 -13.265 8.727 1.00 90.19 734 ASP A CA 1
ATOM 5800 C C . ASP A 1 734 ? -18.756 -14.422 7.836 1.00 90.19 734 ASP A C 1
ATOM 5802 O O . ASP A 1 734 ? -17.975 -15.327 7.530 1.00 90.19 734 ASP A O 1
ATOM 5806 N N . SER A 1 735 ? -20.033 -14.416 7.452 1.00 83.06 735 SER A N 1
ATOM 5807 C CA . SER A 1 735 ? -20.604 -15.458 6.592 1.00 83.06 735 SER A CA 1
ATOM 5808 C C . SER A 1 735 ? -20.298 -15.252 5.102 1.00 83.06 735 SER A C 1
ATOM 5810 O O . SER A 1 735 ? -20.636 -16.109 4.286 1.00 83.06 735 SER A O 1
ATOM 5812 N N . LYS A 1 736 ? -19.654 -14.130 4.742 1.00 83.81 736 LYS A N 1
ATOM 5813 C CA . LYS A 1 736 ? -19.391 -13.677 3.367 1.00 83.81 736 LYS A CA 1
ATOM 5814 C C . LYS A 1 736 ? -20.659 -13.535 2.519 1.00 83.81 736 LYS A C 1
ATOM 5816 O O . LYS A 1 736 ? -20.612 -13.653 1.293 1.00 83.81 736 LYS A O 1
ATOM 5821 N N . GLN A 1 737 ? -21.791 -13.281 3.174 1.00 82.25 737 GLN A N 1
ATOM 5822 C CA . GLN A 1 737 ? -23.067 -12.972 2.538 1.00 82.25 737 GLN A CA 1
ATOM 5823 C C . GLN A 1 737 ? -23.424 -11.504 2.774 1.00 82.25 737 GLN A C 1
ATOM 5825 O O . GLN A 1 737 ? -23.374 -11.017 3.906 1.00 82.25 737 GLN A O 1
ATOM 5830 N N . ILE A 1 738 ? -23.831 -10.814 1.710 1.00 83.75 738 ILE A N 1
ATOM 5831 C CA . ILE A 1 738 ? -24.228 -9.405 1.776 1.00 83.75 738 ILE A CA 1
ATOM 5832 C C . ILE A 1 738 ? -25.419 -9.261 2.728 1.00 83.75 738 ILE A C 1
ATOM 5834 O O . ILE A 1 738 ? -26.363 -10.050 2.675 1.00 83.75 738 ILE A O 1
ATOM 5838 N N . GLY A 1 739 ? -25.370 -8.256 3.603 1.00 82.06 739 GLY A N 1
ATOM 5839 C CA . GLY A 1 739 ? -26.399 -8.012 4.614 1.00 82.06 739 GLY A CA 1
ATOM 5840 C C . GLY A 1 739 ? -26.356 -8.967 5.810 1.00 82.06 739 GLY A C 1
ATOM 5841 O O . GLY A 1 739 ? -27.151 -8.803 6.740 1.00 82.06 739 GLY A O 1
ATOM 5842 N N . SER A 1 740 ? -25.438 -9.942 5.823 1.00 86.19 740 SER A N 1
ATOM 5843 C CA . SER A 1 740 ? -25.164 -10.724 7.026 1.00 86.19 740 SER A CA 1
ATOM 5844 C C . SER A 1 740 ? -24.402 -9.893 8.055 1.00 86.19 740 SER A C 1
ATOM 5846 O O . SER A 1 740 ? -23.704 -8.933 7.725 1.00 86.19 740 SER A O 1
ATOM 5848 N N . GLU A 1 741 ? -24.582 -10.249 9.322 1.00 93.12 741 GLU A N 1
ATOM 5849 C CA . GLU A 1 741 ? -23.874 -9.604 10.416 1.00 93.12 741 GLU A CA 1
ATOM 5850 C C . GLU A 1 741 ? -22.405 -10.045 10.424 1.00 93.12 741 GLU A C 1
ATOM 5852 O O . GLU A 1 741 ? -22.099 -11.239 10.474 1.00 93.12 741 GLU A O 1
ATOM 5857 N N . VAL A 1 742 ? -21.506 -9.064 10.398 1.00 96.88 742 VAL A N 1
ATOM 5858 C CA . VAL A 1 742 ? -20.069 -9.247 10.594 1.00 96.88 742 VAL A CA 1
ATOM 5859 C C . VAL A 1 742 ? -19.737 -8.816 12.013 1.00 96.88 742 VAL A C 1
ATOM 5861 O O . VAL A 1 742 ? -20.170 -7.755 12.456 1.00 96.88 742 VAL A O 1
ATOM 5864 N N . THR A 1 743 ? -18.999 -9.648 12.743 1.00 97.25 743 THR A N 1
ATOM 5865 C CA . THR A 1 743 ? -18.621 -9.395 14.139 1.00 97.25 743 THR A CA 1
ATOM 5866 C C . THR A 1 743 ? -17.112 -9.451 14.301 1.00 97.25 743 THR A C 1
ATOM 5868 O O . THR A 1 743 ? -16.481 -10.406 13.843 1.00 97.25 743 THR A O 1
ATOM 5871 N N . LEU A 1 744 ? -16.558 -8.488 15.035 1.00 97.25 744 LEU A N 1
ATOM 5872 C CA . LEU A 1 744 ? -15.197 -8.524 15.561 1.00 97.25 744 LEU A CA 1
ATOM 5873 C C . LEU A 1 744 ? -15.262 -8.380 17.080 1.00 97.25 744 LEU A C 1
ATOM 5875 O O . LEU A 1 744 ? -15.885 -7.455 17.595 1.00 97.25 744 LEU A O 1
ATOM 5879 N N . SER A 1 745 ? -14.626 -9.295 17.805 1.00 97.00 745 SER A N 1
ATOM 5880 C CA . SER A 1 745 ? -14.493 -9.216 19.256 1.00 97.00 745 SER A CA 1
ATOM 5881 C C . SER A 1 745 ? -13.050 -9.434 19.677 1.00 97.00 745 SER A C 1
ATOM 5883 O O . SER A 1 745 ? -12.389 -10.333 19.167 1.00 97.00 745 SER A O 1
ATOM 5885 N N . LEU A 1 746 ? -12.588 -8.614 20.613 1.00 95.75 746 LEU A N 1
ATOM 5886 C CA . LEU A 1 746 ? -11.328 -8.778 21.319 1.00 95.75 746 LEU A CA 1
ATOM 5887 C C . LEU A 1 746 ? -11.627 -9.277 22.735 1.00 95.75 746 LEU A C 1
ATOM 5889 O O . LEU A 1 746 ? -12.454 -8.684 23.435 1.00 95.75 746 LEU A O 1
ATOM 5893 N N . GLN A 1 747 ? -10.976 -10.368 23.131 1.00 92.00 747 GLN A N 1
ATOM 5894 C CA . GLN A 1 747 ? -11.104 -10.977 24.458 1.00 92.00 747 GLN A CA 1
ATOM 5895 C C . GLN A 1 747 ? -9.759 -11.020 25.176 1.00 92.00 747 GLN A C 1
ATOM 5897 O O . GLN A 1 747 ? -8.715 -11.067 24.526 1.00 92.00 747 GLN A O 1
ATOM 5902 N N . ASP A 1 748 ? -9.808 -11.025 26.510 1.00 87.38 748 ASP A N 1
ATOM 5903 C CA . ASP A 1 748 ? -8.630 -11.107 27.383 1.00 87.38 748 ASP A CA 1
ATOM 5904 C C . ASP A 1 748 ? -7.561 -10.059 27.021 1.00 87.38 748 ASP A C 1
ATOM 5906 O O . ASP A 1 748 ? -6.372 -10.348 26.875 1.00 87.38 748 ASP A O 1
ATOM 5910 N N . ILE A 1 749 ? -8.022 -8.821 26.826 1.00 89.94 749 ILE A N 1
ATOM 5911 C CA . ILE A 1 749 ? -7.175 -7.689 26.462 1.00 89.94 749 ILE A CA 1
ATOM 5912 C C . ILE A 1 749 ? -6.356 -7.270 27.690 1.00 89.94 749 ILE A C 1
ATOM 5914 O O . ILE A 1 749 ? -6.911 -6.931 28.735 1.00 89.94 749 ILE A O 1
ATOM 5918 N N . ASP A 1 750 ? -5.035 -7.290 27.545 1.00 89.25 750 ASP A N 1
ATOM 5919 C CA . ASP A 1 750 ? -4.036 -6.920 28.557 1.00 89.25 750 ASP A CA 1
ATOM 5920 C C . ASP A 1 750 ? -3.097 -5.789 28.080 1.00 89.25 750 ASP A C 1
ATOM 5922 O O . ASP A 1 750 ? -2.182 -5.388 28.795 1.00 89.25 750 ASP A O 1
ATOM 5926 N N . GLU A 1 751 ? -3.337 -5.252 26.880 1.00 91.81 751 GLU A N 1
ATOM 5927 C CA . GLU A 1 751 ? -2.596 -4.149 26.261 1.00 91.81 751 GLU A CA 1
ATOM 5928 C C . GLU A 1 751 ? -3.549 -2.989 25.902 1.00 91.81 751 GLU A C 1
ATOM 5930 O O . GLU A 1 751 ? -4.764 -3.204 25.827 1.00 91.81 751 GLU A O 1
ATOM 5935 N N . PRO A 1 752 ? -3.071 -1.742 25.745 1.00 92.69 752 PRO A N 1
ATOM 5936 C CA . PRO A 1 752 ? -3.927 -0.626 25.344 1.00 92.69 752 PRO A CA 1
ATOM 5937 C C . PRO A 1 752 ? -4.544 -0.846 23.959 1.00 92.69 752 PRO A C 1
ATOM 5939 O O . PRO A 1 752 ? -3.891 -1.389 23.071 1.00 92.69 752 PRO A O 1
ATOM 5942 N N . VAL A 1 753 ? -5.785 -0.404 23.758 1.00 94.25 753 VAL A N 1
ATOM 5943 C CA . VAL A 1 753 ? -6.461 -0.450 22.451 1.00 94.25 753 VAL A CA 1
ATOM 5944 C C . VAL A 1 753 ? -6.558 0.976 21.939 1.00 94.25 753 VAL A C 1
ATOM 5946 O O . VAL A 1 753 ? -7.302 1.762 22.507 1.00 94.25 753 VAL A O 1
ATOM 5949 N N . LEU A 1 754 ? -5.831 1.321 20.880 1.00 94.62 754 LEU A N 1
ATOM 5950 C CA . LEU A 1 754 ? -5.951 2.642 20.251 1.00 94.62 754 LEU A CA 1
ATOM 5951 C C . LEU A 1 754 ? -7.103 2.664 19.251 1.00 94.62 754 LEU A C 1
ATOM 5953 O O . LEU A 1 754 ? -7.866 3.626 19.178 1.00 94.62 754 LEU A O 1
ATOM 5957 N N . SER A 1 755 ? -7.236 1.583 18.486 1.00 95.19 755 SER A N 1
ATOM 5958 C CA . SER A 1 755 ? -8.278 1.433 17.483 1.00 95.19 755 SER A CA 1
ATOM 5959 C C . SER A 1 755 ? -8.725 -0.020 17.374 1.00 95.19 755 SER A C 1
ATOM 5961 O O . SER A 1 755 ? -7.931 -0.946 17.530 1.00 95.19 755 SER A O 1
ATOM 5963 N N . MET A 1 756 ? -10.005 -0.232 17.098 1.00 96.44 756 MET A N 1
ATOM 5964 C CA . MET A 1 756 ? -10.570 -1.526 16.726 1.00 96.44 756 MET A CA 1
ATOM 5965 C C . MET A 1 756 ? -11.744 -1.268 15.795 1.00 96.44 756 MET A C 1
ATOM 5967 O O . MET A 1 756 ? -12.673 -0.560 16.174 1.00 96.44 756 MET A O 1
ATOM 5971 N N . GLY A 1 757 ? -11.754 -1.853 14.601 1.00 96.62 757 GLY A N 1
ATOM 5972 C CA . GLY A 1 757 ? -12.801 -1.545 13.635 1.00 96.62 757 GLY A CA 1
ATOM 5973 C C . GLY A 1 757 ? -13.017 -2.591 12.555 1.00 96.62 757 GLY A C 1
ATOM 5974 O O . GLY A 1 757 ? -12.155 -3.413 12.255 1.00 96.62 757 GLY A O 1
ATOM 5975 N N . LEU A 1 758 ? -14.206 -2.523 11.965 1.00 97.56 758 LEU A N 1
ATOM 5976 C CA . LEU A 1 758 ? -14.608 -3.208 10.747 1.00 97.56 758 LEU A CA 1
ATOM 5977 C C . LEU A 1 758 ? -14.770 -2.152 9.657 1.00 97.56 758 LEU A C 1
ATOM 5979 O O . LEU A 1 758 ? -15.644 -1.289 9.757 1.00 97.56 758 LEU A O 1
ATOM 5983 N N . TYR A 1 759 ? -13.931 -2.220 8.628 1.00 96.00 759 TYR A N 1
ATOM 5984 C CA . TYR A 1 759 ? -13.911 -1.248 7.543 1.00 96.00 759 TYR A CA 1
ATOM 5985 C C . TYR A 1 759 ? -14.327 -1.909 6.224 1.00 96.00 759 TYR A C 1
ATOM 5987 O O . TYR A 1 759 ? -13.660 -2.802 5.717 1.00 96.00 759 TYR A O 1
ATOM 5995 N N . GLY A 1 760 ? -15.465 -1.505 5.678 1.00 95.38 760 GLY A N 1
ATOM 5996 C CA . GLY A 1 760 ? -16.095 -2.056 4.485 1.00 95.38 760 GLY A CA 1
ATOM 5997 C C . GLY A 1 760 ? -15.904 -1.174 3.255 1.00 95.38 760 GLY A C 1
ATOM 5998 O O . GLY A 1 760 ? -16.117 0.039 3.303 1.00 95.38 760 GLY A O 1
ATOM 5999 N N . ARG A 1 761 ? -15.555 -1.792 2.120 1.00 93.44 761 ARG A N 1
ATOM 6000 C CA . ARG A 1 761 ? -15.465 -1.118 0.813 1.00 93.44 761 ARG A CA 1
ATOM 6001 C C . ARG A 1 761 ? -16.611 -1.529 -0.103 1.00 93.44 761 ARG A C 1
ATOM 6003 O O . ARG A 1 761 ? -16.768 -2.702 -0.448 1.00 93.44 761 ARG A O 1
ATOM 6010 N N . CYS A 1 762 ? -17.403 -0.551 -0.527 1.00 91.44 762 CYS A N 1
ATOM 6011 C CA . CYS A 1 762 ? -18.516 -0.729 -1.457 1.00 91.44 762 CYS A CA 1
ATOM 6012 C C . CYS A 1 762 ? -18.103 -0.328 -2.880 1.00 91.44 762 CYS A C 1
ATOM 6014 O O . CYS A 1 762 ? -18.595 0.656 -3.421 1.00 91.44 762 CYS A O 1
ATOM 6016 N N . TYR A 1 763 ? -17.208 -1.113 -3.490 1.00 91.00 763 TYR A N 1
ATOM 6017 C CA . TYR A 1 763 ? -16.597 -0.812 -4.795 1.00 91.00 763 TYR A CA 1
ATOM 6018 C C . TYR A 1 763 ? -17.591 -0.451 -5.906 1.00 91.00 763 TYR A C 1
ATOM 6020 O O . TYR A 1 763 ? -17.324 0.433 -6.709 1.00 91.00 763 TYR A O 1
ATOM 6028 N N . ASP A 1 764 ? -18.759 -1.099 -5.944 1.00 88.50 764 ASP A N 1
ATOM 6029 C CA . ASP A 1 764 ? -19.773 -0.858 -6.983 1.00 88.50 764 ASP A CA 1
ATOM 6030 C C . ASP A 1 764 ? -20.452 0.525 -6.859 1.00 88.50 764 ASP A C 1
ATOM 6032 O O . ASP A 1 764 ? -21.170 0.956 -7.760 1.00 88.50 764 ASP A O 1
ATOM 6036 N N . ARG A 1 765 ? -20.238 1.215 -5.732 1.00 88.06 765 ARG A N 1
ATOM 6037 C CA . ARG A 1 765 ? -20.716 2.570 -5.428 1.00 88.06 765 ARG A CA 1
ATOM 6038 C C . ARG A 1 765 ? -19.586 3.604 -5.447 1.00 88.06 765 ARG A C 1
ATOM 6040 O O . ARG A 1 765 ? -19.849 4.767 -5.135 1.00 88.06 765 ARG A O 1
ATOM 6047 N N . ASP A 1 766 ? -18.353 3.208 -5.764 1.00 86.69 766 ASP A N 1
ATOM 6048 C CA . ASP A 1 766 ? -17.282 4.181 -5.944 1.00 86.69 766 ASP A CA 1
ATOM 6049 C C . ASP A 1 766 ? -17.656 5.107 -7.116 1.00 86.69 766 ASP A C 1
ATOM 6051 O O . ASP A 1 766 ? -18.072 4.634 -8.181 1.00 86.69 766 ASP A O 1
ATOM 6055 N N . PRO A 1 767 ? -17.579 6.433 -6.939 1.00 77.12 767 PRO A N 1
ATOM 6056 C CA . PRO A 1 767 ? -17.801 7.355 -8.040 1.00 77.12 767 PRO A CA 1
ATOM 6057 C C . PRO A 1 767 ? -16.713 7.198 -9.114 1.00 77.12 767 PRO A C 1
ATOM 6059 O O . PRO A 1 767 ? -15.641 6.655 -8.844 1.00 77.12 767 PRO A O 1
ATOM 6062 N N . PRO A 1 768 ? -16.970 7.665 -10.350 1.00 67.81 768 PRO A N 1
ATOM 6063 C CA . PRO A 1 768 ? -16.006 7.533 -11.431 1.00 67.81 768 PRO A CA 1
ATOM 6064 C C . PRO A 1 768 ? -14.697 8.231 -11.062 1.00 67.81 768 PRO A C 1
ATOM 6066 O O . PRO A 1 768 ? -14.700 9.437 -10.809 1.00 67.81 768 PRO A O 1
ATOM 6069 N N . TYR A 1 769 ? -13.593 7.486 -11.071 1.00 64.62 769 TYR A N 1
ATOM 6070 C CA . TYR A 1 769 ? -12.262 8.073 -10.988 1.00 64.62 769 TYR A CA 1
ATOM 6071 C C . TYR A 1 769 ? -12.052 8.980 -12.206 1.00 64.62 769 TYR A C 1
ATOM 6073 O O . TYR A 1 769 ? -12.236 8.551 -13.348 1.00 64.62 769 TYR A O 1
ATOM 6081 N N . ARG A 1 770 ? -11.721 10.247 -11.958 1.00 57.94 770 ARG A N 1
ATOM 6082 C CA . ARG A 1 770 ? -11.313 11.207 -12.983 1.00 57.94 770 ARG A CA 1
ATOM 6083 C C . ARG A 1 770 ? -9.899 11.635 -12.633 1.00 57.94 770 ARG A C 1
ATOM 6085 O O . ARG A 1 770 ? -9.703 12.181 -11.549 1.00 57.94 770 ARG A O 1
ATOM 6092 N N . GLN A 1 771 ? -8.960 11.317 -13.517 1.00 54.31 771 GLN A N 1
ATOM 6093 C CA . GLN A 1 771 ? -7.594 11.816 -13.416 1.00 54.31 771 GLN A CA 1
ATOM 6094 C C . GLN A 1 771 ? -7.572 13.325 -13.660 1.00 54.31 771 GLN A C 1
ATOM 6096 O O . GLN A 1 771 ? -8.320 13.769 -14.565 1.00 54.31 771 GLN A O 1
#

Sequence (771 aa):
MIQKARLEHTGDPRQPRLPLIRLRLEFTDESHQFHSAQFGAQYNGRVANPSEVIHYVKRKDNRIYEDEGNIDLNEMRALLDDEVLGERVNITNIIKEYFDKIEDQKLKLGLLSENALTLAVIELVEKDSTEAIADVYEAQKESMKRCLLALEDLQVDDIKNEIRRIKNENPFGSDSQDLDRILAESRTRNRSAVKTEPIDEDNGNQSDIEFMGGSNGMNGSDAEEEESRQTATRGRGRGRGRGSRGRGRATVKRSPESKYRASTQQTLDVMGASTASTSSSTCSSRRNSPRRAAAAKKPKAAVFQHLPLGNLTSEEPSVIIKRNLDVFERIASIASKEGVQILVYPEDAIINTRYPRSKIAQIAEQIPDPLIGNHNPCDNPSEYEDKVKTYRLSCFAKTNNLYIVADYGDRVECDTTSDVNCPTDGHYLFNTAVAFGPDGALLAKYHKMQLFHEFHYNVPPKPELIHFDTPFGRMGLFICFDILFKNPATDLISKYGVKTMLYPLWWFDELPFKSANQVQEGWAFTNQVNLLAANMQFPQSGSIGSGIYSGQNGPMIESNISEEKAHLMIADIPIDSKNTGAKCLANRYNKRIVIDDLVDSSEYKPFVSLDLKGSALYRLKGEQNSAEVCNNGFCCQLDYSVQNGLSLKGNSYWLIVANRSGHGLSQLRYPLCEEFCGVFQCEDDSCQSFPTKSNESIFKNIKISAKFSTNYVYPSATTNDLKQISMHKWIHRDSKQIGSEVTLSLQDIDEPVLSMGLYGRCYDRDPPYRQ